Protein AF-0000000079731921 (afdb_homodimer)

Secondary structure (DSSP, 8-state):
---TTEEE-SS-TTT--S-EEEEEEEEEE--TT--BS-TTS----EEEEEEEETTT--EEESEEE-HHHHSTT----GGG-HHHHHHHHHHHHHHHHHH--TT-EEEEET-TTSHHHHTS-TTSEEEEEES-HHHHHHHHHTT--EEES---HHHHHHHHHHH--EEEEEEES-GGG-S-HHHHHHHHHHHEEEEEEEEEEEEBHHHHHHTT-GGG--TT--EEB-HHHHHHHHHTTTEEEEEEEEE-GGGSEEEEEEEETTSSSPPPHHHHHHHHHHHHTTTTSHHHHHHHHHHHHHHHHHHHHHHHHHHHTT--EEEE---HHHHHHHHHTT--TTT-S-EE-S-GGGTTSB-TTT-PBEE-THHHHHH--SEEEES-GGGHHHHHHHTHHHHHTT-EEEE-SSS-EE-/---TTEEE-SS-TTT--S-EEEEEEEEEE--TT--BS-TTS----EEEEEEEETTT--EEESEEE-HHHHSTT----GGG-HHHHHHHHHHHHHHHHHH--TT-EEEEET-TTSHHHHTS-TTSEEEEEES-HHHHHHHHHTT--EEES---HHHHHHHHHHH--EEEEEEES-GGG-S-HHHHHHHHHHHEEEEEEEEEEEEBHHHHHHTT-GGG--TT--EEB-HHHHHHHHHTTTEEEEEEEEE-GGGSEEEEEEEETTSSSPPPHHHHHHHHHHHHTTTTSHHHHHHHHHHHHHHHHHHHHHHHHHHHTT--EEEE---HHHHHHHHHTT--TTT-S-EE-S-GGGTTSB-TTT-PBEE-THHHHHH--SEEEES-GGGHHHHHHHTHHHHHTT-EEEE-SSS-EE-

pLDDT: mean 94.17, std 8.31, range [28.3, 98.88]

Structure (mmCIF, N/CA/C/O backbone):
data_AF-0000000079731921-model_v1
#
loop_
_entity.id
_entity.type
_entity.pdbx_description
1 polymer 'Class I SAM-dependent methyltransferase'
#
loop_
_atom_site.group_PDB
_atom_site.id
_atom_site.type_symbol
_atom_site.label_atom_id
_atom_site.label_alt_id
_atom_site.label_comp_id
_atom_site.label_asym_id
_atom_site.label_entity_id
_atom_site.label_seq_id
_atom_site.pdbx_PDB_ins_code
_atom_site.Cartn_x
_atom_site.Cartn_y
_atom_site.Cartn_z
_atom_site.occupancy
_atom_site.B_iso_or_equiv
_atom_site.auth_seq_id
_atom_site.auth_comp_id
_atom_site.auth_asym_id
_atom_site.auth_atom_id
_atom_site.pdbx_PDB_model_num
ATOM 1 N N . MET A 1 1 ? 17.25 -19.109 -38.25 1 28.67 1 MET A N 1
ATOM 2 C CA . MET A 1 1 ? 16.812 -20.25 -37.438 1 28.67 1 MET A CA 1
ATOM 3 C C . MET A 1 1 ? 16.016 -19.781 -36.219 1 28.67 1 MET A C 1
ATOM 5 O O . MET A 1 1 ? 16.422 -18.844 -35.531 1 28.67 1 MET A O 1
ATOM 9 N N . PRO A 1 2 ? 14.719 -19.75 -36.156 1 39.66 2 PRO A N 1
ATOM 10 C CA . PRO A 1 2 ? 14.023 -19.312 -34.938 1 39.66 2 PRO A CA 1
ATOM 11 C C . PRO A 1 2 ? 14.797 -19.656 -33.656 1 39.66 2 PRO A C 1
ATOM 13 O O . PRO A 1 2 ? 15.281 -20.781 -33.5 1 39.66 2 PRO A O 1
ATOM 16 N N . ASP A 1 3 ? 15.641 -18.844 -33.062 1 50 3 ASP A N 1
ATOM 17 C CA . ASP A 1 3 ? 16.594 -19.188 -32 1 50 3 ASP A CA 1
ATOM 18 C C . ASP A 1 3 ? 15.945 -20.109 -30.984 1 50 3 ASP A C 1
ATOM 20 O O . ASP A 1 3 ? 14.859 -19.828 -30.484 1 50 3 ASP A O 1
ATOM 24 N N . GLU A 1 4 ? 16.188 -21.453 -31.094 1 67.25 4 GLU A N 1
ATOM 25 C CA . GLU A 1 4 ? 15.719 -22.688 -30.469 1 67.25 4 GLU A CA 1
ATOM 26 C C . GLU A 1 4 ? 15.492 -22.5 -28.969 1 67.25 4 GLU A C 1
ATOM 28 O O . GLU A 1 4 ? 14.633 -23.141 -28.375 1 67.25 4 GLU A O 1
ATOM 33 N N . ALA A 1 5 ? 15.992 -21.375 -28.375 1 86.19 5 ALA A N 1
ATOM 34 C CA . ALA A 1 5 ? 15.984 -21.25 -26.922 1 86.19 5 ALA A CA 1
ATOM 35 C C . ALA A 1 5 ? 14.781 -20.453 -26.453 1 86.19 5 ALA A C 1
ATOM 37 O O . ALA A 1 5 ? 14.398 -20.531 -25.281 1 86.19 5 ALA A O 1
ATOM 38 N N . CYS A 1 6 ? 14.008 -19.766 -27.391 1 93.44 6 CYS A N 1
ATOM 39 C CA . CYS A 1 6 ? 12.898 -18.891 -27.031 1 93.44 6 CYS A CA 1
ATOM 40 C C . CYS A 1 6 ? 11.844 -18.875 -28.125 1 93.44 6 CYS A C 1
ATOM 42 O O . CYS A 1 6 ? 12.156 -18.641 -29.297 1 93.44 6 CYS A O 1
ATOM 44 N N . ARG A 1 7 ? 10.617 -19.156 -27.797 1 95.44 7 ARG A N 1
ATOM 45 C CA . ARG A 1 7 ? 9.531 -19.219 -28.781 1 95.44 7 ARG A CA 1
ATOM 46 C C . ARG A 1 7 ? 8.43 -18.234 -28.422 1 95.44 7 ARG A C 1
ATOM 48 O O . ARG A 1 7 ? 8.094 -18.047 -27.25 1 95.44 7 ARG A O 1
ATOM 55 N N . GLU A 1 8 ? 7.871 -17.609 -29.422 1 96.75 8 GLU A N 1
ATOM 56 C CA . GLU A 1 8 ? 6.711 -16.75 -29.25 1 96.75 8 GLU A CA 1
ATOM 57 C C . GLU A 1 8 ? 5.414 -17.547 -29.266 1 96.75 8 GLU A C 1
ATOM 59 O O . GLU A 1 8 ? 5.258 -18.469 -30.078 1 96.75 8 GLU A O 1
ATOM 64 N N . ILE A 1 9 ? 4.547 -17.25 -28.391 1 96.81 9 ILE A N 1
ATOM 65 C CA . ILE A 1 9 ? 3.295 -18 -28.375 1 96.81 9 ILE A CA 1
ATOM 66 C C . ILE A 1 9 ? 2.381 -17.5 -29.484 1 96.81 9 ILE A C 1
ATOM 68 O O . ILE A 1 9 ? 2.395 -16.312 -29.828 1 96.81 9 ILE A O 1
ATOM 72 N N . GLU A 1 10 ? 1.593 -18.375 -30.016 1 96.38 10 GLU A N 1
ATOM 73 C CA . GLU A 1 10 ? 0.614 -18.031 -31.031 1 96.38 10 GLU A CA 1
ATOM 74 C C . GLU A 1 10 ? -0.805 -18.062 -30.469 1 96.38 10 GLU A C 1
ATOM 76 O O . GLU A 1 10 ? -1.72 -17.469 -31.062 1 96.38 10 GLU A O 1
ATOM 81 N N . HIS A 1 11 ? -0.919 -18.75 -29.375 1 97.88 11 HIS A N 1
ATOM 82 C CA . HIS A 1 11 ? -2.227 -18.938 -28.75 1 97.88 11 HIS A CA 1
ATOM 83 C C . HIS A 1 11 ? -2.15 -18.75 -27.25 1 97.88 11 HIS A C 1
ATOM 85 O O . HIS A 1 11 ? -1.104 -19 -26.641 1 97.88 11 HIS A O 1
ATOM 91 N N . CYS A 1 12 ? -3.27 -18.328 -26.703 1 98.5 12 CYS A N 1
ATOM 92 C CA . CYS A 1 12 ? -3.389 -18.172 -25.25 1 98.5 12 CYS A CA 1
ATOM 93 C C . CYS A 1 12 ? -3.154 -19.5 -24.547 1 98.5 12 CYS A C 1
ATOM 95 O O . CYS A 1 12 ? -3.689 -20.531 -24.969 1 98.5 12 CYS A O 1
ATOM 97 N N . ARG A 1 13 ? -2.408 -19.5 -23.484 1 98.25 13 ARG A N 1
ATOM 98 C CA . ARG A 1 13 ? -2.08 -20.703 -22.734 1 98.25 13 ARG A CA 1
ATOM 99 C C . ARG A 1 13 ? -3.314 -21.266 -22.031 1 98.25 13 ARG A C 1
ATOM 101 O O . ARG A 1 13 ? -3.324 -22.438 -21.625 1 98.25 13 ARG A O 1
ATOM 108 N N . VAL A 1 14 ? -4.375 -20.438 -21.906 1 98.31 14 VAL A N 1
ATOM 109 C CA . VAL A 1 14 ? -5.539 -20.828 -21.125 1 98.31 14 VAL A CA 1
ATOM 110 C C . VAL A 1 14 ? -6.668 -21.25 -22.062 1 98.31 14 VAL A C 1
ATOM 112 O O . VAL A 1 14 ? -7.18 -22.375 -21.969 1 98.31 14 VAL A O 1
ATOM 115 N N . CYS A 1 15 ? -7.023 -20.422 -23.047 1 98.06 15 CYS A N 1
ATOM 116 C CA . CYS A 1 15 ? -8.219 -20.688 -23.828 1 98.06 15 CYS A CA 1
ATOM 117 C C . CYS A 1 15 ? -7.863 -21 -25.281 1 98.06 15 CYS A C 1
ATOM 119 O O . CYS A 1 15 ? -8.742 -21.281 -26.094 1 98.06 15 CYS A O 1
ATOM 121 N N . GLU A 1 16 ? -6.629 -20.828 -25.703 1 97.25 16 GLU A N 1
ATOM 122 C CA . GLU A 1 16 ? -6.082 -21.188 -27 1 97.25 16 GLU A CA 1
ATOM 123 C C . GLU A 1 16 ? -6.52 -20.203 -28.078 1 97.25 16 GLU A C 1
ATOM 125 O O . GLU A 1 16 ? -6.312 -20.438 -29.266 1 97.25 16 GLU A O 1
ATOM 130 N N . SER A 1 17 ? -7.094 -19.094 -27.656 1 98.06 17 SER A N 1
ATOM 131 C CA . SER A 1 17 ? -7.418 -18.031 -28.609 1 98.06 17 SER A CA 1
ATOM 132 C C . SER A 1 17 ? -6.156 -17.375 -29.156 1 98.06 17 SER A C 1
ATOM 134 O O . SER A 1 17 ? -5.117 -17.359 -28.5 1 98.06 17 SER A O 1
ATOM 136 N N . ASP A 1 18 ? -6.238 -16.812 -30.359 1 98.12 18 ASP A N 1
ATOM 137 C CA . ASP A 1 18 ? -5.113 -16.094 -30.953 1 98.12 18 ASP A CA 1
ATOM 138 C C . ASP A 1 18 ? -5.266 -14.594 -30.766 1 98.12 18 ASP A C 1
ATOM 140 O O . ASP A 1 18 ? -4.43 -13.82 -31.234 1 98.12 18 ASP A O 1
ATOM 144 N N . ALA A 1 19 ? -6.305 -14.172 -30.094 1 98.25 19 ALA A N 1
ATOM 145 C CA . ALA A 1 19 ? -6.535 -12.75 -29.828 1 98.25 19 ALA A CA 1
ATOM 146 C C . ALA A 1 19 ? -5.723 -12.266 -28.641 1 98.25 19 ALA A C 1
ATOM 148 O O . ALA A 1 19 ? -6.25 -12.125 -27.531 1 98.25 19 ALA A O 1
ATOM 149 N N . LEU A 1 20 ? -4.465 -11.977 -28.891 1 98.5 20 LEU A N 1
ATOM 150 C CA . LEU A 1 20 ? -3.539 -11.539 -27.844 1 98.5 20 LEU A CA 1
ATOM 151 C C . LEU A 1 20 ? -3.168 -10.07 -28.047 1 98.5 20 LEU A C 1
ATOM 153 O O . LEU A 1 20 ? -2.789 -9.656 -29.141 1 98.5 20 LEU A O 1
ATOM 157 N N . TYR A 1 21 ? -3.322 -9.25 -27 1 98.62 21 TYR A N 1
ATOM 158 C CA . TYR A 1 21 ? -2.988 -7.828 -27.031 1 98.62 21 TYR A CA 1
ATOM 159 C C . TYR A 1 21 ? -1.739 -7.543 -26.203 1 98.62 21 TYR A C 1
ATOM 161 O O . TYR A 1 21 ? -1.709 -7.809 -25 1 98.62 21 TYR A O 1
ATOM 169 N N . SER A 1 22 ? -0.7 -7.066 -26.812 1 98.75 22 SER A N 1
ATOM 170 C CA . SER A 1 22 ? 0.542 -6.703 -26.141 1 98.75 22 SER A CA 1
ATOM 171 C C . SER A 1 22 ? 0.418 -5.352 -25.453 1 98.75 22 SER A C 1
ATOM 173 O O . SER A 1 22 ? 0.208 -4.328 -26.094 1 98.75 22 SER A O 1
ATOM 175 N N . PHE A 1 23 ? 0.55 -5.312 -24.078 1 98.69 23 PHE A N 1
ATOM 176 C CA . PHE A 1 23 ? 0.35 -4.027 -23.422 1 98.69 23 PHE A CA 1
ATOM 177 C C . PHE A 1 23 ? 1.624 -3.576 -22.719 1 98.69 23 PHE A C 1
ATOM 179 O O . PHE A 1 23 ? 1.763 -2.402 -22.375 1 98.69 23 PHE A O 1
ATOM 186 N N . LEU A 1 24 ? 2.576 -4.422 -22.5 1 98.81 24 LEU A N 1
ATOM 187 C CA . LEU A 1 24 ? 3.777 -4.055 -21.75 1 98.81 24 LEU A CA 1
ATOM 188 C C . LEU A 1 24 ? 5.008 -4.746 -22.344 1 98.81 24 LEU A C 1
ATOM 190 O O . LEU A 1 24 ? 4.984 -5.953 -22.594 1 98.81 24 LEU A O 1
ATOM 194 N N . ASP A 1 25 ? 6.008 -4.055 -22.594 1 98.69 25 ASP A N 1
ATOM 195 C CA . ASP A 1 25 ? 7.305 -4.535 -23.062 1 98.69 25 ASP A CA 1
ATOM 196 C C . ASP A 1 25 ? 8.438 -4.039 -22.172 1 98.69 25 ASP A C 1
ATOM 198 O O . ASP A 1 25 ? 8.727 -2.842 -22.141 1 98.69 25 ASP A O 1
ATOM 202 N N . LEU A 1 26 ? 9.055 -4.918 -21.469 1 98.69 26 LEU A N 1
ATOM 203 C CA . LEU A 1 26 ? 10.117 -4.555 -20.547 1 98.69 26 LEU A CA 1
ATOM 204 C C . LEU A 1 26 ? 11.484 -4.715 -21.203 1 98.69 26 LEU A C 1
ATOM 206 O O . LEU A 1 26 ? 12.516 -4.578 -20.547 1 98.69 26 LEU A O 1
ATOM 210 N N . GLY A 1 27 ? 11.508 -5.043 -22.547 1 98.31 27 GLY A N 1
ATOM 211 C CA . GLY A 1 27 ? 12.742 -5.176 -23.297 1 98.31 27 GLY A CA 1
ATOM 212 C C . GLY A 1 27 ? 13.375 -6.551 -23.172 1 98.31 27 GLY A C 1
ATOM 213 O O . GLY A 1 27 ? 12.82 -7.438 -22.531 1 98.31 27 GLY A O 1
ATOM 214 N N . ASP A 1 28 ? 14.477 -6.77 -23.875 1 98.06 28 ASP A N 1
ATOM 215 C CA . ASP A 1 28 ? 15.25 -8.008 -23.781 1 98.06 28 ASP A CA 1
ATOM 216 C C . ASP A 1 28 ? 16.062 -8.047 -22.484 1 98.06 28 ASP A C 1
ATOM 218 O O . ASP A 1 28 ? 16.828 -7.125 -22.203 1 98.06 28 ASP A O 1
ATOM 222 N N . GLN A 1 29 ? 15.852 -9.07 -21.75 1 97.62 29 GLN A N 1
ATOM 223 C CA . GLN A 1 29 ? 16.562 -9.227 -20.484 1 97.62 29 GLN A CA 1
ATOM 224 C C . GLN A 1 29 ? 17.109 -10.641 -20.328 1 97.62 29 GLN A C 1
ATOM 226 O O . GLN A 1 29 ? 16.594 -11.586 -20.938 1 97.62 29 GLN A O 1
ATOM 231 N N . PRO A 1 30 ? 18.188 -10.789 -19.578 1 95.88 30 PRO A N 1
ATOM 232 C CA . PRO A 1 30 ? 18.578 -12.148 -19.203 1 95.88 30 PRO A CA 1
ATOM 233 C C . PRO A 1 30 ? 17.609 -12.805 -18.234 1 95.88 30 PRO A C 1
ATOM 235 O O . PRO A 1 30 ? 16.781 -12.125 -17.625 1 95.88 30 PRO A O 1
ATOM 238 N N . PRO A 1 31 ? 17.688 -14.172 -18.172 1 93.94 31 PRO A N 1
ATOM 239 C CA . PRO A 1 31 ? 16.906 -14.797 -17.094 1 93.94 31 PRO A CA 1
ATOM 240 C C . PRO A 1 31 ? 17.219 -14.195 -15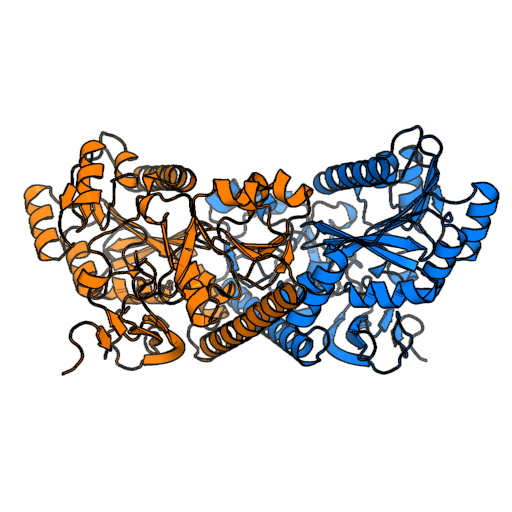.727 1 93.94 31 PRO A C 1
ATOM 242 O O . PRO A 1 31 ? 18.375 -13.961 -15.391 1 93.94 31 PRO A O 1
ATOM 245 N N . ALA A 1 32 ? 16.234 -13.984 -14.977 1 93.62 32 ALA A N 1
ATOM 246 C CA . ALA A 1 32 ? 16.297 -13.172 -13.758 1 93.62 32 ALA A CA 1
ATOM 247 C C . ALA A 1 32 ? 17.188 -13.828 -12.711 1 93.62 32 ALA A C 1
ATOM 249 O O . ALA A 1 32 ? 17.75 -13.141 -11.844 1 93.62 32 ALA A O 1
ATOM 250 N N . ASN A 1 33 ? 17.375 -15.125 -12.781 1 90.94 33 ASN A N 1
ATOM 251 C CA . ASN A 1 33 ? 18.156 -15.836 -11.773 1 90.94 33 ASN A CA 1
ATOM 252 C C . ASN A 1 33 ? 19.531 -16.25 -12.312 1 90.94 33 ASN A C 1
ATOM 254 O O . ASN A 1 33 ? 20.25 -17.016 -11.672 1 90.94 33 ASN A O 1
ATOM 258 N N . ALA A 1 34 ? 19.938 -15.758 -13.445 1 90.56 34 ALA A N 1
ATOM 259 C CA . ALA A 1 34 ? 21.156 -16.203 -14.109 1 90.56 34 ALA A CA 1
ATOM 260 C C . ALA A 1 34 ? 22.359 -15.367 -13.664 1 90.56 34 ALA A C 1
ATOM 262 O O . ALA A 1 34 ? 23 -14.711 -14.492 1 90.56 34 ALA A O 1
ATOM 263 N N . PHE A 1 35 ? 22.688 -15.453 -12.398 1 93 35 PHE A N 1
ATOM 264 C CA . PHE A 1 35 ? 23.875 -14.766 -11.883 1 93 35 PHE A CA 1
ATOM 265 C C . PHE A 1 35 ? 25.141 -15.305 -12.539 1 93 35 PHE A C 1
ATOM 267 O O . PHE A 1 35 ? 25.234 -16.5 -12.828 1 93 35 PHE A O 1
ATOM 274 N N . VAL A 1 36 ? 26.141 -14.438 -12.727 1 93.94 36 VAL A N 1
ATOM 275 C CA . VAL A 1 36 ? 27.328 -14.859 -13.461 1 93.94 36 VAL A CA 1
ATOM 276 C C . VAL A 1 36 ? 28.562 -14.664 -12.594 1 93.94 36 VAL A C 1
ATOM 278 O O . VAL A 1 36 ? 28.594 -13.781 -11.734 1 93.94 36 VAL A O 1
ATOM 281 N N . ASP A 1 37 ? 29.562 -15.406 -12.812 1 94.38 37 ASP A N 1
ATOM 282 C CA . ASP A 1 37 ? 30.812 -15.305 -12.086 1 94.38 37 ASP A CA 1
ATOM 283 C C . ASP A 1 37 ? 31.719 -14.219 -12.688 1 94.38 37 ASP A C 1
ATOM 285 O O . ASP A 1 37 ? 32.531 -13.609 -11.984 1 94.38 37 ASP A O 1
ATOM 289 N N . ASP A 1 38 ? 31.562 -14 -13.977 1 94.31 38 ASP A N 1
ATOM 290 C CA . ASP A 1 38 ? 32.344 -13.039 -14.742 1 94.31 38 ASP A CA 1
ATOM 291 C C . ASP A 1 38 ? 31.469 -12 -15.414 1 94.31 38 ASP A C 1
ATOM 293 O O . ASP A 1 38 ? 30.672 -12.336 -16.297 1 94.31 38 ASP A O 1
ATOM 297 N N . PRO A 1 39 ? 31.641 -10.797 -15.023 1 92.75 39 PRO A N 1
ATOM 298 C CA . PRO A 1 39 ? 30.781 -9.766 -15.586 1 92.75 39 PRO A CA 1
ATOM 299 C C . PRO A 1 39 ? 31.016 -9.547 -17.078 1 92.75 39 PRO A C 1
ATOM 301 O O . PRO A 1 39 ? 30.203 -8.906 -17.75 1 92.75 39 PRO A O 1
ATOM 304 N N . ASP A 1 40 ? 32.094 -10.031 -17.609 1 91.81 40 ASP A N 1
ATOM 305 C CA . ASP A 1 40 ? 32.406 -9.859 -19.031 1 91.81 40 ASP A CA 1
ATOM 306 C C . ASP A 1 40 ? 31.844 -11.008 -19.859 1 91.81 40 ASP A C 1
ATOM 308 O O . ASP A 1 40 ? 31.938 -11.008 -21.094 1 91.81 40 ASP A O 1
ATOM 312 N N . GLU A 1 41 ? 31.25 -11.922 -19.219 1 90 41 GLU A N 1
ATOM 313 C CA . GLU A 1 41 ? 30.641 -13.055 -19.906 1 90 41 GLU A CA 1
ATOM 314 C C . GLU A 1 41 ? 29.422 -12.617 -20.719 1 90 41 GLU A C 1
ATOM 316 O O . GLU A 1 41 ? 28.656 -11.75 -20.297 1 90 41 GLU A O 1
ATOM 321 N N . ASP A 1 42 ? 29.312 -13.195 -21.844 1 89.69 42 ASP A N 1
ATOM 322 C CA . ASP A 1 42 ? 28.125 -12.938 -22.641 1 89.69 42 ASP A CA 1
ATOM 323 C C . ASP A 1 42 ? 26.891 -13.57 -22.016 1 89.69 42 ASP A C 1
ATOM 325 O O . ASP A 1 42 ? 26.906 -14.742 -21.641 1 89.69 42 ASP A O 1
ATOM 329 N N . GLU A 1 43 ? 25.859 -12.812 -21.828 1 91.81 43 GLU A N 1
ATOM 330 C CA . GLU A 1 43 ? 24.594 -13.289 -21.25 1 91.81 43 GLU A CA 1
ATOM 331 C C . GLU A 1 43 ? 23.469 -13.25 -22.281 1 91.81 43 GLU A C 1
ATOM 333 O O . GLU A 1 43 ? 23.172 -12.195 -22.844 1 91.81 43 GLU A O 1
ATOM 338 N N . PRO A 1 44 ? 22.922 -14.398 -22.562 1 93.12 44 PRO A N 1
ATOM 339 C CA . PRO A 1 44 ? 21.766 -14.344 -23.453 1 93.12 44 PRO A CA 1
ATOM 340 C C . PRO A 1 44 ? 20.625 -13.508 -22.875 1 93.12 44 PRO A C 1
ATOM 342 O O . PRO A 1 44 ? 20.438 -13.461 -21.656 1 93.12 44 PRO A O 1
ATOM 345 N N . ALA A 1 45 ? 19.922 -12.805 -23.688 1 95.88 45 ALA A N 1
ATOM 346 C CA . ALA A 1 45 ? 18.75 -12.016 -23.328 1 95.88 45 ALA A CA 1
ATOM 347 C C . ALA A 1 45 ? 17.547 -12.414 -24.172 1 95.88 45 ALA A C 1
ATOM 349 O O . ALA A 1 45 ? 17.688 -12.812 -25.328 1 95.88 45 ALA A O 1
ATOM 350 N N . TYR A 1 46 ? 16.406 -12.367 -23.594 1 97 46 TYR A N 1
ATOM 351 C CA . TYR A 1 46 ? 15.164 -12.758 -24.234 1 97 46 TYR A CA 1
ATOM 352 C C . TYR A 1 46 ? 14.094 -11.695 -24.031 1 97 46 TYR A C 1
ATOM 354 O O . TYR A 1 46 ? 14.125 -10.945 -23.062 1 97 46 TYR A O 1
ATOM 362 N N . PRO A 1 47 ? 13.164 -11.625 -24.938 1 97.88 47 PRO A N 1
ATOM 363 C CA . PRO A 1 47 ? 12.109 -10.617 -24.797 1 97.88 47 PRO A CA 1
ATOM 364 C C . PRO A 1 47 ? 11.242 -10.836 -23.562 1 97.88 47 PRO A C 1
ATOM 366 O O . PRO A 1 47 ? 10.914 -11.984 -23.234 1 97.88 47 PRO A O 1
ATOM 369 N N . LEU A 1 48 ? 10.961 -9.828 -22.922 1 98.12 48 LEU A N 1
ATOM 370 C CA . LEU A 1 48 ? 10.008 -9.812 -21.812 1 98.12 48 LEU A CA 1
ATOM 371 C C . LEU A 1 48 ? 8.789 -8.961 -22.156 1 98.12 48 LEU A C 1
ATOM 373 O O . LEU A 1 48 ? 8.688 -7.816 -21.703 1 98.12 48 LEU A O 1
ATOM 377 N N . GLU A 1 49 ? 7.965 -9.531 -22.906 1 98.56 49 GLU A N 1
ATOM 378 C CA . GLU A 1 49 ? 6.738 -8.906 -23.391 1 98.56 49 GLU A CA 1
ATOM 379 C C . GLU A 1 49 ? 5.504 -9.57 -22.797 1 98.56 49 GLU A C 1
ATOM 381 O O . GLU A 1 49 ? 5.426 -10.797 -22.719 1 98.56 49 GLU A O 1
ATOM 386 N N . VAL A 1 50 ? 4.551 -8.773 -22.328 1 98.88 50 VAL A N 1
ATOM 387 C CA . VAL A 1 50 ? 3.354 -9.281 -21.656 1 98.88 50 VAL A CA 1
ATOM 388 C C . VAL A 1 50 ? 2.131 -9.039 -22.547 1 98.88 50 VAL A C 1
ATOM 390 O O . VAL A 1 50 ? 1.962 -7.945 -23.094 1 98.88 50 VAL A O 1
ATOM 393 N N . VAL A 1 51 ? 1.291 -10 -22.656 1 98.88 51 VAL A N 1
ATOM 394 C CA . VAL A 1 51 ? 0.078 -9.898 -23.453 1 98.88 51 VAL A CA 1
ATOM 395 C C . VAL A 1 51 ? -1.134 -10.305 -22.625 1 98.88 51 VAL A C 1
ATOM 397 O O . VAL A 1 51 ? -0.997 -11.016 -21.625 1 98.88 51 VAL A O 1
ATOM 400 N N . VAL A 1 52 ? -2.303 -9.812 -22.969 1 98.81 52 VAL A N 1
ATOM 401 C CA . VAL A 1 52 ? -3.574 -10.25 -22.406 1 98.81 52 VAL A CA 1
ATOM 402 C C . VAL A 1 52 ? -4.465 -10.828 -23.5 1 98.81 52 VAL A C 1
ATOM 404 O O . VAL A 1 52 ? -4.5 -10.305 -24.609 1 98.81 52 VAL A O 1
ATOM 407 N N . CYS A 1 53 ? -4.988 -12.008 -23.219 1 98.75 53 CYS A N 1
ATOM 408 C CA . CYS A 1 53 ? -5.938 -12.625 -24.141 1 98.75 53 CYS A CA 1
ATOM 409 C C . CYS A 1 53 ? -7.273 -11.891 -24.109 1 98.75 53 CYS A C 1
ATOM 411 O O . CYS A 1 53 ? -7.883 -11.742 -23.047 1 98.75 53 CYS A O 1
ATOM 413 N N . GLU A 1 54 ? -7.793 -11.461 -25.156 1 97.62 54 GLU A N 1
ATOM 414 C CA . GLU A 1 54 ? -9.031 -10.695 -25.234 1 97.62 54 GLU A CA 1
ATOM 415 C C . GLU A 1 54 ? -10.25 -11.602 -25.109 1 97.62 54 GLU A C 1
ATOM 417 O O . GLU A 1 54 ? -11.367 -11.117 -24.906 1 97.62 54 GLU A O 1
ATOM 422 N N . ALA A 1 55 ? -10.008 -12.875 -25.188 1 97.62 55 ALA A N 1
ATOM 423 C CA . ALA A 1 55 ? -11.117 -13.828 -25.094 1 97.62 55 ALA A CA 1
ATOM 424 C C . ALA A 1 55 ? -11.367 -14.227 -23.641 1 97.62 55 ALA A C 1
ATOM 426 O O . ALA A 1 55 ? -12.516 -14.375 -23.219 1 97.62 55 ALA A O 1
ATOM 427 N N . CYS A 1 56 ? -10.305 -14.414 -22.859 1 97.88 56 CYS A N 1
ATOM 428 C CA . CYS A 1 56 ? -10.516 -14.922 -21.5 1 97.88 56 CYS A CA 1
ATOM 429 C C . CYS A 1 56 ? -9.836 -14.031 -20.469 1 97.88 56 CYS A C 1
ATOM 431 O O . CYS A 1 56 ? -9.844 -14.344 -19.281 1 97.88 56 CYS A O 1
ATOM 433 N N . ASP A 1 57 ? -9.133 -12.953 -20.891 1 97.81 57 ASP A N 1
ATOM 434 C CA . ASP A 1 57 ? -8.539 -11.93 -20.031 1 97.81 57 ASP A CA 1
ATOM 435 C C . ASP A 1 57 ? -7.277 -12.453 -19.344 1 97.81 57 ASP A C 1
ATOM 437 O O . ASP A 1 57 ? -6.805 -11.859 -18.375 1 97.81 57 ASP A O 1
ATOM 441 N N . HIS A 1 58 ? -6.723 -13.609 -19.812 1 98.69 58 HIS A N 1
ATOM 442 C CA . HIS A 1 58 ? -5.52 -14.164 -19.188 1 98.69 58 HIS A CA 1
ATOM 443 C C . HIS A 1 58 ? -4.285 -13.352 -19.562 1 98.69 58 HIS A C 1
ATOM 445 O O . HIS A 1 58 ? -4.031 -13.102 -20.75 1 98.69 58 HIS A O 1
ATOM 451 N N . VAL A 1 59 ? -3.592 -12.867 -18.578 1 98.88 59 VAL A N 1
ATOM 452 C CA . VAL A 1 59 ? -2.334 -12.141 -18.734 1 98.88 59 VAL A CA 1
ATOM 453 C C . VAL A 1 59 ? -1.167 -13.125 -18.703 1 98.88 59 VAL A C 1
ATOM 455 O O . VAL A 1 59 ? -1.076 -13.953 -17.797 1 98.88 59 VAL A O 1
ATOM 458 N N . GLN A 1 60 ? -0.267 -13.039 -19.641 1 98.81 60 GLN A N 1
ATOM 459 C CA . GLN A 1 60 ? 0.801 -14.016 -19.812 1 98.81 60 GLN A CA 1
ATOM 460 C C . GLN A 1 60 ? 1.972 -13.43 -20.594 1 98.81 60 GLN A C 1
ATOM 462 O O . GLN A 1 60 ? 1.843 -12.367 -21.203 1 98.81 60 GLN A O 1
ATOM 467 N N . LEU A 1 61 ? 3.096 -14.086 -20.594 1 98.69 61 LEU A N 1
ATOM 468 C CA . LEU A 1 61 ? 4.227 -13.672 -21.422 1 98.69 61 LEU A CA 1
ATOM 469 C C . LEU A 1 61 ? 4.004 -14.055 -22.875 1 98.69 61 LEU A C 1
ATOM 471 O O . LEU A 1 61 ? 3.471 -15.125 -23.172 1 98.69 61 LEU A O 1
ATOM 475 N N . ALA A 1 62 ? 4.492 -13.258 -23.719 1 98.44 62 ALA A N 1
ATOM 476 C CA . ALA A 1 62 ? 4.383 -13.484 -25.156 1 98.44 62 ALA A CA 1
ATOM 477 C C . ALA A 1 62 ? 5.391 -14.531 -25.625 1 98.44 62 ALA A C 1
ATOM 479 O O . ALA A 1 62 ? 5.281 -15.062 -26.734 1 98.44 62 ALA A O 1
ATOM 480 N N . HIS A 1 63 ? 6.391 -14.805 -24.781 1 97.88 63 HIS A N 1
ATOM 481 C CA . HIS A 1 63 ? 7.473 -15.703 -25.172 1 97.88 63 HIS A CA 1
ATOM 482 C C . HIS A 1 63 ? 7.742 -16.734 -24.094 1 97.88 63 HIS A C 1
ATOM 484 O O . HIS A 1 63 ? 7.492 -16.484 -22.906 1 97.88 63 HIS A O 1
ATOM 490 N N . THR A 1 64 ? 8.164 -17.875 -24.484 1 96.56 64 THR A N 1
ATOM 491 C CA . THR A 1 64 ? 8.602 -18.938 -23.578 1 96.56 64 THR A CA 1
ATOM 492 C C . THR A 1 64 ? 10.062 -19.281 -23.828 1 96.56 64 THR A C 1
ATOM 494 O O . THR A 1 64 ? 10.445 -19.641 -24.953 1 96.56 64 THR A O 1
ATOM 497 N N . VAL A 1 65 ? 10.82 -19.156 -22.812 1 94.12 65 VAL A N 1
ATOM 498 C CA . VAL A 1 65 ? 12.219 -19.578 -22.844 1 94.12 65 VAL A CA 1
ATOM 499 C C . VAL A 1 65 ? 12.336 -21.031 -22.422 1 94.12 65 VAL A C 1
ATOM 501 O O . VAL A 1 65 ? 11.633 -21.469 -21.5 1 94.12 65 VAL A O 1
ATOM 504 N N . ASP A 1 66 ? 13.195 -21.688 -22.969 1 88.25 66 ASP A N 1
ATOM 505 C CA . ASP A 1 66 ? 13.391 -23.094 -22.688 1 88.25 66 ASP A CA 1
ATOM 506 C C . ASP A 1 66 ? 13.688 -23.312 -21.203 1 88.25 66 ASP A C 1
ATOM 508 O O . ASP A 1 66 ? 14.516 -22.625 -20.609 1 88.25 66 ASP A O 1
ATOM 512 N N . SER A 1 67 ? 13.039 -24.281 -20.641 1 81.62 67 SER A N 1
ATOM 513 C CA . SER A 1 67 ? 13.117 -24.547 -19.203 1 81.62 67 SER A CA 1
ATOM 514 C C . SER A 1 67 ? 14.531 -24.984 -18.797 1 81.62 67 SER A C 1
ATOM 516 O O . SER A 1 67 ? 14.953 -24.734 -17.672 1 81.62 67 SER A O 1
ATOM 518 N N . GLY A 1 68 ? 15.219 -25.656 -19.672 1 75.88 68 GLY A N 1
ATOM 519 C CA . GLY A 1 68 ? 16.594 -26.062 -19.391 1 75.88 68 GLY A CA 1
ATOM 520 C C . GLY A 1 68 ? 17.516 -24.891 -19.109 1 75.88 68 GLY A C 1
ATOM 521 O O . GLY A 1 68 ? 18.5 -25.016 -18.391 1 75.88 68 GLY A O 1
ATOM 522 N N . ILE A 1 69 ? 17.156 -23.781 -19.641 1 78.19 69 ILE A N 1
ATOM 523 C CA . ILE A 1 69 ? 17.922 -22.562 -19.438 1 78.19 69 ILE A CA 1
ATOM 524 C C . ILE A 1 69 ? 17.547 -21.922 -18.109 1 78.19 69 ILE A C 1
ATOM 526 O O . ILE A 1 69 ? 18.406 -21.406 -17.391 1 78.19 69 ILE A O 1
ATOM 530 N N . LEU A 1 70 ? 16.312 -22.125 -17.719 1 77.75 70 LEU A N 1
ATOM 531 C CA . LEU A 1 70 ? 15.773 -21.344 -16.594 1 77.75 70 LEU A CA 1
ATOM 532 C C . LEU A 1 70 ? 15.914 -22.125 -15.289 1 77.75 70 LEU A C 1
ATOM 534 O O . LEU A 1 70 ? 16.062 -21.531 -14.219 1 77.75 70 LEU A O 1
ATOM 538 N N . PHE A 1 71 ? 15.844 -23.469 -15.266 1 67.06 71 PHE A N 1
ATOM 539 C CA . PHE A 1 71 ? 15.57 -24.172 -14.023 1 67.06 71 PHE A CA 1
ATOM 540 C C . PHE A 1 71 ? 16.656 -25.203 -13.742 1 67.06 71 PHE A C 1
ATOM 542 O O . PHE A 1 71 ? 16.625 -25.875 -12.703 1 67.06 71 PHE A O 1
ATOM 549 N N . THR A 1 72 ? 17.547 -25.5 -14.508 1 59.5 72 THR A N 1
ATOM 550 C CA . THR A 1 72 ? 18.484 -26.594 -14.297 1 59.5 72 THR A CA 1
ATOM 551 C C . THR A 1 72 ? 19.219 -26.422 -12.969 1 59.5 72 THR A C 1
ATOM 553 O O . THR A 1 72 ? 19.312 -27.359 -12.18 1 59.5 72 THR A O 1
ATOM 556 N N . ASP A 1 73 ? 19.672 -25.406 -12.578 1 60.97 73 ASP A N 1
ATOM 557 C CA . ASP A 1 73 ? 20.281 -25.172 -11.273 1 60.97 73 ASP A CA 1
ATOM 558 C C . ASP A 1 73 ? 19.453 -24.156 -10.469 1 60.97 73 ASP A C 1
ATOM 560 O O . ASP A 1 73 ? 19.812 -22.984 -10.398 1 60.97 73 ASP A O 1
ATOM 564 N N . TYR A 1 74 ? 18.391 -25.047 -9.789 1 62.19 74 TYR A N 1
ATOM 565 C CA . TYR A 1 74 ? 17.453 -24.141 -9.141 1 62.19 74 TYR A CA 1
ATOM 566 C C . TYR A 1 74 ? 17.953 -23.734 -7.758 1 62.19 74 TYR A C 1
ATOM 568 O O . TYR A 1 74 ? 18.094 -24.578 -6.871 1 62.19 74 TYR A O 1
ATOM 576 N N . PRO A 1 75 ? 18.141 -22.562 -7.57 1 60.53 75 PRO A N 1
ATOM 577 C CA . PRO A 1 75 ? 18.828 -22.125 -6.355 1 60.53 75 PRO A CA 1
ATOM 578 C C . PRO A 1 75 ? 17.875 -21.844 -5.203 1 60.53 75 PRO A C 1
ATOM 580 O O . PRO A 1 75 ? 18.312 -21.609 -4.074 1 60.53 75 PRO A O 1
ATOM 583 N N . TYR A 1 76 ? 16.578 -22.062 -5.359 1 63.28 76 TYR A N 1
ATOM 584 C CA . TYR A 1 76 ? 15.625 -21.609 -4.348 1 63.28 76 TYR A CA 1
ATOM 585 C C . TYR A 1 76 ? 15.18 -22.766 -3.465 1 63.28 76 TYR A C 1
ATOM 587 O O . TYR A 1 76 ? 14.75 -23.812 -3.967 1 63.28 76 TYR A O 1
ATOM 595 N N . PHE A 1 77 ? 15.414 -22.562 -2.234 1 66.38 77 PHE A N 1
ATOM 596 C CA . PHE A 1 77 ? 14.922 -23.5 -1.225 1 66.38 77 PHE A CA 1
ATOM 597 C C . PHE A 1 77 ? 13.898 -22.828 -0.321 1 66.38 77 PHE A C 1
ATOM 599 O O . PHE A 1 77 ? 14.211 -21.859 0.374 1 66.38 77 PHE A O 1
ATOM 606 N N . SER A 1 78 ? 12.719 -23.25 -0.29 1 65.88 78 SER A N 1
ATOM 607 C CA . SER A 1 78 ? 11.633 -22.719 0.51 1 65.88 78 SER A CA 1
ATOM 608 C C . SER A 1 78 ? 11.984 -22.703 1.994 1 65.88 78 SER A C 1
ATOM 610 O O . SER A 1 78 ? 11.57 -21.797 2.73 1 65.88 78 SER A O 1
ATOM 612 N N . SER A 1 79 ? 12.672 -23.688 2.434 1 62.28 79 SER A N 1
ATOM 613 C CA . SER A 1 79 ? 13.008 -23.875 3.842 1 62.28 79 SER A CA 1
ATOM 614 C C . SER A 1 79 ? 13.867 -22.719 4.355 1 62.28 79 SER A C 1
ATOM 616 O O . SER A 1 79 ? 13.984 -22.516 5.566 1 62.28 79 SER A O 1
ATOM 618 N N . ALA A 1 80 ? 14.227 -22.016 3.539 1 57.19 80 ALA A N 1
ATOM 619 C CA . ALA A 1 80 ? 15.148 -20.953 3.926 1 57.19 80 ALA A CA 1
ATOM 620 C C . ALA A 1 80 ? 14.391 -19.734 4.445 1 57.19 80 ALA A C 1
ATOM 622 O O . ALA A 1 80 ? 14.977 -18.844 5.055 1 57.19 80 ALA A O 1
ATOM 623 N N . SER A 1 81 ? 13.156 -19.797 4.398 1 68.88 81 SER A N 1
ATOM 624 C CA . SER A 1 81 ? 12.32 -18.672 4.82 1 68.88 81 SER A CA 1
ATOM 625 C C . SER A 1 81 ? 11.391 -19.062 5.961 1 68.88 81 SER A C 1
ATOM 627 O O . SER A 1 81 ? 10.469 -19.859 5.766 1 68.88 81 SER A O 1
ATOM 629 N N . ARG A 1 82 ? 11.602 -18.562 7.211 1 71.81 82 ARG A N 1
ATOM 630 C CA . ARG A 1 82 ? 10.758 -18.859 8.359 1 71.81 82 ARG A CA 1
ATOM 631 C C . ARG A 1 82 ? 9.312 -18.453 8.102 1 71.81 82 ARG A C 1
ATOM 633 O O . ARG A 1 82 ? 8.383 -19.219 8.336 1 71.81 82 ARG A O 1
ATOM 640 N N . PRO A 1 83 ? 9.133 -17.234 7.5 1 74.75 83 PRO A N 1
ATOM 641 C CA . PRO A 1 83 ? 7.742 -16.859 7.215 1 74.75 83 PRO A CA 1
ATOM 642 C C . PRO A 1 83 ? 7.055 -17.844 6.266 1 74.75 83 PRO A C 1
ATOM 644 O O . PRO A 1 83 ? 5.855 -18.094 6.402 1 74.75 83 PRO A O 1
ATOM 647 N N . LEU A 1 84 ? 7.766 -18.453 5.492 1 79.81 84 LEU A N 1
ATOM 648 C CA . LEU A 1 84 ? 7.199 -19.406 4.535 1 79.81 84 LEU A CA 1
ATOM 649 C C . LEU A 1 84 ? 6.871 -20.734 5.211 1 79.81 84 LEU A C 1
ATOM 651 O O . LEU A 1 84 ? 5.883 -21.375 4.867 1 79.81 84 LEU A O 1
ATOM 655 N N . PHE A 1 85 ? 7.68 -21.094 6.176 1 84 85 PHE A N 1
ATOM 656 C CA . PHE A 1 85 ? 7.426 -22.312 6.934 1 84 85 PHE A CA 1
ATOM 657 C C . PHE A 1 85 ? 6.102 -22.219 7.676 1 84 85 PHE A C 1
ATOM 659 O O . PHE A 1 85 ? 5.281 -23.141 7.613 1 84 85 PHE A O 1
ATOM 666 N N . ASP A 1 86 ? 5.906 -21.047 8.336 1 86.5 86 ASP A N 1
ATOM 667 C CA . ASP A 1 86 ? 4.656 -20.828 9.055 1 86.5 86 ASP A CA 1
ATOM 668 C C . ASP A 1 86 ? 3.469 -20.797 8.094 1 86.5 86 ASP A C 1
ATOM 670 O O . ASP A 1 86 ? 2.402 -21.344 8.406 1 86.5 86 ASP A O 1
ATOM 674 N N . HIS A 1 87 ? 3.678 -20.266 6.992 1 89.56 87 HIS A N 1
ATOM 675 C CA . HIS A 1 87 ? 2.641 -20.172 5.969 1 89.56 87 HIS A CA 1
ATOM 676 C C . HIS A 1 87 ? 2.211 -21.562 5.504 1 89.56 87 HIS A C 1
ATOM 678 O O . HIS A 1 87 ? 1.014 -21.844 5.402 1 89.56 87 HIS A O 1
ATOM 684 N N . PHE A 1 88 ? 3.133 -22.422 5.309 1 92.12 88 PHE A N 1
ATOM 685 C CA . PHE A 1 88 ? 2.838 -23.75 4.789 1 92.12 88 PHE A CA 1
ATOM 686 C C . PHE A 1 88 ? 2.203 -24.625 5.867 1 92.12 88 PHE A C 1
ATOM 688 O O . PHE A 1 88 ? 1.402 -25.516 5.562 1 92.12 88 PHE A O 1
ATOM 695 N N . GLY A 1 89 ? 2.598 -24.328 7.133 1 93.12 89 GLY A N 1
ATOM 696 C CA . GLY A 1 89 ? 1.9 -25 8.219 1 93.12 89 GLY A CA 1
ATOM 697 C C . GLY A 1 89 ? 0.414 -24.703 8.25 1 93.12 89 GLY A C 1
ATOM 698 O O . GLY A 1 89 ? -0.408 -25.609 8.336 1 93.12 89 GLY A O 1
ATOM 699 N N . ALA A 1 90 ? 0.139 -23.422 8.141 1 92.38 90 ALA A N 1
ATOM 700 C CA . ALA A 1 90 ? -1.26 -23 8.117 1 92.38 90 ALA A CA 1
ATOM 701 C C . ALA A 1 90 ? -1.978 -23.547 6.891 1 92.38 90 ALA A C 1
ATOM 703 O O . ALA A 1 90 ? -3.158 -23.906 6.965 1 92.38 90 ALA A O 1
ATOM 704 N N . TYR A 1 91 ? -1.264 -23.641 5.809 1 94.31 91 TYR A N 1
ATOM 705 C CA . TYR A 1 91 ? -1.78 -24.203 4.562 1 94.31 91 TYR A CA 1
ATOM 706 C C . TYR A 1 91 ? -2.166 -25.672 4.742 1 94.31 91 TYR A C 1
ATOM 708 O O . TYR A 1 91 ? -3.293 -26.062 4.434 1 94.31 91 TYR A O 1
ATOM 716 N N . ALA A 1 92 ? -1.274 -26.453 5.258 1 96.5 92 ALA A N 1
ATOM 717 C CA . ALA A 1 92 ? -1.507 -27.875 5.457 1 96.5 92 ALA A CA 1
ATOM 718 C C . ALA A 1 92 ? -2.664 -28.109 6.422 1 96.5 92 ALA A C 1
ATOM 720 O O . ALA A 1 92 ? -3.533 -28.953 6.168 1 96.5 92 ALA A O 1
ATOM 721 N N . ASP A 1 93 ? -2.689 -27.312 7.488 1 95.75 93 ASP A N 1
ATOM 722 C CA . ASP A 1 93 ? -3.758 -27.438 8.477 1 95.75 93 ASP A CA 1
ATOM 723 C C . ASP A 1 93 ? -5.125 -27.172 7.848 1 95.75 93 ASP A C 1
ATOM 725 O O . ASP A 1 93 ? -6.078 -27.922 8.094 1 95.75 93 ASP A O 1
ATOM 729 N N . ALA A 1 94 ? -5.168 -26.172 7.062 1 94.5 94 ALA A N 1
ATOM 730 C CA . ALA A 1 94 ? -6.434 -25.797 6.445 1 94.5 94 ALA A CA 1
ATOM 731 C C . ALA A 1 94 ? -6.918 -26.859 5.477 1 94.5 94 ALA A C 1
ATOM 733 O O . ALA A 1 94 ? -8.109 -27.203 5.449 1 94.5 94 ALA A O 1
ATOM 734 N N . VAL A 1 95 ? -6.051 -27.422 4.684 1 97 95 VAL A N 1
ATOM 735 C CA . VAL A 1 95 ? -6.406 -28.438 3.701 1 97 95 VAL A CA 1
ATOM 736 C C . VAL A 1 95 ? -6.816 -29.719 4.414 1 97 95 VAL A C 1
ATOM 738 O O . VAL A 1 95 ? -7.801 -30.359 4.039 1 97 95 VAL A O 1
ATOM 741 N N . GLU A 1 96 ? -6.086 -30.109 5.461 1 96.81 96 GLU A N 1
ATOM 742 C CA . GLU A 1 96 ? -6.379 -31.312 6.227 1 96.81 96 GLU A CA 1
ATOM 743 C C . GLU A 1 96 ? -7.766 -31.234 6.863 1 96.81 96 GLU A C 1
ATOM 745 O O . GLU A 1 96 ? -8.57 -32.156 6.711 1 96.81 96 GLU A O 1
ATOM 750 N N . GLN A 1 97 ? -7.957 -30.188 7.527 1 95.12 97 GLN A N 1
ATOM 751 C CA . GLN A 1 97 ? -9.195 -30.031 8.281 1 95.12 97 GLN A CA 1
ATOM 752 C C . GLN A 1 97 ? -10.406 -30.031 7.359 1 95.12 97 GLN A C 1
ATOM 754 O O . GLN A 1 97 ? -11.477 -30.531 7.719 1 95.12 97 GLN A O 1
ATOM 759 N N . ARG A 1 98 ? -10.266 -29.609 6.172 1 95 98 ARG A N 1
ATOM 760 C CA . ARG A 1 98 ? -11.406 -29.359 5.297 1 95 98 ARG A CA 1
ATOM 761 C C . ARG A 1 98 ? -11.656 -30.547 4.379 1 95 98 ARG A C 1
ATOM 763 O O . ARG A 1 98 ? -12.797 -30.844 4.023 1 95 98 ARG A O 1
ATOM 770 N N . TYR A 1 99 ? -10.453 -31.188 4.016 1 97.62 99 TYR A N 1
ATOM 771 C CA . TYR A 1 99 ? -10.648 -32.031 2.848 1 97.62 99 TYR A CA 1
ATOM 772 C C . TYR A 1 99 ? -10.141 -33.438 3.109 1 97.62 99 TYR A C 1
ATOM 774 O O . TYR A 1 99 ? -10.422 -34.375 2.338 1 97.62 99 TYR A O 1
ATOM 782 N N . LEU A 1 100 ? -9.422 -33.688 4.234 1 97.81 100 LEU A N 1
ATOM 783 C CA . LEU A 1 100 ? -8.695 -34.938 4.324 1 97.81 100 LEU A CA 1
ATOM 784 C C . LEU A 1 100 ? -9.078 -35.688 5.59 1 97.81 100 LEU A C 1
ATOM 786 O O . LEU A 1 100 ? -9.461 -35.094 6.594 1 97.81 100 LEU A O 1
ATOM 790 N N . GLU A 1 101 ? -9.031 -36.969 5.496 1 96.56 101 GLU A N 1
ATOM 791 C CA . GLU A 1 101 ? -9.102 -37.906 6.609 1 96.56 101 GLU A CA 1
ATOM 792 C C . GLU A 1 101 ? -7.879 -38.812 6.648 1 96.56 101 GLU A C 1
ATOM 794 O O . GLU A 1 101 ? -7.039 -38.75 5.746 1 96.56 101 GLU A O 1
ATOM 799 N N . ALA A 1 102 ? -7.852 -39.562 7.664 1 96.44 102 ALA A N 1
ATOM 800 C CA . ALA A 1 102 ? -6.734 -40.5 7.805 1 96.44 102 ALA A CA 1
ATOM 801 C C . ALA A 1 102 ? -6.633 -41.438 6.598 1 96.44 102 ALA A C 1
ATOM 803 O O . ALA A 1 102 ? -7.652 -41.906 6.086 1 96.44 102 ALA A O 1
ATOM 804 N N . ASP A 1 103 ? -5.371 -41.594 6.102 1 96.44 103 ASP A N 1
ATOM 805 C CA . ASP A 1 103 ? -5.004 -42.5 5.035 1 96.44 103 ASP A CA 1
ATOM 806 C C . ASP A 1 103 ? -5.305 -41.938 3.662 1 96.44 103 ASP A C 1
ATOM 808 O O . ASP A 1 103 ? -5.062 -42.562 2.637 1 96.44 103 ASP A O 1
ATOM 812 N N . ASP A 1 104 ? -5.82 -40.688 3.631 1 98 104 ASP A N 1
ATOM 813 C CA . ASP A 1 104 ? -5.988 -40.031 2.346 1 98 104 ASP A CA 1
ATOM 814 C C . ASP A 1 104 ? -4.637 -39.719 1.695 1 98 104 ASP A C 1
ATOM 816 O O . ASP A 1 104 ? -3.598 -39.812 2.354 1 98 104 ASP A O 1
ATOM 820 N N . PHE A 1 105 ? -4.688 -39.438 0.415 1 98.5 105 PHE A N 1
ATOM 821 C CA . PHE A 1 105 ? -3.482 -39.281 -0.392 1 98.5 105 PHE A CA 1
ATOM 822 C C . PHE A 1 105 ? -3.365 -37.875 -0.947 1 98.5 105 PHE A C 1
ATOM 824 O O . PHE A 1 105 ? -4.277 -37.375 -1.619 1 98.5 105 PHE A O 1
ATOM 831 N N . VAL A 1 106 ? -2.225 -37.188 -0.646 1 98.69 106 VAL A N 1
ATOM 832 C CA . VAL A 1 106 ? -1.958 -35.812 -1.11 1 98.69 106 VAL A CA 1
ATOM 833 C C . VAL A 1 106 ? -0.736 -35.812 -2.025 1 98.69 106 VAL A C 1
ATOM 835 O O . VAL A 1 106 ? 0.275 -36.469 -1.724 1 98.69 106 VAL A O 1
ATOM 838 N N . VAL A 1 107 ? -0.82 -35.156 -3.123 1 98.75 107 VAL A N 1
ATOM 839 C CA . VAL A 1 107 ? 0.288 -34.969 -4.055 1 98.75 107 VAL A CA 1
ATOM 840 C C . VAL A 1 107 ? 0.604 -33.469 -4.207 1 98.75 107 VAL A C 1
ATOM 842 O O . VAL A 1 107 ? -0.306 -32.656 -4.293 1 98.75 107 VAL A O 1
ATOM 845 N N . GLU A 1 108 ? 1.871 -33.125 -4.188 1 98.56 108 GLU A N 1
ATOM 846 C CA . GLU A 1 108 ? 2.273 -31.75 -4.461 1 98.56 108 GLU A CA 1
ATOM 847 C C . GLU A 1 108 ? 3.078 -31.641 -5.754 1 98.56 108 GLU A C 1
ATOM 849 O O . GLU A 1 108 ? 4.117 -32.312 -5.895 1 98.56 108 GLU A O 1
ATOM 854 N N . ILE A 1 109 ? 2.578 -30.891 -6.68 1 97.56 109 ILE A N 1
ATOM 855 C CA . ILE A 1 109 ? 3.287 -30.578 -7.91 1 97.56 109 ILE A CA 1
ATOM 856 C C . ILE A 1 109 ? 4.238 -29.406 -7.672 1 97.56 109 ILE A C 1
ATOM 858 O O . ILE A 1 109 ? 3.805 -28.312 -7.305 1 97.56 109 ILE A O 1
ATOM 862 N N . GLY A 1 110 ? 5.5 -29.547 -7.957 1 94.31 110 GLY A N 1
ATOM 863 C CA . GLY A 1 110 ? 6.492 -28.562 -7.586 1 94.31 110 GLY A CA 1
ATOM 864 C C . GLY A 1 110 ? 6.746 -28.5 -6.09 1 94.31 110 GLY A C 1
ATOM 865 O O . GLY A 1 110 ? 6.664 -27.422 -5.484 1 94.31 110 GLY A O 1
ATOM 866 N N . CYS A 1 111 ? 7.188 -29.641 -5.484 1 94.62 111 CYS A N 1
ATOM 867 C CA . CYS A 1 111 ? 7.223 -29.75 -4.031 1 94.62 111 CYS A CA 1
ATOM 868 C C . CYS A 1 111 ? 8.508 -29.156 -3.465 1 94.62 111 CYS A C 1
ATOM 870 O O . CYS A 1 111 ? 8.625 -28.953 -2.256 1 94.62 111 CYS A O 1
ATOM 872 N N . ASN A 1 112 ? 9.422 -28.812 -4.359 1 91.5 112 ASN A N 1
ATOM 873 C CA . ASN A 1 112 ? 10.703 -28.281 -3.904 1 91.5 112 ASN A CA 1
ATOM 874 C C . ASN A 1 112 ? 11.32 -29.156 -2.824 1 91.5 112 ASN A C 1
ATOM 876 O O . ASN A 1 112 ? 11.461 -30.375 -3.01 1 91.5 112 ASN A O 1
ATOM 880 N N . ASP A 1 113 ? 11.688 -28.625 -1.644 1 90.5 113 ASP A N 1
ATOM 881 C CA . ASP A 1 113 ? 12.375 -29.406 -0.62 1 90.5 113 ASP A CA 1
ATOM 882 C C . ASP A 1 113 ? 11.375 -30.031 0.352 1 90.5 113 ASP A C 1
ATOM 884 O O . ASP A 1 113 ? 11.75 -30.438 1.457 1 90.5 113 ASP A O 1
ATOM 888 N N . GLY A 1 114 ? 10.141 -30.016 0.027 1 93.25 114 GLY A N 1
ATOM 889 C CA . GLY A 1 114 ? 9.141 -30.828 0.707 1 93.25 114 GLY A CA 1
ATOM 890 C C . GLY A 1 114 ? 8.578 -30.172 1.95 1 93.25 114 GLY A C 1
ATOM 891 O O . GLY A 1 114 ? 7.945 -30.828 2.775 1 93.25 114 GLY A O 1
ATOM 892 N N . VAL A 1 115 ? 8.703 -28.875 2.104 1 93.19 115 VAL A N 1
ATOM 893 C CA . VAL A 1 115 ? 8.312 -28.172 3.324 1 93.19 115 VAL A CA 1
ATOM 894 C C . VAL A 1 115 ? 6.809 -28.281 3.529 1 93.19 115 VAL A C 1
ATOM 896 O O . VAL A 1 115 ? 6.344 -28.625 4.617 1 93.19 115 VAL A O 1
ATOM 899 N N . LEU A 1 116 ? 6.023 -28.016 2.533 1 95.12 116 LEU A N 1
ATOM 900 C CA . LEU A 1 116 ? 4.57 -28.078 2.672 1 95.12 116 LEU A CA 1
ATOM 901 C C . LEU A 1 116 ? 4.125 -29.5 3.027 1 95.12 116 LEU A C 1
ATOM 903 O O . LEU A 1 116 ? 3.371 -29.688 3.982 1 95.12 116 LEU A O 1
ATOM 907 N N . LEU A 1 117 ? 4.605 -30.484 2.357 1 96.56 117 LEU A N 1
ATOM 908 C CA . LEU A 1 117 ? 4.188 -31.875 2.551 1 96.56 117 LEU A CA 1
ATOM 909 C C . LEU A 1 117 ? 4.57 -32.375 3.939 1 96.56 117 LEU A C 1
ATOM 911 O O . LEU A 1 117 ? 3.855 -33.188 4.535 1 96.56 117 LEU A O 1
ATOM 915 N N . SER A 1 118 ? 5.73 -31.891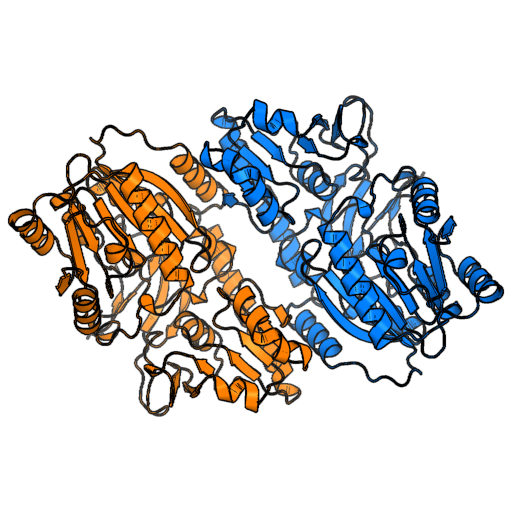 4.445 1 95.44 118 SER A N 1
ATOM 916 C CA . SER A 1 118 ? 6.207 -32.312 5.754 1 95.44 118 SER A CA 1
ATOM 917 C C . SER A 1 118 ? 5.289 -31.828 6.867 1 95.44 118 SER A C 1
ATOM 919 O O . SER A 1 118 ? 5.352 -32.312 7.996 1 95.44 118 SER A O 1
ATOM 921 N N . GLN A 1 119 ? 4.41 -30.891 6.547 1 95.5 119 GLN A N 1
ATOM 922 C CA . GLN A 1 119 ? 3.559 -30.281 7.562 1 95.5 119 GLN A CA 1
ATOM 923 C C . GLN A 1 119 ? 2.238 -31.031 7.699 1 95.5 119 GLN A C 1
ATOM 925 O O . GLN A 1 119 ? 1.481 -30.797 8.641 1 95.5 119 GLN A O 1
ATOM 930 N N . PHE A 1 120 ? 1.899 -31.938 6.793 1 96.88 120 PHE A N 1
ATOM 931 C CA . PHE A 1 120 ? 0.681 -32.719 6.891 1 96.88 120 PHE A CA 1
ATOM 932 C C . PHE A 1 120 ? 0.814 -33.781 7.977 1 96.88 120 PHE A C 1
ATOM 934 O O . PHE A 1 120 ? 1.919 -34.25 8.266 1 96.88 120 PHE A O 1
ATOM 941 N N . ASP A 1 121 ? -0.273 -34.156 8.539 1 95.75 121 ASP A N 1
ATOM 942 C CA . ASP A 1 121 ? -0.296 -35.188 9.562 1 95.75 121 ASP A CA 1
ATOM 943 C C . ASP A 1 121 ? 0.304 -36.5 9.031 1 95.75 121 ASP A C 1
ATOM 945 O O . ASP A 1 121 ? 0.121 -36.844 7.859 1 95.75 121 ASP A O 1
ATOM 949 N N . GLU A 1 122 ? 0.889 -37.312 9.859 1 94.12 122 GLU A N 1
ATOM 950 C CA . GLU A 1 122 ? 1.579 -38.531 9.492 1 94.12 122 GLU A CA 1
ATOM 951 C C . GLU A 1 122 ? 0.6 -39.562 8.953 1 94.12 122 GLU A C 1
ATOM 953 O O . GLU A 1 122 ? 0.993 -40.469 8.211 1 94.12 122 GLU A O 1
ATOM 958 N N . SER A 1 123 ? -0.582 -39.375 9.375 1 96.62 123 SER A N 1
ATOM 959 C CA . SER A 1 123 ? -1.588 -40.344 8.93 1 96.62 123 SER A CA 1
ATOM 960 C C . SER A 1 123 ? -1.945 -40.125 7.465 1 96.62 123 SER A C 1
ATOM 962 O O . SER A 1 123 ? -2.568 -41 6.84 1 96.62 123 SER A O 1
ATOM 964 N N . ILE A 1 124 ? -1.57 -39 6.863 1 97.69 124 ILE A N 1
ATOM 965 C CA . ILE A 1 124 ? -1.854 -38.688 5.469 1 97.69 124 ILE A CA 1
ATOM 966 C C . ILE A 1 124 ? -0.727 -39.188 4.582 1 97.69 124 ILE A C 1
ATOM 968 O O . ILE A 1 124 ? 0.452 -38.969 4.867 1 97.69 124 ILE A O 1
ATOM 972 N N . ARG A 1 125 ? -1.044 -39.906 3.557 1 97.75 125 ARG A N 1
ATOM 973 C CA . ARG A 1 125 ? -0.055 -40.312 2.562 1 97.75 125 ARG A CA 1
ATOM 974 C C . ARG A 1 125 ? 0.342 -39.156 1.675 1 97.75 125 ARG A C 1
ATOM 976 O O . ARG A 1 125 ? -0.514 -38.375 1.243 1 97.75 125 ARG A O 1
ATOM 983 N N . ARG A 1 126 ? 1.645 -38.969 1.446 1 97.69 126 ARG A N 1
ATOM 984 C CA . ARG A 1 126 ? 2.139 -37.812 0.756 1 97.69 126 ARG A CA 1
ATOM 985 C C . ARG A 1 126 ? 3.131 -38.188 -0.339 1 97.69 126 ARG A C 1
ATOM 987 O O . ARG A 1 126 ? 3.951 -39.062 -0.157 1 97.69 126 ARG A O 1
ATOM 994 N N . LEU A 1 127 ? 3.078 -37.469 -1.433 1 98.44 127 LEU A N 1
ATOM 995 C CA . LEU A 1 127 ? 4.023 -37.625 -2.533 1 98.44 127 LEU A CA 1
ATOM 996 C C . LEU A 1 127 ? 4.336 -36.281 -3.178 1 98.44 127 LEU A C 1
ATOM 998 O O . LEU A 1 127 ? 3.424 -35.5 -3.49 1 98.44 127 LEU A O 1
ATOM 1002 N N . GLY A 1 128 ? 5.602 -36 -3.33 1 98.06 128 GLY A N 1
ATOM 1003 C CA . GLY A 1 128 ? 6.031 -34.781 -4.027 1 98.06 128 GLY A CA 1
ATOM 1004 C C . GLY A 1 128 ? 6.559 -35.062 -5.422 1 98.06 128 GLY A C 1
ATOM 1005 O O . GLY A 1 128 ? 7.168 -36.094 -5.668 1 98.06 128 GLY A O 1
ATOM 1006 N N . VAL A 1 129 ? 6.332 -34.188 -6.332 1 96.44 129 VAL A N 1
ATOM 1007 C CA . VAL A 1 129 ? 6.871 -34.219 -7.688 1 96.44 129 VAL A CA 1
ATOM 1008 C C . VAL A 1 129 ? 7.648 -32.938 -7.98 1 96.44 129 VAL A C 1
ATOM 1010 O O . VAL A 1 129 ? 7.121 -31.844 -7.809 1 96.44 129 VAL A O 1
ATOM 1013 N N . ASP A 1 130 ? 8.797 -33.062 -8.391 1 92.75 130 ASP A N 1
ATOM 1014 C CA . ASP A 1 130 ? 9.633 -31.922 -8.781 1 92.75 130 ASP A CA 1
ATOM 1015 C C . ASP A 1 130 ? 10.719 -32.344 -9.758 1 92.75 130 ASP A C 1
ATOM 1017 O O . ASP A 1 130 ? 11.289 -33.438 -9.617 1 92.75 130 ASP A O 1
ATOM 1021 N N . PRO A 1 131 ? 11.031 -31.438 -10.742 1 86.88 131 PRO A N 1
ATOM 1022 C CA . PRO A 1 131 ? 12 -31.859 -11.758 1 86.88 131 PRO A CA 1
ATOM 1023 C C . PRO A 1 131 ? 13.445 -31.703 -11.289 1 86.88 131 PRO A C 1
ATOM 1025 O O . PRO A 1 131 ? 14.359 -32.25 -11.914 1 86.88 131 PRO A O 1
ATOM 1028 N N . ALA A 1 132 ? 13.68 -30.953 -10.32 1 81.62 132 ALA A N 1
ATOM 1029 C CA . ALA A 1 132 ? 15.047 -30.656 -9.891 1 81.62 132 ALA A CA 1
ATOM 1030 C C . ALA A 1 132 ? 15.547 -31.703 -8.906 1 81.62 132 ALA A C 1
ATOM 1032 O O . ALA A 1 132 ? 15.008 -31.844 -7.809 1 81.62 132 ALA A O 1
ATOM 1033 N N . ASP A 1 133 ? 16.641 -32.281 -9.219 1 82.5 133 ASP A N 1
ATOM 1034 C CA . ASP A 1 133 ? 17.188 -33.375 -8.406 1 82.5 133 ASP A CA 1
ATOM 1035 C C . ASP A 1 133 ? 17.641 -32.875 -7.039 1 82.5 133 ASP A C 1
ATOM 1037 O O . ASP A 1 133 ? 17.406 -33.531 -6.023 1 82.5 133 ASP A O 1
ATOM 1041 N N . ASN A 1 134 ? 18.266 -31.766 -7.062 1 81.06 134 ASN A N 1
ATOM 1042 C CA . ASN A 1 134 ? 18.828 -31.25 -5.82 1 81.06 134 ASN A CA 1
ATOM 1043 C C . ASN A 1 134 ? 17.734 -30.984 -4.781 1 81.06 134 ASN A C 1
ATOM 1045 O O . ASN A 1 134 ? 17.906 -31.281 -3.602 1 81.06 134 ASN A O 1
ATOM 1049 N N . VAL A 1 135 ? 16.609 -30.516 -5.191 1 84.75 135 VAL A N 1
ATOM 1050 C CA . VAL A 1 135 ? 15.57 -30.156 -4.227 1 84.75 135 VAL A CA 1
ATOM 1051 C C . VAL A 1 135 ? 14.836 -31.422 -3.787 1 84.75 135 VAL A C 1
ATOM 1053 O O . VAL A 1 135 ? 14.312 -31.484 -2.672 1 84.75 135 VAL A O 1
ATOM 1056 N N . THR A 1 136 ? 14.688 -32.375 -4.699 1 88.56 136 THR A N 1
ATOM 1057 C CA . THR A 1 136 ? 13.977 -33.594 -4.328 1 88.56 136 THR A CA 1
ATOM 1058 C C . THR A 1 136 ? 14.805 -34.438 -3.35 1 88.56 136 THR A C 1
ATOM 1060 O O . THR A 1 136 ? 14.242 -35.094 -2.479 1 88.56 136 THR A O 1
ATOM 1063 N N . GLU A 1 137 ? 16.094 -34.406 -3.488 1 90 137 GLU A N 1
ATOM 1064 C CA . GLU A 1 137 ? 16.953 -35.062 -2.512 1 90 137 GLU A CA 1
ATOM 1065 C C . GLU A 1 137 ? 16.766 -34.469 -1.117 1 90 137 GLU A C 1
ATOM 1067 O O . GLU A 1 137 ? 16.656 -35.219 -0.135 1 90 137 GLU A O 1
ATOM 1072 N N . ALA A 1 138 ? 16.688 -33.188 -1.085 1 89.06 138 ALA A N 1
ATOM 1073 C CA . ALA A 1 138 ? 16.453 -32.5 0.186 1 89.06 138 ALA A CA 1
ATOM 1074 C C . ALA A 1 138 ? 15.086 -32.875 0.767 1 89.06 138 ALA A C 1
ATOM 1076 O O . ALA A 1 138 ? 14.938 -33 1.985 1 89.06 138 ALA A O 1
ATOM 1077 N N . ALA A 1 139 ? 14.117 -33.031 -0.07 1 92.38 139 ALA A N 1
ATOM 1078 C CA . ALA A 1 139 ? 12.781 -33.438 0.362 1 92.38 139 ALA A CA 1
ATOM 1079 C C . ALA A 1 139 ? 12.789 -34.844 0.966 1 92.38 139 ALA A C 1
ATOM 1081 O O . ALA A 1 139 ? 12.148 -35.094 1.992 1 92.38 139 ALA A O 1
ATOM 1082 N N . ARG A 1 140 ? 13.516 -35.719 0.377 1 94 140 ARG A N 1
ATOM 1083 C CA . ARG A 1 140 ? 13.625 -37.094 0.886 1 94 140 ARG A CA 1
ATOM 1084 C C . ARG A 1 140 ? 14.32 -37.125 2.242 1 94 140 ARG A C 1
ATOM 1086 O O . ARG A 1 140 ? 13.938 -37.875 3.129 1 94 140 ARG A O 1
ATOM 1093 N N . GLU A 1 141 ? 15.273 -36.312 2.342 1 92.69 141 GLU A N 1
ATOM 1094 C CA . GLU A 1 141 ? 15.969 -36.188 3.621 1 92.69 141 GLU A CA 1
ATOM 1095 C C . GLU A 1 141 ? 15.023 -35.688 4.719 1 92.69 141 GLU A C 1
ATOM 1097 O O . GLU A 1 141 ? 15.203 -36.031 5.891 1 92.69 141 GLU A O 1
ATOM 1102 N N . ARG A 1 142 ? 14.008 -34.969 4.316 1 91.44 142 ARG A N 1
ATOM 1103 C CA . ARG A 1 142 ? 13.008 -34.438 5.246 1 91.44 142 ARG A CA 1
ATOM 1104 C C . ARG A 1 142 ? 11.922 -35.469 5.508 1 91.44 142 ARG A C 1
ATOM 1106 O O . ARG A 1 142 ? 11.016 -35.25 6.309 1 91.44 142 ARG A O 1
ATOM 1113 N N . GLY A 1 143 ? 12.031 -36.625 4.848 1 92.5 143 GLY A N 1
ATOM 1114 C CA . GLY A 1 143 ? 11.078 -37.719 5.074 1 92.5 143 GLY A CA 1
ATOM 1115 C C . GLY A 1 143 ? 9.891 -37.688 4.129 1 92.5 143 GLY A C 1
ATOM 1116 O O . GLY A 1 143 ? 8.867 -38.312 4.387 1 92.5 143 GLY A O 1
ATOM 1117 N N . VAL A 1 144 ? 10 -36.938 3.059 1 94.88 144 VAL A N 1
ATOM 1118 C CA . VAL A 1 144 ? 8.906 -36.812 2.098 1 94.88 144 VAL A CA 1
ATOM 1119 C C . VAL A 1 144 ? 9.234 -37.625 0.85 1 94.88 144 VAL A C 1
ATOM 1121 O O . VAL A 1 144 ? 10.242 -37.375 0.184 1 94.88 144 VAL A O 1
ATOM 1124 N N . GLU A 1 145 ? 8.461 -38.625 0.627 1 96.5 145 GLU A N 1
ATOM 1125 C CA . GLU A 1 145 ? 8.625 -39.375 -0.616 1 96.5 145 GLU A CA 1
ATOM 1126 C C . GLU A 1 145 ? 8.445 -38.469 -1.831 1 96.5 145 GLU A C 1
ATOM 1128 O O . GLU A 1 145 ? 7.547 -37.625 -1.858 1 96.5 145 GLU A O 1
ATOM 1133 N N . THR A 1 146 ? 9.359 -38.562 -2.84 1 96.62 146 THR A N 1
ATOM 1134 C CA . THR A 1 146 ? 9.305 -37.688 -3.992 1 96.62 146 THR A CA 1
ATOM 1135 C C . THR A 1 146 ? 9.625 -38.438 -5.277 1 96.62 146 THR A C 1
ATOM 1137 O O . THR A 1 146 ? 10.328 -39.438 -5.25 1 96.62 146 THR A O 1
ATOM 1140 N N . VAL A 1 147 ? 9.078 -38 -6.32 1 95.81 147 VAL A N 1
ATOM 1141 C CA . VAL A 1 147 ? 9.422 -38.406 -7.676 1 95.81 147 VAL A CA 1
ATOM 1142 C C . VAL A 1 147 ? 10.109 -37.25 -8.398 1 95.81 147 VAL A C 1
ATOM 1144 O O . VAL A 1 147 ? 9.562 -36.156 -8.484 1 95.81 147 VAL A O 1
ATOM 1147 N N . THR A 1 148 ? 11.297 -37.5 -8.906 1 92.69 148 THR A N 1
ATOM 1148 C CA . THR A 1 148 ? 12.023 -36.469 -9.641 1 92.69 148 THR A CA 1
ATOM 1149 C C . THR A 1 148 ? 11.617 -36.438 -11.109 1 92.69 148 THR A C 1
ATOM 1151 O O . THR A 1 148 ? 12.172 -37.219 -11.914 1 92.69 148 THR A O 1
ATOM 1154 N N . SER A 1 149 ? 10.695 -35.594 -11.43 1 91.12 149 SER A N 1
ATOM 1155 C CA . SER A 1 149 ? 10.172 -35.5 -12.789 1 91.12 149 SER A CA 1
ATOM 1156 C C . SER A 1 149 ? 9.305 -34.25 -12.961 1 91.12 149 SER A C 1
ATOM 1158 O O . SER A 1 149 ? 8.836 -33.688 -11.977 1 91.12 149 SER A O 1
ATOM 1160 N N . LEU A 1 150 ? 9.203 -33.844 -14.195 1 90.5 150 LEU A N 1
ATOM 1161 C CA . LEU A 1 150 ? 8.141 -32.906 -14.508 1 90.5 150 LEU A CA 1
ATOM 1162 C C . LEU A 1 150 ? 6.77 -33.562 -14.422 1 90.5 150 LEU A C 1
ATOM 1164 O O . LEU A 1 150 ? 6.605 -34.719 -14.852 1 90.5 150 LEU A O 1
ATOM 1168 N N . PHE A 1 151 ? 5.871 -32.938 -13.844 1 94.94 151 PHE A N 1
ATOM 1169 C CA . PHE A 1 151 ? 4.508 -33.469 -13.805 1 94.94 151 PHE A CA 1
ATOM 1170 C C . PHE A 1 151 ? 3.908 -33.531 -15.203 1 94.94 151 PHE A C 1
ATOM 1172 O O . PHE A 1 151 ? 4.074 -32.594 -16 1 94.94 151 PHE A O 1
ATOM 1179 N N . SER A 1 152 ? 3.305 -34.594 -15.562 1 96.12 152 SER A N 1
ATOM 1180 C CA . SER A 1 152 ? 2.682 -34.844 -16.859 1 96.12 152 SER A CA 1
ATOM 1181 C C . SER A 1 152 ? 1.489 -35.781 -16.734 1 96.12 152 SER A C 1
ATOM 1183 O O . SER A 1 152 ? 1.324 -36.438 -15.719 1 96.12 152 SER A O 1
ATOM 1185 N N . PRO A 1 153 ? 0.638 -35.781 -17.75 1 97.75 153 PRO A N 1
ATOM 1186 C CA . PRO A 1 153 ? -0.469 -36.75 -17.719 1 97.75 153 PRO A CA 1
ATOM 1187 C C . PRO A 1 153 ? 0.006 -38.188 -17.578 1 97.75 153 PRO A C 1
ATOM 1189 O O . PRO A 1 153 ? -0.602 -38.969 -16.844 1 97.75 153 PRO A O 1
ATOM 1192 N N . ASP A 1 154 ? 1.116 -38.531 -18.219 1 98.06 154 ASP A N 1
ATOM 1193 C CA . ASP A 1 154 ? 1.654 -39.875 -18.109 1 98.06 154 ASP A CA 1
ATOM 1194 C C . ASP A 1 154 ? 2.113 -40.188 -16.688 1 98.06 154 ASP A C 1
ATOM 1196 O O . ASP A 1 154 ? 1.848 -41.25 -16.156 1 98.06 154 ASP A O 1
ATOM 1200 N N . LEU A 1 155 ? 2.814 -39.219 -16.156 1 97.81 155 LEU A N 1
ATOM 1201 C CA . LEU A 1 155 ? 3.244 -39.406 -14.773 1 97.81 155 LEU A CA 1
ATOM 1202 C C . LEU A 1 155 ? 2.043 -39.531 -13.836 1 97.81 155 LEU A C 1
ATOM 1204 O O . LEU A 1 155 ? 2.051 -40.312 -12.898 1 97.81 155 LEU A O 1
ATOM 1208 N N . ALA A 1 156 ? 1.034 -38.719 -14.031 1 98.56 156 ALA A N 1
ATOM 1209 C CA . ALA A 1 156 ? -0.181 -38.781 -13.227 1 98.56 156 ALA A CA 1
ATOM 1210 C C . ALA A 1 156 ? -0.819 -40.156 -13.258 1 98.56 156 ALA A C 1
ATOM 1212 O O . ALA A 1 156 ? -1.24 -40.688 -12.227 1 98.56 156 ALA A O 1
ATOM 1213 N N . ALA A 1 157 ? -0.882 -40.75 -14.453 1 98.44 157 ALA A N 1
ATOM 1214 C CA . ALA A 1 157 ? -1.444 -42.094 -14.617 1 98.44 157 ALA A CA 1
ATOM 1215 C C . ALA A 1 157 ? -0.63 -43.125 -13.844 1 98.44 157 ALA A C 1
ATOM 1217 O O . ALA A 1 157 ? -1.193 -44 -13.195 1 98.44 157 ALA A O 1
ATOM 1218 N N . SER A 1 158 ? 0.657 -42.969 -13.953 1 98.5 158 SER A N 1
ATOM 1219 C CA . SER A 1 158 ? 1.54 -43.875 -13.234 1 98.5 158 SER A CA 1
ATOM 1220 C C . SER A 1 158 ? 1.356 -43.75 -11.727 1 98.5 158 SER A C 1
ATOM 1222 O O . SER A 1 158 ? 1.332 -44.75 -11.008 1 98.5 158 SER A O 1
ATOM 1224 N N . ILE A 1 159 ? 1.285 -42.5 -11.266 1 98.56 159 ILE A N 1
ATOM 1225 C CA . ILE A 1 159 ? 1.092 -42.281 -9.844 1 98.56 159 ILE A CA 1
ATOM 1226 C C . ILE A 1 159 ? -0.242 -42.875 -9.391 1 98.56 159 ILE A C 1
ATOM 1228 O O . ILE A 1 159 ? -0.322 -43.5 -8.344 1 98.56 159 ILE A O 1
ATOM 1232 N N . ARG A 1 160 ? -1.271 -42.625 -10.156 1 98.5 160 ARG A N 1
ATOM 1233 C CA . ARG A 1 160 ? -2.584 -43.188 -9.828 1 98.5 160 ARG A CA 1
ATOM 1234 C C . ARG A 1 160 ? -2.539 -44.688 -9.734 1 98.5 160 ARG A C 1
ATOM 1236 O O . ARG A 1 160 ? -3.166 -45.281 -8.852 1 98.5 160 ARG A O 1
ATOM 1243 N N . GLU A 1 161 ? -1.85 -45.344 -10.625 1 98.19 161 GLU A N 1
ATOM 1244 C CA . GLU A 1 161 ? -1.721 -46.812 -10.633 1 98.19 161 GLU A CA 1
ATOM 1245 C C . GLU A 1 161 ? -0.979 -47.312 -9.398 1 98.19 161 GLU A C 1
ATOM 1247 O O . GLU A 1 161 ? -1.377 -48.281 -8.781 1 98.19 161 GLU A O 1
ATOM 1252 N N . ASP A 1 162 ? 0.048 -46.625 -9.039 1 97.94 162 ASP A N 1
ATOM 1253 C CA . ASP A 1 162 ? 0.939 -47.062 -7.98 1 97.94 162 ASP A CA 1
ATOM 1254 C C . ASP A 1 162 ? 0.396 -46.688 -6.605 1 97.94 162 ASP A C 1
ATOM 1256 O O . ASP A 1 162 ? 0.589 -47.406 -5.629 1 97.94 162 ASP A O 1
ATOM 1260 N N . TYR A 1 163 ? -0.279 -45.469 -6.531 1 97.62 163 TYR A N 1
ATOM 1261 C CA . TYR A 1 163 ? -0.587 -44.938 -5.215 1 97.62 163 TYR A CA 1
ATOM 1262 C C . TYR A 1 163 ? -2.088 -44.75 -5.043 1 97.62 163 TYR A C 1
ATOM 1264 O O . TYR A 1 163 ? -2.57 -44.531 -3.924 1 97.62 163 TYR A O 1
ATOM 1272 N N . GLY A 1 164 ? -2.9 -44.844 -6.133 1 98 164 GLY A N 1
ATOM 1273 C CA . GLY A 1 164 ? -4.324 -44.562 -6.074 1 98 164 GLY A CA 1
ATOM 1274 C C . GLY A 1 164 ? -4.664 -43.125 -6.418 1 98 164 GLY A C 1
ATOM 1275 O O . GLY A 1 164 ? -3.805 -42.375 -6.891 1 98 164 GLY A O 1
ATOM 1276 N N . GLU A 1 165 ? -5.902 -42.781 -6.219 1 98.19 165 GLU A N 1
ATOM 1277 C CA . GLU A 1 165 ? -6.387 -41.438 -6.512 1 98.19 165 GLU A CA 1
ATOM 1278 C C . GLU A 1 165 ? -6.02 -40.438 -5.395 1 98.19 165 GLU A C 1
ATOM 1280 O O . GLU A 1 165 ? -6.004 -40.812 -4.219 1 98.19 165 GLU A O 1
ATOM 1285 N N . ALA A 1 166 ? -5.773 -39.281 -5.734 1 98.75 166 ALA A N 1
ATOM 1286 C CA . ALA A 1 166 ? -5.402 -38.25 -4.766 1 98.75 166 ALA A CA 1
ATOM 1287 C C . ALA A 1 166 ? -6.641 -37.531 -4.211 1 98.75 166 ALA A C 1
ATOM 1289 O O . ALA A 1 166 ? -7.512 -37.094 -4.969 1 98.75 166 ALA A O 1
ATOM 1290 N N . SER A 1 167 ? -6.676 -37.406 -2.904 1 98.69 167 SER A N 1
ATOM 1291 C CA . SER A 1 167 ? -7.738 -36.656 -2.248 1 98.69 167 SER A CA 1
ATOM 1292 C C . SER A 1 167 ? -7.488 -35.156 -2.352 1 98.69 167 SER A C 1
ATOM 1294 O O . SER A 1 167 ? -8.43 -34.344 -2.314 1 98.69 167 SER A O 1
ATOM 1296 N N . ALA A 1 168 ? -6.254 -34.812 -2.428 1 98.75 168 ALA A N 1
ATOM 1297 C CA . ALA A 1 168 ? -5.863 -33.406 -2.643 1 98.75 168 ALA A CA 1
ATOM 1298 C C . ALA A 1 168 ? -4.598 -33.312 -3.496 1 98.75 168 ALA A C 1
ATOM 1300 O O . ALA A 1 168 ? -3.68 -34.125 -3.34 1 98.75 168 ALA A O 1
ATOM 1301 N N . ILE A 1 169 ? -4.551 -32.438 -4.391 1 98.81 169 ILE A N 1
ATOM 1302 C CA . ILE A 1 169 ? -3.363 -32.062 -5.148 1 98.81 169 ILE A CA 1
ATOM 1303 C C . ILE A 1 169 ? -3.014 -30.609 -4.879 1 98.81 169 ILE A C 1
ATOM 1305 O O . ILE A 1 169 ? -3.871 -29.719 -4.98 1 98.81 169 ILE A O 1
ATOM 1309 N N . CYS A 1 170 ? -1.802 -30.344 -4.469 1 98.56 170 CYS A N 1
ATOM 1310 C CA . CYS A 1 170 ? -1.339 -28.984 -4.168 1 98.56 170 CYS A CA 1
ATOM 1311 C C . CYS A 1 170 ? -0.314 -28.516 -5.191 1 98.56 170 CYS A C 1
ATOM 1313 O O . CYS A 1 170 ? 0.47 -29.328 -5.703 1 98.56 170 CYS A O 1
ATOM 1315 N N . ALA A 1 171 ? -0.331 -27.328 -5.562 1 97.69 171 ALA A N 1
ATOM 1316 C CA . ALA A 1 171 ? 0.653 -26.656 -6.41 1 97.69 171 ALA A CA 1
ATOM 1317 C C . ALA A 1 171 ? 0.875 -25.219 -5.961 1 97.69 171 ALA A C 1
ATOM 1319 O O . ALA A 1 171 ? 0.049 -24.344 -6.234 1 97.69 171 ALA A O 1
ATOM 1320 N N . ASN A 1 172 ? 1.985 -24.953 -5.367 1 94.69 172 ASN A N 1
ATOM 1321 C CA . ASN A 1 172 ? 2.24 -23.625 -4.789 1 94.69 172 ASN A CA 1
ATOM 1322 C C . ASN A 1 172 ? 3.352 -22.891 -5.535 1 94.69 172 ASN A C 1
ATOM 1324 O O . ASN A 1 172 ? 4.508 -23.328 -5.512 1 94.69 172 ASN A O 1
ATOM 1328 N N . ASN A 1 173 ? 2.92 -21.844 -6.164 1 92.88 173 ASN A N 1
ATOM 1329 C CA . ASN A 1 173 ? 3.834 -20.953 -6.867 1 92.88 173 ASN A CA 1
ATOM 1330 C C . ASN A 1 173 ? 4.582 -21.672 -7.98 1 92.88 173 ASN A C 1
ATOM 1332 O O . ASN A 1 173 ? 5.777 -21.453 -8.188 1 92.88 173 ASN A O 1
ATOM 1336 N N . VAL A 1 174 ? 3.908 -22.578 -8.648 1 93.5 174 VAL A N 1
ATOM 1337 C CA . VAL A 1 174 ? 4.531 -23.359 -9.719 1 93.5 174 VAL A CA 1
ATOM 1338 C C . VAL A 1 174 ? 3.691 -23.25 -10.992 1 93.5 174 VAL A C 1
ATOM 1340 O O . VAL A 1 174 ? 4.23 -23.25 -12.102 1 93.5 174 VAL A O 1
ATOM 1343 N N . VAL A 1 175 ? 2.396 -23.109 -10.828 1 96.5 175 VAL A N 1
ATOM 1344 C CA . VAL A 1 175 ? 1.49 -23.141 -11.969 1 96.5 175 VAL A CA 1
ATOM 1345 C C . VAL A 1 175 ? 1.795 -21.984 -12.922 1 96.5 175 VAL A C 1
ATOM 1347 O O . VAL A 1 175 ? 1.705 -22.141 -14.141 1 96.5 175 VAL A O 1
ATOM 1350 N N . GLY A 1 176 ? 2.172 -20.906 -12.391 1 96.25 176 GLY A N 1
ATOM 1351 C CA . GLY A 1 176 ? 2.514 -19.75 -13.203 1 96.25 176 GLY A CA 1
ATOM 1352 C C . GLY A 1 176 ? 3.754 -19.969 -14.055 1 96.25 176 GLY A C 1
ATOM 1353 O O . GLY A 1 176 ? 4.008 -19.203 -14.992 1 96.25 176 GLY A O 1
ATOM 1354 N N . HIS A 1 177 ? 4.492 -21.016 -13.805 1 93.94 177 HIS A N 1
ATOM 1355 C CA . HIS A 1 177 ? 5.738 -21.312 -14.5 1 93.94 177 HIS A CA 1
ATOM 1356 C C . HIS A 1 177 ? 5.52 -22.344 -15.602 1 93.94 177 HIS A C 1
ATOM 1358 O O . HIS A 1 177 ? 6.441 -22.641 -16.359 1 93.94 177 HIS A O 1
ATOM 1364 N N . ILE A 1 178 ? 4.344 -22.844 -15.711 1 94.38 178 ILE A N 1
ATOM 1365 C CA . ILE A 1 178 ? 4.082 -23.969 -16.609 1 94.38 178 ILE A CA 1
ATOM 1366 C C . ILE A 1 178 ? 3.539 -23.438 -17.938 1 94.38 178 ILE A C 1
ATOM 1368 O O . ILE A 1 178 ? 2.566 -22.688 -17.969 1 94.38 178 ILE A O 1
ATOM 1372 N N . ASP A 1 179 ? 4.172 -23.844 -18.969 1 94.56 179 ASP A N 1
ATOM 1373 C CA . ASP A 1 179 ? 3.777 -23.406 -20.312 1 94.56 179 ASP A CA 1
ATOM 1374 C C . ASP A 1 179 ? 2.529 -24.141 -20.781 1 94.56 179 ASP A C 1
ATOM 1376 O O . ASP A 1 179 ? 1.536 -23.516 -21.156 1 94.56 179 ASP A O 1
ATOM 1380 N N . ASP A 1 180 ? 2.551 -25.469 -20.688 1 95.38 180 ASP A N 1
ATOM 1381 C CA . ASP A 1 180 ? 1.425 -26.266 -21.141 1 95.38 180 ASP A CA 1
ATOM 1382 C C . ASP A 1 180 ? 0.424 -26.516 -20.016 1 95.38 180 ASP A C 1
ATOM 1384 O O . ASP A 1 180 ? 0.376 -27.609 -19.438 1 95.38 180 ASP A O 1
ATOM 1388 N N . LEU A 1 181 ? -0.475 -25.609 -19.844 1 97.62 181 LEU A N 1
ATOM 1389 C CA . LEU A 1 181 ? -1.453 -25.656 -18.766 1 97.62 181 LEU A CA 1
ATOM 1390 C C . LEU A 1 181 ? -2.496 -26.734 -19.031 1 97.62 181 LEU A C 1
ATOM 1392 O O . LEU A 1 181 ? -3.07 -27.297 -18.078 1 97.62 181 LEU A O 1
ATOM 1396 N N . HIS A 1 182 ? -2.732 -27.062 -20.234 1 97.06 182 HIS A N 1
ATOM 1397 C CA . HIS A 1 182 ? -3.707 -28.094 -20.578 1 97.06 182 HIS A CA 1
ATOM 1398 C C . HIS A 1 182 ? -3.205 -29.469 -20.156 1 97.06 182 HIS A C 1
ATOM 1400 O O . HIS A 1 182 ? -3.969 -30.281 -19.641 1 97.06 182 HIS A O 1
ATOM 1406 N N . ALA A 1 183 ? -1.925 -29.688 -20.438 1 97.06 183 ALA A N 1
ATOM 1407 C CA . ALA A 1 183 ? -1.333 -30.938 -19.984 1 97.06 183 ALA A CA 1
ATOM 1408 C C . ALA A 1 183 ? -1.375 -31.031 -18.453 1 97.06 183 ALA A C 1
ATOM 1410 O O . ALA A 1 183 ? -1.631 -32.094 -17.906 1 97.06 183 ALA A O 1
ATOM 1411 N N . LEU A 1 184 ? -1.076 -29.938 -17.797 1 97.62 184 LEU A N 1
ATOM 1412 C CA . LEU A 1 184 ? -1.163 -29.906 -16.344 1 97.62 184 LEU A CA 1
ATOM 1413 C C . LEU A 1 184 ? -2.557 -30.312 -15.875 1 97.62 184 LEU A C 1
ATOM 1415 O O . LEU A 1 184 ? -2.695 -31.188 -15.008 1 97.62 184 LEU A O 1
ATOM 1419 N N . MET A 1 185 ? -3.621 -29.734 -16.469 1 97.94 185 MET A N 1
ATOM 1420 C CA . MET A 1 185 ? -4.992 -29.969 -16.031 1 97.94 185 MET A CA 1
ATOM 1421 C C . MET A 1 185 ? -5.418 -31.406 -16.359 1 97.94 185 MET A C 1
ATOM 1423 O O . MET A 1 185 ? -6.156 -32.031 -15.586 1 97.94 185 MET A O 1
ATOM 1427 N N . THR A 1 186 ? -4.934 -31.906 -17.484 1 97.75 186 THR A N 1
ATOM 1428 C CA . THR A 1 186 ? -5.219 -33.281 -17.828 1 97.75 186 THR A CA 1
ATOM 1429 C C . THR A 1 186 ? -4.629 -34.25 -16.797 1 97.75 186 THR A C 1
ATOM 1431 O O . THR A 1 186 ? -5.277 -35.219 -16.391 1 97.75 186 THR A O 1
ATOM 1434 N N . GLY A 1 187 ? -3.391 -33.938 -16.438 1 98.44 187 GLY A N 1
ATOM 1435 C CA . GLY A 1 187 ? -2.771 -34.719 -15.383 1 98.44 187 GLY A CA 1
ATOM 1436 C C . GLY A 1 187 ? -3.523 -34.656 -14.062 1 98.44 187 GLY A C 1
ATOM 1437 O O . GLY A 1 187 ? -3.713 -35.688 -13.406 1 98.44 187 GLY A O 1
ATOM 1438 N N . ILE A 1 188 ? -3.949 -33.531 -13.672 1 98.44 188 ILE A N 1
ATOM 1439 C CA . ILE A 1 188 ? -4.688 -33.344 -12.43 1 98.44 188 ILE A CA 1
ATOM 1440 C C . ILE A 1 188 ? -6.008 -34.094 -12.492 1 98.44 188 ILE A C 1
ATOM 1442 O O . ILE A 1 188 ? -6.387 -34.781 -11.531 1 98.44 188 ILE A O 1
ATOM 1446 N N . ASP A 1 189 ? -6.723 -33.938 -13.609 1 98 189 ASP A N 1
ATOM 1447 C CA . ASP A 1 189 ? -7.98 -34.656 -13.812 1 98 189 ASP A CA 1
ATOM 1448 C C . ASP A 1 189 ? -7.793 -36.156 -13.672 1 98 189 ASP A C 1
ATOM 1450 O O . ASP A 1 189 ? -8.641 -36.844 -13.109 1 98 189 ASP A O 1
ATOM 1454 N N . THR A 1 190 ? -6.688 -36.656 -14.156 1 98.25 190 THR A N 1
ATOM 1455 C CA . THR A 1 190 ? -6.375 -38.094 -14.117 1 98.25 190 THR A CA 1
ATOM 1456 C C . THR A 1 190 ? -6.156 -38.562 -12.688 1 98.25 190 THR A C 1
ATOM 1458 O O . THR A 1 190 ? -6.609 -39.656 -12.305 1 98.25 190 THR A O 1
ATOM 1461 N N . LEU A 1 191 ? -5.578 -37.75 -11.938 1 98.56 191 LEU A N 1
ATOM 1462 C CA . LEU A 1 191 ? -5.062 -38.188 -10.641 1 98.56 191 LEU A CA 1
ATOM 1463 C C . LEU A 1 191 ? -6.07 -37.906 -9.539 1 98.56 191 LEU A C 1
ATOM 1465 O O . LEU A 1 191 ? -6.121 -38.594 -8.531 1 98.56 191 LEU A O 1
ATOM 1469 N N . LEU A 1 192 ? -6.863 -36.875 -9.711 1 98.56 192 LEU A N 1
ATOM 1470 C CA . LEU A 1 192 ? -7.73 -36.375 -8.656 1 98.56 192 LEU A CA 1
ATOM 1471 C C . LEU A 1 192 ? -8.914 -37.281 -8.422 1 98.56 192 LEU A C 1
ATOM 1473 O O . LEU A 1 192 ? -9.555 -37.75 -9.375 1 98.56 192 LEU A O 1
ATOM 1477 N N . ALA A 1 193 ? -9.227 -37.594 -7.176 1 98 193 ALA A N 1
ATOM 1478 C CA . ALA A 1 193 ? -10.391 -38.406 -6.793 1 98 193 ALA A CA 1
ATOM 1479 C C . ALA A 1 193 ? -11.688 -37.656 -7.141 1 98 193 ALA A C 1
ATOM 1481 O O . ALA A 1 193 ? -11.695 -36.438 -7.312 1 98 193 ALA A O 1
ATOM 1482 N N . PRO A 1 194 ? -12.797 -38.375 -7.234 1 97.06 194 PRO A N 1
ATOM 1483 C CA . PRO A 1 194 ? -14.078 -37.75 -7.578 1 97.06 194 PRO A CA 1
ATOM 1484 C C . PRO A 1 194 ? -14.461 -36.625 -6.629 1 97.06 194 PRO A C 1
ATOM 1486 O O . PRO A 1 194 ? -14.992 -35.594 -7.066 1 97.06 194 PRO A O 1
ATOM 1489 N N . ASP A 1 195 ? -14.109 -36.75 -5.383 1 96.25 195 ASP A N 1
ATOM 1490 C CA . ASP A 1 195 ? -14.438 -35.719 -4.402 1 96.25 195 ASP A CA 1
ATOM 1491 C C . ASP A 1 195 ? -13.188 -35 -3.951 1 96.25 195 ASP A C 1
ATOM 1493 O O . ASP A 1 195 ? -13.18 -34.344 -2.893 1 96.25 195 ASP A O 1
ATOM 1497 N N . GLY A 1 196 ? -12.133 -35.156 -4.695 1 98.31 196 GLY A N 1
ATOM 1498 C CA . GLY A 1 196 ? -10.867 -34.531 -4.348 1 98.31 196 GLY A CA 1
ATOM 1499 C C . GLY A 1 196 ? -10.844 -33.031 -4.633 1 98.31 196 GLY A C 1
ATOM 1500 O O . GLY A 1 196 ? -11.781 -32.5 -5.223 1 98.31 196 GLY A O 1
ATOM 1501 N N . VAL A 1 197 ? -9.773 -32.375 -4.121 1 98.69 197 VAL A N 1
ATOM 1502 C CA . VAL A 1 197 ? -9.633 -30.938 -4.324 1 98.69 197 VAL A CA 1
ATOM 1503 C C . VAL A 1 197 ? -8.242 -30.625 -4.871 1 98.69 197 VAL A C 1
ATOM 1505 O O . VAL A 1 197 ? -7.258 -31.266 -4.484 1 98.69 197 VAL A O 1
ATOM 1508 N N . PHE A 1 198 ? -8.18 -29.781 -5.84 1 98.69 198 PHE A N 1
ATOM 1509 C CA . PHE A 1 198 ? -6.93 -29.188 -6.309 1 98.69 198 PHE A CA 1
ATOM 1510 C C . PHE A 1 198 ? -6.734 -27.797 -5.711 1 98.69 198 PHE A C 1
ATOM 1512 O O . PHE A 1 198 ? -7.547 -26.906 -5.934 1 98.69 198 PHE A O 1
ATOM 1519 N N . VAL A 1 199 ? -5.664 -27.594 -4.914 1 98.62 199 VAL A N 1
ATOM 1520 C CA . VAL A 1 199 ? -5.395 -26.328 -4.227 1 98.62 199 VAL A CA 1
ATOM 1521 C C . VAL A 1 199 ? -4.156 -25.672 -4.824 1 98.62 199 VAL A C 1
ATOM 1523 O O . VAL A 1 199 ? -3.053 -26.219 -4.746 1 98.62 199 VAL A O 1
ATOM 1526 N N . VAL A 1 200 ? -4.332 -24.484 -5.398 1 97.94 200 VAL A N 1
ATOM 1527 C CA . VAL A 1 200 ? -3.234 -23.812 -6.078 1 97.94 200 VAL A CA 1
ATOM 1528 C C . VAL A 1 200 ? -3.023 -22.422 -5.465 1 97.94 200 VAL A C 1
ATOM 1530 O O . VAL A 1 200 ? -3.988 -21.734 -5.141 1 97.94 200 VAL A O 1
ATOM 1533 N N . GLU A 1 201 ? -1.808 -22.094 -5.203 1 96.75 201 GLU A N 1
ATOM 1534 C CA . GLU A 1 201 ? -1.426 -20.75 -4.742 1 96.75 201 GLU A CA 1
ATOM 1535 C C . GLU A 1 201 ? -0.573 -20.031 -5.781 1 96.75 201 GLU A C 1
ATOM 1537 O O . GLU A 1 201 ? 0.403 -20.594 -6.289 1 96.75 201 GLU A O 1
ATOM 1542 N N . VAL A 1 202 ? -0.982 -18.828 -6.141 1 97.06 202 VAL A N 1
ATOM 1543 C CA . VAL A 1 202 ? -0.253 -18.031 -7.117 1 97.06 202 VAL A CA 1
ATOM 1544 C C . VAL A 1 202 ? -0.353 -16.547 -6.754 1 97.06 202 VAL A C 1
ATOM 1546 O O . VAL A 1 202 ? -1.294 -16.125 -6.074 1 97.06 202 VAL A O 1
ATOM 1549 N N . PRO A 1 203 ? 0.635 -15.758 -7.164 1 96.69 203 PRO A N 1
ATOM 1550 C CA . PRO A 1 203 ? 0.409 -14.312 -7.078 1 96.69 203 PRO A CA 1
ATOM 1551 C C . PRO A 1 203 ? -0.856 -13.867 -7.809 1 96.69 203 PRO A C 1
ATOM 1553 O O . PRO A 1 203 ? -1.165 -14.391 -8.883 1 96.69 203 PRO A O 1
ATOM 1556 N N . TYR A 1 204 ? -1.617 -12.984 -7.223 1 97.69 204 TYR A N 1
ATOM 1557 C CA . TYR A 1 204 ? -2.885 -12.523 -7.781 1 97.69 204 TYR A CA 1
ATOM 1558 C C . TYR A 1 204 ? -2.67 -11.359 -8.742 1 97.69 204 TYR A C 1
ATOM 1560 O O . TYR A 1 204 ? -1.998 -10.383 -8.398 1 97.69 204 TYR A O 1
ATOM 1568 N N . LEU A 1 205 ? -3.205 -11.453 -9.93 1 98.25 205 LEU A N 1
ATOM 1569 C CA . LEU A 1 205 ? -3.057 -10.438 -10.969 1 98.25 205 LEU A CA 1
ATOM 1570 C C . LEU A 1 205 ? -3.447 -9.062 -10.438 1 98.25 205 LEU A C 1
ATOM 1572 O O . LEU A 1 205 ? -2.791 -8.062 -10.742 1 98.25 205 LEU A O 1
ATOM 1576 N N . VAL A 1 206 ? -4.48 -9 -9.633 1 97.62 206 VAL A N 1
ATOM 1577 C CA . VAL A 1 206 ? -4.984 -7.738 -9.117 1 97.62 206 VAL A CA 1
ATOM 1578 C C . VAL A 1 206 ? -3.902 -7.043 -8.289 1 97.62 206 VAL A C 1
ATOM 1580 O O . VAL A 1 206 ? -3.719 -5.828 -8.391 1 97.62 206 VAL A O 1
ATOM 1583 N N . ASP A 1 207 ? -3.178 -7.805 -7.504 1 96.88 207 ASP A N 1
ATOM 1584 C CA . ASP A 1 207 ? -2.107 -7.223 -6.699 1 96.88 207 ASP A CA 1
ATOM 1585 C C . ASP A 1 207 ? -0.966 -6.723 -7.582 1 96.88 207 ASP A C 1
ATOM 1587 O O . ASP A 1 207 ? -0.377 -5.676 -7.309 1 96.88 207 ASP A O 1
ATOM 1591 N N . LEU A 1 208 ? -0.624 -7.504 -8.578 1 97.75 208 LEU A N 1
ATOM 1592 C CA . LEU A 1 208 ? 0.419 -7.105 -9.516 1 97.75 208 LEU A CA 1
ATOM 1593 C C . LEU A 1 208 ? 0.098 -5.75 -10.141 1 97.75 208 LEU A C 1
ATOM 1595 O O . LEU A 1 208 ? 0.937 -4.848 -10.133 1 97.75 208 LEU A O 1
ATOM 1599 N N . LEU A 1 209 ? -1.144 -5.594 -10.609 1 97.81 209 LEU A N 1
ATOM 1600 C CA . LEU A 1 209 ? -1.554 -4.379 -11.305 1 97.81 209 LEU A CA 1
ATOM 1601 C C . LEU A 1 209 ? -1.723 -3.223 -10.328 1 97.81 209 LEU A C 1
ATOM 1603 O O . LEU A 1 209 ? -1.204 -2.129 -10.555 1 97.81 209 LEU A O 1
ATOM 1607 N N . SER A 1 210 ? -2.365 -3.5 -9.211 1 95.88 210 SER A N 1
ATOM 1608 C CA . SER A 1 210 ? -2.75 -2.438 -8.281 1 95.88 210 SER A CA 1
ATOM 1609 C C . SER A 1 210 ? -1.547 -1.921 -7.504 1 95.88 210 SER A C 1
ATOM 1611 O O . SER A 1 210 ? -1.499 -0.746 -7.133 1 95.88 210 SER A O 1
ATOM 1613 N N . ASN A 1 211 ? -0.561 -2.76 -7.301 1 96.25 211 ASN A N 1
ATOM 1614 C CA . ASN A 1 211 ? 0.617 -2.379 -6.527 1 96.25 211 ASN A CA 1
ATOM 1615 C C . ASN A 1 211 ? 1.831 -2.162 -7.426 1 96.25 211 ASN A C 1
ATOM 1617 O O . ASN A 1 211 ? 2.961 -2.078 -6.941 1 96.25 211 ASN A O 1
ATOM 1621 N N . ASN A 1 212 ? 1.63 -2.156 -8.664 1 97.31 212 ASN A N 1
ATOM 1622 C CA . ASN A 1 212 ? 2.67 -1.821 -9.633 1 97.31 212 ASN A CA 1
ATOM 1623 C C . ASN A 1 212 ? 3.861 -2.77 -9.523 1 97.31 212 ASN A C 1
ATOM 1625 O O . ASN A 1 212 ? 5.012 -2.332 -9.547 1 97.31 212 ASN A O 1
ATOM 1629 N N . GLN A 1 213 ? 3.58 -4.043 -9.375 1 98.12 213 GLN A N 1
ATOM 1630 C CA . GLN A 1 213 ? 4.629 -5.031 -9.156 1 98.12 213 GLN A CA 1
ATOM 1631 C C . GLN A 1 213 ? 5.16 -5.57 -10.484 1 98.12 213 GLN A C 1
ATOM 1633 O O . GLN A 1 213 ? 5.234 -6.785 -10.68 1 98.12 213 GLN A O 1
ATOM 1638 N N . PHE A 1 214 ? 5.531 -4.652 -11.375 1 98.56 214 PHE A N 1
ATOM 1639 C CA . PHE A 1 214 ? 6.004 -5.043 -12.695 1 98.56 214 PHE A CA 1
ATOM 1640 C C . PHE A 1 214 ? 7.309 -5.824 -12.602 1 98.56 214 PHE A C 1
ATOM 1642 O O . PHE A 1 214 ? 7.664 -6.566 -13.516 1 98.56 214 PHE A O 1
ATOM 1649 N N . ASP A 1 215 ? 7.984 -5.668 -11.469 1 98.44 215 ASP A N 1
ATOM 1650 C CA . ASP A 1 215 ? 9.273 -6.328 -11.297 1 98.44 215 ASP A CA 1
ATOM 1651 C C . ASP A 1 215 ? 9.094 -7.832 -11.078 1 98.44 215 ASP A C 1
ATOM 1653 O O . ASP A 1 215 ? 10.062 -8.594 -11.164 1 98.44 215 ASP A O 1
ATOM 1657 N N . THR A 1 216 ? 7.871 -8.336 -10.836 1 97.69 216 THR A N 1
ATOM 1658 C CA . THR A 1 216 ? 7.629 -9.766 -10.664 1 97.69 216 THR A CA 1
ATOM 1659 C C . THR A 1 216 ? 7.402 -10.445 -12.008 1 97.69 216 THR A C 1
ATOM 1661 O O . THR A 1 216 ? 7.141 -11.648 -12.062 1 97.69 216 THR A O 1
ATOM 1664 N N . ILE A 1 217 ? 7.539 -9.703 -13.086 1 98.31 217 ILE A N 1
ATOM 1665 C CA . ILE A 1 217 ? 7.461 -10.227 -14.445 1 98.31 217 ILE A CA 1
ATOM 1666 C C . ILE A 1 217 ? 8.852 -10.633 -14.922 1 98.31 217 ILE A C 1
ATOM 1668 O O . ILE A 1 217 ? 9.711 -9.781 -15.133 1 98.31 217 ILE A O 1
ATOM 1672 N N . TYR A 1 218 ? 9.117 -11.859 -15.023 1 96.94 218 TYR A N 1
ATOM 1673 C CA . TYR A 1 218 ? 10.359 -12.383 -15.586 1 96.94 218 TYR A CA 1
ATOM 1674 C C . TYR A 1 218 ? 10.125 -13.734 -16.25 1 96.94 218 TYR A C 1
ATOM 1676 O O . TYR A 1 218 ? 9.008 -14.258 -16.234 1 96.94 218 TYR A O 1
ATOM 1684 N N . HIS A 1 219 ? 11.062 -14.273 -16.875 1 96.19 219 HIS A N 1
ATOM 1685 C CA . HIS A 1 219 ? 10.883 -15.336 -17.859 1 96.19 219 HIS A CA 1
ATOM 1686 C C . HIS A 1 219 ? 10.328 -16.609 -17.219 1 96.19 219 HIS A C 1
ATOM 1688 O O . HIS A 1 219 ? 9.602 -17.359 -17.859 1 96.19 219 HIS A O 1
ATOM 1694 N N . GLU A 1 220 ? 10.594 -16.797 -15.945 1 92.62 220 GLU A N 1
ATOM 1695 C CA . GLU A 1 220 ? 10.078 -17.969 -15.25 1 92.62 220 GLU A CA 1
ATOM 1696 C C . GLU A 1 220 ? 8.57 -17.875 -15.031 1 92.62 220 GLU A C 1
ATOM 1698 O O . GLU A 1 220 ? 7.883 -18.891 -14.969 1 92.62 220 GLU A O 1
ATOM 1703 N N . HIS A 1 221 ? 8.086 -16.672 -14.898 1 96.19 221 HIS A N 1
ATOM 1704 C CA . HIS A 1 221 ? 6.672 -16.422 -14.664 1 96.19 221 HIS A CA 1
ATOM 1705 C C . HIS A 1 221 ? 5.906 -16.281 -15.969 1 96.19 221 HIS A C 1
ATOM 1707 O O . HIS A 1 221 ? 5.742 -15.164 -16.484 1 96.19 221 HIS A O 1
ATOM 1713 N N . LEU A 1 222 ? 5.289 -17.312 -16.422 1 97.81 222 LEU A N 1
ATOM 1714 C CA . LEU A 1 222 ? 4.66 -17.312 -17.734 1 97.81 222 LEU A CA 1
ATOM 1715 C C . LEU A 1 222 ? 3.229 -16.797 -17.656 1 97.81 222 LEU A C 1
ATOM 1717 O O . LEU A 1 222 ? 2.717 -16.219 -18.625 1 97.81 222 LEU A O 1
ATOM 1721 N N . SER A 1 223 ? 2.6 -17.047 -16.5 1 98.56 223 SER A N 1
ATOM 1722 C CA . SER A 1 223 ? 1.183 -16.719 -16.375 1 98.56 223 SER A CA 1
ATOM 1723 C C . SER A 1 223 ? 0.921 -15.875 -15.133 1 98.56 223 SER A C 1
ATOM 1725 O O . SER A 1 223 ? 1.51 -16.109 -14.078 1 98.56 223 SER A O 1
ATOM 1727 N N . TYR A 1 224 ? 0.069 -14.93 -15.273 1 98.5 224 TYR A N 1
ATOM 1728 C CA . TYR A 1 224 ? -0.431 -14.086 -14.195 1 98.5 224 TYR A CA 1
ATOM 1729 C C . TYR A 1 224 ? -1.942 -14.219 -14.055 1 98.5 224 TYR A C 1
ATOM 1731 O O . TYR A 1 224 ? -2.697 -13.688 -14.875 1 98.5 224 TYR A O 1
ATOM 1739 N N . PHE A 1 225 ? -2.385 -14.797 -12.945 1 98.31 225 PHE A N 1
ATOM 1740 C CA . PHE A 1 225 ? -3.725 -15.375 -12.945 1 98.31 225 PHE A CA 1
ATOM 1741 C C . PHE A 1 225 ? -4.719 -14.438 -12.266 1 98.31 225 PHE A C 1
ATOM 1743 O O . PHE A 1 225 ? -4.41 -13.836 -11.234 1 98.31 225 PHE A O 1
ATOM 1750 N N . SER A 1 226 ? -5.844 -14.242 -12.914 1 98.19 226 SER A N 1
ATOM 1751 C CA . SER A 1 226 ? -7.094 -13.789 -12.312 1 98.19 226 SER A CA 1
ATOM 1752 C C . SER A 1 226 ? -8.023 -14.961 -12.016 1 98.19 226 SER A C 1
ATOM 1754 O O . SER A 1 226 ? -7.738 -16.094 -12.391 1 98.19 226 SER A O 1
ATOM 1756 N N . ILE A 1 227 ? -9.102 -14.719 -11.305 1 98.12 227 ILE A N 1
ATOM 1757 C CA . ILE A 1 227 ? -10.094 -15.758 -11.047 1 98.12 227 ILE A CA 1
ATOM 1758 C C . ILE A 1 227 ? -10.789 -16.141 -12.352 1 98.12 227 ILE A C 1
ATOM 1760 O O . ILE A 1 227 ? -11.055 -17.312 -12.602 1 98.12 227 ILE A O 1
ATOM 1764 N N . ARG A 1 228 ? -11.008 -15.156 -13.203 1 98 228 ARG A N 1
ATOM 1765 C CA . ARG A 1 228 ? -11.609 -15.414 -14.508 1 98 228 ARG A CA 1
ATOM 1766 C C . ARG A 1 228 ? -10.758 -16.375 -15.328 1 98 228 ARG A C 1
ATOM 1768 O O . ARG A 1 228 ? -11.281 -17.312 -15.945 1 98 228 ARG A O 1
ATOM 1775 N N . ALA A 1 229 ? -9.484 -16.188 -15.328 1 97.25 229 ALA A N 1
ATOM 1776 C CA . ALA A 1 229 ? -8.578 -17.062 -16.062 1 97.25 229 ALA A CA 1
ATOM 1777 C C . ALA A 1 229 ? -8.609 -18.484 -15.492 1 97.25 229 ALA A C 1
ATOM 1779 O O . ALA A 1 229 ? -8.641 -19.469 -16.25 1 97.25 229 ALA A O 1
ATOM 1780 N N . PHE A 1 230 ? -8.625 -18.641 -14.164 1 97.12 230 PHE A N 1
ATOM 1781 C CA . PHE A 1 230 ? -8.711 -19.953 -13.531 1 97.12 230 PHE A CA 1
ATOM 1782 C C . PHE A 1 230 ? -10.008 -20.656 -13.922 1 97.12 230 PHE A C 1
ATOM 1784 O O . PHE A 1 230 ? -10.008 -21.844 -14.242 1 97.12 230 PHE A O 1
ATOM 1791 N N . GLN A 1 231 ? -11.078 -19.891 -13.805 1 98.19 231 GLN A N 1
ATOM 1792 C CA . GLN A 1 231 ? -12.367 -20.484 -14.156 1 98.19 231 GLN A CA 1
ATOM 1793 C C . GLN A 1 231 ? -12.359 -21 -15.594 1 98.19 231 GLN A C 1
ATOM 1795 O O . GLN A 1 231 ? -12.797 -22.125 -15.852 1 98.19 231 GLN A O 1
ATOM 1800 N N . THR A 1 232 ? -11.828 -20.203 -16.5 1 98.25 232 THR A N 1
ATOM 1801 C CA . THR A 1 232 ? -11.75 -20.594 -17.906 1 98.25 232 THR A CA 1
ATOM 1802 C C . THR A 1 232 ? -10.906 -21.859 -18.078 1 98.25 232 THR A C 1
ATOM 1804 O O . THR A 1 232 ? -11.273 -22.766 -18.828 1 98.25 232 THR A O 1
ATOM 1807 N N . LEU A 1 233 ? -9.797 -21.922 -17.391 1 98 233 LEU A N 1
ATOM 1808 C CA . LEU A 1 233 ? -8.859 -23.031 -17.484 1 98 233 LEU A CA 1
ATOM 1809 C C . LEU A 1 233 ? -9.484 -24.328 -16.969 1 98 233 LEU A C 1
ATOM 1811 O O . LEU A 1 233 ? -9.453 -25.359 -17.656 1 98 233 LEU A O 1
ATOM 1815 N N . VAL A 1 234 ? -10.133 -24.266 -15.805 1 97.75 234 VAL A N 1
ATOM 1816 C CA . VAL A 1 234 ? -10.539 -25.5 -15.148 1 97.75 234 VAL A CA 1
ATOM 1817 C C . VAL A 1 234 ? -11.836 -26.016 -15.766 1 97.75 234 VAL A C 1
ATOM 1819 O O . VAL A 1 234 ? -12.133 -27.219 -15.711 1 97.75 234 VAL A O 1
ATOM 1822 N N . GLU A 1 235 ? -12.625 -25.125 -16.312 1 96.62 235 GLU A N 1
ATOM 1823 C CA . GLU A 1 235 ? -13.867 -25.516 -16.969 1 96.62 235 GLU A CA 1
ATOM 1824 C C . GLU A 1 235 ? -13.602 -26.438 -18.156 1 96.62 235 GLU A C 1
ATOM 1826 O O . GLU A 1 235 ? -14.469 -27.234 -18.531 1 96.62 235 GLU A O 1
ATOM 1831 N N . GLN A 1 236 ? -12.438 -26.375 -18.672 1 94.88 236 GLN A N 1
ATOM 1832 C CA . GLN A 1 236 ? -12.078 -27.188 -19.828 1 94.88 236 GLN A CA 1
ATOM 1833 C C . GLN A 1 236 ? -11.969 -28.672 -19.453 1 94.88 236 GLN A C 1
ATOM 1835 O O . GLN A 1 236 ? -11.953 -29.531 -20.328 1 94.88 236 GLN A O 1
ATOM 1840 N N . VAL A 1 237 ? -11.812 -29.016 -18.219 1 96.12 237 VAL A N 1
ATOM 1841 C CA . VAL A 1 237 ? -11.711 -30.391 -17.75 1 96.12 237 VAL A CA 1
ATOM 1842 C C . VAL A 1 237 ? -12.828 -30.688 -16.766 1 96.12 237 VAL A C 1
ATOM 1844 O O . VAL A 1 237 ? -12.641 -31.438 -15.805 1 96.12 237 VAL A O 1
ATOM 1847 N N . ASP A 1 238 ? -13.953 -29.969 -16.828 1 97.12 238 ASP A N 1
ATOM 1848 C CA . ASP A 1 238 ? -15.172 -30.156 -16.047 1 97.12 238 ASP A CA 1
ATOM 1849 C C . ASP A 1 238 ? -14.906 -29.969 -14.562 1 97.12 238 ASP A C 1
ATOM 1851 O O . ASP A 1 238 ? -15.352 -30.766 -13.734 1 97.12 238 ASP A O 1
ATOM 1855 N N . MET A 1 239 ? -14.117 -29 -14.242 1 98.25 239 MET A N 1
ATOM 1856 C CA . MET A 1 239 ? -13.883 -28.594 -12.859 1 98.25 239 MET A CA 1
ATOM 1857 C C . MET A 1 239 ? -14.398 -27.172 -12.625 1 98.25 239 MET A C 1
ATOM 1859 O O . MET A 1 239 ? -14.852 -26.516 -13.555 1 98.25 239 MET A O 1
ATOM 1863 N N . GLN A 1 240 ? -14.406 -26.75 -11.32 1 98.25 240 GLN A N 1
ATOM 1864 C CA . GLN A 1 240 ? -14.883 -25.422 -10.961 1 98.25 240 GLN A CA 1
ATOM 1865 C C . GLN A 1 240 ? -14.164 -24.891 -9.719 1 98.25 240 GLN A C 1
ATOM 1867 O O . GLN A 1 240 ? -13.68 -25.672 -8.898 1 98.25 240 GLN A O 1
ATOM 1872 N N . VAL A 1 241 ? -14.07 -23.625 -9.641 1 98.56 241 VAL A N 1
ATOM 1873 C CA . VAL A 1 241 ? -13.5 -22.984 -8.461 1 98.56 241 VAL A CA 1
ATOM 1874 C C . VAL A 1 241 ? -14.484 -23.078 -7.293 1 98.56 241 VAL A C 1
ATOM 1876 O O . VAL A 1 241 ? -15.656 -22.75 -7.43 1 98.56 241 VAL A O 1
ATOM 1879 N N . LEU A 1 242 ? -13.992 -23.578 -6.176 1 98.19 242 LEU A N 1
ATOM 1880 C CA . LEU A 1 242 ? -14.797 -23.828 -4.984 1 98.19 242 LEU A CA 1
ATOM 1881 C C . LEU A 1 242 ? -14.656 -22.688 -3.98 1 98.19 242 LEU A C 1
ATOM 1883 O O . LEU A 1 242 ? -15.641 -22.297 -3.34 1 98.19 242 LEU A O 1
ATOM 1887 N N . ASP A 1 243 ? -13.477 -22.219 -3.834 1 97.19 243 ASP A N 1
ATOM 1888 C CA . ASP A 1 243 ? -13.172 -21.266 -2.777 1 97.19 243 ASP A CA 1
ATOM 1889 C C . ASP A 1 243 ? -11.891 -20.5 -3.094 1 97.19 243 ASP A C 1
ATOM 1891 O O . ASP A 1 243 ? -11.094 -20.922 -3.93 1 97.19 243 ASP A O 1
ATOM 1895 N N . ILE A 1 244 ? -11.781 -19.328 -2.504 1 96.75 244 ILE A N 1
ATOM 1896 C CA . ILE A 1 244 ? -10.617 -18.469 -2.676 1 96.75 244 ILE A CA 1
ATOM 1897 C C . ILE A 1 244 ? -10.195 -17.891 -1.324 1 96.75 244 ILE A C 1
ATOM 1899 O O . ILE A 1 244 ? -11.023 -17.391 -0.568 1 96.75 244 ILE A O 1
ATOM 1903 N N . ASN A 1 245 ? -8.906 -18.016 -0.988 1 93.56 245 ASN A N 1
ATOM 1904 C CA . ASN A 1 245 ? -8.297 -17.344 0.152 1 93.56 245 ASN A CA 1
ATOM 1905 C C . ASN A 1 245 ? -7.254 -16.328 -0.294 1 93.56 245 ASN A C 1
ATOM 1907 O O . ASN A 1 245 ? -6.426 -16.609 -1.162 1 93.56 245 ASN A O 1
ATOM 1911 N N . ARG A 1 246 ? -7.336 -15.211 0.261 1 91.5 246 ARG A N 1
ATOM 1912 C CA . ARG A 1 246 ? -6.359 -14.172 -0.035 1 91.5 246 ARG A CA 1
ATOM 1913 C C . ARG A 1 246 ? -5.301 -14.086 1.059 1 91.5 246 ARG A C 1
ATOM 1915 O O . ARG A 1 246 ? -5.617 -14.172 2.246 1 91.5 246 ARG A O 1
ATOM 1922 N N . MET A 1 247 ? -4.051 -13.961 0.632 1 88.19 247 MET A N 1
ATOM 1923 C CA . MET A 1 247 ? -2.939 -13.836 1.571 1 88.19 247 MET A CA 1
ATOM 1924 C C . MET A 1 247 ? -1.996 -12.711 1.151 1 88.19 247 MET A C 1
ATOM 1926 O O . MET A 1 247 ? -1.94 -12.352 -0.025 1 88.19 247 MET A O 1
ATOM 1930 N N . SER A 1 248 ? -1.249 -12.195 2.092 1 84.5 248 SER A N 1
ATOM 1931 C CA . SER A 1 248 ? -0.347 -11.078 1.827 1 84.5 248 SER A CA 1
ATOM 1932 C C . SER A 1 248 ? 1.026 -11.57 1.385 1 84.5 248 SER A C 1
ATOM 1934 O O . SER A 1 248 ? 1.848 -10.789 0.903 1 84.5 248 SER A O 1
ATOM 1936 N N . VAL A 1 249 ? 1.212 -12.828 1.432 1 80.69 249 VAL A N 1
ATOM 1937 C CA . VAL A 1 249 ? 2.527 -13.375 1.119 1 80.69 249 VAL A CA 1
ATOM 1938 C C . VAL A 1 249 ? 2.904 -13.031 -0.32 1 80.69 249 VAL A C 1
ATOM 1940 O O . VAL A 1 249 ? 2.033 -12.922 -1.188 1 80.69 249 VAL A O 1
ATOM 1943 N N . HIS A 1 250 ? 4.203 -12.68 -0.556 1 81.62 250 HIS A N 1
ATOM 1944 C CA . HIS A 1 250 ? 4.785 -12.422 -1.869 1 81.62 250 HIS A CA 1
ATOM 1945 C C . HIS A 1 250 ? 4.141 -11.211 -2.531 1 81.62 250 HIS A C 1
ATOM 1947 O O . HIS A 1 250 ? 3.949 -11.195 -3.75 1 81.62 250 HIS A O 1
ATOM 1953 N N . GLY A 1 251 ? 3.635 -10.305 -1.781 1 84.56 251 GLY A N 1
ATOM 1954 C CA . GLY A 1 251 ? 3.047 -9.102 -2.344 1 84.56 251 GLY A CA 1
ATOM 1955 C C . GLY A 1 251 ? 1.582 -9.258 -2.701 1 84.56 251 GLY A C 1
ATOM 1956 O O . GLY A 1 251 ? 1.015 -8.43 -3.41 1 84.56 251 GLY A O 1
ATOM 1957 N N . GLY A 1 252 ? 0.943 -10.359 -2.336 1 91 252 GLY A N 1
ATOM 1958 C CA . GLY A 1 252 ? -0.452 -10.672 -2.605 1 91 252 GLY A CA 1
ATOM 1959 C C . GLY A 1 252 ? -0.639 -11.977 -3.354 1 91 252 GLY A C 1
ATOM 1960 O O . GLY A 1 252 ? -0.156 -12.133 -4.477 1 91 252 GLY A O 1
ATOM 1961 N N . THR A 1 253 ? -1.221 -12.914 -2.734 1 94 253 THR A N 1
ATOM 1962 C CA . THR A 1 253 ? -1.389 -14.266 -3.248 1 94 253 THR A CA 1
ATOM 1963 C C . THR A 1 253 ? -2.826 -14.742 -3.057 1 94 253 THR A C 1
ATOM 1965 O O . THR A 1 253 ? -3.496 -14.344 -2.102 1 94 253 THR A O 1
ATOM 1968 N N . ILE A 1 254 ? -3.303 -15.492 -3.986 1 96.12 254 ILE A N 1
ATOM 1969 C CA . ILE A 1 254 ? -4.582 -16.172 -3.82 1 96.12 254 ILE A CA 1
ATOM 1970 C C . ILE A 1 254 ? -4.363 -17.688 -3.768 1 96.12 254 ILE A C 1
ATOM 1972 O O . ILE A 1 254 ? -3.516 -18.219 -4.488 1 96.12 254 ILE A O 1
ATOM 1976 N N . ARG A 1 255 ? -4.988 -18.297 -2.865 1 97.06 255 ARG A N 1
ATOM 1977 C CA . ARG A 1 255 ? -5.137 -19.75 -2.848 1 97.06 255 ARG A CA 1
ATOM 1978 C C . ARG A 1 255 ? -6.496 -20.156 -3.4 1 97.06 255 ARG A C 1
ATOM 1980 O O . ARG A 1 255 ? -7.535 -19.844 -2.814 1 97.06 255 ARG A O 1
ATOM 1987 N N . VAL A 1 256 ? -6.512 -20.844 -4.453 1 98.31 256 VAL A N 1
ATOM 1988 C CA . VAL A 1 256 ? -7.734 -21.219 -5.152 1 98.31 256 VAL A CA 1
ATOM 1989 C C . VAL A 1 256 ? -7.996 -22.703 -4.953 1 98.31 256 VAL A C 1
ATOM 1991 O O . VAL A 1 256 ? -7.121 -23.547 -5.207 1 98.31 256 VAL A O 1
ATOM 1994 N N . HIS A 1 257 ? -9.148 -23.016 -4.422 1 98.56 257 HIS A N 1
ATOM 1995 C CA . HIS A 1 257 ? -9.602 -24.391 -4.289 1 98.56 257 HIS A CA 1
ATOM 1996 C C . HIS A 1 257 ? -10.484 -24.812 -5.465 1 98.56 257 HIS A C 1
ATOM 1998 O O . HIS A 1 257 ? -11.461 -24.125 -5.777 1 98.56 257 HIS A O 1
ATOM 2004 N N . ILE A 1 258 ? -10.133 -25.844 -6.098 1 98.75 258 ILE A N 1
ATOM 2005 C CA . ILE A 1 258 ? -10.812 -26.312 -7.301 1 98.75 258 ILE A CA 1
ATOM 2006 C C . ILE A 1 258 ? -11.32 -27.734 -7.102 1 98.75 258 ILE A C 1
ATOM 2008 O O . ILE A 1 258 ? -10.633 -28.562 -6.492 1 98.75 258 ILE A O 1
ATOM 2012 N N . GLN A 1 259 ? -12.469 -28.031 -7.562 1 98.5 259 GLN A N 1
ATOM 2013 C CA . GLN A 1 259 ? -13.078 -29.359 -7.473 1 98.5 259 GLN A CA 1
ATOM 2014 C C . GLN A 1 259 ? -13.727 -29.75 -8.797 1 98.5 259 GLN A C 1
ATOM 2016 O O . GLN A 1 259 ? -13.859 -28.922 -9.703 1 98.5 259 GLN A O 1
ATOM 2021 N N . ARG A 1 260 ? -14.016 -31.031 -8.906 1 98.25 260 ARG A N 1
ATOM 2022 C CA . ARG A 1 260 ? -14.805 -31.469 -10.055 1 98.25 260 ARG A CA 1
ATOM 2023 C C . ARG A 1 260 ? -16.203 -30.859 -10.023 1 98.25 260 ARG A C 1
ATOM 2025 O O . ARG A 1 260 ? -16.781 -30.672 -8.945 1 98.25 260 ARG A O 1
ATOM 2032 N N . GLU A 1 261 ? -16.75 -30.547 -11.164 1 96.62 261 GLU A N 1
ATOM 2033 C CA . GLU A 1 261 ? -18.109 -30.047 -11.242 1 96.62 261 GLU A CA 1
ATOM 2034 C C . GLU A 1 261 ? -19.109 -31.031 -10.633 1 96.62 261 GLU A C 1
ATOM 2036 O O . GLU A 1 261 ? -20.141 -30.625 -10.102 1 96.62 261 GLU A O 1
ATOM 2041 N N . SER A 1 262 ? -18.781 -32.25 -10.664 1 95.88 262 SER A N 1
ATOM 2042 C CA . SER A 1 262 ? -19.672 -33.312 -10.188 1 95.88 262 SER A CA 1
ATOM 2043 C C . SER A 1 262 ? -19.609 -33.438 -8.672 1 95.88 262 SER A C 1
ATOM 2045 O O . SER A 1 262 ? -20.422 -34.156 -8.07 1 95.88 262 SER A O 1
ATOM 2047 N N . ALA A 1 263 ? -18.578 -32.812 -8.094 1 95 263 ALA A N 1
ATOM 2048 C CA . ALA A 1 263 ? -18.453 -32.906 -6.645 1 95 263 ALA A CA 1
ATOM 2049 C C . ALA A 1 263 ? -19.656 -32.25 -5.953 1 95 263 ALA A C 1
ATOM 2051 O O . ALA A 1 263 ? -20.312 -31.375 -6.527 1 95 263 ALA A O 1
ATOM 2052 N N . ASP A 1 264 ? -19.891 -32.469 -4.625 1 91.88 264 ASP A N 1
ATOM 2053 C CA . ASP A 1 264 ? -21.125 -32.094 -3.918 1 91.88 264 ASP A CA 1
ATOM 2054 C C . ASP A 1 264 ? -20.984 -30.734 -3.25 1 91.88 264 ASP A C 1
ATOM 2056 O O . ASP A 1 264 ? -21.984 -30.078 -2.951 1 91.88 264 ASP A O 1
ATOM 2060 N N . ARG A 1 265 ? -19.828 -30.281 -3.014 1 94.75 265 ARG A N 1
ATOM 2061 C CA . ARG A 1 265 ? -19.641 -29.016 -2.309 1 94.75 265 ARG A CA 1
ATOM 2062 C C . ARG A 1 265 ? -20.078 -27.828 -3.168 1 94.75 265 ARG A C 1
ATOM 2064 O O . ARG A 1 265 ? -19.703 -27.734 -4.34 1 94.75 265 ARG A O 1
ATOM 2071 N N . ALA A 1 266 ? -20.828 -26.953 -2.619 1 95.06 266 ALA A N 1
ATOM 2072 C CA . ALA A 1 266 ? -21.25 -25.75 -3.332 1 95.06 266 ALA A CA 1
ATOM 2073 C C . ALA A 1 266 ? -20.141 -24.703 -3.336 1 95.06 266 ALA A C 1
ATOM 2075 O O . ALA A 1 266 ? -19.5 -24.469 -2.311 1 95.06 266 ALA A O 1
ATOM 2076 N N . PRO A 1 267 ? -19.875 -24.062 -4.516 1 95.81 267 PRO A N 1
ATOM 2077 C CA . PRO A 1 267 ? -18.922 -22.938 -4.52 1 95.81 267 PRO A CA 1
ATOM 2078 C C . PRO A 1 267 ? -19.297 -21.844 -3.531 1 95.81 267 PRO A C 1
ATOM 2080 O O . PRO A 1 267 ? -20.484 -21.531 -3.367 1 95.81 267 PRO A O 1
ATOM 2083 N N . LYS A 1 268 ? -18.359 -21.344 -2.943 1 94.62 268 LYS A N 1
ATOM 2084 C CA . LYS A 1 268 ? -18.578 -20.266 -1.972 1 94.62 268 LYS A CA 1
ATOM 2085 C C . LYS A 1 268 ? -18.828 -18.938 -2.668 1 94.62 268 LYS A C 1
ATOM 2087 O O . LYS A 1 268 ? -18.406 -18.734 -3.812 1 94.62 268 LYS A O 1
ATOM 2092 N N . ARG A 1 269 ? -19.406 -17.984 -1.994 1 92.31 269 ARG A N 1
ATOM 2093 C CA . ARG A 1 269 ? -19.781 -16.672 -2.514 1 92.31 269 ARG A CA 1
ATOM 2094 C C . ARG A 1 269 ? -18.547 -15.875 -2.916 1 92.31 269 ARG A C 1
ATOM 2096 O O . ARG A 1 269 ? -18.578 -15.102 -3.875 1 92.31 269 ARG A O 1
ATOM 2103 N N . VAL A 1 270 ? -17.453 -16.141 -2.268 1 94 270 VAL A N 1
ATOM 2104 C CA . VAL A 1 270 ? -16.219 -15.391 -2.475 1 94 270 VAL A CA 1
ATOM 2105 C C . VAL A 1 270 ? -15.781 -15.523 -3.93 1 94 270 VAL A C 1
ATOM 2107 O O . VAL A 1 270 ? -15.148 -14.609 -4.477 1 94 270 VAL A O 1
ATOM 2110 N N . VAL A 1 271 ? -16.109 -16.594 -4.578 1 96.19 271 VAL A N 1
ATOM 2111 C CA . VAL A 1 271 ? -15.734 -16.797 -5.977 1 96.19 271 VAL A CA 1
ATOM 2112 C C . VAL A 1 271 ? -16.375 -15.719 -6.844 1 96.19 271 VAL A C 1
ATOM 2114 O O . VAL A 1 271 ? -15.688 -15.062 -7.633 1 96.19 271 VAL A O 1
ATOM 2117 N N . ASP A 1 272 ? -17.656 -15.469 -6.605 1 95 272 ASP A N 1
ATOM 2118 C CA . ASP A 1 272 ? -18.359 -14.422 -7.344 1 95 272 ASP A CA 1
ATOM 2119 C C . ASP A 1 272 ? -17.875 -13.039 -6.945 1 95 272 ASP A C 1
ATOM 2121 O O . ASP A 1 272 ? -17.828 -12.125 -7.777 1 95 272 ASP A O 1
ATOM 2125 N N . ASP A 1 273 ? -17.562 -12.914 -5.691 1 94.75 273 ASP A N 1
ATOM 2126 C CA . ASP A 1 273 ? -17.078 -11.625 -5.195 1 94.75 273 ASP A CA 1
ATOM 2127 C C . ASP A 1 273 ? -15.812 -11.188 -5.93 1 94.75 273 ASP A C 1
ATOM 2129 O O . ASP A 1 273 ? -15.695 -10.031 -6.34 1 94.75 273 ASP A O 1
ATOM 2133 N N . TYR A 1 274 ? -14.922 -12.102 -6.117 1 96.56 274 TYR A N 1
ATOM 2134 C CA . TYR A 1 274 ? -13.656 -11.766 -6.762 1 96.56 274 TYR A CA 1
ATOM 2135 C C . TYR A 1 274 ? -13.852 -11.555 -8.258 1 96.56 274 TYR A C 1
ATOM 2137 O O . TYR A 1 274 ? -13.156 -10.742 -8.875 1 96.56 274 TYR A O 1
ATOM 2145 N N . ARG A 1 275 ? -14.805 -12.234 -8.828 1 97.25 275 ARG A N 1
ATOM 2146 C CA . ARG A 1 275 ? -15.156 -11.953 -10.219 1 97.25 275 ARG A CA 1
ATOM 2147 C C . ARG A 1 275 ? -15.688 -10.539 -10.375 1 97.25 275 ARG A C 1
ATOM 2149 O O . ARG A 1 275 ? -15.344 -9.836 -11.328 1 97.25 275 ARG A O 1
ATOM 2156 N N . ARG A 1 276 ? -16.516 -10.109 -9.461 1 96.81 276 ARG A N 1
ATOM 2157 C CA . ARG A 1 276 ? -17.062 -8.758 -9.477 1 96.81 276 ARG A CA 1
ATOM 2158 C C . ARG A 1 276 ? -15.969 -7.723 -9.273 1 96.81 276 ARG A C 1
ATOM 2160 O O . ARG A 1 276 ? -15.977 -6.668 -9.914 1 96.81 276 ARG A O 1
ATOM 2167 N N . LEU A 1 277 ? -15.055 -8.039 -8.367 1 97.5 277 LEU A N 1
ATOM 2168 C CA . LEU A 1 277 ? -13.914 -7.156 -8.156 1 97.5 277 LEU A CA 1
ATOM 2169 C C . LEU A 1 277 ? -13.125 -6.969 -9.445 1 97.5 277 LEU A C 1
ATOM 2171 O O . LEU A 1 277 ? -12.797 -5.84 -9.812 1 97.5 277 LEU A O 1
ATOM 2175 N N . GLU A 1 278 ? -12.844 -8.102 -10.094 1 98.25 278 GLU A N 1
ATOM 2176 C CA . GLU A 1 278 ? -12.07 -8.055 -11.336 1 98.25 278 GLU A CA 1
ATOM 2177 C C . GLU A 1 278 ? -12.789 -7.23 -12.398 1 98.25 278 GLU A C 1
ATOM 2179 O O . GLU A 1 278 ? -12.156 -6.473 -13.141 1 98.25 278 GLU A O 1
ATOM 2184 N N . LEU A 1 279 ? -14.086 -7.324 -12.43 1 97.62 279 LEU A N 1
ATOM 2185 C CA . LEU A 1 279 ? -14.875 -6.543 -13.375 1 97.62 279 LEU A CA 1
ATOM 2186 C C . LEU A 1 279 ? -14.859 -5.062 -13 1 97.62 279 LEU A C 1
ATOM 2188 O O . LEU A 1 279 ? -14.75 -4.199 -13.875 1 97.62 279 LEU A O 1
ATOM 2192 N N . ALA A 1 280 ? -14.992 -4.781 -11.742 1 97.19 280 ALA A N 1
ATOM 2193 C CA . ALA A 1 280 ? -14.969 -3.402 -11.266 1 97.19 280 ALA A CA 1
ATOM 2194 C C . ALA A 1 280 ? -13.633 -2.732 -11.602 1 97.19 280 ALA A C 1
ATOM 2196 O O . ALA A 1 280 ? -13.586 -1.526 -11.852 1 97.19 280 ALA A O 1
ATOM 2197 N N . LEU A 1 281 ? -12.578 -3.541 -11.633 1 97.5 281 LEU A N 1
ATOM 2198 C CA . LEU A 1 281 ? -11.25 -3.043 -11.953 1 97.5 281 LEU A CA 1
ATOM 2199 C C . LEU A 1 281 ? -11.023 -3.027 -13.469 1 97.5 281 LEU A C 1
ATOM 2201 O O . LEU A 1 281 ? -9.922 -2.729 -13.93 1 97.5 281 LEU A O 1
ATOM 2205 N N . SER A 1 282 ? -11.984 -3.426 -14.25 1 97.06 282 SER A N 1
ATOM 2206 C CA . SER A 1 282 ? -12 -3.391 -15.711 1 97.06 282 SER A CA 1
ATOM 2207 C C . SER A 1 282 ? -10.945 -4.32 -16.297 1 97.06 282 SER A C 1
ATOM 2209 O O . SER A 1 282 ? -10.266 -3.971 -17.266 1 97.06 282 SER A O 1
ATOM 2211 N N . LEU A 1 283 ? -10.82 -5.547 -15.703 1 97.56 283 LEU A N 1
ATOM 2212 C CA . LEU A 1 283 ? -9.812 -6.48 -16.203 1 97.56 283 LEU A CA 1
ATOM 2213 C C . LEU A 1 283 ? -10.266 -7.117 -17.516 1 97.56 283 LEU A C 1
ATOM 2215 O O . LEU A 1 283 ? -9.492 -7.828 -18.156 1 97.56 283 LEU A O 1
ATOM 2219 N N . ASP A 1 284 ? -11.477 -6.766 -17.922 1 96.94 284 ASP A N 1
ATOM 2220 C CA . ASP A 1 284 ? -11.984 -7.234 -19.219 1 96.94 284 ASP A CA 1
ATOM 2221 C C . ASP A 1 284 ? -11.812 -6.172 -20.297 1 96.94 284 ASP A C 1
ATOM 2223 O O . ASP A 1 284 ? -12.344 -6.316 -21.406 1 96.94 284 ASP A O 1
ATOM 2227 N N . ASP A 1 285 ? -11.102 -5.113 -19.938 1 96.25 285 ASP A N 1
ATOM 2228 C CA . ASP A 1 285 ? -10.883 -3.984 -20.828 1 96.25 285 ASP A CA 1
ATOM 2229 C C . ASP A 1 285 ? -9.398 -3.682 -21 1 96.25 285 ASP A C 1
ATOM 2231 O O . ASP A 1 285 ? -8.656 -3.656 -20.016 1 96.25 285 ASP A O 1
ATOM 2235 N N . ARG A 1 286 ? -8.977 -3.352 -22.25 1 96.69 286 ARG A N 1
ATOM 2236 C CA . ARG A 1 286 ? -7.582 -3.039 -22.562 1 96.69 286 ARG A CA 1
ATOM 2237 C C . ARG A 1 286 ? -7.102 -1.831 -21.766 1 96.69 286 ARG A C 1
ATOM 2239 O O . ARG A 1 286 ? -5.914 -1.721 -21.438 1 96.69 286 ARG A O 1
ATOM 2246 N N . ARG A 1 287 ? -8.055 -1.018 -21.516 1 94.38 287 ARG A N 1
ATOM 2247 C CA . ARG A 1 287 ? -7.719 0.257 -20.891 1 94.38 287 ARG A CA 1
ATOM 2248 C C . ARG A 1 287 ? -7.016 0.042 -19.562 1 94.38 287 ARG A C 1
ATOM 2250 O O . ARG A 1 287 ? -6.109 0.797 -19.203 1 94.38 287 ARG A O 1
ATOM 2257 N N . ALA A 1 288 ? -7.453 -0.917 -18.734 1 96.06 288 ALA A N 1
ATOM 2258 C CA . ALA A 1 288 ? -6.832 -1.192 -17.453 1 96.06 288 ALA A CA 1
ATOM 2259 C C . ALA A 1 288 ? -5.363 -1.568 -17.609 1 96.06 288 ALA A C 1
ATOM 2261 O O . ALA A 1 288 ? -4.52 -1.164 -16.812 1 96.06 288 ALA A O 1
ATOM 2262 N N . TYR A 1 289 ? -5.043 -2.309 -18.641 1 98.44 289 TYR A N 1
ATOM 2263 C CA . TYR A 1 289 ? -3.682 -2.777 -18.875 1 98.44 289 TYR A CA 1
ATOM 2264 C C . TYR A 1 289 ? -2.811 -1.658 -19.438 1 98.44 289 TYR A C 1
ATOM 2266 O O . TYR A 1 289 ? -1.638 -1.537 -19.078 1 98.44 289 TYR A O 1
ATOM 2274 N N . ASP A 1 290 ? -3.379 -0.798 -20.281 1 98 290 ASP A N 1
ATOM 2275 C CA . ASP A 1 290 ? -2.66 0.37 -20.781 1 98 290 ASP A CA 1
ATOM 2276 C C . ASP A 1 290 ? -2.295 1.317 -19.641 1 98 290 ASP A C 1
ATOM 2278 O O . ASP A 1 290 ? -1.206 1.895 -19.641 1 98 290 ASP A O 1
ATOM 2282 N N . GLU A 1 291 ? -3.219 1.492 -18.75 1 95.94 291 GLU A N 1
ATOM 2283 C CA . GLU A 1 291 ? -2.961 2.33 -17.578 1 95.94 291 GLU A CA 1
ATOM 2284 C C . GLU A 1 291 ? -1.811 1.773 -16.734 1 95.94 291 GLU A C 1
ATOM 2286 O O . GLU A 1 291 ? -0.969 2.529 -16.25 1 95.94 291 GLU A O 1
ATOM 2291 N N . PHE A 1 292 ? -1.849 0.445 -16.594 1 97.81 292 PHE A N 1
ATOM 2292 C CA . PHE A 1 292 ? -0.759 -0.204 -15.867 1 97.81 292 PHE A CA 1
ATOM 2293 C C . PHE A 1 292 ? 0.573 0.042 -16.562 1 97.81 292 PHE A C 1
ATOM 2295 O O . PHE A 1 292 ? 1.561 0.4 -15.922 1 97.81 292 PHE A O 1
ATOM 2302 N N . ALA A 1 293 ? 0.623 -0.142 -17.859 1 98.62 293 ALA A N 1
ATOM 2303 C CA . ALA A 1 293 ? 1.843 0.074 -18.641 1 98.62 293 ALA A CA 1
ATOM 2304 C C . ALA A 1 293 ? 2.355 1.5 -18.469 1 98.62 293 ALA A C 1
ATOM 2306 O O . ALA A 1 293 ? 3.561 1.719 -18.312 1 98.62 293 ALA A O 1
ATOM 2307 N N . HIS A 1 294 ? 1.501 2.428 -18.484 1 97 294 HIS A N 1
ATOM 2308 C CA . HIS A 1 294 ? 1.866 3.824 -18.266 1 97 294 HIS A CA 1
ATOM 2309 C C . HIS A 1 294 ? 2.457 4.043 -16.891 1 97 294 HIS A C 1
ATOM 2311 O O . HIS A 1 294 ? 3.424 4.793 -16.719 1 97 294 HIS A O 1
ATOM 2317 N N . GLN A 1 295 ? 1.822 3.455 -15.914 1 96.56 295 GLN A N 1
ATOM 2318 C CA . GLN A 1 295 ? 2.322 3.568 -14.547 1 96.56 295 GLN A CA 1
ATOM 2319 C C . GLN A 1 295 ? 3.729 2.986 -14.422 1 96.56 295 GLN A C 1
ATOM 2321 O O . GLN A 1 295 ? 4.57 3.531 -13.703 1 96.56 295 GLN A O 1
ATOM 2326 N N . VAL A 1 296 ? 3.943 1.873 -15.086 1 98.5 296 VAL A N 1
ATOM 2327 C CA . VAL A 1 296 ? 5.25 1.228 -15.078 1 98.5 296 VAL A CA 1
ATOM 2328 C C . VAL A 1 296 ? 6.301 2.18 -15.641 1 98.5 296 VAL A C 1
ATOM 2330 O O . VAL A 1 296 ? 7.375 2.354 -15.055 1 98.5 296 VAL A O 1
ATOM 2333 N N . GLU A 1 297 ? 6.02 2.822 -16.734 1 97.94 297 GLU A N 1
ATOM 2334 C CA . GLU A 1 297 ? 6.934 3.775 -17.359 1 97.94 297 GLU A CA 1
ATOM 2335 C C . GLU A 1 297 ? 7.219 4.953 -16.438 1 97.94 297 GLU A C 1
ATOM 2337 O O . GLU A 1 297 ? 8.367 5.387 -16.312 1 97.94 297 GLU A O 1
ATOM 2342 N N . ARG A 1 298 ? 6.207 5.449 -15.812 1 96.31 298 ARG A N 1
ATOM 2343 C CA . ARG A 1 298 ? 6.363 6.57 -14.891 1 96.31 298 ARG A CA 1
ATOM 2344 C C . ARG A 1 298 ? 7.234 6.188 -13.703 1 96.31 298 ARG A C 1
ATOM 2346 O O . ARG A 1 298 ? 8.055 6.988 -13.242 1 96.31 298 ARG A O 1
ATOM 2353 N N . THR A 1 299 ? 6.996 5.027 -13.242 1 97.75 299 THR A N 1
ATOM 2354 C CA . THR A 1 299 ? 7.777 4.543 -12.109 1 97.75 299 THR A CA 1
ATOM 2355 C C . THR A 1 299 ? 9.258 4.434 -12.477 1 97.75 299 THR A C 1
ATOM 2357 O O . THR A 1 299 ? 10.125 4.793 -11.68 1 97.75 299 THR A O 1
ATOM 2360 N N . ARG A 1 300 ? 9.547 3.934 -13.656 1 98.44 300 ARG A N 1
ATOM 2361 C CA . ARG A 1 300 ? 10.922 3.889 -14.117 1 98.44 300 ARG A CA 1
ATOM 2362 C C . ARG A 1 300 ? 11.555 5.277 -14.109 1 98.44 300 ARG A C 1
ATOM 2364 O O . ARG A 1 300 ? 12.672 5.457 -13.625 1 98.44 300 ARG A O 1
ATOM 2371 N N . GLU A 1 301 ? 10.828 6.254 -14.609 1 97.88 301 GLU A N 1
ATOM 2372 C CA . GLU A 1 301 ? 11.32 7.629 -14.656 1 97.88 301 GLU A CA 1
ATOM 2373 C C . GLU A 1 301 ? 11.609 8.164 -13.258 1 97.88 301 GLU A C 1
ATOM 2375 O O . GLU A 1 301 ? 12.633 8.805 -13.023 1 97.88 301 GLU A O 1
ATOM 2380 N N . ARG A 1 302 ? 10.75 7.918 -12.367 1 98.12 302 ARG A N 1
ATOM 2381 C CA . ARG A 1 302 ? 10.875 8.414 -11 1 98.12 302 ARG A CA 1
ATOM 2382 C C . ARG A 1 302 ? 12.047 7.758 -10.281 1 98.12 302 ARG A C 1
ATOM 2384 O O . ARG A 1 302 ? 12.805 8.422 -9.57 1 98.12 302 ARG A O 1
ATOM 2391 N N . ILE A 1 303 ? 12.188 6.422 -10.5 1 98.56 303 ILE A N 1
ATOM 2392 C CA . ILE A 1 303 ? 13.289 5.684 -9.883 1 98.56 303 ILE A CA 1
ATOM 2393 C C . ILE A 1 303 ? 14.617 6.246 -10.375 1 98.56 303 ILE A C 1
ATOM 2395 O O . ILE A 1 303 ? 15.484 6.594 -9.57 1 98.56 303 ILE A O 1
ATOM 2399 N N . THR A 1 304 ? 14.75 6.352 -11.664 1 98.31 304 THR A N 1
ATOM 2400 C CA . THR A 1 304 ? 16.016 6.766 -12.258 1 98.31 304 THR A CA 1
ATOM 2401 C C . THR A 1 304 ? 16.344 8.211 -11.891 1 98.31 304 THR A C 1
ATOM 2403 O O . THR A 1 304 ? 17.484 8.531 -11.578 1 98.31 304 THR A O 1
ATOM 2406 N N . SER A 1 305 ? 15.32 9.062 -11.906 1 97.81 305 SER A N 1
ATOM 2407 C CA . SER A 1 305 ? 15.516 10.461 -11.531 1 97.81 305 SER A CA 1
ATOM 2408 C C . SER A 1 305 ? 16.016 10.578 -10.094 1 97.81 305 SER A C 1
ATOM 2410 O O . SER A 1 305 ? 16.969 11.328 -9.82 1 97.81 305 SER A O 1
ATOM 2412 N N . LEU A 1 306 ? 15.414 9.883 -9.195 1 98.31 306 LEU A N 1
ATOM 2413 C CA . LEU A 1 306 ? 15.797 9.953 -7.789 1 98.31 306 LEU A CA 1
ATOM 2414 C C . LEU A 1 306 ? 17.219 9.422 -7.586 1 98.31 306 LEU A C 1
ATOM 2416 O O . LEU A 1 306 ? 18.047 10.094 -6.969 1 98.31 306 LEU A O 1
ATOM 2420 N N . LEU A 1 307 ? 17.5 8.25 -8.109 1 98.44 307 LEU A N 1
ATOM 2421 C CA . LEU A 1 307 ? 18.812 7.637 -7.906 1 98.44 307 LEU A CA 1
ATOM 2422 C C . LEU A 1 307 ? 19.922 8.484 -8.531 1 98.44 307 LEU A C 1
ATOM 2424 O O . LEU A 1 307 ? 20.984 8.633 -7.945 1 98.44 307 LEU A O 1
ATOM 2428 N N . ASP A 1 308 ? 19.641 9.031 -9.711 1 97.44 308 ASP A N 1
ATOM 2429 C CA . ASP A 1 308 ? 20.609 9.906 -10.359 1 97.44 308 ASP A CA 1
ATOM 2430 C C . ASP A 1 308 ? 20.906 11.133 -9.5 1 97.44 308 ASP A C 1
ATOM 2432 O O . ASP A 1 308 ? 22.062 11.516 -9.344 1 97.44 308 ASP A O 1
ATOM 2436 N N . SER A 1 309 ? 19.875 11.656 -8.977 1 96.62 309 SER A N 1
ATOM 2437 C CA . SER A 1 309 ? 20.047 12.852 -8.148 1 96.62 309 SER A CA 1
ATOM 2438 C C . SER A 1 309 ? 20.859 12.539 -6.891 1 96.62 309 SER A C 1
ATOM 2440 O O . SER A 1 309 ? 21.688 13.344 -6.469 1 96.62 309 SER A O 1
ATOM 2442 N N . LEU A 1 310 ? 20.625 11.406 -6.285 1 96.25 310 LEU A N 1
ATOM 2443 C CA . LEU A 1 310 ? 21.344 11 -5.09 1 96.25 310 LEU A CA 1
ATOM 2444 C C . LEU A 1 310 ? 22.812 10.742 -5.414 1 96.25 310 LEU A C 1
ATOM 2446 O O . LEU A 1 310 ? 23.703 11.125 -4.645 1 96.25 310 LEU A O 1
ATOM 2450 N N . ARG A 1 311 ? 23.047 10.164 -6.52 1 95.31 311 ARG A N 1
ATOM 2451 C CA . ARG A 1 311 ? 24.422 9.859 -6.926 1 95.31 311 ARG A CA 1
ATOM 2452 C C . ARG A 1 311 ? 25.188 11.141 -7.258 1 95.31 311 ARG A C 1
ATOM 2454 O O . ARG A 1 311 ? 26.375 11.242 -6.977 1 95.31 311 ARG A O 1
ATOM 2461 N N . GLU A 1 312 ? 24.547 12 -7.863 1 93.38 312 GLU A N 1
ATOM 2462 C CA . GLU A 1 312 ? 25.172 13.266 -8.242 1 93.38 312 GLU A CA 1
ATOM 2463 C C . GLU A 1 312 ? 25.656 14.031 -7.02 1 93.38 312 GLU A C 1
ATOM 2465 O O . GLU A 1 312 ? 26.625 14.797 -7.105 1 93.38 312 GLU A O 1
ATOM 2470 N N . ASP A 1 313 ? 25.094 13.805 -5.953 1 90.81 313 ASP A N 1
ATOM 2471 C CA . ASP A 1 313 ? 25.484 14.477 -4.719 1 90.81 313 ASP A CA 1
ATOM 2472 C C . ASP A 1 313 ? 26.641 13.742 -4.039 1 90.81 313 ASP A C 1
ATOM 2474 O O . ASP A 1 313 ? 27.078 14.141 -2.959 1 90.81 313 ASP A O 1
ATOM 2478 N N . GLY A 1 314 ? 27.031 12.586 -4.645 1 91.62 314 GLY A N 1
ATOM 2479 C CA . GLY A 1 314 ? 28.203 11.859 -4.152 1 91.62 314 GLY A CA 1
ATOM 2480 C C . GLY A 1 314 ? 27.844 10.797 -3.135 1 91.62 314 GLY A C 1
ATOM 2481 O O . GLY A 1 314 ? 28.734 10.258 -2.461 1 91.62 314 GLY A O 1
ATOM 2482 N N . SER A 1 315 ? 26.594 10.492 -3.012 1 94.38 315 SER A N 1
ATOM 2483 C CA . SER A 1 315 ? 26.156 9.523 -2.008 1 94.38 315 SER A CA 1
ATOM 2484 C C . SER A 1 315 ? 26.469 8.102 -2.441 1 94.38 315 SER A C 1
ATOM 2486 O O . SER A 1 315 ? 26.406 7.781 -3.631 1 94.38 315 SER A O 1
ATOM 2488 N N . ALA A 1 316 ? 26.766 7.297 -1.479 1 97.19 316 ALA A N 1
ATOM 2489 C CA . ALA A 1 316 ? 26.891 5.859 -1.705 1 97.19 316 ALA A CA 1
ATOM 2490 C C . ALA A 1 316 ? 25.516 5.191 -1.672 1 97.19 316 ALA A C 1
ATOM 2492 O O . ALA A 1 316 ? 24.734 5.414 -0.746 1 97.19 316 ALA A O 1
ATOM 2493 N N . ILE A 1 317 ? 25.234 4.465 -2.734 1 98.44 317 ILE A N 1
ATOM 2494 C CA . ILE A 1 317 ? 23.969 3.727 -2.822 1 98.44 317 ILE A CA 1
ATOM 2495 C C . ILE A 1 317 ? 24.266 2.246 -3.064 1 98.44 317 ILE A C 1
ATOM 2497 O O . ILE A 1 317 ? 25.062 1.898 -3.93 1 98.44 317 ILE A O 1
ATOM 2501 N N . VAL A 1 318 ? 23.625 1.36 -2.322 1 98.75 318 VAL A N 1
ATOM 2502 C CA . VAL A 1 318 ? 23.781 -0.077 -2.52 1 98.75 318 VAL A CA 1
ATOM 2503 C C . VAL A 1 318 ? 22.406 -0.733 -2.672 1 98.75 318 VAL A C 1
ATOM 2505 O O . VAL A 1 318 ? 21.391 -0.153 -2.291 1 98.75 318 VAL A O 1
ATOM 2508 N N . GLY A 1 319 ? 22.375 -1.88 -3.334 1 98.75 319 GLY A N 1
ATOM 2509 C CA . GLY A 1 319 ? 21.141 -2.652 -3.41 1 98.75 319 GLY A CA 1
ATOM 2510 C C . GLY A 1 319 ? 20.953 -3.596 -2.236 1 98.75 319 GLY A C 1
ATOM 2511 O O . GLY A 1 319 ? 21.891 -4.297 -1.843 1 98.75 319 GLY A O 1
ATOM 2512 N N . TYR A 1 320 ? 19.797 -3.49 -1.646 1 98.25 320 TYR A N 1
ATOM 2513 C CA . TYR A 1 320 ? 19.516 -4.375 -0.527 1 98.25 320 TYR A CA 1
ATOM 2514 C C . TYR A 1 320 ? 18.734 -5.605 -0.995 1 98.25 320 TYR A C 1
ATOM 2516 O O . TYR A 1 320 ? 17.562 -5.512 -1.355 1 98.25 320 TYR A O 1
ATOM 2524 N N . ALA A 1 321 ? 19.391 -6.797 -1.04 1 95.88 321 ALA A N 1
ATOM 2525 C CA . ALA A 1 321 ? 18.953 -8.086 -1.567 1 95.88 321 ALA A CA 1
ATOM 2526 C C . ALA A 1 321 ? 19.156 -8.156 -3.08 1 95.88 321 ALA A C 1
ATOM 2528 O O . ALA A 1 321 ? 19.406 -7.137 -3.725 1 95.88 321 ALA A O 1
ATOM 2529 N N . ALA A 1 322 ? 19.156 -9.367 -3.58 1 95.94 322 ALA A N 1
ATOM 2530 C CA . ALA A 1 322 ? 19.312 -9.602 -5.012 1 95.94 322 ALA A CA 1
ATOM 2531 C C . ALA A 1 322 ? 18.312 -10.633 -5.516 1 95.94 322 ALA A C 1
ATOM 2533 O O . ALA A 1 322 ? 18.688 -11.609 -6.168 1 95.94 322 ALA A O 1
ATOM 2534 N N . PRO A 1 323 ? 17.031 -10.352 -5.262 1 94.12 323 PRO A N 1
ATOM 2535 C CA . PRO A 1 323 ? 16.031 -11.312 -5.734 1 94.12 323 PRO A CA 1
ATOM 2536 C C . PRO A 1 323 ? 15.836 -11.266 -7.246 1 94.12 323 PRO A C 1
ATOM 2538 O O . PRO A 1 323 ? 16.25 -10.305 -7.898 1 94.12 323 PRO A O 1
ATOM 2541 N N . ALA A 1 324 ? 15.141 -12.273 -7.816 1 94.19 324 ALA A N 1
ATOM 2542 C CA . ALA A 1 324 ? 14.836 -12.328 -9.242 1 94.19 324 ALA A CA 1
ATOM 2543 C C . ALA A 1 324 ? 14.086 -11.078 -9.688 1 94.19 324 ALA A C 1
ATOM 2545 O O . ALA A 1 324 ? 14.43 -10.469 -10.703 1 94.19 324 ALA A O 1
ATOM 2546 N N . LYS A 1 325 ? 13.078 -10.641 -8.914 1 96.25 325 LYS A N 1
ATOM 2547 C CA . LYS A 1 325 ? 12.305 -9.453 -9.266 1 96.25 325 LYS A CA 1
ATOM 2548 C C . LYS A 1 325 ? 13.188 -8.203 -9.289 1 96.25 325 LYS A C 1
ATOM 2550 O O . LYS A 1 325 ? 12.969 -7.305 -10.109 1 96.25 325 LYS A O 1
ATOM 2555 N N . GLY A 1 326 ? 14.141 -8.164 -8.383 1 97.75 326 GLY A N 1
ATOM 2556 C CA . GLY A 1 326 ? 15.078 -7.051 -8.391 1 97.75 326 GLY A CA 1
ATOM 2557 C C . GLY A 1 326 ? 15.844 -6.934 -9.695 1 97.75 326 GLY A C 1
ATOM 2558 O O . GLY A 1 326 ? 16.062 -5.828 -10.195 1 97.75 326 GLY A O 1
ATOM 2559 N N . ASN A 1 327 ? 16.219 -8.07 -10.227 1 97.56 327 ASN A N 1
ATOM 2560 C CA . ASN A 1 327 ? 17 -8.07 -11.461 1 97.56 327 ASN A CA 1
ATOM 2561 C C . ASN A 1 327 ? 16.172 -7.602 -12.648 1 97.56 327 ASN A C 1
ATOM 2563 O O . ASN A 1 327 ? 16.688 -6.949 -13.555 1 97.56 327 ASN A O 1
ATOM 2567 N N . THR A 1 328 ? 14.883 -7.977 -12.641 1 98.44 328 THR A N 1
ATOM 2568 C CA . THR A 1 328 ? 14 -7.441 -13.664 1 98.44 328 THR A CA 1
ATOM 2569 C C . THR A 1 328 ? 13.953 -5.918 -13.602 1 98.44 328 THR A C 1
ATOM 2571 O O . THR A 1 328 ? 14.086 -5.242 -14.625 1 98.44 328 THR A O 1
ATOM 2574 N N . LEU A 1 329 ? 13.773 -5.383 -12.406 1 98.75 329 LEU A N 1
ATOM 2575 C CA . LEU A 1 329 ? 13.688 -3.943 -12.195 1 98.75 329 LEU A CA 1
ATOM 2576 C C . LEU A 1 329 ? 14.984 -3.254 -12.617 1 98.75 329 LEU A C 1
ATOM 2578 O O . LEU A 1 329 ? 14.953 -2.242 -13.32 1 98.75 329 LEU A O 1
ATOM 2582 N N . LEU A 1 330 ? 16.156 -3.781 -12.172 1 98.81 330 LEU A N 1
ATOM 2583 C CA . LEU A 1 330 ? 17.453 -3.191 -12.469 1 98.81 330 LEU A CA 1
ATOM 2584 C C . LEU A 1 330 ? 17.688 -3.125 -13.977 1 98.81 330 LEU A C 1
ATOM 2586 O O . LEU A 1 330 ? 18.156 -2.107 -14.492 1 98.81 330 LEU A O 1
ATOM 2590 N N . ASN A 1 331 ? 17.344 -4.207 -14.688 1 98.75 331 ASN A N 1
ATOM 2591 C CA . ASN A 1 331 ? 17.531 -4.23 -16.141 1 98.75 331 ASN A CA 1
ATOM 2592 C C . ASN A 1 331 ? 16.594 -3.258 -16.844 1 98.75 331 ASN A C 1
ATOM 2594 O O . ASN A 1 331 ? 17.016 -2.506 -17.719 1 98.75 331 ASN A O 1
ATOM 2598 N N . TYR A 1 332 ? 15.344 -3.289 -16.453 1 98.81 332 TYR A N 1
ATOM 2599 C CA . TYR A 1 332 ? 14.359 -2.424 -17.109 1 98.81 332 TYR A CA 1
ATOM 2600 C C . TYR A 1 332 ? 14.719 -0.955 -16.906 1 98.81 332 TYR A C 1
ATOM 2602 O O . TYR A 1 332 ? 14.539 -0.142 -17.828 1 98.81 332 TYR A O 1
ATOM 2610 N N . CYS A 1 333 ? 15.234 -0.597 -15.727 1 98.69 333 CYS A N 1
ATOM 2611 C CA . CYS A 1 333 ? 15.547 0.788 -15.391 1 98.69 333 CYS A CA 1
ATOM 2612 C C . CYS A 1 333 ? 16.984 1.126 -15.758 1 98.69 333 CYS A C 1
ATOM 2614 O O . CYS A 1 333 ? 17.438 2.252 -15.547 1 98.69 333 CYS A O 1
ATOM 2616 N N . ASP A 1 334 ? 17.766 0.178 -16.266 1 98.19 334 ASP A N 1
ATOM 2617 C CA . ASP A 1 334 ? 19.172 0.37 -16.656 1 98.19 334 ASP A CA 1
ATOM 2618 C C . ASP A 1 334 ? 20 0.867 -15.469 1 98.19 334 ASP A C 1
ATOM 2620 O O . ASP A 1 334 ? 20.688 1.885 -15.57 1 98.19 334 ASP A O 1
ATOM 2624 N N . ILE A 1 335 ? 19.875 0.21 -14.359 1 98.62 335 ILE A N 1
ATOM 2625 C CA . ILE A 1 335 ? 20.609 0.534 -13.148 1 98.62 335 ILE A CA 1
ATOM 2626 C C . ILE A 1 335 ? 21.781 -0.441 -12.977 1 98.62 335 ILE A C 1
ATOM 2628 O O . ILE A 1 335 ? 21.562 -1.634 -12.742 1 98.62 335 ILE A O 1
ATOM 2632 N N . GLY A 1 336 ? 23 0.04 -13.086 1 98.12 336 GLY A N 1
ATOM 2633 C CA . GLY A 1 336 ? 24.188 -0.784 -13.008 1 98.12 336 GLY A CA 1
ATOM 2634 C C . GLY A 1 336 ? 25.141 -0.366 -11.891 1 98.12 336 GLY A C 1
ATOM 2635 O O . GLY A 1 336 ? 24.719 0.283 -10.93 1 98.12 336 GLY A O 1
ATOM 2636 N N . PRO A 1 337 ? 26.375 -0.782 -12 1 97.69 337 PRO A N 1
ATOM 2637 C CA . PRO A 1 337 ? 27.359 -0.521 -10.945 1 97.69 337 PRO A CA 1
ATOM 2638 C C . PRO A 1 337 ? 27.703 0.96 -10.812 1 97.69 337 PRO A C 1
ATOM 2640 O O . PRO A 1 337 ? 28.266 1.378 -9.805 1 97.69 337 PRO A O 1
ATOM 2643 N N . GLU A 1 338 ? 27.406 1.759 -11.828 1 97.12 338 GLU A N 1
ATOM 2644 C CA . GLU A 1 338 ? 27.625 3.199 -11.742 1 97.12 338 GLU A CA 1
ATOM 2645 C C . GLU A 1 338 ? 26.641 3.857 -10.781 1 97.12 338 GLU A C 1
ATOM 2647 O O . GLU A 1 338 ? 26.906 4.945 -10.266 1 97.12 338 GLU A O 1
ATOM 2652 N N . THR A 1 339 ? 25.516 3.182 -10.562 1 98.06 339 THR A N 1
ATOM 2653 C CA . THR A 1 339 ? 24.484 3.703 -9.672 1 98.06 339 THR A CA 1
ATOM 2654 C C . THR A 1 339 ? 24.516 2.98 -8.328 1 98.06 339 THR A C 1
ATOM 2656 O O . THR A 1 339 ? 24.5 3.621 -7.273 1 98.06 339 THR A O 1
ATOM 2659 N N . LEU A 1 340 ? 24.5 1.65 -8.352 1 98.62 340 LEU A N 1
ATOM 2660 C CA . LEU A 1 340 ? 24.594 0.839 -7.145 1 98.62 340 LEU A CA 1
ATOM 2661 C C . LEU A 1 340 ? 25.984 0.232 -7.008 1 98.62 340 LEU A C 1
ATOM 2663 O O . LEU A 1 340 ? 26.422 -0.547 -7.859 1 98.62 340 LEU A O 1
ATOM 2667 N N . ASP A 1 341 ? 26.609 0.495 -5.914 1 98.56 341 ASP A N 1
ATOM 2668 C CA . ASP A 1 341 ? 27.984 0.036 -5.711 1 98.56 341 ASP A CA 1
ATOM 2669 C C . ASP A 1 341 ? 28.047 -1.489 -5.656 1 98.56 341 ASP A C 1
ATOM 2671 O O . ASP A 1 341 ? 28.984 -2.094 -6.168 1 98.56 341 ASP A O 1
ATOM 2675 N N . TYR A 1 342 ? 27.109 -2.115 -5.031 1 98.75 342 TYR A N 1
ATOM 2676 C CA . TYR A 1 342 ? 26.969 -3.562 -4.93 1 98.75 342 TYR A CA 1
ATOM 2677 C C . TYR A 1 342 ? 25.578 -3.934 -4.438 1 98.75 342 TYR A C 1
ATOM 2679 O O . TYR A 1 342 ? 24.781 -3.061 -4.062 1 98.75 342 TYR A O 1
ATOM 2687 N N . LEU A 1 343 ? 25.266 -5.16 -4.555 1 98.75 343 LEU A N 1
ATOM 2688 C CA . LEU A 1 343 ? 24.109 -5.766 -3.891 1 98.75 343 LEU A CA 1
ATOM 2689 C C . LEU A 1 343 ? 24.547 -6.621 -2.709 1 98.75 343 LEU A C 1
ATOM 2691 O O . LEU A 1 343 ? 25.703 -7.055 -2.648 1 98.75 343 LEU A O 1
ATOM 2695 N N . ILE A 1 344 ? 23.656 -6.812 -1.783 1 98 344 ILE A N 1
ATOM 2696 C CA . ILE A 1 344 ? 23.922 -7.801 -0.744 1 98 344 ILE A CA 1
ATOM 2697 C C . ILE A 1 344 ? 22.844 -8.875 -0.758 1 98 344 ILE A C 1
ATOM 2699 O O . ILE A 1 344 ? 21.688 -8.602 -1.092 1 98 344 ILE A O 1
ATOM 2703 N N . ASP A 1 345 ? 23.188 -10.07 -0.44 1 95 345 ASP A N 1
ATOM 2704 C CA . ASP A 1 345 ? 22.219 -11.156 -0.343 1 95 345 ASP A CA 1
ATOM 2705 C C . ASP A 1 345 ? 22.688 -12.227 0.643 1 95 345 ASP A C 1
ATOM 2707 O O . ASP A 1 345 ? 23.891 -12.5 0.741 1 95 345 ASP A O 1
ATOM 2711 N N . THR A 1 346 ? 21.703 -12.781 1.329 1 90.81 346 THR A N 1
ATOM 2712 C CA . THR A 1 346 ? 22.031 -13.781 2.34 1 90.81 346 THR A CA 1
ATOM 2713 C C . THR A 1 346 ? 22.297 -15.141 1.694 1 90.81 346 THR A C 1
ATOM 2715 O O . THR A 1 346 ? 22.859 -16.031 2.326 1 90.81 346 THR A O 1
ATOM 2718 N N . THR A 1 347 ? 21.859 -15.352 0.467 1 87.31 347 THR A N 1
ATOM 2719 C CA . THR A 1 347 ? 22.031 -16.625 -0.217 1 87.31 347 THR A CA 1
ATOM 2720 C C . THR A 1 347 ? 23.484 -16.828 -0.621 1 87.31 347 THR A C 1
ATOM 2722 O O . THR A 1 347 ? 24 -16.109 -1.479 1 87.31 347 THR A O 1
ATOM 2725 N N . PRO A 1 348 ? 24.109 -17.859 -0.093 1 89 348 PRO A N 1
ATOM 2726 C CA . PRO A 1 348 ? 25.531 -18.062 -0.355 1 89 348 PRO A CA 1
ATOM 2727 C C . PRO A 1 348 ? 25.844 -18.234 -1.841 1 89 348 PRO A C 1
ATOM 2729 O O . PRO A 1 348 ? 26.844 -17.719 -2.332 1 89 348 PRO A O 1
ATOM 2732 N N . ALA A 1 349 ? 24.984 -18.859 -2.596 1 85.38 349 ALA A N 1
ATOM 2733 C CA . ALA A 1 349 ? 25.203 -19.172 -4.004 1 85.38 349 ALA A CA 1
ATOM 2734 C C . ALA A 1 349 ? 25.266 -17.906 -4.844 1 85.38 349 ALA A C 1
ATOM 2736 O O . ALA A 1 349 ? 25.781 -17.906 -5.961 1 85.38 349 ALA A O 1
ATOM 2737 N N . LYS A 1 350 ? 24.719 -16.797 -4.383 1 92.75 350 LYS A N 1
ATOM 2738 C CA . LYS A 1 350 ? 24.703 -15.539 -5.113 1 92.75 350 LYS A CA 1
ATOM 2739 C C . LYS A 1 350 ? 25.922 -14.688 -4.77 1 92.75 350 LYS A C 1
ATOM 2741 O O . LYS A 1 350 ? 26.281 -13.781 -5.523 1 92.75 350 LYS A O 1
ATOM 2746 N N . GLN A 1 351 ? 26.484 -14.938 -3.572 1 94.94 351 GLN A N 1
ATOM 2747 C CA . GLN A 1 351 ? 27.609 -14.141 -3.098 1 94.94 351 GLN A CA 1
ATOM 2748 C C . GLN A 1 351 ? 28.844 -14.359 -3.963 1 94.94 351 GLN A C 1
ATOM 2750 O O . GLN A 1 351 ? 29.141 -15.492 -4.344 1 94.94 351 GLN A O 1
ATOM 2755 N N . GLY A 1 352 ? 29.484 -13.25 -4.258 1 96.62 352 GLY A N 1
ATOM 2756 C CA . GLY A 1 352 ? 30.688 -13.336 -5.078 1 96.62 352 GLY A CA 1
ATOM 2757 C C . GLY A 1 352 ? 30.391 -13.367 -6.566 1 96.62 352 GLY A C 1
ATOM 2758 O O . GLY A 1 352 ? 31.297 -13.391 -7.387 1 96.62 352 GLY A O 1
ATOM 2759 N N . THR A 1 353 ? 29.125 -13.336 -6.93 1 96.56 353 THR A N 1
ATOM 2760 C CA . THR A 1 353 ? 28.719 -13.305 -8.328 1 96.56 353 THR A CA 1
ATOM 2761 C C . THR A 1 353 ? 28.281 -11.898 -8.734 1 96.56 353 THR A C 1
ATOM 2763 O O . THR A 1 353 ? 28.516 -10.938 -8 1 96.56 353 THR A O 1
ATOM 2766 N N . TYR A 1 354 ? 27.75 -11.758 -9.969 1 97.75 354 TYR A N 1
ATOM 2767 C CA . TYR A 1 354 ? 27.234 -10.508 -10.5 1 97.75 354 TYR A CA 1
ATOM 2768 C C . TYR A 1 354 ? 25.781 -10.664 -10.945 1 97.75 354 TYR A C 1
ATOM 2770 O O . TYR A 1 354 ? 25.406 -11.711 -11.484 1 97.75 354 TYR A O 1
ATOM 2778 N N . SER A 1 355 ? 24.984 -9.617 -10.688 1 97.5 355 SER A N 1
ATOM 2779 C CA . SER A 1 355 ? 23.578 -9.672 -11.07 1 97.5 355 SER A CA 1
ATOM 2780 C C . SER A 1 355 ? 23.422 -9.867 -12.57 1 97.5 355 SER A C 1
ATOM 2782 O O . SER A 1 355 ? 24.234 -9.375 -13.359 1 97.5 355 SER A O 1
ATOM 2784 N N . PRO A 1 356 ? 22.391 -10.547 -13 1 96.5 356 PRO A N 1
ATOM 2785 C CA . PRO A 1 356 ? 22.156 -10.773 -14.43 1 96.5 356 PRO A CA 1
ATOM 2786 C C . PRO A 1 356 ? 21.953 -9.469 -15.203 1 96.5 356 PRO A C 1
ATOM 2788 O O . PRO A 1 356 ? 21.141 -8.633 -14.805 1 96.5 356 PRO A O 1
ATOM 2791 N N . GLY A 1 357 ? 22.656 -9.312 -16.328 1 97.12 357 GLY A N 1
ATOM 2792 C CA . GLY A 1 357 ? 22.438 -8.188 -17.234 1 97.12 357 GLY A CA 1
ATOM 2793 C C . GLY A 1 357 ? 23.188 -6.941 -16.812 1 97.12 357 GLY A C 1
ATOM 2794 O O . GLY A 1 357 ? 24.078 -6.465 -17.531 1 97.12 357 GLY A O 1
ATOM 2795 N N . MET A 1 358 ? 23.016 -6.52 -15.562 1 97.81 358 MET A N 1
ATOM 2796 C CA . MET A 1 358 ? 23.562 -5.238 -15.117 1 97.81 358 MET A CA 1
ATOM 2797 C C . MET A 1 358 ? 24.922 -5.43 -14.438 1 97.81 358 MET A C 1
ATOM 2799 O O . MET A 1 358 ? 25.656 -4.465 -14.227 1 97.81 358 MET A O 1
ATOM 2803 N N . ASN A 1 359 ? 25.203 -6.633 -14.023 1 98 359 ASN A N 1
ATOM 2804 C CA . ASN A 1 359 ? 26.531 -7.031 -13.555 1 98 359 ASN A CA 1
ATOM 2805 C C . ASN A 1 359 ? 26.938 -6.25 -12.312 1 98 359 ASN A C 1
ATOM 2807 O O . ASN A 1 359 ? 28.078 -5.773 -12.219 1 98 359 ASN A O 1
ATOM 2811 N N . ILE A 1 360 ? 26.031 -6 -11.414 1 98.69 360 ILE A N 1
ATOM 2812 C CA . ILE A 1 360 ? 26.359 -5.438 -10.102 1 98.69 360 ILE A CA 1
ATOM 2813 C C . ILE A 1 360 ? 26.906 -6.531 -9.195 1 98.69 360 ILE A C 1
ATOM 2815 O O . ILE A 1 360 ? 26.312 -7.605 -9.07 1 98.69 360 ILE A O 1
ATOM 2819 N N . PRO A 1 361 ? 28.078 -6.32 -8.594 1 98.69 361 PRO A N 1
ATOM 2820 C CA . PRO A 1 361 ? 28.609 -7.363 -7.719 1 98.69 361 PRO A CA 1
ATOM 2821 C C . PRO A 1 361 ? 27.703 -7.664 -6.531 1 98.69 361 PRO A C 1
ATOM 2823 O O . PRO A 1 361 ? 27.125 -6.742 -5.945 1 98.69 361 PRO A O 1
ATOM 2826 N N . VAL A 1 362 ? 27.531 -8.953 -6.172 1 98.38 362 VAL A N 1
ATOM 2827 C CA . VAL A 1 362 ? 26.734 -9.375 -5.023 1 98.38 362 VAL A CA 1
ATOM 2828 C C . VAL A 1 362 ? 27.656 -9.773 -3.877 1 98.38 362 VAL A C 1
ATOM 2830 O O . VAL A 1 362 ? 28.5 -10.664 -4.027 1 98.38 362 VAL A O 1
ATOM 2833 N N . LYS A 1 363 ? 27.5 -9.125 -2.742 1 98.38 363 LYS A N 1
ATOM 2834 C CA . LYS A 1 363 ? 28.359 -9.359 -1.593 1 98.38 363 LYS A CA 1
ATOM 2835 C C . LYS A 1 363 ? 27.578 -9.977 -0.433 1 98.38 363 LYS A C 1
ATOM 2837 O O . LYS A 1 363 ? 26.359 -10.086 -0.49 1 98.38 363 LYS A O 1
ATOM 2842 N N . GLU A 1 364 ? 28.297 -10.414 0.545 1 96.69 364 GLU A N 1
ATOM 2843 C CA . GLU A 1 364 ? 27.688 -10.914 1.771 1 96.69 364 GLU A CA 1
ATOM 2844 C C . GLU A 1 364 ? 27.078 -9.781 2.594 1 96.69 364 GLU A C 1
ATOM 2846 O O . GLU A 1 364 ? 27.562 -8.641 2.533 1 96.69 364 GLU A O 1
ATOM 2851 N N . PRO A 1 365 ? 26.141 -10.008 3.387 1 95.19 365 PRO A N 1
ATOM 2852 C CA . PRO A 1 365 ? 25.375 -8.969 4.086 1 95.19 365 PRO A CA 1
ATOM 2853 C C . PRO A 1 365 ? 26.234 -8.156 5.055 1 95.19 365 PRO A C 1
ATOM 2855 O O . PRO A 1 365 ? 25.969 -6.98 5.293 1 95.19 365 PRO A O 1
ATOM 2858 N N . ASP A 1 366 ? 27.266 -8.641 5.609 1 95.94 366 ASP A N 1
ATOM 2859 C CA . ASP A 1 366 ? 28.078 -7.961 6.613 1 95.94 366 ASP A CA 1
ATOM 2860 C C . ASP A 1 366 ? 28.719 -6.695 6.043 1 95.94 366 ASP A C 1
ATOM 2862 O O . ASP A 1 366 ? 28.938 -5.727 6.77 1 95.94 366 ASP A O 1
ATOM 2866 N N . VAL A 1 367 ? 29 -6.68 4.793 1 97.5 367 VAL A N 1
ATOM 2867 C CA . VAL A 1 367 ? 29.625 -5.539 4.129 1 97.5 367 VAL A CA 1
ATOM 2868 C C . VAL A 1 367 ? 28.719 -4.316 4.242 1 97.5 367 VAL A C 1
ATOM 2870 O O . VAL A 1 367 ? 29.203 -3.188 4.363 1 97.5 367 VAL A O 1
ATOM 2873 N N . PHE A 1 368 ? 27.422 -4.508 4.293 1 97.44 368 PHE A N 1
ATOM 2874 C CA . PHE A 1 368 ? 26.438 -3.438 4.395 1 97.44 368 PHE A CA 1
ATOM 2875 C C . PHE A 1 368 ? 26.625 -2.635 5.676 1 97.44 368 PHE A C 1
ATOM 2877 O O . PHE A 1 368 ? 26.641 -1.403 5.648 1 97.44 368 PHE A O 1
ATOM 2884 N N . HIS A 1 369 ? 26.828 -3.338 6.73 1 95.94 369 HIS A N 1
ATOM 2885 C CA . HIS A 1 369 ? 26.984 -2.684 8.023 1 95.94 369 HIS A CA 1
ATOM 2886 C C . HIS A 1 369 ? 28.359 -2.033 8.164 1 95.94 369 HIS A C 1
ATOM 2888 O O . HIS A 1 369 ? 28.484 -0.991 8.805 1 95.94 369 HIS A O 1
ATOM 2894 N N . GLU A 1 370 ? 29.312 -2.656 7.566 1 96.31 370 GLU A N 1
ATOM 2895 C CA . GLU A 1 370 ? 30.656 -2.096 7.59 1 96.31 370 GLU A CA 1
ATOM 2896 C C . GLU A 1 370 ? 30.734 -0.792 6.797 1 96.31 370 GLU A C 1
ATOM 2898 O O . GLU A 1 370 ? 31.312 0.19 7.258 1 96.31 370 GLU A O 1
ATOM 2903 N N . ASP A 1 371 ? 30.094 -0.782 5.676 1 96.88 371 ASP A N 1
ATOM 2904 C CA . ASP A 1 371 ? 30.141 0.365 4.773 1 96.88 371 ASP A CA 1
ATOM 2905 C C . ASP A 1 371 ? 29.172 1.456 5.211 1 96.88 371 ASP A C 1
ATOM 2907 O O . ASP A 1 371 ? 29.438 2.645 5.008 1 96.88 371 ASP A O 1
ATOM 2911 N N . ALA A 1 372 ? 27.984 1.046 5.742 1 96.19 372 ALA A N 1
ATOM 2912 C CA . ALA A 1 372 ? 26.938 1.956 6.188 1 96.19 372 ALA A CA 1
ATOM 2913 C C . ALA A 1 372 ? 26.641 3.016 5.125 1 96.19 372 ALA A C 1
ATOM 2915 O O . ALA A 1 372 ? 26.766 4.215 5.391 1 96.19 372 ALA A O 1
ATOM 2916 N N . PRO A 1 373 ? 26.281 2.568 3.906 1 97.81 373 PRO A N 1
ATOM 2917 C CA . PRO A 1 373 ? 25.984 3.537 2.846 1 97.81 373 PRO A CA 1
ATOM 2918 C C . PRO A 1 373 ? 24.891 4.523 3.234 1 97.81 373 PRO A C 1
ATOM 2920 O O . PRO A 1 373 ? 24.094 4.246 4.137 1 97.81 373 PRO A O 1
ATOM 2923 N N . GLU A 1 374 ? 24.875 5.629 2.564 1 97.12 374 GLU A N 1
ATOM 2924 C CA . GLU A 1 374 ? 23.844 6.617 2.836 1 97.12 374 GLU A CA 1
ATOM 2925 C C . GLU A 1 374 ? 22.469 6.098 2.424 1 97.12 374 GLU A C 1
ATOM 2927 O O . GLU A 1 374 ? 21.469 6.41 3.068 1 97.12 374 GLU A O 1
ATOM 2932 N N . TYR A 1 375 ? 22.453 5.273 1.317 1 98 375 TYR A N 1
ATOM 2933 C CA . TYR A 1 375 ? 21.172 4.781 0.826 1 98 375 TYR A CA 1
ATOM 2934 C C . TYR A 1 375 ? 21.25 3.291 0.505 1 98 375 TYR A C 1
ATOM 2936 O O . TYR A 1 375 ? 22.266 2.811 -0.004 1 98 375 TYR A O 1
ATOM 2944 N N . ALA A 1 376 ? 20.203 2.625 0.776 1 98.62 376 ALA A N 1
ATOM 2945 C CA . ALA A 1 376 ? 19.984 1.24 0.368 1 98.62 376 ALA A CA 1
ATOM 2946 C C . ALA A 1 376 ? 18.734 1.118 -0.518 1 98.62 376 ALA A C 1
ATOM 2948 O O . ALA A 1 376 ? 17.625 1.441 -0.091 1 98.62 376 ALA A O 1
ATOM 2949 N N . PHE A 1 377 ? 18.922 0.729 -1.761 1 98.75 377 PHE A N 1
ATOM 2950 C CA . PHE A 1 377 ? 17.828 0.502 -2.697 1 98.75 377 PHE A CA 1
ATOM 2951 C C . PHE A 1 377 ? 17.172 -0.846 -2.439 1 98.75 377 PHE A C 1
ATOM 2953 O O . PHE A 1 377 ? 17.781 -1.896 -2.641 1 98.75 377 PHE A O 1
ATOM 2960 N N . LEU A 1 378 ? 15.93 -0.838 -2.01 1 98.44 378 LEU A N 1
ATOM 2961 C CA . LEU A 1 378 ? 15.281 -2.014 -1.448 1 98.44 378 LEU A CA 1
ATOM 2962 C C . LEU A 1 378 ? 14.633 -2.855 -2.547 1 98.44 378 LEU A C 1
ATOM 2964 O O . LEU A 1 378 ? 13.453 -2.695 -2.844 1 98.44 378 LEU A O 1
ATOM 2968 N N . LEU A 1 379 ? 15.375 -3.82 -2.971 1 98.19 379 LEU A N 1
ATOM 2969 C CA . LEU A 1 379 ? 14.891 -4.66 -4.059 1 98.19 379 LEU A CA 1
ATOM 2970 C C . LEU A 1 379 ? 13.938 -5.73 -3.533 1 98.19 379 LEU A C 1
ATOM 2972 O O . LEU A 1 379 ? 13.062 -6.199 -4.262 1 98.19 379 LEU A O 1
ATOM 2976 N N . ALA A 1 380 ? 14.07 -6.133 -2.273 1 95 380 ALA A N 1
ATOM 2977 C CA . ALA A 1 380 ? 13.141 -7.059 -1.623 1 95 380 ALA A CA 1
ATOM 2978 C C . ALA A 1 380 ? 12.023 -6.301 -0.913 1 95 380 ALA A C 1
ATOM 2980 O O . ALA A 1 380 ? 11.766 -6.527 0.271 1 95 380 ALA A O 1
ATOM 2981 N N . TRP A 1 381 ? 11.289 -5.48 -1.593 1 95.12 381 TRP A N 1
ATOM 2982 C CA . TRP A 1 381 ? 10.297 -4.559 -1.046 1 95.12 381 TRP A CA 1
ATOM 2983 C C . TRP A 1 381 ? 9.195 -5.316 -0.319 1 95.12 381 TRP A C 1
ATOM 2985 O O . TRP A 1 381 ? 8.547 -4.777 0.584 1 95.12 381 TRP A O 1
ATOM 2995 N N . ASN A 1 382 ? 8.883 -6.574 -0.723 1 90.5 382 ASN A N 1
ATOM 2996 C CA . ASN A 1 382 ? 7.82 -7.355 -0.092 1 90.5 382 ASN A CA 1
ATOM 2997 C C . ASN A 1 382 ? 8.172 -7.707 1.352 1 90.5 382 ASN A C 1
ATOM 2999 O O . ASN A 1 382 ? 7.301 -8.133 2.117 1 90.5 382 ASN A O 1
ATOM 3003 N N . TYR A 1 383 ? 9.414 -7.496 1.737 1 90.06 383 TYR A N 1
ATOM 3004 C CA . TYR A 1 383 ? 9.852 -7.715 3.111 1 90.06 383 TYR A CA 1
ATOM 3005 C C . TYR A 1 383 ? 10.234 -6.402 3.779 1 90.06 383 TYR A C 1
ATOM 3007 O O . TYR A 1 383 ? 11.016 -6.387 4.734 1 90.06 383 TYR A O 1
ATOM 3015 N N . LYS A 1 384 ? 9.766 -5.355 3.297 1 93.19 384 LYS A N 1
ATOM 3016 C CA . LYS A 1 384 ? 10.164 -4.012 3.713 1 93.19 384 LYS A CA 1
ATOM 3017 C C . LYS A 1 384 ? 10.07 -3.855 5.227 1 93.19 384 LYS A C 1
ATOM 3019 O O . LYS A 1 384 ? 11.031 -3.443 5.875 1 93.19 384 LYS A O 1
ATOM 3024 N N . ASP A 1 385 ? 8.898 -4.219 5.836 1 89.25 385 ASP A N 1
ATOM 3025 C CA . ASP A 1 385 ? 8.688 -3.967 7.258 1 89.25 385 ASP A CA 1
ATOM 3026 C C . ASP A 1 385 ? 9.688 -4.75 8.109 1 89.25 385 ASP A C 1
ATOM 3028 O O . ASP A 1 385 ? 10.273 -4.207 9.047 1 89.25 385 ASP A O 1
ATOM 3032 N N . ALA A 1 386 ? 9.883 -5.996 7.75 1 89.44 386 ALA A N 1
ATOM 3033 C CA . ALA A 1 386 ? 10.844 -6.824 8.469 1 89.44 386 ALA A CA 1
ATOM 3034 C C . ALA A 1 386 ? 12.258 -6.277 8.32 1 89.44 386 ALA A C 1
ATOM 3036 O O . ALA A 1 386 ? 13.023 -6.23 9.289 1 89.44 386 ALA A O 1
ATOM 3037 N N . ILE A 1 387 ? 12.602 -5.832 7.121 1 94.06 387 ILE A N 1
ATOM 3038 C CA . ILE A 1 387 ? 13.945 -5.332 6.82 1 94.06 387 ILE A CA 1
ATOM 3039 C C . ILE A 1 387 ? 14.188 -4.031 7.578 1 94.06 387 ILE A C 1
ATOM 3041 O O . ILE A 1 387 ? 15.25 -3.848 8.18 1 94.06 387 ILE A O 1
ATOM 3045 N N . LEU A 1 388 ? 13.203 -3.152 7.574 1 94 388 LEU A N 1
ATOM 3046 C CA . LEU A 1 388 ? 13.352 -1.891 8.289 1 94 388 LEU A CA 1
ATOM 3047 C C . LEU A 1 388 ? 13.523 -2.131 9.789 1 94 388 LEU A C 1
ATOM 3049 O O . LEU A 1 388 ? 14.281 -1.425 10.453 1 94 388 LEU A O 1
ATOM 3053 N N . GLY A 1 389 ? 12.766 -3.117 10.312 1 92.38 389 GLY A N 1
ATOM 3054 C CA . GLY A 1 389 ? 12.922 -3.484 11.711 1 92.38 389 GLY A CA 1
ATOM 3055 C C . GLY A 1 389 ? 14.305 -4.02 12.039 1 92.38 389 GLY A C 1
ATOM 3056 O O . GLY A 1 389 ? 14.914 -3.613 13.023 1 92.38 389 GLY A O 1
ATOM 3057 N N . ASN A 1 390 ? 14.805 -4.871 11.164 1 93.31 390 ASN A N 1
ATOM 3058 C CA . ASN A 1 390 ? 16.109 -5.488 11.359 1 93.31 390 ASN A CA 1
ATOM 3059 C C . ASN A 1 390 ? 17.234 -4.473 11.219 1 93.31 390 ASN A C 1
ATOM 3061 O O . ASN A 1 390 ? 18.297 -4.629 11.82 1 93.31 390 ASN A O 1
ATOM 3065 N N . GLU A 1 391 ? 16.969 -3.416 10.461 1 96.69 391 GLU A N 1
ATOM 3066 C CA . GLU A 1 391 ? 18.016 -2.432 10.172 1 96.69 391 GLU A CA 1
ATOM 3067 C C . GLU A 1 391 ? 17.75 -1.118 10.906 1 96.69 391 GLU A C 1
ATOM 3069 O O . GLU A 1 391 ? 18.031 -0.04 10.375 1 96.69 391 GLU A O 1
ATOM 3074 N N . ALA A 1 392 ? 17.141 -1.216 12.047 1 93.25 392 ALA A N 1
ATOM 3075 C CA . ALA A 1 392 ? 16.812 -0.036 12.844 1 93.25 392 ALA A CA 1
ATOM 3076 C C . ALA A 1 392 ? 18.078 0.757 13.18 1 93.25 392 ALA A C 1
ATOM 3078 O O . ALA A 1 392 ? 18.078 1.99 13.148 1 93.25 392 ALA A O 1
ATOM 3079 N N . ASP A 1 393 ? 19.219 0.048 13.516 1 94.44 393 ASP A N 1
ATOM 3080 C CA . ASP A 1 393 ? 20.469 0.714 13.836 1 94.44 393 ASP A CA 1
ATOM 3081 C C . ASP A 1 393 ? 21.016 1.49 12.633 1 94.44 393 ASP A C 1
ATOM 3083 O O . ASP A 1 393 ? 21.516 2.604 12.789 1 94.44 393 ASP A O 1
ATOM 3087 N N . TYR A 1 394 ? 20.922 0.886 11.461 1 96.44 394 TYR A N 1
ATOM 3088 C CA . TYR A 1 394 ? 21.344 1.551 10.227 1 96.44 394 TYR A CA 1
ATOM 3089 C C . TYR A 1 394 ? 20.547 2.836 10.008 1 96.44 394 TYR A C 1
ATOM 3091 O O . TYR A 1 394 ? 21.125 3.881 9.695 1 96.44 394 TYR A O 1
ATOM 3099 N N . ARG A 1 395 ? 19.297 2.809 10.273 1 93.31 395 ARG A N 1
ATOM 3100 C CA . ARG A 1 395 ? 18.406 3.953 10.07 1 93.31 395 ARG A CA 1
ATOM 3101 C C . ARG A 1 395 ? 18.656 5.027 11.117 1 93.31 395 ARG A C 1
ATOM 3103 O O . ARG A 1 395 ? 18.656 6.223 10.812 1 93.31 395 ARG A O 1
ATOM 3110 N N . GLU A 1 396 ? 18.859 4.609 12.281 1 88.62 396 GLU A N 1
ATOM 3111 C CA . GLU A 1 396 ? 19.172 5.547 13.359 1 88.62 396 GLU A CA 1
ATOM 3112 C C . GLU A 1 396 ? 20.484 6.285 13.086 1 88.62 396 GLU A C 1
ATOM 3114 O O . GLU A 1 396 ? 20.641 7.434 13.508 1 88.62 396 GLU A O 1
ATOM 3119 N N . GLY A 1 397 ? 21.344 5.555 12.406 1 90.06 397 GLY A N 1
ATOM 3120 C CA . GLY A 1 397 ? 22.625 6.148 12.055 1 90.06 397 GLY A CA 1
ATOM 3121 C C . GLY A 1 397 ? 22.547 7.098 10.875 1 90.06 397 GLY A C 1
ATOM 3122 O O . GLY A 1 397 ? 23.531 7.715 10.492 1 90.06 397 GLY A O 1
ATOM 3123 N N . GLY A 1 398 ? 21.344 7.211 10.312 1 90.69 398 GLY A N 1
ATOM 3124 C CA . GLY A 1 398 ? 21.141 8.164 9.227 1 90.69 398 GLY A CA 1
ATOM 3125 C C . GLY A 1 398 ? 20.938 7.496 7.883 1 90.69 398 GLY A C 1
ATOM 3126 O O . GLY A 1 398 ? 20.672 8.172 6.887 1 90.69 398 GLY A O 1
ATOM 3127 N N . GLY A 1 399 ? 21.078 6.156 7.84 1 94.75 399 GLY A N 1
ATOM 3128 C CA . GLY A 1 399 ? 20.828 5.426 6.605 1 94.75 399 GLY A CA 1
ATOM 3129 C C . GLY A 1 399 ? 19.375 5.488 6.16 1 94.75 399 GLY A C 1
ATOM 3130 O O . GLY A 1 399 ? 18.469 5.535 6.988 1 94.75 399 GLY A O 1
ATOM 3131 N N . GLN A 1 400 ? 19.219 5.531 4.848 1 96 400 GLN A N 1
ATOM 3132 C CA . GLN A 1 400 ? 17.875 5.617 4.293 1 96 400 GLN A CA 1
ATOM 3133 C C . GLN A 1 400 ? 17.625 4.512 3.271 1 96 400 GLN A C 1
ATOM 3135 O O . GLN A 1 400 ? 18.547 4.094 2.566 1 96 400 GLN A O 1
ATOM 3140 N N . PHE A 1 401 ? 16.422 4.059 3.232 1 97.25 401 PHE A N 1
ATOM 3141 C CA . PHE A 1 401 ? 16 3.105 2.209 1 97.25 401 PHE A CA 1
ATOM 3142 C C . PHE A 1 401 ? 15.242 3.807 1.09 1 97.25 401 PHE A C 1
ATOM 3144 O O . PHE A 1 401 ? 14.43 4.691 1.35 1 97.25 401 PHE A O 1
ATOM 3151 N N . VAL A 1 402 ? 15.602 3.52 -0.116 1 98.06 402 VAL A N 1
ATOM 3152 C CA . VAL A 1 402 ? 14.805 3.893 -1.285 1 98.06 402 VAL A CA 1
ATOM 3153 C C . VAL A 1 402 ? 13.922 2.725 -1.703 1 98.06 402 VAL A C 1
ATOM 3155 O O . VAL A 1 402 ? 14.422 1.649 -2.047 1 98.06 402 VAL A O 1
ATOM 3158 N N . VAL A 1 403 ? 12.641 2.877 -1.648 1 97.62 403 VAL A N 1
ATOM 3159 C CA . VAL A 1 403 ? 11.672 1.829 -1.958 1 97.62 403 VAL A CA 1
ATOM 3160 C C . VAL A 1 403 ? 11.055 2.086 -3.33 1 97.62 403 VAL A C 1
ATOM 3162 O O . VAL A 1 403 ? 10.422 3.125 -3.553 1 97.62 403 VAL A O 1
ATOM 3165 N N . PRO A 1 404 ? 11.164 1.179 -4.215 1 97.88 404 PRO A N 1
ATOM 3166 C CA . PRO A 1 404 ? 10.719 1.444 -5.582 1 97.88 404 PRO A CA 1
ATOM 3167 C C . PRO A 1 404 ? 9.266 1.049 -5.812 1 97.88 404 PRO A C 1
ATOM 3169 O O . PRO A 1 404 ? 8.602 1.592 -6.707 1 97.88 404 PRO A O 1
ATOM 3172 N N . ILE A 1 405 ? 8.734 0.043 -5.102 1 97.12 405 ILE A N 1
ATOM 3173 C CA . ILE A 1 405 ? 7.414 -0.551 -5.301 1 97.12 405 ILE A CA 1
ATOM 3174 C C . ILE A 1 405 ? 6.633 -0.524 -3.99 1 97.12 405 ILE A C 1
ATOM 3176 O O . ILE A 1 405 ? 7.184 -0.801 -2.924 1 97.12 405 ILE A O 1
ATOM 3180 N N . PRO A 1 406 ? 5.402 -0.114 -4.031 1 95.25 406 PRO A N 1
ATOM 3181 C CA . PRO A 1 406 ? 4.512 0.129 -5.168 1 95.25 406 PRO A CA 1
ATOM 3182 C C . PRO A 1 406 ? 4.711 1.511 -5.785 1 95.25 406 PRO A C 1
ATOM 3184 O O . PRO A 1 406 ? 4.242 1.767 -6.898 1 95.25 406 PRO A O 1
ATOM 3187 N N . TYR A 1 407 ? 5.359 2.43 -5.027 1 94.5 407 TYR A N 1
ATOM 3188 C CA . TYR A 1 407 ? 5.75 3.742 -5.535 1 94.5 407 TYR A CA 1
ATOM 3189 C C . TYR A 1 407 ? 7.094 4.172 -4.953 1 94.5 407 TYR A C 1
ATOM 3191 O O . TYR A 1 407 ? 7.488 3.713 -3.881 1 94.5 407 TYR A O 1
ATOM 3199 N N . VAL A 1 408 ? 7.719 5.051 -5.621 1 96.88 408 VAL A N 1
ATOM 3200 C CA . VAL A 1 408 ? 9.055 5.484 -5.234 1 96.88 408 VAL A CA 1
ATOM 3201 C C . VAL A 1 408 ? 8.977 6.312 -3.953 1 96.88 408 VAL A C 1
ATOM 3203 O O . VAL A 1 408 ? 8.156 7.227 -3.846 1 96.88 408 VAL A O 1
ATOM 3206 N N . ASN A 1 409 ? 9.766 5.91 -2.963 1 95.56 409 ASN A N 1
ATOM 3207 C CA . ASN A 1 409 ? 9.758 6.586 -1.669 1 95.56 409 ASN A CA 1
ATOM 3208 C C . ASN A 1 409 ? 11.102 6.445 -0.956 1 95.56 409 ASN A C 1
ATOM 3210 O O . ASN A 1 409 ? 11.93 5.617 -1.338 1 95.56 409 ASN A O 1
ATOM 3214 N N . ILE A 1 410 ? 11.312 7.32 -0.004 1 95.69 410 ILE A N 1
ATOM 3215 C CA . ILE A 1 410 ? 12.445 7.234 0.916 1 95.69 410 ILE A CA 1
ATOM 3216 C C . ILE A 1 410 ? 11.938 7.039 2.342 1 95.69 410 ILE A C 1
ATOM 3218 O O . ILE A 1 410 ? 10.984 7.703 2.764 1 95.69 410 ILE A O 1
ATOM 3222 N N . VAL A 1 411 ? 12.5 6.117 3.053 1 91.81 411 VAL A N 1
ATOM 3223 C CA . VAL A 1 411 ? 12.055 5.875 4.422 1 91.81 411 VAL A CA 1
ATOM 3224 C C . VAL A 1 411 ? 13.266 5.59 5.312 1 91.81 411 VAL A C 1
ATOM 3226 O O . VAL A 1 411 ? 14.297 5.113 4.836 1 91.81 411 VAL A O 1
ATOM 3229 N N . MET B 1 1 ? -24.594 38.625 -2.219 1 28.3 1 MET B N 1
ATOM 3230 C CA . MET B 1 1 ? -23.781 38.75 -1.015 1 28.3 1 MET B CA 1
ATOM 3231 C C . MET B 1 1 ? -22.75 37.625 -0.935 1 28.3 1 MET B C 1
ATOM 3233 O O . MET B 1 1 ? -23.078 36.469 -1.198 1 28.3 1 MET B O 1
ATOM 3237 N N . PRO B 1 2 ? -21.5 37.75 -1.281 1 39.59 2 PRO B N 1
ATOM 3238 C CA . PRO B 1 2 ? -20.578 36.625 -1.151 1 39.59 2 PRO B CA 1
ATOM 3239 C C . PRO B 1 2 ? -20.891 35.719 0.039 1 39.59 2 PRO B C 1
ATOM 3241 O O . PRO B 1 2 ? -21.125 36.219 1.146 1 39.59 2 PRO B O 1
ATOM 3244 N N . ASP B 1 3 ? -21.641 34.688 -0.024 1 49.53 3 ASP B N 1
ATOM 3245 C CA . ASP B 1 3 ? -22.188 33.938 1.108 1 49.53 3 ASP B CA 1
ATOM 3246 C C . ASP B 1 3 ? -21.141 33.781 2.213 1 49.53 3 ASP B C 1
ATOM 3248 O O . ASP B 1 3 ? -20.016 33.375 1.947 1 49.53 3 ASP B O 1
ATOM 3252 N N . GLU B 1 4 ? -21.219 34.656 3.266 1 66.31 4 GLU B N 1
ATOM 3253 C CA . GLU B 1 4 ? -20.391 35.031 4.414 1 66.31 4 GLU B CA 1
ATOM 3254 C C . GLU B 1 4 ? -19.75 33.812 5.047 1 66.31 4 GLU B C 1
ATOM 3256 O O . GLU B 1 4 ? -18.641 33.875 5.59 1 66.31 4 GLU B O 1
ATOM 3261 N N . ALA B 1 5 ? -20.203 32.594 4.695 1 85.94 5 ALA B N 1
ATOM 3262 C CA . ALA B 1 5 ? -19.766 31.406 5.438 1 85.94 5 ALA B CA 1
ATOM 3263 C C . ALA B 1 5 ? -18.594 30.719 4.727 1 85.94 5 ALA B C 1
ATOM 3265 O O . ALA B 1 5 ? -17.859 29.953 5.344 1 85.94 5 ALA B O 1
ATOM 3266 N N . CYS B 1 6 ? -18.281 31.109 3.42 1 93.31 6 CYS B N 1
ATOM 3267 C CA . CYS B 1 6 ? -17.266 30.453 2.613 1 93.31 6 CYS B CA 1
ATOM 3268 C C . CYS B 1 6 ? -16.609 31.438 1.646 1 93.31 6 CYS B C 1
ATOM 3270 O O . CYS B 1 6 ? -17.297 32.125 0.89 1 93.31 6 CYS B O 1
ATOM 3272 N N . ARG B 1 7 ? -15.32 31.562 1.662 1 95.38 7 ARG B N 1
ATOM 3273 C CA . ARG B 1 7 ? -14.586 32.5 0.817 1 95.38 7 ARG B CA 1
ATOM 3274 C C . ARG B 1 7 ? -13.586 31.766 -0.077 1 95.38 7 ARG B C 1
ATOM 3276 O O . ARG B 1 7 ? -12.938 30.812 0.357 1 95.38 7 ARG B O 1
ATOM 3283 N N . GLU B 1 8 ? -13.469 32.188 -1.303 1 96.75 8 GLU B N 1
ATOM 3284 C CA . GLU B 1 8 ? -12.453 31.688 -2.217 1 96.75 8 GLU B CA 1
ATOM 3285 C C . GLU B 1 8 ? -11.117 32.406 -2.02 1 96.75 8 GLU B C 1
ATOM 3287 O O . GLU B 1 8 ? -11.094 33.625 -1.845 1 96.75 8 GLU B O 1
ATOM 3292 N N . ILE B 1 9 ? -10.078 31.688 -1.995 1 96.81 9 ILE B N 1
ATOM 3293 C CA . ILE B 1 9 ? -8.789 32.344 -1.807 1 96.81 9 ILE B CA 1
ATOM 3294 C C . ILE B 1 9 ? -8.344 33 -3.113 1 96.81 9 ILE B C 1
ATOM 3296 O O . ILE B 1 9 ? -8.633 32.5 -4.199 1 96.81 9 ILE B O 1
ATOM 3300 N N . GLU B 1 10 ? -7.648 34.062 -3.002 1 96.44 10 GLU B N 1
ATOM 3301 C CA . GLU B 1 10 ? -7.098 34.781 -4.16 1 96.44 10 GLU B CA 1
ATOM 3302 C C . GLU B 1 10 ? -5.586 34.594 -4.254 1 96.44 10 GLU B C 1
ATOM 3304 O O . GLU B 1 10 ? -4.996 34.781 -5.32 1 96.44 10 GLU B O 1
ATOM 3309 N N . HIS B 1 11 ? -5.031 34.219 -3.127 1 97.88 11 HIS B N 1
ATOM 3310 C CA . HIS B 1 11 ? -3.586 34.062 -3.039 1 97.88 11 HIS B CA 1
ATOM 3311 C C . HIS B 1 11 ? -3.215 32.781 -2.281 1 97.88 11 HIS B C 1
ATOM 3313 O O . HIS B 1 11 ? -3.973 32.312 -1.421 1 97.88 11 HIS B O 1
ATOM 3319 N N . CYS B 1 12 ? -2.061 32.281 -2.639 1 98.5 12 CYS B N 1
ATOM 3320 C CA . CYS B 1 12 ? -1.517 31.109 -1.953 1 98.5 12 CYS B CA 1
ATOM 3321 C C . CYS B 1 12 ? -1.323 31.391 -0.468 1 98.5 12 CYS B C 1
ATOM 3323 O O . CYS B 1 12 ? -0.803 32.438 -0.093 1 98.5 12 CYS B O 1
ATOM 3325 N N . ARG B 1 13 ? -1.688 30.453 0.374 1 98.25 13 ARG B N 1
ATOM 3326 C CA . ARG B 1 13 ? -1.584 30.594 1.821 1 98.25 13 ARG B CA 1
ATOM 3327 C C . ARG B 1 13 ? -0.125 30.625 2.266 1 98.25 13 ARG B C 1
ATOM 3329 O O . ARG B 1 13 ? 0.184 31.047 3.379 1 98.25 13 ARG B O 1
ATOM 3336 N N . VAL B 1 14 ? 0.787 30.156 1.371 1 98.31 14 VAL B N 1
ATOM 3337 C CA . VAL B 1 14 ? 2.184 30 1.763 1 98.31 14 VAL B CA 1
ATOM 3338 C C . VAL B 1 14 ? 3.016 31.141 1.186 1 98.31 14 VAL B C 1
ATOM 3340 O O . VAL B 1 14 ? 3.682 31.875 1.927 1 98.31 14 VAL B O 1
ATOM 3343 N N . CYS B 1 15 ? 2.924 31.391 -0.123 1 98 15 CYS B N 1
ATOM 3344 C CA . CYS B 1 15 ? 3.844 32.344 -0.737 1 98 15 CYS B CA 1
ATOM 3345 C C . CYS B 1 15 ? 3.102 33.594 -1.228 1 98 15 CYS B C 1
ATOM 3347 O O . CYS B 1 15 ? 3.713 34.5 -1.764 1 98 15 CYS B O 1
ATOM 3349 N N . GLU B 1 16 ? 1.784 33.625 -1.206 1 97.25 16 GLU B N 1
ATOM 3350 C CA . GLU B 1 16 ? 0.915 34.75 -1.514 1 97.25 16 GLU B CA 1
ATOM 3351 C C . GLU B 1 16 ? 0.845 35 -3.018 1 97.25 16 GLU B C 1
ATOM 3353 O O . GLU B 1 16 ? 0.312 36 -3.459 1 97.25 16 GLU B O 1
ATOM 3358 N N . SER B 1 17 ? 1.35 34.062 -3.805 1 98.06 17 SER B N 1
ATOM 3359 C CA . SER B 1 17 ? 1.201 34.125 -5.254 1 98.06 17 SER B CA 1
ATOM 3360 C C . SER B 1 17 ? -0.252 33.938 -5.676 1 98.06 17 SER B C 1
ATOM 3362 O O . SER B 1 17 ? -1.021 33.281 -4.988 1 98.06 17 SER B O 1
ATOM 3364 N N . ASP B 1 18 ? -0.636 34.531 -6.809 1 98.12 18 ASP B N 1
ATOM 3365 C CA . ASP B 1 18 ? -1.983 34.344 -7.34 1 98.12 18 ASP B CA 1
ATOM 3366 C C . ASP B 1 18 ? -2.004 33.25 -8.422 1 98.12 18 ASP B C 1
ATOM 3368 O O . ASP B 1 18 ? -3.047 33 -9.016 1 98.12 18 ASP B O 1
ATOM 3372 N N . ALA B 1 19 ? -0.878 32.625 -8.672 1 98.25 19 ALA B N 1
ATOM 3373 C CA . ALA B 1 19 ? -0.791 31.578 -9.672 1 98.25 19 ALA B CA 1
ATOM 3374 C C . ALA B 1 19 ? -1.258 30.25 -9.094 1 98.25 19 ALA B C 1
ATOM 3376 O O . ALA B 1 19 ? -0.439 29.391 -8.727 1 98.25 19 ALA B O 1
ATOM 3377 N N . LEU B 1 20 ? -2.551 30.062 -9.07 1 98.5 20 LEU B N 1
ATOM 3378 C CA . LEU B 1 20 ? -3.168 28.859 -8.516 1 98.5 20 LEU B CA 1
ATOM 3379 C C . LEU B 1 20 ? -3.795 28.016 -9.625 1 98.5 20 LEU B C 1
ATOM 3381 O O . LEU B 1 20 ? -4.551 28.531 -10.445 1 98.5 20 LEU B O 1
ATOM 3385 N N . TYR B 1 21 ? -3.449 26.719 -9.68 1 98.62 21 TYR B N 1
ATOM 3386 C CA . TYR B 1 21 ? -3.982 25.781 -10.672 1 98.62 21 TYR B CA 1
ATOM 3387 C C . TYR B 1 21 ? -4.941 24.797 -10.023 1 98.62 21 TYR B C 1
ATOM 3389 O O . TYR B 1 21 ? -4.555 24.047 -9.117 1 98.62 21 TYR B O 1
ATOM 3397 N N . SER B 1 22 ? -6.188 24.797 -10.414 1 98.75 22 SER B N 1
ATOM 3398 C CA . SER B 1 22 ? -7.195 23.875 -9.914 1 98.75 22 SER B CA 1
ATOM 3399 C C . SER B 1 22 ? -7.066 22.5 -10.578 1 98.75 22 SER B C 1
ATOM 3401 O O . SER B 1 22 ? -7.223 22.375 -11.797 1 98.75 22 SER B O 1
ATOM 3403 N N . PHE B 1 23 ? -6.77 21.438 -9.789 1 98.69 23 PHE B N 1
ATOM 3404 C CA . PHE B 1 23 ? -6.566 20.141 -10.438 1 98.69 23 PHE B CA 1
ATOM 3405 C C . PHE B 1 23 ? -7.613 19.141 -9.984 1 98.69 23 PHE B C 1
ATOM 3407 O O . PHE B 1 23 ? -7.805 18.094 -10.617 1 98.69 23 PHE B O 1
ATOM 3414 N N . LEU B 1 24 ? -8.312 19.359 -8.922 1 98.81 24 LEU B N 1
ATOM 3415 C CA . LEU B 1 24 ? -9.266 18.391 -8.398 1 98.81 24 LEU B CA 1
ATOM 3416 C C . LEU B 1 24 ? -10.5 19.094 -7.824 1 98.81 24 LEU B C 1
ATOM 3418 O O . LEU B 1 24 ? -10.375 20.047 -7.062 1 98.81 24 LEU B O 1
ATOM 3422 N N . ASP B 1 25 ? -11.617 18.703 -8.195 1 98.69 25 ASP B N 1
ATOM 3423 C CA . ASP B 1 25 ? -12.906 19.172 -7.703 1 98.69 25 ASP B CA 1
ATOM 3424 C C . ASP B 1 25 ? -13.766 18.016 -7.215 1 98.69 25 ASP B C 1
ATOM 3426 O O . ASP B 1 25 ? -14.203 17.172 -8.008 1 98.69 25 ASP B O 1
ATOM 3430 N N . LEU B 1 26 ? -14 17.938 -5.953 1 98.69 26 LEU B N 1
ATOM 3431 C CA . LEU B 1 26 ? -14.766 16.844 -5.363 1 98.69 26 LEU B CA 1
ATOM 3432 C C . LEU B 1 26 ? -16.234 17.234 -5.199 1 98.69 26 LEU B C 1
ATOM 3434 O O . LEU B 1 26 ? -17.016 16.5 -4.598 1 98.69 26 LEU B O 1
ATOM 3438 N N . GLY B 1 27 ? -16.609 18.453 -5.711 1 98.31 27 GLY B N 1
ATOM 3439 C CA . GLY B 1 27 ? -17.984 18.922 -5.66 1 98.31 27 GLY B CA 1
ATOM 3440 C C . GLY B 1 27 ? -18.344 19.609 -4.355 1 98.31 27 GLY B C 1
ATOM 3441 O O . GLY B 1 27 ? -17.484 19.766 -3.482 1 98.31 27 GLY B O 1
ATOM 3442 N N . ASP B 1 28 ? -19.562 20.125 -4.254 1 98 28 ASP B N 1
ATOM 3443 C CA . ASP B 1 28 ? -20.062 20.719 -3.02 1 98 28 ASP B CA 1
ATOM 3444 C C . ASP B 1 28 ? -20.422 19.656 -1.996 1 98 28 ASP B C 1
ATOM 3446 O O . ASP B 1 28 ? -21.203 18.734 -2.293 1 98 28 ASP B O 1
ATOM 3450 N N . GLN B 1 29 ? -19.844 19.781 -0.865 1 97.62 29 GLN B N 1
ATOM 3451 C CA . GLN B 1 29 ? -20.094 18.812 0.203 1 97.62 29 GLN B CA 1
ATOM 3452 C C . GLN B 1 29 ? -20.359 19.516 1.531 1 97.62 29 GLN B C 1
ATOM 3454 O O . GLN B 1 29 ? -19.906 20.656 1.737 1 97.62 29 GLN B O 1
ATOM 3459 N N . PRO B 1 30 ? -21.109 18.891 2.41 1 95.88 30 PRO B N 1
ATOM 3460 C CA . PRO B 1 30 ? -21.156 19.406 3.777 1 95.88 30 PRO B CA 1
ATOM 3461 C C . PRO B 1 30 ? -19.844 19.234 4.531 1 95.88 30 PRO B C 1
ATOM 3463 O O . PRO B 1 30 ? -18.984 18.469 4.105 1 95.88 30 PRO B O 1
ATOM 3466 N N . PRO B 1 31 ? -19.688 20.047 5.629 1 93.88 31 PRO B N 1
ATOM 3467 C CA . PRO B 1 31 ? -18.547 19.75 6.477 1 93.88 31 PRO B CA 1
ATOM 3468 C C . PRO B 1 31 ? -18.484 18.281 6.906 1 93.88 31 PRO B C 1
ATOM 3470 O O . PRO B 1 31 ? -19.516 17.719 7.281 1 93.88 31 PRO B O 1
ATOM 3473 N N . ALA B 1 32 ? -17.375 17.719 6.871 1 93.56 32 ALA B N 1
ATOM 3474 C CA . ALA B 1 32 ? -17.188 16.266 6.973 1 93.56 32 ALA B CA 1
ATOM 3475 C C . ALA B 1 32 ? -17.609 15.758 8.344 1 93.56 32 ALA B C 1
ATOM 3477 O O . ALA B 1 32 ? -17.969 14.594 8.5 1 93.56 32 ALA B O 1
ATOM 3478 N N . ASN B 1 33 ? -17.609 16.609 9.352 1 90.81 33 ASN B N 1
ATOM 3479 C CA . ASN B 1 33 ? -17.922 16.188 10.703 1 90.81 33 ASN B CA 1
ATOM 3480 C C . ASN B 1 33 ? -19.312 16.656 11.133 1 90.81 33 ASN B C 1
ATOM 3482 O O . ASN B 1 33 ? -19.672 16.562 12.305 1 90.81 33 ASN B O 1
ATOM 3486 N N . ALA B 1 34 ? -20.125 17.156 10.234 1 90.44 34 ALA B N 1
ATOM 3487 C CA . ALA B 1 34 ? -21.406 17.75 10.57 1 90.44 34 ALA B CA 1
ATOM 3488 C C . ALA B 1 34 ? -22.516 16.703 10.562 1 90.44 34 ALA B C 1
ATOM 3490 O O . ALA B 1 34 ? -23.469 16.812 9.797 1 90.44 34 ALA B O 1
ATOM 3491 N N . PHE B 1 35 ? -22.422 15.75 11.461 1 92.94 35 PHE B N 1
ATOM 3492 C CA . PHE B 1 35 ? -23.484 14.758 11.602 1 92.94 35 PHE B CA 1
ATOM 3493 C C . PHE B 1 35 ? -24.797 15.414 12.023 1 92.94 35 PHE B C 1
ATOM 3495 O O . PHE B 1 35 ? -24.781 16.391 12.781 1 92.94 35 PHE B O 1
ATOM 3502 N N . VAL B 1 36 ? -25.906 14.836 11.578 1 93.94 36 VAL B N 1
ATOM 3503 C CA . VAL B 1 36 ? -27.188 15.484 11.836 1 93.94 36 VAL B CA 1
ATOM 3504 C C . VAL B 1 36 ? -28.125 14.523 12.578 1 93.94 36 VAL B C 1
ATOM 3506 O O . VAL B 1 36 ? -28.016 13.305 12.414 1 93.94 36 VAL B O 1
ATOM 3509 N N . ASP B 1 37 ? -29.016 15.008 13.32 1 94.38 37 ASP B N 1
ATOM 3510 C CA . ASP B 1 37 ? -29.984 14.203 14.055 1 94.38 37 ASP B CA 1
ATOM 3511 C C . ASP B 1 37 ? -31.172 13.836 13.164 1 94.38 37 ASP B C 1
ATOM 3513 O O . ASP B 1 37 ? -31.797 12.797 13.359 1 94.38 37 ASP B O 1
ATOM 3517 N N . ASP B 1 38 ? -31.453 14.688 12.195 1 94.25 38 ASP B N 1
ATOM 3518 C CA . ASP B 1 38 ? -32.594 14.539 11.273 1 94.25 38 ASP B CA 1
ATOM 3519 C C . ASP B 1 38 ? -32.094 14.523 9.828 1 94.25 38 ASP B C 1
ATOM 3521 O O . ASP B 1 38 ? -31.562 15.516 9.328 1 94.25 38 ASP B O 1
ATOM 3525 N N . PRO B 1 39 ? -32.344 13.43 9.195 1 92.62 39 PRO B N 1
ATOM 3526 C CA . PRO B 1 39 ? -31.844 13.328 7.812 1 92.62 39 PRO B CA 1
ATOM 3527 C C . PRO B 1 39 ? -32.562 14.289 6.867 1 92.62 39 PRO B C 1
ATOM 3529 O O . PRO B 1 39 ? -32.094 14.523 5.746 1 92.62 39 PRO B O 1
ATOM 3532 N N . ASP B 1 40 ? -33.688 14.844 7.258 1 91.69 40 ASP B N 1
ATOM 3533 C CA . ASP B 1 40 ? -34.438 15.758 6.41 1 91.69 40 ASP B CA 1
ATOM 3534 C C . ASP B 1 40 ? -34 17.203 6.637 1 91.69 40 ASP B C 1
ATOM 3536 O O . ASP B 1 40 ? -34.469 18.125 5.965 1 91.69 40 ASP B O 1
ATOM 3540 N N . GLU B 1 41 ? -33.094 17.375 7.516 1 89.81 41 GLU B N 1
ATOM 3541 C CA . GLU B 1 41 ? -32.562 18.719 7.797 1 89.81 41 GLU B CA 1
ATOM 3542 C C . GLU B 1 41 ? -31.734 19.234 6.621 1 89.81 41 GLU B C 1
ATOM 3544 O O . GLU B 1 41 ? -31.016 18.484 5.969 1 89.81 41 GLU B O 1
ATOM 3549 N N . ASP B 1 42 ? -31.891 20.469 6.387 1 89.56 42 ASP B N 1
ATOM 3550 C CA . ASP B 1 42 ? -31.062 21.094 5.367 1 89.56 42 ASP B CA 1
ATOM 3551 C C . ASP B 1 42 ? -29.609 21.203 5.824 1 89.56 42 ASP B C 1
ATOM 3553 O O . ASP B 1 42 ? -29.328 21.641 6.938 1 89.56 42 ASP B O 1
ATOM 3557 N N . GLU B 1 43 ? -28.703 20.734 5.035 1 91.69 43 GLU B N 1
ATOM 3558 C CA . GLU B 1 43 ? -27.281 20.797 5.336 1 91.69 43 GLU B CA 1
ATOM 3559 C C . GLU B 1 43 ? -26.547 21.719 4.367 1 91.69 43 GLU B C 1
ATOM 3561 O O . GLU B 1 43 ? -26.578 21.5 3.152 1 91.69 43 GLU B O 1
ATOM 3566 N N . PRO B 1 44 ? -25.953 22.734 4.898 1 93.06 44 PRO B N 1
ATOM 3567 C CA . PRO B 1 44 ? -25.141 23.547 3.982 1 93.06 44 PRO B CA 1
ATOM 3568 C C . PRO B 1 44 ? -24.016 22.75 3.332 1 93.06 44 PRO B C 1
ATOM 3570 O O . PRO B 1 44 ? -23.469 21.828 3.949 1 93.06 44 PRO B O 1
ATOM 3573 N N . ALA B 1 45 ? -23.719 23.016 2.105 1 95.88 45 ALA B N 1
ATOM 3574 C CA . ALA B 1 45 ? -22.625 22.422 1.356 1 95.88 45 ALA B CA 1
ATOM 3575 C C . ALA B 1 45 ? -21.688 23.484 0.797 1 95.88 45 ALA B C 1
ATOM 3577 O O . ALA B 1 45 ? -22.125 24.594 0.472 1 95.88 45 ALA B O 1
ATOM 3578 N N . TYR B 1 46 ? -20.453 23.203 0.744 1 97 46 TYR B N 1
ATOM 3579 C CA . TYR B 1 46 ? -19.422 24.109 0.28 1 97 46 TYR B CA 1
ATOM 3580 C C . TYR B 1 46 ? -18.516 23.438 -0.743 1 97 46 TYR B C 1
ATOM 3582 O O . TYR B 1 46 ? -18.359 22.219 -0.735 1 97 46 TYR B O 1
ATOM 3590 N N . PRO B 1 47 ? -17.938 24.219 -1.598 1 97.81 47 PRO B N 1
ATOM 3591 C CA . PRO B 1 47 ? -17.047 23.625 -2.605 1 97.81 47 PRO B CA 1
ATOM 3592 C C . PRO B 1 47 ? -15.812 22.969 -1.995 1 97.81 47 PRO B C 1
ATOM 3594 O O . PRO B 1 47 ? -15.234 23.484 -1.041 1 97.81 47 PRO B O 1
ATOM 3597 N N . LEU B 1 48 ? -15.5 21.859 -2.477 1 98.12 48 LEU B N 1
ATOM 3598 C CA . LEU B 1 48 ? -14.258 21.172 -2.146 1 98.12 48 LEU B CA 1
ATOM 3599 C C . LEU B 1 48 ? -13.352 21.062 -3.367 1 98.12 48 LEU B C 1
ATOM 3601 O O . LEU B 1 48 ? -13.273 20.016 -4.004 1 98.12 48 LEU B O 1
ATOM 3605 N N . GLU B 1 49 ? -12.719 22.125 -3.619 1 98.56 49 GLU B N 1
ATOM 3606 C CA . GLU B 1 49 ? -11.82 22.281 -4.754 1 98.56 49 GLU B CA 1
ATOM 3607 C C . GLU B 1 49 ? -10.375 22.438 -4.293 1 98.56 49 GLU B C 1
ATOM 3609 O O . GLU B 1 49 ? -10.086 23.172 -3.352 1 98.56 49 GLU B O 1
ATOM 3614 N N . VAL B 1 50 ? -9.453 21.703 -4.914 1 98.88 50 VAL B N 1
ATOM 3615 C CA . VAL B 1 50 ? -8.047 21.703 -4.52 1 98.88 50 VAL B CA 1
ATOM 3616 C C . VAL B 1 50 ? -7.211 22.391 -5.59 1 98.88 50 VAL B C 1
ATOM 3618 O O . VAL B 1 50 ? -7.387 22.141 -6.785 1 98.88 50 VAL B O 1
ATOM 3621 N N . VAL B 1 51 ? -6.312 23.219 -5.188 1 98.88 51 VAL B N 1
ATOM 3622 C CA . VAL B 1 51 ? -5.441 23.953 -6.105 1 98.88 51 VAL B CA 1
ATOM 3623 C C . VAL B 1 51 ? -3.982 23.75 -5.695 1 98.88 51 VAL B C 1
ATOM 3625 O O . VAL B 1 51 ? -3.695 23.438 -4.539 1 98.88 51 VAL B O 1
ATOM 3628 N N . VAL B 1 52 ? -3.064 23.891 -6.625 1 98.81 52 VAL B N 1
ATOM 3629 C CA . VAL B 1 52 ? -1.63 23.922 -6.367 1 98.81 52 VAL B CA 1
ATOM 3630 C C . VAL B 1 52 ? -1.048 25.25 -6.836 1 98.81 52 VAL B C 1
ATOM 3632 O O . VAL B 1 52 ? -1.44 25.766 -7.883 1 98.81 52 VAL B O 1
ATOM 3635 N N . CYS B 1 53 ? -0.295 25.875 -5.941 1 98.75 53 CYS B N 1
ATOM 3636 C CA . CYS B 1 53 ? 0.402 27.094 -6.305 1 98.75 53 CYS B CA 1
ATOM 3637 C C . CYS B 1 53 ? 1.556 26.812 -7.258 1 98.75 53 CYS B C 1
ATOM 3639 O O . CYS B 1 53 ? 2.434 26 -6.949 1 98.75 53 CYS B O 1
ATOM 3641 N N . GLU B 1 54 ? 1.649 27.422 -8.336 1 97.62 54 GLU B N 1
ATOM 3642 C CA . GLU B 1 54 ? 2.672 27.156 -9.344 1 97.62 54 GLU B CA 1
ATOM 3643 C C . GLU B 1 54 ? 3.992 27.828 -8.977 1 97.62 54 GLU B C 1
ATOM 3645 O O . GLU B 1 54 ? 5.031 27.531 -9.562 1 97.62 54 GLU B O 1
ATOM 3650 N N . ALA B 1 55 ? 3.939 28.672 -7.977 1 97.56 55 ALA B N 1
ATOM 3651 C CA . ALA B 1 55 ? 5.148 29.375 -7.543 1 97.56 55 ALA B CA 1
ATOM 3652 C C . ALA B 1 55 ? 5.898 28.562 -6.488 1 97.56 55 ALA B C 1
ATOM 3654 O O . ALA B 1 55 ? 7.129 28.516 -6.488 1 97.56 55 ALA B O 1
ATOM 3655 N N . CYS B 1 56 ? 5.168 27.922 -5.566 1 97.88 56 CYS B N 1
ATOM 3656 C CA . CYS B 1 56 ? 5.859 27.266 -4.465 1 97.88 56 CYS B CA 1
ATOM 3657 C C . CYS B 1 56 ? 5.41 25.812 -4.336 1 97.88 56 CYS B C 1
ATOM 3659 O O . CYS B 1 56 ? 5.824 25.109 -3.408 1 97.88 56 CYS B O 1
ATOM 3661 N N . ASP B 1 57 ? 4.465 25.328 -5.164 1 97.81 57 ASP B N 1
ATOM 3662 C CA . ASP B 1 57 ? 4.012 23.938 -5.266 1 97.81 57 ASP B CA 1
ATOM 3663 C C . ASP B 1 57 ? 3.119 23.562 -4.086 1 97.81 57 ASP B C 1
ATOM 3665 O O . ASP B 1 57 ? 2.883 22.391 -3.83 1 97.81 57 ASP B O 1
ATOM 3669 N N . HIS B 1 58 ? 2.633 24.562 -3.305 1 98.69 58 HIS B N 1
ATOM 3670 C CA . HIS B 1 58 ? 1.779 24.281 -2.158 1 98.69 58 HIS B CA 1
ATOM 3671 C C . HIS B 1 58 ? 0.382 23.859 -2.604 1 98.69 58 HIS B C 1
ATOM 3673 O O . HIS B 1 58 ? -0.259 24.562 -3.391 1 98.69 58 HIS B O 1
ATOM 3679 N N . VAL B 1 59 ? -0.029 22.688 -2.182 1 98.88 59 VAL B N 1
ATOM 3680 C CA . VAL B 1 59 ? -1.37 22.172 -2.434 1 98.88 59 VAL B CA 1
ATOM 3681 C C . VAL B 1 59 ? -2.307 22.594 -1.304 1 98.88 59 VAL B C 1
ATOM 3683 O O . VAL B 1 59 ? -1.985 22.438 -0.126 1 98.88 59 VAL B O 1
ATOM 3686 N N . GLN B 1 60 ? -3.465 23.125 -1.637 1 98.81 60 GLN B N 1
ATOM 3687 C CA . GLN B 1 60 ? -4.375 23.719 -0.663 1 98.81 60 GLN B CA 1
ATOM 3688 C C . GLN B 1 60 ? -5.805 23.766 -1.197 1 98.81 60 GLN B C 1
ATOM 3690 O O . GLN B 1 60 ? -6.031 23.562 -2.393 1 98.81 60 GLN B O 1
ATOM 3695 N N . LEU B 1 61 ? -6.766 24 -0.356 1 98.69 61 LEU B N 1
ATOM 3696 C CA . LEU B 1 61 ? -8.141 24.203 -0.791 1 98.69 61 LEU B CA 1
ATOM 3697 C C . LEU B 1 61 ? -8.328 25.578 -1.412 1 98.69 61 LEU B C 1
ATOM 3699 O O . LEU B 1 61 ? -7.766 26.562 -0.931 1 98.69 61 LEU B O 1
ATOM 3703 N N . ALA B 1 62 ? -9.164 25.625 -2.346 1 98.44 62 ALA B N 1
ATOM 3704 C CA . ALA B 1 62 ? -9.477 26.875 -3.031 1 98.44 62 ALA B CA 1
ATOM 3705 C C . ALA B 1 62 ? -10.414 27.75 -2.195 1 98.44 62 ALA B C 1
ATOM 3707 O O . ALA B 1 62 ? -10.578 28.938 -2.465 1 98.44 62 ALA B O 1
ATOM 3708 N N . HIS B 1 63 ? -11.047 27.141 -1.198 1 97.88 63 HIS B N 1
ATOM 3709 C CA . HIS B 1 63 ? -12.047 27.844 -0.405 1 97.88 63 HIS B CA 1
ATOM 3710 C C . HIS B 1 63 ? -11.812 27.641 1.088 1 97.88 63 HIS B C 1
ATOM 3712 O O . HIS B 1 63 ? -11.25 26.625 1.499 1 97.88 63 HIS B O 1
ATOM 3718 N N . THR B 1 64 ? -12.164 28.594 1.841 1 96.44 64 THR B N 1
ATOM 3719 C CA . THR B 1 64 ? -12.141 28.531 3.299 1 96.44 64 THR B CA 1
ATOM 3720 C C . THR B 1 64 ? -13.539 28.719 3.875 1 96.44 64 THR B C 1
ATOM 3722 O O . THR B 1 64 ? -14.195 29.719 3.611 1 96.44 64 THR B O 1
ATOM 3725 N N . VAL B 1 65 ? -13.945 27.75 4.609 1 93.94 65 VAL B N 1
ATOM 3726 C CA . VAL B 1 65 ? -15.211 27.844 5.332 1 93.94 65 VAL B CA 1
ATOM 3727 C C . VAL B 1 65 ? -14.969 28.422 6.723 1 93.94 65 VAL B C 1
ATOM 3729 O O . VAL B 1 65 ? -13.953 28.125 7.363 1 93.94 65 VAL B O 1
ATOM 3732 N N . ASP B 1 66 ? -15.859 29.141 7.164 1 88.06 66 ASP B N 1
ATOM 3733 C CA . ASP B 1 66 ? -15.742 29.797 8.469 1 88.06 66 ASP B CA 1
ATOM 3734 C C . ASP B 1 66 ? -15.516 28.766 9.57 1 88.06 66 ASP B C 1
ATOM 3736 O O . ASP B 1 66 ? -16.219 27.75 9.641 1 88.06 66 ASP B O 1
ATOM 3740 N N . SER B 1 67 ? -14.594 29.062 10.43 1 81.5 67 SER B N 1
ATOM 3741 C CA . SER B 1 67 ? -14.18 28.125 11.477 1 81.5 67 SER B CA 1
ATOM 3742 C C . SER B 1 67 ? -15.312 27.875 12.469 1 81.5 67 SER B C 1
ATOM 3744 O O . SER B 1 67 ? -15.391 26.812 13.078 1 81.5 67 SER B O 1
ATOM 3746 N N . GLY B 1 68 ? -16.125 28.859 12.711 1 75.56 68 GLY B N 1
ATOM 3747 C CA . GLY B 1 68 ? -17.266 28.703 13.602 1 75.56 68 GLY B CA 1
ATOM 3748 C C . GLY B 1 68 ? -18.219 27.609 13.156 1 75.56 68 GLY B C 1
ATOM 3749 O O . GLY B 1 68 ? -18.891 26.984 13.977 1 75.56 68 GLY B O 1
ATOM 3750 N N . ILE B 1 69 ? -18.219 27.359 11.906 1 77.88 69 ILE B N 1
ATOM 3751 C CA . ILE B 1 69 ? -19.062 26.312 11.32 1 77.88 69 ILE B CA 1
ATOM 3752 C C . ILE B 1 69 ? -18.375 24.953 11.492 1 77.88 69 ILE B C 1
ATOM 3754 O O . ILE B 1 69 ? -19.047 23.953 11.781 1 77.88 69 ILE B O 1
ATOM 3758 N N . LEU B 1 70 ? -17.078 24.969 11.5 1 77.38 70 LEU B N 1
ATOM 3759 C CA . LEU B 1 70 ? -16.344 23.703 11.398 1 77.38 70 LEU B CA 1
ATOM 3760 C C . LEU B 1 70 ? -15.945 23.203 12.781 1 77.38 70 LEU B C 1
ATOM 3762 O O . LEU B 1 70 ? -15.836 21.984 12.992 1 77.38 70 LEU B O 1
ATOM 3766 N N . PHE B 1 71 ? -15.664 24.047 13.781 1 67.06 71 PHE B N 1
ATOM 3767 C CA . PHE B 1 71 ? -14.914 23.594 14.945 1 67.06 71 PHE B CA 1
ATOM 3768 C C . PHE B 1 71 ? -15.688 23.875 16.234 1 67.06 71 PHE B C 1
ATOM 3770 O O . PHE B 1 71 ? -15.242 23.516 17.312 1 67.06 71 PHE B O 1
ATOM 3777 N N . THR B 1 72 ? -16.703 24.531 16.281 1 59.25 72 THR B N 1
ATOM 3778 C CA . THR B 1 72 ? -17.344 24.922 17.531 1 59.25 72 THR B CA 1
ATOM 3779 C C . THR B 1 72 ? -17.656 23.703 18.391 1 59.25 72 THR B C 1
ATOM 3781 O O . THR B 1 72 ? -17.344 23.688 19.594 1 59.25 72 THR B O 1
ATOM 3784 N N . ASP B 1 73 ? -18.141 22.719 17.984 1 60.88 73 ASP B N 1
ATOM 3785 C CA . ASP B 1 73 ? -18.344 21.484 18.734 1 60.88 73 ASP B CA 1
ATOM 3786 C C . ASP B 1 73 ? -17.484 20.344 18.172 1 60.88 73 ASP B C 1
ATOM 3788 O O . ASP B 1 73 ? -17.984 19.516 17.406 1 60.88 73 ASP B O 1
ATOM 3792 N N . TYR B 1 74 ? -16.141 20.516 18.891 1 62.28 74 TYR B N 1
ATOM 3793 C CA . TYR B 1 74 ? -15.211 19.594 18.281 1 62.28 74 TYR B CA 1
ATOM 3794 C C . TYR B 1 74 ? -15.305 18.219 18.922 1 62.28 74 TYR B C 1
ATOM 3796 O O . TYR B 1 74 ? -15.031 18.062 20.125 1 62.28 74 TYR B O 1
ATOM 3804 N N . PRO B 1 75 ? -15.602 17.312 18.219 1 60.72 75 PRO B N 1
ATOM 3805 C CA . PRO B 1 75 ? -15.945 16 18.797 1 60.72 75 PRO B CA 1
ATOM 3806 C C . PRO B 1 75 ? -14.734 15.094 18.953 1 60.72 75 PRO B C 1
ATOM 3808 O O . PRO B 1 75 ? -14.836 14.023 19.562 1 60.72 75 PRO B O 1
ATOM 3811 N N . TYR B 1 76 ? -13.539 15.523 18.609 1 63.41 76 TYR B N 1
ATOM 3812 C CA . TYR B 1 76 ? -12.414 14.609 18.562 1 63.41 76 TYR B CA 1
ATOM 3813 C C . TYR B 1 76 ? -11.539 14.75 19.797 1 63.41 76 TYR B C 1
ATOM 3815 O O . TYR B 1 76 ? -11.117 15.859 20.141 1 63.41 76 TYR B O 1
ATOM 3823 N N . PHE B 1 77 ? -11.398 13.672 20.453 1 66.81 77 PHE B N 1
ATOM 3824 C CA . PHE B 1 77 ? -10.477 13.578 21.594 1 66.81 77 PHE B CA 1
ATOM 3825 C C . PHE B 1 77 ? -9.336 12.617 21.281 1 66.81 77 PHE B C 1
ATOM 3827 O O . PHE B 1 77 ? -9.562 11.43 21.047 1 66.81 77 PHE B O 1
ATOM 3834 N N . SER B 1 78 ? -8.164 13.047 21.25 1 65.94 78 SER B N 1
ATOM 3835 C CA . SER B 1 78 ? -6.977 12.25 20.953 1 65.94 78 SER B CA 1
ATOM 3836 C C . SER B 1 78 ? -6.852 11.07 21.922 1 65.94 78 SER B C 1
ATOM 3838 O O . SER B 1 78 ? -6.371 10 21.531 1 65.94 78 SER B O 1
ATOM 3840 N N . SER B 1 79 ? -7.215 11.273 23.141 1 61.38 79 SER B N 1
ATOM 3841 C CA . SER B 1 79 ? -7.07 10.273 24.203 1 61.38 79 SER B CA 1
ATOM 3842 C C . SER B 1 79 ? -7.891 9.023 23.891 1 61.38 79 SER B C 1
ATOM 3844 O O . SER B 1 79 ? -7.66 7.961 24.469 1 61.38 79 SER B O 1
ATOM 3846 N N . ALA B 1 80 ? -8.578 9.18 22.984 1 58.47 80 ALA B N 1
ATOM 3847 C CA . ALA B 1 80 ? -9.492 8.07 22.672 1 58.47 80 ALA B CA 1
ATOM 3848 C C . ALA B 1 80 ? -8.805 7.02 21.812 1 58.47 80 ALA B C 1
ATOM 3850 O O . ALA B 1 80 ? -9.32 5.91 21.656 1 58.47 80 ALA B O 1
ATOM 3851 N N . SER B 1 81 ? -7.641 7.234 21.453 1 68.81 81 SER B N 1
ATOM 3852 C CA . SER B 1 81 ? -6.895 6.328 20.578 1 68.81 81 SER B CA 1
ATOM 3853 C C . SER B 1 81 ? -5.609 5.855 21.25 1 68.81 81 SER B C 1
ATOM 3855 O O . SER B 1 81 ? -4.688 6.641 21.469 1 68.81 81 SER B O 1
ATOM 3857 N N . ARG B 1 82 ? -5.484 4.559 21.656 1 71.62 82 ARG B N 1
ATOM 3858 C CA . ARG B 1 82 ? -4.293 4.004 22.281 1 71.62 82 ARG B CA 1
ATOM 3859 C C . ARG B 1 82 ? -3.076 4.152 21.375 1 71.62 82 ARG B C 1
ATOM 3861 O O . ARG B 1 82 ? -2.014 4.594 21.812 1 71.62 82 ARG B O 1
ATOM 3868 N N . PRO B 1 83 ? -3.273 3.854 20.062 1 74.5 83 PRO B N 1
ATOM 3869 C CA . PRO B 1 83 ? -2.115 4.035 19.188 1 74.5 83 PRO B CA 1
ATOM 3870 C C . PRO B 1 83 ? -1.609 5.477 19.172 1 74.5 83 PRO B C 1
ATOM 3872 O O . PRO B 1 83 ? -0.402 5.711 19.062 1 74.5 83 PRO B O 1
ATOM 3875 N N . LEU B 1 84 ? -2.428 6.355 19.422 1 79.62 84 LEU B N 1
ATOM 3876 C CA . LEU B 1 84 ? -2.043 7.766 19.406 1 79.62 84 LEU B CA 1
ATOM 3877 C C . LEU B 1 84 ? -1.328 8.141 20.703 1 79.62 84 LEU B C 1
ATOM 3879 O O . LEU B 1 84 ? -0.408 8.961 20.688 1 79.62 84 LEU B O 1
ATOM 3883 N N . PHE B 1 85 ? -1.725 7.52 21.781 1 83.75 85 PHE B N 1
ATOM 3884 C CA . PHE B 1 85 ? -1.068 7.754 23.062 1 83.75 85 PHE B CA 1
ATOM 3885 C C . PHE B 1 85 ? 0.395 7.332 23 1 83.75 85 PHE B C 1
ATOM 3887 O O . PHE B 1 85 ? 1.281 8.086 23.406 1 83.75 85 PHE B O 1
ATOM 3894 N N . ASP B 1 86 ? 0.593 6.121 22.438 1 86.44 86 ASP B N 1
ATOM 3895 C CA . ASP B 1 86 ? 1.956 5.621 22.297 1 86.44 86 ASP B CA 1
ATOM 3896 C C . ASP B 1 86 ? 2.768 6.504 21.344 1 86.44 86 ASP B C 1
ATOM 3898 O O . ASP B 1 86 ? 3.947 6.77 21.594 1 86.44 86 ASP B O 1
ATOM 3902 N N . HIS B 1 87 ? 2.148 6.969 20.375 1 89.56 87 HIS B N 1
ATOM 3903 C CA . HIS B 1 87 ? 2.789 7.848 19.391 1 89.56 87 HIS B CA 1
ATOM 3904 C C . HIS B 1 87 ? 3.258 9.141 20.047 1 89.56 87 HIS B C 1
ATOM 3906 O O . HIS B 1 87 ? 4.391 9.578 19.828 1 89.56 87 HIS B O 1
ATOM 3912 N N . PHE B 1 88 ? 2.457 9.703 20.875 1 92.06 88 PHE B N 1
ATOM 3913 C CA . PHE B 1 88 ? 2.771 10.984 21.5 1 92.06 88 PHE B CA 1
ATOM 3914 C C . PHE B 1 88 ? 3.832 10.82 22.578 1 92.06 88 PHE B C 1
ATOM 3916 O O . PHE B 1 88 ? 4.621 11.734 22.828 1 92.06 88 PHE B O 1
ATOM 3923 N N . GLY B 1 89 ? 3.814 9.602 23.188 1 93 89 GLY B N 1
ATOM 3924 C CA . GLY B 1 89 ? 4.906 9.32 24.109 1 93 89 GLY B CA 1
ATOM 3925 C C . GLY B 1 89 ? 6.266 9.328 23.438 1 93 89 GLY B C 1
ATOM 3926 O O . GLY B 1 89 ? 7.203 9.961 23.922 1 93 89 GLY B O 1
ATOM 3927 N N . ALA B 1 90 ? 6.305 8.633 22.328 1 92.38 90 ALA B N 1
ATOM 3928 C CA . ALA B 1 90 ? 7.547 8.594 21.562 1 92.38 90 ALA B CA 1
ATOM 3929 C C . ALA B 1 90 ? 7.922 9.984 21.047 1 92.38 90 ALA B C 1
ATOM 3931 O O . ALA B 1 90 ? 9.102 10.328 20.984 1 92.38 90 ALA B O 1
ATOM 3932 N N . TYR B 1 91 ? 6.922 10.75 20.719 1 94.25 91 TYR B N 1
ATOM 3933 C CA . TYR B 1 91 ? 7.105 12.125 20.281 1 94.25 91 TYR B CA 1
ATOM 3934 C C . TYR B 1 91 ? 7.738 12.984 21.359 1 94.25 91 TYR B C 1
ATOM 3936 O O . TYR B 1 91 ? 8.758 13.633 21.141 1 94.25 91 TYR B O 1
ATOM 3944 N N . ALA B 1 92 ? 7.188 12.961 22.531 1 96.5 92 ALA B N 1
ATOM 3945 C CA . ALA B 1 92 ? 7.68 13.75 23.656 1 96.5 92 ALA B CA 1
ATOM 3946 C C . ALA B 1 92 ? 9.102 13.344 24.031 1 96.5 92 ALA B C 1
ATOM 3948 O O . ALA B 1 92 ? 9.969 14.203 24.25 1 96.5 92 ALA B O 1
ATOM 3949 N N . ASP B 1 93 ? 9.336 12.031 24.016 1 95.75 93 ASP B N 1
ATOM 3950 C CA . ASP B 1 93 ? 10.664 11.516 24.344 1 95.75 93 ASP B CA 1
ATOM 3951 C C . ASP B 1 93 ? 11.711 12.039 23.359 1 95.75 93 ASP B C 1
ATOM 3953 O O . ASP B 1 93 ? 12.789 12.469 23.766 1 95.75 93 ASP B O 1
ATOM 3957 N N . ALA B 1 94 ? 11.359 12 22.141 1 94.5 94 ALA B N 1
ATOM 3958 C CA . ALA B 1 94 ? 12.297 12.414 21.094 1 94.5 94 ALA B CA 1
ATOM 3959 C C . ALA B 1 94 ? 12.617 13.898 21.203 1 94.5 94 ALA B C 1
ATOM 3961 O O . ALA B 1 94 ? 13.773 14.305 21.078 1 94.5 94 ALA B O 1
ATOM 3962 N N . VAL B 1 95 ? 11.641 14.727 21.453 1 97 95 VAL B N 1
ATOM 3963 C CA . VAL B 1 95 ? 11.82 16.172 21.547 1 97 95 VAL B CA 1
ATOM 3964 C C . VAL B 1 95 ? 12.609 16.5 22.812 1 97 95 VAL B C 1
ATOM 3966 O O . VAL B 1 95 ? 13.516 17.344 22.781 1 97 95 VAL B O 1
ATOM 3969 N N . GLU B 1 96 ? 12.312 15.852 23.922 1 96.81 96 GLU B N 1
ATOM 3970 C CA . GLU B 1 96 ? 13 16.078 25.188 1 96.81 96 GLU B CA 1
ATOM 3971 C C . GLU B 1 96 ? 14.492 15.758 25.062 1 96.81 96 GLU B C 1
ATOM 3973 O O . GLU B 1 96 ? 15.336 16.578 25.422 1 96.81 96 GLU B O 1
ATOM 3978 N N . GLN B 1 97 ? 14.719 14.609 24.578 1 95.12 97 GLN B N 1
ATOM 3979 C CA . GLN B 1 97 ? 16.094 14.125 24.516 1 95.12 97 GLN B CA 1
ATOM 3980 C C . GLN B 1 97 ? 16.938 15.008 23.609 1 95.12 97 GLN B C 1
ATOM 3982 O O . GLN B 1 97 ? 18.141 15.203 23.859 1 95.12 97 GLN B O 1
ATOM 3987 N N . ARG B 1 98 ? 16.375 15.625 22.656 1 95 98 ARG B N 1
ATOM 3988 C CA . ARG B 1 98 ? 17.141 16.297 21.625 1 95 98 ARG B CA 1
ATOM 3989 C C . ARG B 1 98 ? 17.266 17.797 21.922 1 95 98 ARG B C 1
ATOM 3991 O O . ARG B 1 98 ? 18.281 18.422 21.578 1 95 98 ARG B O 1
ATOM 3998 N N . TYR B 1 99 ? 16.125 18.281 22.562 1 97.62 99 TYR B N 1
ATOM 3999 C CA . TYR B 1 99 ? 16.062 19.734 22.469 1 97.62 99 TYR B CA 1
ATOM 4000 C C . TYR B 1 99 ? 15.883 20.359 23.859 1 97.62 99 TYR B C 1
ATOM 4002 O O . TYR B 1 99 ? 16.047 21.562 24.016 1 97.62 99 TYR B O 1
ATOM 4010 N N . LEU B 1 100 ? 15.594 19.547 24.891 1 97.81 100 LEU B N 1
ATOM 4011 C CA . LEU B 1 100 ? 15.125 20.172 26.125 1 97.81 100 LEU B CA 1
ATOM 4012 C C . LEU B 1 100 ? 15.984 19.75 27.312 1 97.81 100 LEU B C 1
ATOM 4014 O O . LEU B 1 100 ? 16.562 18.656 27.312 1 97.81 100 LEU B O 1
ATOM 4018 N N . GLU B 1 101 ? 16.094 20.625 28.219 1 96.5 101 GLU B N 1
ATOM 4019 C CA . GLU B 1 101 ? 16.656 20.375 29.547 1 96.5 101 GLU B CA 1
ATOM 4020 C C . GLU B 1 101 ? 15.648 20.75 30.641 1 96.5 101 GLU B C 1
ATOM 4022 O O . GLU B 1 101 ? 14.578 21.281 30.344 1 96.5 101 GLU B O 1
ATOM 4027 N N . ALA B 1 102 ? 16.062 20.453 31.812 1 96.44 102 ALA B N 1
ATOM 4028 C CA . ALA B 1 102 ? 15.188 20.766 32.938 1 96.44 102 ALA B CA 1
ATOM 4029 C C . ALA B 1 102 ? 14.859 22.266 32.969 1 96.44 102 ALA B C 1
ATOM 4031 O O . ALA B 1 102 ? 15.734 23.109 32.75 1 96.44 102 ALA B O 1
ATOM 4032 N N . ASP B 1 103 ? 13.547 22.547 33.219 1 96.38 103 ASP B N 1
ATOM 4033 C CA . ASP B 1 103 ? 13.008 23.891 33.406 1 96.38 103 ASP B CA 1
ATOM 4034 C C . ASP B 1 103 ? 12.781 24.609 32.094 1 96.38 103 ASP B C 1
ATOM 4036 O O . ASP B 1 103 ? 12.328 25.75 32.062 1 96.38 103 ASP B O 1
ATOM 4040 N N . ASP B 1 104 ? 13.07 23.922 30.969 1 98 104 ASP B N 1
ATOM 4041 C CA . ASP B 1 104 ? 12.727 24.5 29.672 1 98 104 ASP B CA 1
ATOM 4042 C C . ASP B 1 104 ? 11.211 24.609 29.484 1 98 104 ASP B C 1
ATOM 4044 O O . ASP B 1 104 ? 10.453 24 30.25 1 98 104 ASP B O 1
ATOM 4048 N N . PHE B 1 105 ? 10.828 25.391 28.516 1 98.5 105 PHE B N 1
ATOM 4049 C CA . PHE B 1 105 ? 9.422 25.734 28.312 1 98.5 105 PHE B CA 1
ATOM 4050 C C . PHE B 1 105 ? 8.93 25.234 26.969 1 98.5 105 PHE B C 1
ATOM 4052 O O . PHE B 1 105 ? 9.508 25.562 25.922 1 98.5 105 PHE B O 1
ATOM 4059 N N . VAL B 1 106 ? 7.855 24.391 26.969 1 98.69 106 VAL B N 1
ATOM 4060 C CA . VAL B 1 106 ? 7.258 23.844 25.75 1 98.69 106 VAL B CA 1
ATOM 4061 C C . VAL B 1 106 ? 5.828 24.359 25.594 1 98.69 106 VAL B C 1
ATOM 4063 O O . VAL B 1 106 ? 5.066 24.391 26.578 1 98.69 106 VAL B O 1
ATOM 4066 N N . VAL B 1 107 ? 5.461 24.766 24.438 1 98.69 107 VAL B N 1
ATOM 4067 C CA . VAL B 1 107 ? 4.105 25.203 24.109 1 98.69 107 VAL B CA 1
ATOM 4068 C C . VAL B 1 107 ? 3.541 24.328 22.984 1 98.69 107 VAL B C 1
ATOM 4070 O O . VAL B 1 107 ? 4.246 24 22.031 1 98.69 107 VAL B O 1
ATOM 4073 N N . GLU B 1 108 ? 2.299 23.875 23.109 1 98.5 108 GLU B N 1
ATOM 4074 C CA . GLU B 1 108 ? 1.632 23.156 22.047 1 98.5 108 GLU B CA 1
ATOM 4075 C C . GLU B 1 108 ? 0.462 23.953 21.469 1 98.5 108 GLU B C 1
ATOM 4077 O O . GLU B 1 108 ? -0.459 24.312 22.203 1 98.5 108 GLU B O 1
ATOM 4082 N N . ILE B 1 109 ? 0.536 24.25 20.219 1 97.56 109 ILE B N 1
ATOM 4083 C CA . ILE B 1 109 ? -0.559 24.875 19.484 1 97.56 109 ILE B CA 1
ATOM 4084 C C . ILE B 1 109 ? -1.552 23.797 19.031 1 97.56 109 ILE B C 1
ATOM 4086 O O . ILE B 1 109 ? -1.193 22.891 18.281 1 97.56 109 ILE B O 1
ATOM 4090 N N . GLY B 1 110 ? -2.807 23.938 19.359 1 94.31 110 GLY B N 1
ATOM 4091 C CA . GLY B 1 110 ? -3.775 22.875 19.141 1 94.31 110 GLY B CA 1
ATOM 4092 C C . GLY B 1 110 ? -3.559 21.656 20.031 1 94.31 110 GLY B C 1
ATOM 4093 O O . GLY B 1 110 ? -3.453 20.531 19.547 1 94.31 110 GLY B O 1
ATOM 4094 N N . CYS B 1 111 ? -3.619 21.859 21.375 1 94.62 111 CYS B N 1
ATOM 4095 C CA . CYS B 1 111 ? -3.186 20.828 22.312 1 94.62 111 CYS B CA 1
ATOM 4096 C C . CYS B 1 111 ? -4.305 19.828 22.594 1 94.62 111 CYS B C 1
ATOM 4098 O O . CYS B 1 111 ? -4.07 18.766 23.172 1 94.62 111 CYS B O 1
ATOM 4100 N N . ASN B 1 112 ? -5.5 20.141 22.094 1 91.5 112 ASN B N 1
ATOM 4101 C CA . ASN B 1 112 ? -6.641 19.266 22.344 1 91.5 112 ASN B CA 1
ATOM 4102 C C . ASN B 1 112 ? -6.758 18.922 23.828 1 91.5 112 ASN B C 1
ATOM 4104 O O . ASN B 1 112 ? -6.77 19.812 24.672 1 91.5 112 ASN B O 1
ATOM 4108 N N . ASP B 1 113 ? -6.812 17.625 24.203 1 90.5 113 ASP B N 1
ATOM 4109 C CA . ASP B 1 113 ? -7.023 17.25 25.609 1 90.5 113 ASP B CA 1
ATOM 4110 C C . ASP B 1 113 ? -5.695 17.062 26.328 1 90.5 113 ASP B C 1
ATOM 4112 O O . ASP B 1 113 ? -5.641 16.422 27.391 1 90.5 113 ASP B O 1
ATOM 4116 N N . GLY B 1 114 ? -4.629 17.484 25.75 1 93.31 114 GLY B N 1
ATOM 4117 C CA . GLY B 1 114 ? -3.361 17.641 26.453 1 93.31 114 GLY B CA 1
ATOM 4118 C C . GLY B 1 114 ? -2.549 16.359 26.484 1 93.31 114 GLY B C 1
ATOM 4119 O O . GLY B 1 114 ? -1.595 16.234 27.266 1 93.31 114 GLY B O 1
ATOM 4120 N N . VAL B 1 115 ? -2.805 15.398 25.641 1 93.19 115 VAL B N 1
ATOM 4121 C CA . VAL B 1 115 ? -2.17 14.086 25.703 1 93.19 115 VAL B CA 1
ATOM 4122 C C . VAL B 1 115 ? -0.673 14.227 25.438 1 93.19 115 VAL B C 1
ATOM 4124 O O . VAL B 1 115 ? 0.149 13.688 26.172 1 93.19 115 VAL B O 1
ATOM 4127 N N . LEU B 1 116 ? -0.286 14.922 24.406 1 95.06 116 LEU B N 1
ATOM 4128 C CA . LEU B 1 116 ? 1.13 15.078 24.094 1 95.06 116 LEU B CA 1
ATOM 4129 C C . LEU B 1 116 ? 1.87 15.773 25.234 1 95.06 116 LEU B C 1
ATOM 4131 O O . LEU B 1 116 ? 2.906 15.289 25.688 1 95.06 116 LEU B O 1
ATOM 4135 N N . LEU B 1 117 ? 1.355 16.844 25.734 1 96.5 117 LEU B N 1
ATOM 4136 C CA . LEU B 1 117 ? 2.014 17.641 26.766 1 96.5 117 LEU B CA 1
ATOM 4137 C C . LEU B 1 117 ? 2.158 16.859 28.062 1 96.5 117 LEU B C 1
ATOM 4139 O O . LEU B 1 117 ? 3.135 17.016 28.781 1 96.5 117 LEU B O 1
ATOM 4143 N N . SER B 1 118 ? 1.157 15.977 28.344 1 95.38 118 SER B N 1
ATOM 4144 C CA . SER B 1 118 ? 1.18 15.195 29.578 1 95.38 118 SER B CA 1
ATOM 4145 C C . SER B 1 118 ? 2.312 14.18 29.562 1 95.38 118 SER B C 1
ATOM 4147 O O . SER B 1 118 ? 2.676 13.633 30.609 1 95.38 118 SER B O 1
ATOM 4149 N N . GLN B 1 119 ? 2.895 13.953 28.391 1 95.56 119 GLN B N 1
ATOM 4150 C CA . GLN B 1 119 ? 3.916 12.922 28.25 1 95.56 119 GLN B CA 1
ATOM 4151 C C . GLN B 1 119 ? 5.312 13.492 28.484 1 95.56 119 GLN B C 1
ATOM 4153 O O . GLN B 1 119 ? 6.281 12.742 28.609 1 95.56 119 GLN B O 1
ATOM 4158 N N . PHE B 1 120 ? 5.488 14.812 28.547 1 96.88 120 PHE B N 1
ATOM 4159 C CA . PHE B 1 120 ? 6.785 15.422 28.828 1 96.88 120 PHE B CA 1
ATOM 4160 C C . PHE B 1 120 ? 7.156 15.258 30.297 1 96.88 120 PHE B C 1
ATOM 4162 O O . PHE B 1 120 ? 6.277 15.172 31.156 1 96.88 120 PHE B O 1
ATOM 4169 N N . ASP B 1 121 ? 8.406 15.219 30.562 1 95.81 121 ASP B N 1
ATOM 4170 C CA . ASP B 1 121 ? 8.898 15.109 31.938 1 95.81 121 ASP B CA 1
ATOM 4171 C C . ASP B 1 121 ? 8.367 16.25 32.781 1 95.81 121 ASP B C 1
ATOM 4173 O O . ASP B 1 121 ? 8.227 17.391 32.312 1 95.81 121 ASP B O 1
ATOM 4177 N N . GLU B 1 122 ? 8.18 16.031 34.062 1 94.06 122 GLU B N 1
ATOM 4178 C CA . GLU B 1 122 ? 7.602 17 34.969 1 94.06 122 GLU B CA 1
ATOM 4179 C C . GLU B 1 122 ? 8.508 18.219 35.156 1 94.06 122 GLU B C 1
ATOM 4181 O O . GLU B 1 122 ? 8.047 19.297 35.531 1 94.06 122 GLU B O 1
ATOM 4186 N N . SER B 1 123 ? 9.719 17.953 34.906 1 96.62 123 SER B N 1
ATOM 4187 C CA . SER B 1 123 ? 10.672 19.047 35.062 1 96.62 123 SER B CA 1
ATOM 4188 C C . SER B 1 123 ? 10.523 20.078 33.938 1 96.62 123 SER B C 1
ATOM 4190 O O . SER B 1 123 ? 11.047 21.188 34.062 1 96.62 123 SER B O 1
ATOM 4192 N N . ILE B 1 124 ? 9.828 19.75 32.844 1 97.62 124 ILE B N 1
ATOM 4193 C CA . ILE B 1 124 ? 9.617 20.656 31.719 1 97.62 124 ILE B CA 1
ATOM 4194 C C . ILE B 1 124 ? 8.359 21.484 31.953 1 97.62 124 ILE B C 1
ATOM 4196 O O . ILE B 1 124 ? 7.309 20.953 32.312 1 97.62 124 ILE B O 1
ATOM 4200 N N . ARG B 1 125 ? 8.453 22.766 31.812 1 97.69 125 ARG B N 1
ATOM 4201 C CA . ARG B 1 125 ? 7.277 23.641 31.859 1 97.69 125 ARG B CA 1
ATOM 4202 C C . ARG B 1 125 ? 6.453 23.5 30.578 1 97.69 125 ARG B C 1
ATOM 4204 O O . ARG B 1 125 ? 7.008 23.469 29.484 1 97.69 125 ARG B O 1
ATOM 4211 N N . ARG B 1 126 ? 5.137 23.375 30.719 1 97.69 126 ARG B N 1
ATOM 4212 C CA . ARG B 1 126 ? 4.281 23.062 29.578 1 97.69 126 ARG B CA 1
ATOM 4213 C C . ARG B 1 126 ? 3.064 23.984 29.547 1 97.69 126 ARG B C 1
ATOM 4215 O O . ARG B 1 126 ? 2.484 24.297 30.594 1 97.69 126 ARG B O 1
ATOM 4222 N N . LEU B 1 127 ? 2.672 24.375 28.375 1 98.44 127 LEU B N 1
ATOM 4223 C CA . LEU B 1 127 ? 1.468 25.172 28.156 1 98.44 127 LEU B CA 1
ATOM 4224 C C . LEU B 1 127 ? 0.773 24.766 26.859 1 98.44 127 LEU B C 1
ATOM 4226 O O . LEU B 1 127 ? 1.418 24.641 25.812 1 98.44 127 LEU B O 1
ATOM 4230 N N . GLY B 1 128 ? -0.513 24.5 26.938 1 98.06 128 GLY B N 1
ATOM 4231 C CA . GLY B 1 128 ? -1.31 24.188 25.766 1 98.06 128 GLY B CA 1
ATOM 4232 C C . GLY B 1 128 ? -2.193 25.344 25.328 1 98.06 128 GLY B C 1
ATOM 4233 O O . GLY B 1 128 ? -2.689 26.109 26.156 1 98.06 128 GLY B O 1
ATOM 4234 N N . VAL B 1 129 ? -2.391 25.516 24.078 1 96.38 129 VAL B N 1
ATOM 4235 C CA . VAL B 1 129 ? -3.309 26.5 23.5 1 96.38 129 VAL B CA 1
ATOM 4236 C C . VAL B 1 129 ? -4.32 25.781 22.609 1 96.38 129 VAL B C 1
ATOM 4238 O O . VAL B 1 129 ? -3.939 25.031 21.703 1 96.38 129 VAL B O 1
ATOM 4241 N N . ASP B 1 130 ? -5.516 25.984 22.781 1 92.69 130 ASP B N 1
ATOM 4242 C CA . ASP B 1 130 ? -6.586 25.438 21.953 1 92.69 130 ASP B CA 1
ATOM 4243 C C . ASP B 1 130 ? -7.848 26.297 22.062 1 92.69 130 ASP B C 1
ATOM 4245 O O . ASP B 1 130 ? -8.18 26.797 23.141 1 92.69 130 ASP B O 1
ATOM 4249 N N . PRO B 1 131 ? -8.594 26.422 20.906 1 86.69 131 PRO B N 1
ATOM 4250 C CA . PRO B 1 131 ? -9.75 27.312 20.938 1 86.69 131 PRO B CA 1
ATOM 4251 C C . PRO B 1 131 ? -10.984 26.656 21.547 1 86.69 131 PRO B C 1
ATOM 4253 O O . PRO B 1 131 ? -11.953 27.328 21.891 1 86.69 131 PRO B O 1
ATOM 4256 N N . ALA B 1 132 ? -11.016 25.391 21.609 1 81.5 132 ALA B N 1
ATOM 4257 C CA . ALA B 1 132 ? -12.211 24.688 22.047 1 81.5 132 ALA B CA 1
ATOM 4258 C C . ALA B 1 132 ? -12.219 24.531 23.562 1 81.5 132 ALA B C 1
ATOM 4260 O O . ALA B 1 132 ? -11.352 23.859 24.141 1 81.5 132 ALA B O 1
ATOM 4261 N N . ASP B 1 133 ? -13.273 24.953 24.172 1 82.38 133 ASP B N 1
ATOM 4262 C CA . ASP B 1 133 ? -13.375 24.953 25.625 1 82.38 133 ASP B CA 1
ATOM 4263 C C . ASP B 1 133 ? -13.445 23.531 26.172 1 82.38 133 ASP B C 1
ATOM 4265 O O . ASP B 1 133 ? -12.812 23.219 27.188 1 82.38 133 ASP B O 1
ATOM 4269 N N . ASN B 1 134 ? -14.203 22.75 25.516 1 81 134 ASN B N 1
ATOM 4270 C CA . ASN B 1 134 ? -14.422 21.406 26.016 1 81 134 ASN B CA 1
ATOM 4271 C C . ASN B 1 134 ? -13.125 20.609 26.062 1 81 134 ASN B C 1
ATOM 4273 O O . ASN B 1 134 ? -12.875 19.875 27.031 1 81 134 ASN B O 1
ATOM 4277 N N . VAL B 1 135 ? -12.25 20.797 25.125 1 84.88 135 VAL B N 1
ATOM 4278 C CA . VAL B 1 135 ? -11.031 20 25.094 1 84.88 135 VAL B CA 1
ATOM 4279 C C . VAL B 1 135 ? -10.008 20.578 26.078 1 84.88 135 VAL B C 1
ATOM 4281 O O . VAL B 1 135 ? -9.172 19.844 26.609 1 84.88 135 VAL B O 1
ATOM 4284 N N . THR B 1 136 ? -10.008 21.891 26.219 1 88.5 136 THR B N 1
ATOM 4285 C CA . THR B 1 136 ? -9.047 22.5 27.141 1 88.5 136 THR B CA 1
ATOM 4286 C C . THR B 1 136 ? -9.391 22.156 28.594 1 88.5 136 THR B C 1
ATOM 4288 O O . THR B 1 136 ? -8.5 22.016 29.422 1 88.5 136 THR B O 1
ATOM 4291 N N . GLU B 1 137 ? -10.656 22.062 28.891 1 90.06 137 GLU B N 1
ATOM 4292 C CA . GLU B 1 137 ? -11.062 21.609 30.219 1 90.06 137 GLU B CA 1
ATOM 4293 C C . GLU B 1 137 ? -10.539 20.203 30.516 1 90.06 137 GLU B C 1
ATOM 4295 O O . GLU B 1 137 ? -10.031 19.953 31.609 1 90.06 137 GLU B O 1
ATOM 4300 N N . ALA B 1 138 ? -10.648 19.391 29.531 1 89.12 138 ALA B N 1
ATOM 4301 C CA . ALA B 1 138 ? -10.133 18.016 29.672 1 89.12 138 ALA B CA 1
ATOM 4302 C C . ALA B 1 138 ? -8.625 18.016 29.875 1 89.12 138 ALA B C 1
ATOM 4304 O O . ALA B 1 138 ? -8.086 17.203 30.625 1 89.12 138 ALA B O 1
ATOM 4305 N N . ALA B 1 139 ? -7.945 18.891 29.219 1 92.5 139 ALA B N 1
ATOM 4306 C CA . ALA B 1 139 ? -6.496 19.016 29.344 1 92.5 139 ALA B CA 1
ATOM 4307 C C . ALA B 1 139 ? -6.109 19.453 30.75 1 92.5 139 ALA B C 1
ATOM 4309 O O . ALA B 1 139 ? -5.152 18.922 31.328 1 92.5 139 ALA B O 1
ATOM 4310 N N . ARG B 1 140 ? -6.84 20.359 31.328 1 94.06 140 ARG B N 1
ATOM 4311 C CA . ARG B 1 140 ? -6.578 20.828 32.688 1 94.06 140 ARG B CA 1
ATOM 4312 C 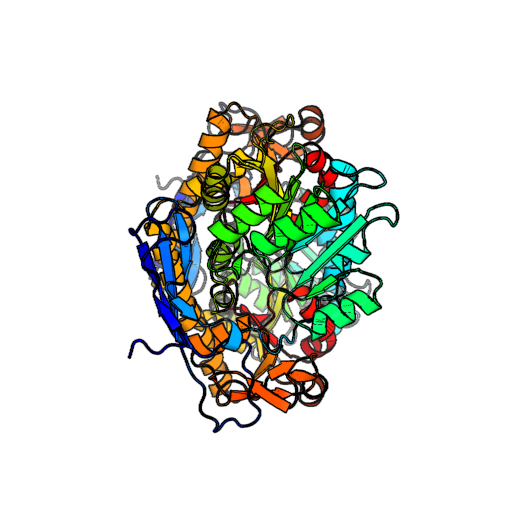C . ARG B 1 140 ? -6.812 19.719 33.688 1 94.06 140 ARG B C 1
ATOM 4314 O O . ARG B 1 140 ? -6.062 19.594 34.656 1 94.06 140 ARG B O 1
ATOM 4321 N N . GLU B 1 141 ? -7.797 18.969 33.438 1 92.75 141 GLU B N 1
ATOM 4322 C CA . GLU B 1 141 ? -8.07 17.828 34.281 1 92.75 141 GLU B CA 1
ATOM 4323 C C . GLU B 1 141 ? -6.914 16.828 34.25 1 92.75 141 GLU B C 1
ATOM 4325 O O . GLU B 1 141 ? -6.672 16.109 35.25 1 92.75 141 GLU B O 1
ATOM 4330 N N . ARG B 1 142 ? -6.199 16.812 33.188 1 91.44 142 ARG B N 1
ATOM 4331 C CA . ARG B 1 142 ? -5.051 15.93 33 1 91.44 142 ARG B CA 1
ATOM 4332 C C . ARG B 1 142 ? -3.791 16.562 33.594 1 91.44 142 ARG B C 1
ATOM 4334 O O . ARG B 1 142 ? -2.729 15.93 33.625 1 91.44 142 ARG B O 1
ATOM 4341 N N . GLY B 1 143 ? -3.92 17.781 34.125 1 92.5 143 GLY B N 1
ATOM 4342 C CA . GLY B 1 143 ? -2.795 18.438 34.781 1 92.5 143 GLY B CA 1
ATOM 4343 C C . GLY B 1 143 ? -1.981 19.297 33.844 1 92.5 143 GLY B C 1
ATOM 4344 O O . GLY B 1 143 ? -0.847 19.672 34.156 1 92.5 143 GLY B O 1
ATOM 4345 N N . VAL B 1 144 ? -2.521 19.609 32.688 1 94.94 144 VAL B N 1
ATOM 4346 C CA . VAL B 1 144 ? -1.808 20.438 31.719 1 94.94 144 VAL B CA 1
ATOM 4347 C C . VAL B 1 144 ? -2.381 21.844 31.719 1 94.94 144 VAL B C 1
ATOM 4349 O O . VAL B 1 144 ? -3.568 22.047 31.438 1 94.94 144 VAL B O 1
ATOM 4352 N N . GLU B 1 145 ? -1.575 22.75 32.094 1 96.44 145 GLU B N 1
ATOM 4353 C CA . GLU B 1 145 ? -1.998 24.141 31.984 1 96.44 145 GLU B CA 1
ATOM 4354 C C . GLU B 1 145 ? -2.344 24.516 30.547 1 96.44 145 GLU B C 1
ATOM 4356 O O . GLU B 1 145 ? -1.636 24.125 29.625 1 96.44 145 GLU B O 1
ATOM 4361 N N . THR B 1 146 ? -3.496 25.219 30.328 1 96.62 146 THR B N 1
ATOM 4362 C CA . THR B 1 146 ? -3.938 25.516 28.969 1 96.62 146 THR B CA 1
ATOM 4363 C C . THR B 1 146 ? -4.527 26.922 28.906 1 96.62 146 THR B C 1
ATOM 4365 O O . THR B 1 146 ? -5.023 27.453 29.906 1 96.62 146 THR B O 1
ATOM 4368 N N . VAL B 1 147 ? -4.395 27.531 27.812 1 95.81 147 VAL B N 1
ATOM 4369 C CA . VAL B 1 147 ? -5.078 28.766 27.453 1 95.81 147 VAL B CA 1
ATOM 4370 C C . VAL B 1 147 ? -6.121 28.484 26.375 1 95.81 147 VAL B C 1
ATOM 4372 O O . VAL B 1 147 ? -5.801 27.922 25.312 1 95.81 147 VAL B O 1
ATOM 4375 N N . THR B 1 148 ? -7.363 28.828 26.625 1 92.62 148 THR B N 1
ATOM 4376 C CA . THR B 1 148 ? -8.43 28.625 25.641 1 92.62 148 THR B CA 1
ATOM 4377 C C . THR B 1 148 ? -8.508 29.797 24.672 1 92.62 148 THR B C 1
ATOM 4379 O O . THR B 1 148 ? -9.164 30.797 24.953 1 92.62 148 THR B O 1
ATOM 4382 N N . SER B 1 149 ? -7.871 29.641 23.562 1 91 149 SER B N 1
ATOM 4383 C CA . SER B 1 149 ? -7.812 30.688 22.547 1 91 149 SER B CA 1
ATOM 4384 C C . SER B 1 149 ? -7.234 30.156 21.234 1 91 149 SER B C 1
ATOM 4386 O O . SER B 1 149 ? -6.57 29.125 21.219 1 91 149 SER B O 1
ATOM 4388 N N . LEU B 1 150 ? -7.574 30.844 20.188 1 90.38 150 LEU B N 1
ATOM 4389 C CA . LEU B 1 150 ? -6.82 30.641 18.953 1 90.38 150 LEU B CA 1
ATOM 4390 C C . LEU B 1 150 ? -5.41 31.203 19.078 1 90.38 150 LEU B C 1
ATOM 4392 O O . LEU B 1 150 ? -5.215 32.281 19.641 1 90.38 150 LEU B O 1
ATOM 4396 N N . PHE B 1 151 ? -4.48 30.5 18.672 1 94.81 151 PHE B N 1
ATOM 4397 C CA . PHE B 1 151 ? -3.111 31 18.656 1 94.81 151 PHE B CA 1
ATOM 4398 C C . PHE B 1 151 ? -2.973 32.188 17.719 1 94.81 151 PHE B C 1
ATOM 4400 O O . PHE B 1 151 ? -3.514 32.156 16.609 1 94.81 151 PHE B O 1
ATOM 4407 N N . SER B 1 152 ? -2.348 33.219 18.125 1 96 152 SER B N 1
ATOM 4408 C CA . SER B 1 152 ? -2.127 34.438 17.359 1 96 152 SER B CA 1
ATOM 4409 C C . SER B 1 152 ? -0.829 35.125 17.781 1 96 152 SER B C 1
ATOM 4411 O O . SER B 1 152 ? -0.258 34.812 18.828 1 96 152 SER B O 1
ATOM 4413 N N . PRO B 1 153 ? -0.344 36.031 16.953 1 97.75 153 PRO B N 1
ATOM 4414 C CA . PRO B 1 153 ? 0.844 36.781 17.344 1 97.75 153 PRO B CA 1
ATOM 4415 C C . PRO B 1 153 ? 0.656 37.531 18.672 1 97.75 153 PRO B C 1
ATOM 4417 O O . PRO B 1 153 ? 1.571 37.562 19.5 1 97.75 153 PRO B O 1
ATOM 4420 N N . ASP B 1 154 ? -0.532 38.062 18.891 1 98.06 154 ASP B N 1
ATOM 4421 C CA . ASP B 1 154 ? -0.807 38.75 20.156 1 98.06 154 ASP B CA 1
ATOM 4422 C C . ASP B 1 154 ? -0.749 37.781 21.344 1 98.06 154 ASP B C 1
ATOM 4424 O O . ASP B 1 154 ? -0.175 38.125 22.375 1 98.06 154 ASP B O 1
ATOM 4428 N N . LEU B 1 155 ? -1.391 36.688 21.156 1 97.75 155 LEU B N 1
ATOM 4429 C CA . LEU B 1 155 ? -1.339 35.688 22.219 1 97.75 155 LEU B CA 1
ATOM 4430 C C . LEU B 1 155 ? 0.094 35.219 22.469 1 97.75 155 LEU B C 1
ATOM 4432 O O . LEU B 1 155 ? 0.497 35.031 23.609 1 97.75 155 LEU B O 1
ATOM 4436 N N . ALA B 1 156 ? 0.866 35.031 21.438 1 98.56 156 ALA B N 1
ATOM 4437 C CA . ALA B 1 156 ? 2.264 34.625 21.562 1 98.56 156 ALA B CA 1
ATOM 4438 C C . ALA B 1 156 ? 3.059 35.625 22.391 1 98.56 156 ALA B C 1
ATOM 4440 O O . ALA B 1 156 ? 3.854 35.25 23.25 1 98.56 156 ALA B O 1
ATOM 4441 N N . ALA B 1 157 ? 2.836 36.906 22.125 1 98.44 157 ALA B N 1
ATOM 4442 C CA . ALA B 1 157 ? 3.514 37.969 22.875 1 98.44 157 ALA B CA 1
ATOM 4443 C C . ALA B 1 157 ? 3.143 37.906 24.344 1 98.44 157 ALA B C 1
ATOM 4445 O O . ALA B 1 157 ? 4.004 38.094 25.219 1 98.44 157 ALA B O 1
ATOM 4446 N N . SER B 1 158 ? 1.875 37.719 24.562 1 98.44 158 SER B N 1
ATOM 4447 C CA . SER B 1 158 ? 1.404 37.625 25.938 1 98.44 158 SER B CA 1
ATOM 4448 C C . SER B 1 158 ? 2.023 36.406 26.656 1 98.44 158 SER B C 1
ATOM 4450 O O . SER B 1 158 ? 2.416 36.531 27.812 1 98.44 158 SER B O 1
ATOM 4452 N N . ILE B 1 159 ? 2.055 35.312 25.969 1 98.5 159 ILE B N 1
ATOM 4453 C CA . ILE B 1 159 ? 2.643 34.094 26.547 1 98.5 159 ILE B CA 1
ATOM 4454 C C . ILE B 1 159 ? 4.121 34.344 26.844 1 98.5 159 ILE B C 1
ATOM 4456 O O . ILE B 1 159 ? 4.617 33.969 27.906 1 98.5 159 ILE B O 1
ATOM 4460 N N . ARG B 1 160 ? 4.809 34.906 25.906 1 98.44 160 ARG B N 1
ATOM 4461 C CA . ARG B 1 160 ? 6.223 35.219 26.109 1 98.44 160 ARG B CA 1
ATOM 4462 C C . ARG B 1 160 ? 6.438 36.094 27.328 1 98.44 160 ARG B C 1
ATOM 4464 O O . ARG B 1 160 ? 7.387 35.906 28.078 1 98.44 160 ARG B O 1
ATOM 4471 N N . GLU B 1 161 ? 5.613 37.094 27.516 1 98.19 161 GLU B N 1
ATOM 4472 C CA . GLU B 1 161 ? 5.703 38 28.656 1 98.19 161 GLU B CA 1
ATOM 4473 C C . GLU B 1 161 ? 5.461 37.281 29.969 1 98.19 161 GLU B C 1
ATOM 4475 O O . GLU B 1 161 ? 6.172 37.5 30.953 1 98.19 161 GLU B O 1
ATOM 4480 N N . ASP B 1 162 ? 4.508 36.406 29.969 1 97.94 162 ASP B N 1
ATOM 4481 C CA . ASP B 1 162 ? 4.066 35.781 31.203 1 97.94 162 ASP B CA 1
ATOM 4482 C C . ASP B 1 162 ? 4.949 34.562 31.547 1 97.94 162 ASP B C 1
ATOM 4484 O O . ASP B 1 162 ? 5.184 34.281 32.719 1 97.94 162 ASP B O 1
ATOM 4488 N N . TYR B 1 163 ? 5.426 33.844 30.453 1 97.56 163 TYR B N 1
ATOM 4489 C CA . TYR B 1 163 ? 6.043 32.531 30.703 1 97.56 163 TYR B CA 1
ATOM 4490 C C . TYR B 1 163 ? 7.48 32.5 30.188 1 97.56 163 TYR B C 1
ATOM 4492 O O . TYR B 1 163 ? 8.25 31.609 30.547 1 97.56 163 TYR B O 1
ATOM 4500 N N . GLY B 1 164 ? 7.91 33.5 29.391 1 97.94 164 GLY B N 1
ATOM 4501 C CA . GLY B 1 164 ? 9.227 33.5 28.766 1 97.94 164 GLY B CA 1
ATOM 4502 C C . GLY B 1 164 ? 9.227 32.906 27.375 1 97.94 164 GLY B C 1
ATOM 4503 O O . GLY B 1 164 ? 8.164 32.656 26.797 1 97.94 164 GLY B O 1
ATOM 4504 N N . GLU B 1 165 ? 10.398 32.719 26.844 1 98.12 165 GLU B N 1
ATOM 4505 C CA . GLU B 1 165 ? 10.57 32.156 25.516 1 98.12 165 GLU B CA 1
ATOM 4506 C C . GLU B 1 165 ? 10.422 30.641 25.531 1 98.12 165 GLU B C 1
ATOM 4508 O O . GLU B 1 165 ? 10.82 29.984 26.5 1 98.12 165 GLU B O 1
ATOM 4513 N N . ALA B 1 166 ? 9.922 30.109 24.5 1 98.75 166 ALA B N 1
ATOM 4514 C CA . ALA B 1 166 ? 9.719 28.656 24.406 1 98.75 166 ALA B CA 1
ATOM 4515 C C . ALA B 1 166 ? 10.953 27.984 23.812 1 98.75 166 ALA B C 1
ATOM 4517 O O . ALA B 1 166 ? 11.469 28.422 22.766 1 98.75 166 ALA B O 1
ATOM 4518 N N . SER B 1 167 ? 11.375 26.922 24.453 1 98.69 167 SER B N 1
ATOM 4519 C CA . SER B 1 167 ? 12.453 26.094 23.922 1 98.69 167 SER B CA 1
ATOM 4520 C C . SER B 1 167 ? 11.969 25.188 22.797 1 98.69 167 SER B C 1
ATOM 4522 O O . SER B 1 167 ? 12.742 24.797 21.922 1 98.69 167 SER B O 1
ATOM 4524 N N . ALA B 1 168 ? 10.727 24.828 22.891 1 98.75 168 ALA B N 1
ATOM 4525 C CA . ALA B 1 168 ? 10.078 24.047 21.828 1 98.75 168 ALA B CA 1
ATOM 4526 C C . ALA B 1 168 ? 8.617 24.453 21.672 1 98.75 168 ALA B C 1
ATOM 4528 O O . ALA B 1 168 ? 7.926 24.719 22.656 1 98.75 168 ALA B O 1
ATOM 4529 N N . ILE B 1 169 ? 8.164 24.562 20.5 1 98.81 169 ILE B N 1
ATOM 4530 C CA . ILE B 1 169 ? 6.758 24.719 20.156 1 98.81 169 ILE B CA 1
ATOM 4531 C C . ILE B 1 169 ? 6.297 23.531 19.312 1 98.81 169 ILE B C 1
ATOM 4533 O O . ILE B 1 169 ? 6.941 23.172 18.312 1 98.81 169 ILE B O 1
ATOM 4537 N N . CYS B 1 170 ? 5.238 22.875 19.719 1 98.56 170 CYS B N 1
ATOM 4538 C CA . CYS B 1 170 ? 4.699 21.719 19.016 1 98.56 170 CYS B CA 1
ATOM 4539 C C . CYS B 1 170 ? 3.348 22.047 18.391 1 98.56 170 CYS B C 1
ATOM 4541 O O . CYS B 1 170 ? 2.572 22.828 18.938 1 98.56 170 CYS B O 1
ATOM 4543 N N . ALA B 1 171 ? 3.078 21.562 17.266 1 97.62 171 ALA B N 1
ATOM 4544 C CA . ALA B 1 171 ? 1.793 21.641 16.578 1 97.62 171 ALA B CA 1
ATOM 4545 C C . ALA B 1 171 ? 1.51 20.344 15.805 1 97.62 171 ALA B C 1
ATOM 4547 O O . ALA B 1 171 ? 2.066 20.125 14.727 1 97.62 171 ALA B O 1
ATOM 4548 N N . ASN B 1 172 ? 0.614 19.547 16.297 1 94.62 172 ASN B N 1
ATOM 4549 C CA . ASN B 1 172 ? 0.358 18.234 15.703 1 94.62 172 ASN B CA 1
ATOM 4550 C C . ASN B 1 172 ? -1.024 18.172 15.062 1 94.62 172 ASN B C 1
ATOM 4552 O O . ASN B 1 172 ? -2.039 18.25 15.758 1 94.62 172 ASN B O 1
ATOM 4556 N N . ASN B 1 173 ? -0.969 18.047 13.766 1 92.94 173 ASN B N 1
ATOM 4557 C CA . ASN B 1 173 ? -2.178 17.875 12.969 1 92.94 173 ASN B CA 1
ATOM 4558 C C . ASN B 1 173 ? -3.117 19.062 13.109 1 92.94 173 ASN B C 1
ATOM 4560 O O . ASN B 1 173 ? -4.336 18.906 13.188 1 92.94 173 ASN B O 1
ATOM 4564 N N . VAL B 1 174 ? -2.557 20.266 13.203 1 93.44 174 VAL B N 1
ATOM 4565 C CA . VAL B 1 174 ? -3.355 21.469 13.375 1 93.44 174 VAL B CA 1
ATOM 4566 C C . VAL B 1 174 ? -2.977 22.484 12.305 1 93.44 174 VAL B C 1
ATOM 4568 O O . VAL B 1 174 ? -3.826 23.25 11.828 1 93.44 174 VAL B O 1
ATOM 4571 N N . VAL B 1 175 ? -1.732 22.469 11.875 1 96.5 175 VAL B N 1
ATOM 4572 C CA . VAL B 1 175 ? -1.229 23.5 10.969 1 96.5 175 VAL B CA 1
ATOM 4573 C C . VAL B 1 175 ? -1.981 23.438 9.641 1 96.5 175 VAL B C 1
ATOM 4575 O O . VAL B 1 175 ? -2.256 24.469 9.023 1 96.5 175 VAL B O 1
ATOM 4578 N N . GLY B 1 176 ? -2.34 22.281 9.242 1 96.19 176 GLY B N 1
ATOM 4579 C CA . GLY B 1 176 ? -3.084 22.109 8.008 1 96.19 176 GLY B CA 1
ATOM 4580 C C . GLY B 1 176 ? -4.48 22.688 8.062 1 96.19 176 GLY B C 1
ATOM 4581 O O . GLY B 1 176 ? -5.121 22.891 7.027 1 96.19 176 GLY B O 1
ATOM 4582 N N . HIS B 1 177 ? -4.941 23.062 9.234 1 93.88 177 HIS B N 1
ATOM 4583 C CA . HIS B 1 177 ? -6.281 23.594 9.445 1 93.88 177 HIS B CA 1
ATOM 4584 C C . HIS B 1 177 ? -6.27 25.125 9.516 1 93.88 177 HIS B C 1
ATOM 4586 O O . HIS B 1 177 ? -7.324 25.75 9.586 1 93.88 177 HIS B O 1
ATOM 4592 N N . ILE B 1 178 ? -5.117 25.703 9.477 1 94.31 178 ILE B N 1
ATOM 4593 C CA . ILE B 1 178 ? -4.98 27.125 9.727 1 94.31 178 ILE B CA 1
ATOM 4594 C C . ILE B 1 178 ? -4.961 27.875 8.391 1 94.31 178 ILE B C 1
ATOM 4596 O O . ILE B 1 178 ? -4.168 27.562 7.504 1 94.31 178 ILE B O 1
ATOM 4600 N N . ASP B 1 179 ? -5.812 28.828 8.289 1 94.56 179 ASP B N 1
ATOM 4601 C CA . ASP B 1 179 ? -5.918 29.609 7.07 1 94.56 179 ASP B CA 1
ATOM 4602 C C . ASP B 1 179 ? -4.785 30.641 6.977 1 94.56 179 ASP B C 1
ATOM 4604 O O . ASP B 1 179 ? -4.059 30.672 5.98 1 94.56 179 ASP B O 1
ATOM 4608 N N . ASP B 1 180 ? -4.582 31.391 8.039 1 95.31 180 ASP B N 1
ATOM 4609 C CA . ASP B 1 180 ? -3.549 32.438 8.039 1 95.31 180 ASP B CA 1
ATOM 4610 C C . ASP B 1 180 ? -2.225 31.875 8.555 1 95.31 180 ASP B C 1
ATOM 4612 O O . ASP B 1 180 ? -1.838 32.156 9.695 1 95.31 180 ASP B O 1
ATOM 4616 N N . LEU B 1 181 ? -1.459 31.297 7.691 1 97.56 181 LEU B N 1
ATOM 4617 C CA . LEU B 1 181 ? -0.197 30.656 8.047 1 97.56 181 LEU B CA 1
ATOM 4618 C C . LEU B 1 181 ? 0.86 31.703 8.391 1 97.56 181 LEU B C 1
ATOM 4620 O O . LEU B 1 181 ? 1.773 31.438 9.18 1 97.56 181 LEU B O 1
ATOM 4624 N N . HIS B 1 182 ? 0.749 32.875 7.863 1 97.06 182 HIS B N 1
ATOM 4625 C CA . HIS B 1 182 ? 1.715 33.938 8.156 1 97.06 182 HIS B CA 1
ATOM 4626 C C . HIS B 1 182 ? 1.574 34.406 9.594 1 97.06 182 HIS B C 1
ATOM 4628 O O . HIS B 1 182 ? 2.574 34.656 10.273 1 97.06 182 HIS B O 1
ATOM 4634 N N . ALA B 1 183 ? 0.31 34.562 9.984 1 97 183 ALA B N 1
ATOM 4635 C CA . ALA B 1 183 ? 0.082 34.938 11.383 1 97 183 ALA B CA 1
ATOM 4636 C C . ALA B 1 183 ? 0.61 33.844 12.312 1 97 183 ALA B C 1
ATOM 4638 O O . ALA B 1 183 ? 1.183 34.156 13.367 1 97 183 ALA B O 1
ATOM 4639 N N . LEU B 1 184 ? 0.376 32.594 11.961 1 97.56 184 LEU B N 1
ATOM 4640 C CA . LEU B 1 184 ? 0.905 31.484 12.75 1 97.56 184 LEU B CA 1
ATOM 4641 C C . LEU B 1 184 ? 2.42 31.594 12.891 1 97.56 184 LEU B C 1
ATOM 4643 O O . LEU B 1 184 ? 2.947 31.516 14.008 1 97.56 184 LEU B O 1
ATOM 4647 N N . MET B 1 185 ? 3.146 31.844 11.781 1 97.88 185 MET B N 1
ATOM 4648 C CA . MET B 1 185 ? 4.605 31.875 11.789 1 97.88 185 MET B CA 1
ATOM 4649 C C . MET B 1 185 ? 5.121 33.094 12.547 1 97.88 185 MET B C 1
ATOM 4651 O O . MET B 1 185 ? 6.145 33 13.234 1 97.88 185 MET B O 1
ATOM 4655 N N . THR B 1 186 ? 4.395 34.188 12.43 1 97.75 186 THR B N 1
ATOM 4656 C CA . THR B 1 186 ? 4.762 35.375 13.195 1 97.75 186 THR B CA 1
ATOM 4657 C C . THR B 1 186 ? 4.672 35.094 14.695 1 97.75 186 THR B C 1
ATOM 4659 O O . THR B 1 186 ? 5.547 35.5 15.453 1 97.75 186 THR B O 1
ATOM 4662 N N . GLY B 1 187 ? 3.568 34.438 15.055 1 98.44 187 GLY B N 1
ATOM 4663 C CA . GLY B 1 187 ? 3.43 34.062 16.453 1 98.44 187 GLY B CA 1
ATOM 4664 C C . GLY B 1 187 ? 4.535 33.156 16.938 1 98.44 187 GLY B C 1
ATOM 4665 O O . GLY B 1 187 ? 5.07 33.344 18.031 1 98.44 187 GLY B O 1
ATOM 4666 N N . ILE B 1 188 ? 4.887 32.188 16.156 1 98.44 188 ILE B N 1
ATOM 4667 C CA . ILE B 1 188 ? 5.938 31.234 16.5 1 98.44 188 ILE B CA 1
ATOM 4668 C C . ILE B 1 188 ? 7.273 31.969 16.641 1 98.44 188 ILE B C 1
ATOM 4670 O O . ILE B 1 188 ? 8.023 31.734 17.594 1 98.44 188 ILE B O 1
ATOM 4674 N N . ASP B 1 189 ? 7.566 32.812 15.664 1 98 189 ASP B N 1
ATOM 4675 C CA . ASP B 1 189 ? 8.797 33.625 15.688 1 98 189 ASP B CA 1
ATOM 4676 C C . ASP B 1 189 ? 8.883 34.438 16.969 1 98 189 ASP B C 1
ATOM 4678 O O . ASP B 1 189 ? 9.961 34.594 17.547 1 98 189 ASP B O 1
ATOM 4682 N N . THR B 1 190 ? 7.773 34.969 17.422 1 98.19 190 THR B N 1
ATOM 4683 C CA . THR B 1 190 ? 7.703 35.812 18.609 1 98.19 190 THR B CA 1
ATOM 4684 C C . THR B 1 190 ? 8.008 34.969 19.859 1 98.19 190 THR B C 1
ATOM 4686 O O . THR B 1 190 ? 8.711 35.438 20.766 1 98.19 190 THR B O 1
ATOM 4689 N N . LEU B 1 191 ? 7.578 33.812 19.859 1 98.56 191 LEU B N 1
ATOM 4690 C CA . LEU B 1 191 ? 7.562 33.031 21.094 1 98.56 191 LEU B CA 1
ATOM 4691 C C . LEU B 1 191 ? 8.805 32.156 21.188 1 98.56 191 LEU B C 1
ATOM 4693 O O . LEU B 1 191 ? 9.266 31.844 22.297 1 98.56 191 LEU B O 1
ATOM 4697 N N . LEU B 1 192 ? 9.352 31.75 20.078 1 98.56 192 LEU B N 1
ATOM 4698 C CA . LEU B 1 192 ? 10.422 30.75 20.016 1 98.56 192 LEU B CA 1
ATOM 4699 C C . LEU B 1 192 ? 11.742 31.344 20.5 1 98.56 192 LEU B C 1
ATOM 4701 O O . LEU B 1 192 ? 12.109 32.469 20.094 1 98.56 192 LEU B O 1
ATOM 4705 N N . ALA B 1 193 ? 12.469 30.656 21.344 1 98 193 ALA B N 1
ATOM 4706 C CA . ALA B 1 193 ? 13.805 31.047 21.797 1 98 193 ALA B CA 1
ATOM 4707 C C . ALA B 1 193 ? 14.805 31.047 20.641 1 98 193 ALA B C 1
ATOM 4709 O O . ALA B 1 193 ? 14.57 30.391 19.625 1 98 193 ALA B O 1
ATOM 4710 N N . PRO B 1 194 ? 15.914 31.719 20.781 1 97 194 PRO B N 1
ATOM 4711 C CA . PRO B 1 194 ? 16.922 31.766 19.719 1 97 194 PRO B CA 1
ATOM 4712 C C . PRO B 1 194 ? 17.406 30.391 19.281 1 97 194 PRO B C 1
ATOM 4714 O O . PRO B 1 194 ? 17.609 30.141 18.094 1 97 194 PRO B O 1
ATOM 4717 N N . ASP B 1 195 ? 17.469 29.484 20.234 1 96.19 195 ASP B N 1
ATOM 4718 C CA . ASP B 1 195 ? 17.938 28.141 19.906 1 96.19 195 ASP B CA 1
ATOM 4719 C C . ASP B 1 195 ? 16.781 27.141 20 1 96.19 195 ASP B C 1
ATOM 4721 O O . ASP B 1 195 ? 17.016 25.938 20.125 1 96.19 195 ASP B O 1
ATOM 4725 N N . GLY B 1 196 ? 15.602 27.656 20.016 1 98.31 196 GLY B N 1
ATOM 4726 C CA . GLY B 1 196 ? 14.43 26.812 20.141 1 98.31 196 GLY B CA 1
ATOM 4727 C C . GLY B 1 196 ? 14.094 26.078 18.859 1 98.31 196 GLY B C 1
ATOM 4728 O O . GLY B 1 196 ? 14.719 26.312 17.812 1 98.31 196 GLY B O 1
ATOM 4729 N N . VAL B 1 197 ? 13.148 25.094 18.969 1 98.69 197 VAL B N 1
ATOM 4730 C CA . VAL B 1 197 ? 12.734 24.312 17.812 1 98.69 197 VAL B CA 1
ATOM 4731 C C . VAL B 1 197 ? 11.211 24.328 17.703 1 98.69 197 VAL B C 1
ATOM 4733 O O . VAL B 1 197 ? 10.508 24.297 18.719 1 98.69 197 VAL B O 1
ATOM 4736 N N . PHE B 1 198 ? 10.727 24.516 16.531 1 98.75 198 PHE B N 1
ATOM 4737 C CA . PHE B 1 198 ? 9.32 24.297 16.203 1 98.75 198 PHE B CA 1
ATOM 4738 C C . PHE B 1 198 ? 9.117 22.938 15.547 1 98.75 198 PHE B C 1
ATOM 4740 O O . PHE B 1 198 ? 9.68 22.656 14.492 1 98.75 198 PHE B O 1
ATOM 4747 N N . VAL B 1 199 ? 8.32 22.031 16.172 1 98.62 199 VAL B N 1
ATOM 4748 C CA . VAL B 1 199 ? 8.102 20.672 15.703 1 98.62 199 VAL B CA 1
ATOM 4749 C C . VAL B 1 199 ? 6.652 20.516 15.234 1 98.62 199 VAL B C 1
ATOM 4751 O O . VAL B 1 199 ? 5.723 20.625 16.031 1 98.62 199 VAL B O 1
ATOM 4754 N N . VAL B 1 200 ? 6.469 20.219 13.961 1 97.88 200 VAL B N 1
ATOM 4755 C CA . VAL B 1 200 ? 5.125 20.141 13.398 1 97.88 200 VAL B CA 1
ATOM 4756 C C . VAL B 1 200 ? 4.914 18.766 12.766 1 97.88 200 VAL B C 1
ATOM 4758 O O . VAL B 1 200 ? 5.816 18.219 12.133 1 97.88 200 VAL B O 1
ATOM 4761 N N . GLU B 1 201 ? 3.799 18.172 13.039 1 96.75 201 GLU B N 1
ATOM 4762 C CA . GLU B 1 201 ? 3.385 16.922 12.414 1 96.75 201 GLU B CA 1
ATOM 4763 C C . GLU B 1 201 ? 2.154 17.125 11.531 1 96.75 201 GLU B C 1
ATOM 4765 O O . GLU B 1 201 ? 1.168 17.719 11.969 1 96.75 201 GLU B O 1
ATOM 4770 N N . VAL B 1 202 ? 2.252 16.688 10.289 1 97 202 VAL B N 1
ATOM 4771 C CA . VAL B 1 202 ? 1.145 16.812 9.344 1 97 202 VAL B CA 1
ATOM 4772 C C . VAL B 1 202 ? 1.133 15.602 8.406 1 97 202 VAL B C 1
ATOM 4774 O O . VAL B 1 202 ? 2.166 14.969 8.188 1 97 202 VAL B O 1
ATOM 4777 N N . PRO B 1 203 ? -0.044 15.258 7.867 1 96.69 203 PRO B N 1
ATOM 4778 C CA . PRO B 1 203 ? -0.02 14.312 6.75 1 96.69 203 PRO B CA 1
ATOM 4779 C C . PRO B 1 203 ? 0.876 14.773 5.602 1 96.69 203 PRO B C 1
ATOM 4781 O O . PRO B 1 203 ? 0.913 15.961 5.285 1 96.69 203 PRO B O 1
ATOM 4784 N N . TYR B 1 204 ? 1.648 13.883 5.047 1 97.69 204 TYR B N 1
ATOM 4785 C CA . TYR B 1 204 ? 2.598 14.203 3.986 1 97.69 204 TYR B CA 1
ATOM 4786 C C . TYR B 1 204 ? 1.924 14.156 2.619 1 97.69 204 TYR B C 1
ATOM 4788 O O . TYR B 1 204 ? 1.253 13.18 2.283 1 97.69 204 TYR B O 1
ATOM 4796 N N . LEU B 1 205 ? 2.07 15.195 1.84 1 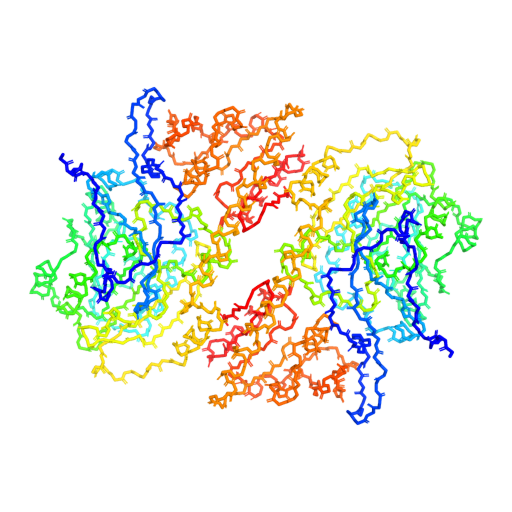98.25 205 LEU B N 1
ATOM 4797 C CA . LEU B 1 205 ? 1.459 15.305 0.521 1 98.25 205 LEU B CA 1
ATOM 4798 C C . LEU B 1 205 ? 1.785 14.086 -0.337 1 98.25 205 LEU B C 1
ATOM 4800 O O . LEU B 1 205 ? 0.924 13.586 -1.062 1 98.25 205 LEU B O 1
ATOM 4804 N N . VAL B 1 206 ? 2.994 13.602 -0.243 1 97.69 206 VAL B N 1
ATOM 4805 C CA . VAL B 1 206 ? 3.439 12.477 -1.062 1 97.69 206 VAL B CA 1
ATOM 4806 C C . VAL B 1 206 ? 2.576 11.258 -0.775 1 97.69 206 VAL B C 1
ATOM 4808 O O . VAL B 1 206 ? 2.191 10.531 -1.695 1 97.69 206 VAL B O 1
ATOM 4811 N N . ASP B 1 207 ? 2.256 11.023 0.478 1 96.94 207 ASP B N 1
ATOM 4812 C CA . ASP B 1 207 ? 1.415 9.883 0.83 1 96.94 207 ASP B CA 1
ATOM 4813 C C . ASP B 1 207 ? -0.005 10.062 0.298 1 96.94 207 ASP B C 1
ATOM 4815 O O . ASP B 1 207 ? -0.629 9.102 -0.158 1 96.94 207 ASP B O 1
ATOM 4819 N N . LEU B 1 208 ? -0.519 11.273 0.428 1 97.75 208 LEU B N 1
ATOM 4820 C CA . LEU B 1 208 ? -1.85 11.562 -0.092 1 97.75 208 LEU B CA 1
ATOM 4821 C C . LEU B 1 208 ? -1.942 11.227 -1.575 1 97.75 208 LEU B C 1
ATOM 4823 O O . LEU B 1 208 ? -2.857 10.516 -1.997 1 97.75 208 LEU B O 1
ATOM 4827 N N . LEU B 1 209 ? -0.943 11.672 -2.346 1 97.81 209 LEU B N 1
ATOM 4828 C CA . LEU B 1 209 ? -0.956 11.484 -3.793 1 97.81 209 LEU B CA 1
ATOM 4829 C C . LEU B 1 209 ? -0.667 10.039 -4.156 1 97.81 209 LEU B C 1
ATOM 4831 O O . LEU B 1 209 ? -1.388 9.438 -4.957 1 97.81 209 LEU B O 1
ATOM 4835 N N . SER B 1 210 ? 0.327 9.461 -3.508 1 95.94 210 SER B N 1
ATOM 4836 C CA . SER B 1 210 ? 0.814 8.141 -3.9 1 95.94 210 SER B CA 1
ATOM 4837 C C . SER B 1 210 ? -0.153 7.043 -3.469 1 95.94 210 SER B C 1
ATOM 4839 O O . SER B 1 210 ? -0.26 6.008 -4.129 1 95.94 210 SER B O 1
ATOM 4841 N N . ASN B 1 211 ? -0.894 7.273 -2.414 1 96.25 211 ASN B N 1
ATOM 4842 C CA . ASN B 1 211 ? -1.816 6.273 -1.893 1 96.25 211 ASN B CA 1
ATOM 4843 C C . ASN B 1 211 ? -3.268 6.633 -2.199 1 96.25 211 ASN B C 1
ATOM 4845 O O . ASN B 1 211 ? -4.191 6.047 -1.633 1 96.25 211 ASN B O 1
ATOM 4849 N N . ASN B 1 212 ? -3.459 7.598 -2.975 1 97.38 212 ASN B N 1
ATOM 4850 C CA . ASN B 1 212 ? -4.785 7.961 -3.463 1 97.38 212 ASN B CA 1
ATOM 4851 C C . ASN B 1 212 ? -5.73 8.305 -2.314 1 97.38 212 ASN B C 1
ATOM 4853 O O . ASN B 1 212 ? -6.883 7.875 -2.301 1 97.38 212 ASN B O 1
ATOM 4857 N N . GLN B 1 213 ? -5.234 9.047 -1.354 1 98.12 213 GLN B N 1
ATOM 4858 C CA . GLN B 1 213 ? -6.004 9.359 -0.155 1 98.12 213 GLN B CA 1
ATOM 4859 C C . GLN B 1 213 ? -6.832 10.625 -0.346 1 98.12 213 GLN B C 1
ATOM 4861 O O . GLN B 1 213 ? -6.781 11.539 0.484 1 98.12 213 GLN B O 1
ATOM 4866 N N . PHE B 1 214 ? -7.602 10.664 -1.43 1 98.56 214 PHE B N 1
ATOM 4867 C CA . PHE B 1 214 ? -8.398 11.844 -1.751 1 98.56 214 PHE B CA 1
ATOM 4868 C C . PHE B 1 214 ? -9.477 12.07 -0.7 1 98.56 214 PHE B C 1
ATOM 4870 O O . PHE B 1 214 ? -9.992 13.18 -0.558 1 98.56 214 PHE B O 1
ATOM 4877 N N . ASP B 1 215 ? -9.781 11.008 0.037 1 98.44 215 ASP B N 1
ATOM 4878 C CA . ASP B 1 215 ? -10.844 11.102 1.035 1 98.44 215 ASP B CA 1
ATOM 4879 C C . ASP B 1 215 ? -10.391 11.922 2.242 1 98.44 215 ASP B C 1
ATOM 4881 O O . ASP B 1 215 ? -11.211 12.32 3.07 1 98.44 215 ASP B O 1
ATOM 4885 N N . THR B 1 216 ? -9.086 12.242 2.379 1 97.69 216 THR B N 1
ATOM 4886 C CA . THR B 1 216 ? -8.594 13.047 3.488 1 97.69 216 THR B CA 1
ATOM 4887 C C . THR B 1 216 ? -8.703 14.539 3.164 1 97.69 216 THR B C 1
ATOM 4889 O O . THR B 1 216 ? -8.297 15.383 3.963 1 97.69 216 THR B O 1
ATOM 4892 N N . ILE B 1 217 ? -9.273 14.859 2.029 1 98.31 217 ILE B N 1
ATOM 4893 C CA . ILE B 1 217 ? -9.539 16.234 1.622 1 98.31 217 ILE B CA 1
ATOM 4894 C C . ILE B 1 217 ? -10.93 16.656 2.084 1 98.31 217 ILE B C 1
ATOM 4896 O O . ILE B 1 217 ? -11.938 16.141 1.578 1 98.31 217 ILE B O 1
ATOM 4900 N N . TYR B 1 218 ? -11.023 17.469 3.037 1 96.88 218 TYR B N 1
ATOM 4901 C CA . TYR B 1 218 ? -12.281 18.047 3.5 1 96.88 218 TYR B CA 1
ATOM 4902 C C . TYR B 1 218 ? -12.07 19.453 4.062 1 96.88 218 TYR B C 1
ATOM 4904 O O . TYR B 1 218 ? -10.945 19.938 4.117 1 96.88 218 TYR B O 1
ATOM 4912 N N . HIS B 1 219 ? -13.055 20.109 4.406 1 96.06 219 HIS B N 1
ATOM 4913 C CA . HIS B 1 219 ? -13.039 21.562 4.586 1 96.06 219 HIS B CA 1
ATOM 4914 C C . HIS B 1 219 ? -12.125 21.969 5.742 1 96.06 219 HIS B C 1
ATOM 4916 O O . HIS B 1 219 ? -11.531 23.047 5.719 1 96.06 219 HIS B O 1
ATOM 4922 N N . GLU B 1 220 ? -11.945 21.094 6.699 1 92.56 220 GLU B N 1
ATOM 4923 C CA . GLU B 1 220 ? -11.078 21.391 7.828 1 92.56 220 GLU B CA 1
ATOM 4924 C C . GLU B 1 220 ? -9.609 21.391 7.41 1 92.56 220 GLU B C 1
ATOM 4926 O O . GLU B 1 220 ? -8.789 22.094 8 1 92.56 220 GLU B O 1
ATOM 4931 N N . HIS B 1 221 ? -9.297 20.594 6.426 1 96.12 221 HIS B N 1
ATOM 4932 C CA . HIS B 1 221 ? -7.93 20.453 5.93 1 96.12 221 HIS B CA 1
ATOM 4933 C C . HIS B 1 221 ? -7.637 21.484 4.832 1 96.12 221 HIS B C 1
ATOM 4935 O O . HIS B 1 221 ? -7.797 21.188 3.646 1 96.12 221 HIS B O 1
ATOM 4941 N N . LEU B 1 222 ? -7.043 22.562 5.164 1 97.75 222 LEU B N 1
ATOM 4942 C CA . LEU B 1 222 ? -6.859 23.656 4.223 1 97.75 222 LEU B CA 1
ATOM 4943 C C . LEU B 1 222 ? -5.57 23.484 3.426 1 97.75 222 LEU B C 1
ATOM 4945 O O . LEU B 1 222 ? -5.477 23.938 2.281 1 97.75 222 LEU B O 1
ATOM 4949 N N . SER B 1 223 ? -4.586 22.875 4.086 1 98.56 223 SER B N 1
ATOM 4950 C CA . SER B 1 223 ? -3.266 22.781 3.475 1 98.56 223 SER B CA 1
ATOM 4951 C C . SER B 1 223 ? -2.76 21.344 3.463 1 98.56 223 SER B C 1
ATOM 4953 O O . SER B 1 223 ? -2.951 20.594 4.434 1 98.56 223 SER B O 1
ATOM 4955 N N . TYR B 1 224 ? -2.145 20.969 2.406 1 98.5 224 TYR B N 1
ATOM 4956 C CA . TYR B 1 224 ? -1.465 19.688 2.232 1 98.5 224 TYR B CA 1
ATOM 4957 C C . TYR B 1 224 ? 0.018 19.891 1.944 1 98.5 224 TYR B C 1
ATOM 4959 O O . TYR B 1 224 ? 0.392 20.297 0.84 1 98.5 224 TYR B O 1
ATOM 4967 N N . PHE B 1 225 ? 0.872 19.5 2.885 1 98.31 225 PHE B N 1
ATOM 4968 C CA . PHE B 1 225 ? 2.215 20.062 2.9 1 98.31 225 PHE B CA 1
ATOM 4969 C C . PHE B 1 225 ? 3.219 19.094 2.277 1 98.31 225 PHE B C 1
ATOM 4971 O O . PHE B 1 225 ? 3.156 17.891 2.512 1 98.31 225 PHE B O 1
ATOM 4978 N N . SER B 1 226 ? 4.047 19.625 1.415 1 98.19 226 SER B N 1
ATOM 4979 C CA . SER B 1 226 ? 5.336 19.062 1.026 1 98.19 226 SER B CA 1
ATOM 4980 C C . SER B 1 226 ? 6.477 19.719 1.797 1 98.19 226 SER B C 1
ATOM 4982 O O . SER B 1 226 ? 6.262 20.688 2.531 1 98.19 226 SER B O 1
ATOM 4984 N N . ILE B 1 227 ? 7.672 19.188 1.686 1 98.12 227 ILE B N 1
ATOM 4985 C CA . ILE B 1 227 ? 8.836 19.812 2.316 1 98.12 227 ILE B CA 1
ATOM 4986 C C . ILE B 1 227 ? 9.148 21.141 1.64 1 98.12 227 ILE B C 1
ATOM 4988 O O . ILE B 1 227 ? 9.492 22.109 2.309 1 98.12 227 ILE B O 1
ATOM 4992 N N . ARG B 1 228 ? 8.938 21.203 0.342 1 98 228 ARG B N 1
ATOM 4993 C CA . ARG B 1 228 ? 9.133 22.438 -0.406 1 98 228 ARG B CA 1
ATOM 4994 C C . ARG B 1 228 ? 8.227 23.547 0.122 1 98 228 ARG B C 1
ATOM 4996 O O . ARG B 1 228 ? 8.672 24.688 0.309 1 98 228 ARG B O 1
ATOM 5003 N N . ALA B 1 229 ? 7.008 23.234 0.364 1 97.12 229 ALA B N 1
ATOM 5004 C CA . ALA B 1 229 ? 6.059 24.203 0.889 1 97.12 229 ALA B CA 1
ATOM 5005 C C . ALA B 1 229 ? 6.473 24.688 2.277 1 97.12 229 ALA B C 1
ATOM 5007 O O . ALA B 1 229 ? 6.402 25.875 2.576 1 97.12 229 ALA B O 1
ATOM 5008 N N . PHE B 1 230 ? 6.918 23.781 3.146 1 97 230 PHE B N 1
ATOM 5009 C CA . PHE B 1 230 ? 7.383 24.156 4.477 1 97 230 PHE B CA 1
ATOM 5010 C C . PHE B 1 230 ? 8.586 25.094 4.391 1 97 230 PHE B C 1
ATOM 5012 O O . PHE B 1 230 ? 8.664 26.078 5.109 1 97 230 PHE B O 1
ATOM 5019 N N . GLN B 1 231 ? 9.508 24.672 3.551 1 98.19 231 GLN B N 1
ATOM 5020 C CA . GLN B 1 231 ? 10.703 25.5 3.402 1 98.19 231 GLN B CA 1
ATOM 5021 C C . GLN B 1 231 ? 10.328 26.922 2.975 1 98.19 231 GLN B C 1
ATOM 5023 O O . GLN B 1 231 ? 10.828 27.891 3.539 1 98.19 231 GLN B O 1
ATOM 5028 N N . THR B 1 232 ? 9.43 27.031 2.012 1 98.25 232 THR B N 1
ATOM 5029 C CA . THR B 1 232 ? 8.984 28.328 1.524 1 98.25 232 THR B CA 1
ATOM 5030 C C . THR B 1 232 ? 8.328 29.125 2.645 1 98.25 232 THR B C 1
ATOM 5032 O O . THR B 1 232 ? 8.578 30.328 2.789 1 98.25 232 THR B O 1
ATOM 5035 N N . LEU B 1 233 ? 7.508 28.484 3.426 1 98 233 LEU B N 1
ATOM 5036 C CA . LEU B 1 233 ? 6.762 29.125 4.5 1 98 233 LEU B CA 1
ATOM 5037 C C . LEU B 1 233 ? 7.703 29.641 5.578 1 98 233 LEU B C 1
ATOM 5039 O O . LEU B 1 233 ? 7.609 30.812 5.98 1 98 233 LEU B O 1
ATOM 5043 N N . VAL B 1 234 ? 8.656 28.828 6.012 1 97.75 234 VAL B N 1
ATOM 5044 C CA . VAL B 1 234 ? 9.422 29.172 7.203 1 97.75 234 VAL B CA 1
ATOM 5045 C C . VAL B 1 234 ? 10.531 30.172 6.832 1 97.75 234 VAL B C 1
ATOM 5047 O O . VAL B 1 234 ? 10.992 30.938 7.68 1 97.75 234 VAL B O 1
ATOM 5050 N N . GLU B 1 235 ? 10.969 30.125 5.605 1 96.62 235 GLU B N 1
ATOM 5051 C CA . GLU B 1 235 ? 11.992 31.062 5.148 1 96.62 235 GLU B CA 1
ATOM 5052 C C . GLU B 1 235 ? 11.516 32.5 5.238 1 96.62 235 GLU B C 1
ATOM 5054 O O . GLU B 1 235 ? 12.328 33.438 5.355 1 96.62 235 GLU B O 1
ATOM 5059 N N . GLN B 1 236 ? 10.25 32.688 5.254 1 94.88 236 GLN B N 1
ATOM 5060 C CA . GLN B 1 236 ? 9.672 34.031 5.312 1 94.88 236 GLN B CA 1
ATOM 5061 C C . GLN B 1 236 ? 9.906 34.656 6.68 1 94.88 236 GLN B C 1
ATOM 5063 O O . GLN B 1 236 ? 9.75 35.875 6.836 1 94.88 236 GLN B O 1
ATOM 5068 N N . VAL B 1 237 ? 10.195 33.938 7.695 1 96.12 237 VAL B N 1
ATOM 5069 C CA . VAL B 1 237 ? 10.453 34.438 9.039 1 96.12 237 VAL B CA 1
ATOM 5070 C C . VAL B 1 237 ? 11.852 34.031 9.484 1 96.12 237 VAL B C 1
ATOM 5072 O O . VAL B 1 237 ? 12.086 33.781 10.672 1 96.12 237 VAL B O 1
ATOM 5075 N N . ASP B 1 238 ? 12.781 33.812 8.547 1 97.12 238 ASP B N 1
ATOM 5076 C CA . ASP B 1 238 ? 14.195 33.531 8.766 1 97.12 238 ASP B CA 1
ATOM 5077 C C . ASP B 1 238 ? 14.375 32.219 9.562 1 97.12 238 ASP B C 1
ATOM 5079 O O . ASP B 1 238 ? 15.164 32.188 10.508 1 97.12 238 ASP B O 1
ATOM 5083 N N . MET B 1 239 ? 13.602 31.25 9.266 1 98.25 239 MET B N 1
ATOM 5084 C CA . MET B 1 239 ? 13.742 29.906 9.82 1 98.25 239 MET B CA 1
ATOM 5085 C C . MET B 1 239 ? 14.086 28.906 8.727 1 98.25 239 MET B C 1
ATOM 5087 O O . MET B 1 239 ? 14.133 29.25 7.543 1 98.25 239 MET B O 1
ATOM 5091 N N . GLN B 1 240 ? 14.438 27.641 9.148 1 98.25 240 GLN B N 1
ATOM 5092 C CA . GLN B 1 240 ? 14.789 26.594 8.195 1 98.25 240 GLN B CA 1
ATOM 5093 C C . GLN B 1 240 ? 14.422 25.219 8.734 1 98.25 240 GLN B C 1
ATOM 5095 O O . GLN B 1 240 ? 14.336 25.016 9.945 1 98.25 240 GLN B O 1
ATOM 5100 N N . VAL B 1 241 ? 14.164 24.344 7.84 1 98.56 241 VAL B N 1
ATOM 5101 C CA . VAL B 1 241 ? 13.898 22.953 8.211 1 98.56 241 VAL B CA 1
ATOM 5102 C C . VAL B 1 241 ? 15.195 22.281 8.656 1 98.56 241 VAL B C 1
ATOM 5104 O O . VAL B 1 241 ? 16.203 22.344 7.953 1 98.56 241 VAL B O 1
ATOM 5107 N N . LEU B 1 242 ? 15.164 21.672 9.844 1 98.19 242 LEU B N 1
ATOM 5108 C CA . LEU B 1 242 ? 16.328 21.062 10.469 1 98.19 242 LEU B CA 1
ATOM 5109 C C . LEU B 1 242 ? 16.344 19.547 10.227 1 98.19 242 LEU B C 1
ATOM 5111 O O . LEU B 1 242 ? 17.406 18.969 9.992 1 98.19 242 LEU B O 1
ATOM 5115 N N . ASP B 1 243 ? 15.211 18.969 10.312 1 97.19 243 ASP B N 1
ATOM 5116 C CA . ASP B 1 243 ? 15.102 17.516 10.289 1 97.19 243 ASP B CA 1
ATOM 5117 C C . ASP B 1 243 ? 13.688 17.062 9.922 1 97.19 243 ASP B C 1
ATOM 5119 O O . ASP B 1 243 ? 12.742 17.859 10.016 1 97.19 243 ASP B O 1
ATOM 5123 N N . ILE B 1 244 ? 13.602 15.859 9.414 1 96.75 244 ILE B N 1
ATOM 5124 C CA . ILE B 1 244 ? 12.32 15.273 9.031 1 96.75 244 ILE B CA 1
ATOM 5125 C C . ILE B 1 244 ? 12.258 13.82 9.508 1 96.75 244 ILE B C 1
ATOM 5127 O O . ILE B 1 244 ? 13.195 13.047 9.297 1 96.75 244 ILE B O 1
ATOM 5131 N N . ASN B 1 245 ? 11.172 13.461 10.195 1 93.62 245 ASN B N 1
ATOM 5132 C CA . ASN B 1 245 ? 10.852 12.078 10.523 1 93.62 245 ASN B CA 1
ATOM 5133 C C . ASN B 1 245 ? 9.586 11.609 9.82 1 93.62 245 ASN B C 1
ATOM 5135 O O . ASN B 1 245 ? 8.586 12.328 9.789 1 93.62 245 ASN B O 1
ATOM 5139 N N . ARG B 1 246 ? 9.672 10.484 9.266 1 91.62 246 ARG B N 1
ATOM 5140 C CA . ARG B 1 246 ? 8.508 9.898 8.609 1 91.62 246 ARG B CA 1
ATOM 5141 C C . ARG B 1 246 ? 7.844 8.859 9.5 1 91.62 246 ARG B C 1
ATOM 5143 O O . ARG B 1 246 ? 8.523 8.062 10.148 1 91.62 246 ARG B O 1
ATOM 5150 N N . MET B 1 247 ? 6.516 8.914 9.547 1 88.31 247 MET B N 1
ATOM 5151 C CA . MET B 1 247 ? 5.746 7.957 10.336 1 88.31 247 MET B CA 1
ATOM 5152 C C . MET B 1 247 ? 4.559 7.426 9.539 1 88.31 247 MET B C 1
ATOM 5154 O O . MET B 1 247 ? 4.086 8.078 8.602 1 88.31 247 MET B O 1
ATOM 5158 N N . SER B 1 248 ? 4.07 6.27 9.922 1 84.69 248 SER B N 1
ATOM 5159 C CA . SER B 1 248 ? 2.971 5.629 9.211 1 84.69 248 SER B CA 1
ATOM 5160 C C . SER B 1 248 ? 1.619 6.074 9.758 1 84.69 248 SER B C 1
ATOM 5162 O O . SER B 1 248 ? 0.581 5.82 9.141 1 84.69 248 SER B O 1
ATOM 5164 N N . VAL B 1 249 ? 1.654 6.816 10.789 1 80.62 249 VAL B N 1
ATOM 5165 C CA . VAL B 1 249 ? 0.407 7.207 11.438 1 80.62 249 VAL B CA 1
ATOM 5166 C C . VAL B 1 249 ? -0.448 8.016 10.461 1 80.62 249 VAL B C 1
ATOM 5168 O O . VAL B 1 249 ? 0.082 8.734 9.609 1 80.62 249 VAL B O 1
ATOM 5171 N N . HIS B 1 250 ? -1.801 7.773 10.461 1 81.5 250 HIS B N 1
ATOM 5172 C CA . HIS B 1 250 ? -2.793 8.516 9.688 1 81.5 250 HIS B CA 1
ATOM 5173 C C . HIS B 1 250 ? -2.574 8.336 8.195 1 81.5 250 HIS B C 1
ATOM 5175 O O . HIS B 1 250 ? -2.791 9.266 7.41 1 81.5 250 HIS B O 1
ATOM 5181 N N . GLY B 1 251 ? -1.99 7.273 7.781 1 84.5 251 GLY B N 1
ATOM 5182 C CA . GLY B 1 251 ? -1.794 7.016 6.363 1 84.5 251 GLY B CA 1
ATOM 5183 C C . GLY B 1 251 ? -0.508 7.605 5.82 1 84.5 251 GLY B C 1
ATOM 5184 O O . GLY B 1 251 ? -0.326 7.699 4.605 1 84.5 251 GLY B O 1
ATOM 5185 N N . GLY B 1 252 ? 0.377 8.133 6.664 1 91.06 252 GLY B N 1
ATOM 5186 C CA . GLY B 1 252 ? 1.646 8.742 6.305 1 91.06 252 GLY B CA 1
ATOM 5187 C C . GLY B 1 252 ? 1.785 10.172 6.809 1 91.06 252 GLY B C 1
ATOM 5188 O O . GLY B 1 252 ? 1.006 11.047 6.43 1 91.06 252 GLY B O 1
ATOM 5189 N N . THR B 1 253 ? 2.658 10.383 7.695 1 93.94 253 THR B N 1
ATOM 5190 C CA . THR B 1 253 ? 2.857 11.656 8.375 1 93.94 253 THR B CA 1
ATOM 5191 C C . THR B 1 253 ? 4.336 12.031 8.406 1 93.94 253 THR B C 1
ATOM 5193 O O . THR B 1 253 ? 5.203 11.156 8.453 1 93.94 253 THR B O 1
ATOM 5196 N N . ILE B 1 254 ? 4.613 13.281 8.289 1 96.12 254 ILE B N 1
ATOM 5197 C CA . ILE B 1 254 ? 5.969 13.781 8.5 1 96.12 254 ILE B CA 1
ATOM 5198 C C . ILE B 1 254 ? 6 14.664 9.742 1 96.12 254 ILE B C 1
ATOM 5200 O O . ILE B 1 254 ? 5.062 15.422 10 1 96.12 254 ILE B O 1
ATOM 5204 N N . ARG B 1 255 ? 6.953 14.477 10.531 1 97.06 255 ARG B N 1
ATOM 5205 C CA . ARG B 1 255 ? 7.316 15.406 11.594 1 97.06 255 ARG B CA 1
ATOM 5206 C C . ARG B 1 255 ? 8.484 16.297 11.164 1 97.06 255 ARG B C 1
ATOM 5208 O O . ARG B 1 255 ? 9.594 15.805 10.945 1 97.06 255 ARG B O 1
ATOM 5215 N N . VAL B 1 256 ? 8.273 17.516 11.062 1 98.31 256 VAL B N 1
ATOM 5216 C CA . VAL B 1 256 ? 9.258 18.469 10.578 1 98.31 256 VAL B CA 1
ATOM 5217 C C . VAL B 1 256 ? 9.781 19.312 11.734 1 98.31 256 VAL B C 1
ATOM 5219 O O . VAL B 1 256 ? 9.008 19.891 12.492 1 98.31 256 VAL B O 1
ATOM 5222 N N . HIS B 1 257 ? 11.078 19.281 11.914 1 98.56 257 HIS B N 1
ATOM 5223 C CA . HIS B 1 257 ? 11.75 20.125 12.898 1 98.56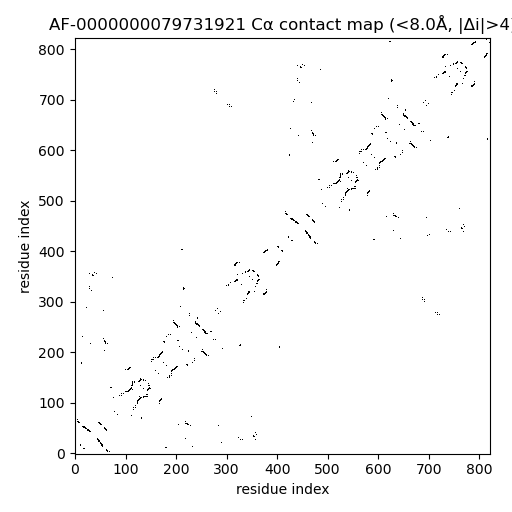 257 HIS B CA 1
ATOM 5224 C C . HIS B 1 257 ? 12.273 21.406 12.258 1 98.56 257 HIS B C 1
ATOM 5226 O O . HIS B 1 257 ? 13 21.344 11.266 1 98.56 257 HIS B O 1
ATOM 5232 N N . ILE B 1 258 ? 11.898 22.484 12.797 1 98.69 258 ILE B N 1
ATOM 5233 C CA . ILE B 1 258 ? 12.234 23.781 12.242 1 98.69 258 ILE B CA 1
ATOM 5234 C C . ILE B 1 258 ? 12.977 24.625 13.281 1 98.69 258 ILE B C 1
ATOM 5236 O O . ILE B 1 258 ? 12.648 24.578 14.469 1 98.69 258 ILE B O 1
ATOM 5240 N N . GLN B 1 259 ? 13.961 25.328 12.883 1 98.5 259 GLN B N 1
ATOM 5241 C CA . GLN B 1 259 ? 14.758 26.203 13.742 1 98.5 259 GLN B CA 1
ATOM 5242 C C . GLN B 1 259 ? 15.008 27.547 13.086 1 98.5 259 GLN B C 1
ATOM 5244 O O . GLN B 1 259 ? 14.734 27.719 11.891 1 98.5 259 GLN B O 1
ATOM 5249 N N . ARG B 1 260 ? 15.438 28.5 13.906 1 98.25 260 ARG B N 1
ATOM 5250 C CA . ARG B 1 260 ? 15.891 29.75 13.328 1 98.25 260 ARG B CA 1
ATOM 5251 C C . ARG B 1 260 ? 17.109 29.547 12.445 1 98.25 260 ARG B C 1
ATOM 5253 O O . ARG B 1 260 ? 17.953 28.703 12.742 1 98.25 260 ARG B O 1
ATOM 5260 N N . GLU B 1 261 ? 17.234 30.297 11.391 1 96.62 261 GLU B N 1
ATOM 5261 C CA . GLU B 1 261 ? 18.406 30.234 10.531 1 96.62 261 GLU B CA 1
ATOM 5262 C C . GLU B 1 261 ? 19.672 30.547 11.32 1 96.62 261 GLU B C 1
ATOM 5264 O O . GLU B 1 261 ? 20.75 30.047 10.992 1 96.62 261 GLU B O 1
ATOM 5269 N N . SER B 1 262 ? 19.547 31.328 12.344 1 95.81 262 SER B N 1
ATOM 5270 C CA . SER B 1 262 ? 20.672 31.766 13.148 1 95.81 262 SER B CA 1
ATOM 5271 C C . SER B 1 262 ? 21.109 30.688 14.133 1 95.81 262 SER B C 1
ATOM 5273 O O . SER B 1 262 ? 22.172 30.797 14.758 1 95.81 262 SER B O 1
ATOM 5275 N N . ALA B 1 263 ? 20.234 29.688 14.289 1 94.94 263 ALA B N 1
ATOM 5276 C CA . ALA B 1 263 ? 20.594 28.625 15.234 1 94.94 263 ALA B CA 1
ATOM 5277 C C . ALA B 1 263 ? 21.828 27.875 14.773 1 94.94 263 ALA B C 1
ATOM 5279 O O . ALA B 1 263 ? 22.141 27.859 13.578 1 94.94 263 ALA B O 1
ATOM 5280 N N . ASP B 1 264 ? 22.5 27.047 15.633 1 91.81 264 ASP B N 1
ATOM 5281 C CA . ASP B 1 264 ? 23.828 26.469 15.383 1 91.81 264 ASP B CA 1
ATOM 5282 C C . ASP B 1 264 ? 23.703 25.078 14.773 1 91.81 264 ASP B C 1
ATOM 5284 O O . ASP B 1 264 ? 24.625 24.594 14.125 1 91.81 264 ASP B O 1
ATOM 5288 N N . ARG B 1 265 ? 22.625 24.422 14.914 1 94.75 265 ARG B N 1
ATOM 5289 C CA . ARG B 1 265 ? 22.484 23.062 14.422 1 94.75 265 ARG B CA 1
ATOM 5290 C C . ARG B 1 265 ? 22.453 23.031 12.898 1 94.75 265 ARG B C 1
ATOM 5292 O O . ARG B 1 265 ? 21.719 23.797 12.273 1 94.75 265 ARG B O 1
ATOM 5299 N N . ALA B 1 266 ? 23.188 22.156 12.312 1 95 266 ALA B N 1
ATOM 5300 C CA . ALA B 1 266 ? 23.188 22 10.859 1 95 266 ALA B CA 1
ATOM 5301 C C . ALA B 1 266 ? 21.984 21.172 10.406 1 95 266 ALA B C 1
ATOM 5303 O O . ALA B 1 266 ? 21.656 20.141 11.016 1 95 266 ALA B O 1
ATOM 5304 N N . PRO B 1 267 ? 21.266 21.609 9.328 1 95.81 267 PRO B N 1
ATOM 5305 C CA . PRO B 1 267 ? 20.203 20.75 8.781 1 95.81 267 PRO B CA 1
ATOM 5306 C C . PRO B 1 267 ? 20.703 19.359 8.398 1 95.81 267 PRO B C 1
ATOM 5308 O O . PRO B 1 267 ? 21.828 19.219 7.895 1 95.81 267 PRO B O 1
ATOM 5311 N N . LYS B 1 268 ? 19.922 18.469 8.633 1 94.75 268 LYS B N 1
ATOM 5312 C CA . LYS B 1 268 ? 20.281 17.078 8.32 1 94.75 268 LYS B CA 1
ATOM 5313 C C . LYS B 1 268 ? 20.094 16.797 6.832 1 94.75 268 LYS B C 1
ATOM 5315 O O . LYS B 1 268 ? 19.328 17.469 6.152 1 94.75 268 LYS B O 1
ATOM 5320 N N . ARG B 1 269 ? 20.719 15.758 6.32 1 92.38 269 ARG B N 1
ATOM 5321 C CA . ARG B 1 269 ? 20.719 15.367 4.914 1 92.38 269 ARG B CA 1
ATOM 5322 C C . ARG B 1 269 ? 19.312 14.977 4.461 1 92.38 269 ARG B C 1
ATOM 5324 O O . ARG B 1 269 ? 18.938 15.219 3.311 1 92.38 269 ARG B O 1
ATOM 5331 N N . VAL B 1 270 ? 18.531 14.5 5.375 1 94.06 270 VAL B N 1
ATOM 5332 C CA . VAL B 1 270 ? 17.188 14 5.07 1 94.06 270 VAL B CA 1
ATOM 5333 C C . VAL B 1 270 ? 16.344 15.117 4.469 1 94.06 270 VAL B C 1
ATOM 5335 O O . VAL B 1 270 ? 15.445 14.852 3.66 1 94.06 270 VAL B O 1
ATOM 5338 N N . VAL B 1 271 ? 16.609 16.344 4.812 1 96.19 271 VAL B N 1
ATOM 5339 C CA . VAL B 1 271 ? 15.852 17.469 4.273 1 96.19 271 VAL B CA 1
ATOM 5340 C C . VAL B 1 271 ? 16.016 17.531 2.758 1 96.19 271 VAL B C 1
ATOM 5342 O O . VAL B 1 271 ? 15.039 17.609 2.02 1 96.19 271 VAL B O 1
ATOM 5345 N N . ASP B 1 272 ? 17.266 17.391 2.309 1 95.06 272 ASP B N 1
ATOM 5346 C CA . ASP B 1 272 ? 17.547 17.391 0.876 1 95.06 272 ASP B CA 1
ATOM 5347 C C . ASP B 1 272 ? 17 16.125 0.208 1 95.06 272 ASP B C 1
ATOM 5349 O O . ASP B 1 272 ? 16.562 16.172 -0.943 1 95.06 272 ASP B O 1
ATOM 5353 N N . ASP B 1 273 ? 17.078 15.047 0.936 1 94.75 273 ASP B N 1
ATOM 5354 C CA . ASP B 1 273 ? 16.594 13.781 0.396 1 94.75 273 ASP B CA 1
ATOM 5355 C C . ASP B 1 273 ? 15.109 13.875 0.035 1 94.75 273 ASP B C 1
ATOM 5357 O O . ASP B 1 273 ? 14.703 13.438 -1.041 1 94.75 273 ASP B O 1
ATOM 5361 N N . TYR B 1 274 ? 14.344 14.461 0.899 1 96.56 274 TYR B N 1
ATOM 5362 C CA . TYR B 1 274 ? 12.906 14.547 0.659 1 96.56 274 TYR B CA 1
ATOM 5363 C C . TYR B 1 274 ? 12.594 15.57 -0.421 1 96.56 274 TYR B C 1
ATOM 5365 O O . TYR B 1 274 ? 11.641 15.414 -1.18 1 96.56 274 TYR B O 1
ATOM 5373 N N . ARG B 1 275 ? 13.414 16.578 -0.533 1 97.25 275 ARG B N 1
ATOM 5374 C CA . ARG B 1 275 ? 13.273 17.5 -1.653 1 97.25 275 ARG B CA 1
ATOM 5375 C C . ARG B 1 275 ? 13.516 16.797 -2.982 1 97.25 275 ARG B C 1
ATOM 5377 O O . ARG B 1 275 ? 12.789 17.016 -3.953 1 97.25 275 ARG B O 1
ATOM 5384 N N . ARG B 1 276 ? 14.523 15.961 -3.033 1 96.81 276 ARG B N 1
ATOM 5385 C CA . ARG B 1 276 ? 14.828 15.188 -4.234 1 96.81 276 ARG B CA 1
ATOM 5386 C C . ARG B 1 276 ? 13.711 14.211 -4.562 1 96.81 276 ARG B C 1
ATOM 5388 O O . ARG B 1 276 ? 13.359 14.031 -5.73 1 96.81 276 ARG B O 1
ATOM 5395 N N . LEU B 1 277 ? 13.172 13.586 -3.521 1 97.5 277 LEU B N 1
ATOM 5396 C CA . LEU B 1 277 ? 12.039 12.695 -3.717 1 97.5 277 LEU B CA 1
ATOM 5397 C C . LEU B 1 277 ? 10.867 13.438 -4.355 1 97.5 277 LEU B C 1
ATOM 5399 O O . LEU B 1 277 ? 10.273 12.953 -5.32 1 97.5 277 LEU B O 1
ATOM 5403 N N . GLU B 1 278 ? 10.562 14.609 -3.781 1 98.25 278 GLU B N 1
ATOM 5404 C CA . GLU B 1 278 ? 9.445 15.406 -4.289 1 98.25 278 GLU B CA 1
ATOM 5405 C C . GLU B 1 278 ? 9.672 15.797 -5.75 1 98.25 278 GLU B C 1
ATOM 5407 O O . GLU B 1 278 ? 8.734 15.781 -6.551 1 98.25 278 GLU B O 1
ATOM 5412 N N . LEU B 1 279 ? 10.906 16.078 -6.094 1 97.69 279 LEU B N 1
ATOM 5413 C CA . LEU B 1 279 ? 11.234 16.406 -7.473 1 97.69 279 LEU B CA 1
ATOM 5414 C C . LEU B 1 279 ? 11.117 15.18 -8.375 1 97.69 279 LEU B C 1
ATOM 5416 O O . LEU B 1 279 ? 10.609 15.273 -9.492 1 97.69 279 LEU B O 1
ATOM 5420 N N . ALA B 1 280 ? 11.586 14.062 -7.91 1 97.19 280 ALA B N 1
ATOM 5421 C CA . ALA B 1 280 ? 11.5 12.82 -8.672 1 97.19 280 ALA B CA 1
ATOM 5422 C C . ALA B 1 280 ? 10.047 12.453 -8.961 1 97.19 280 ALA B C 1
ATOM 5424 O O . ALA B 1 280 ? 9.742 11.867 -10 1 97.19 280 ALA B O 1
ATOM 5425 N N . LEU B 1 281 ? 9.156 12.836 -8.039 1 97.5 281 LEU B N 1
ATOM 5426 C CA . LEU B 1 281 ? 7.734 12.562 -8.188 1 97.5 281 LEU B CA 1
ATOM 5427 C C . LEU B 1 281 ? 7.055 13.664 -9 1 97.5 281 LEU B C 1
ATOM 5429 O O . LEU B 1 281 ? 5.832 13.656 -9.156 1 97.5 281 LEU B O 1
ATOM 5433 N N . SER B 1 282 ? 7.773 14.664 -9.438 1 97.06 282 SER B N 1
ATOM 5434 C CA . SER B 1 282 ? 7.328 15.742 -10.312 1 97.06 282 SER B CA 1
ATOM 5435 C C . SER B 1 282 ? 6.293 16.625 -9.617 1 97.06 282 SER B C 1
ATOM 5437 O O . SER B 1 282 ? 5.309 17.031 -10.234 1 97.06 282 SER B O 1
ATOM 5439 N N . LEU B 1 283 ? 6.543 16.922 -8.305 1 97.5 283 LEU B N 1
ATOM 5440 C CA . LEU B 1 283 ? 5.586 17.75 -7.574 1 97.5 283 LEU B CA 1
ATOM 5441 C C . LEU B 1 283 ? 5.703 19.219 -7.98 1 97.5 283 LEU B C 1
ATOM 5443 O O . LEU B 1 283 ? 4.883 20.047 -7.574 1 97.5 283 LEU B O 1
ATOM 5447 N N . ASP B 1 284 ? 6.648 19.484 -8.867 1 97 284 ASP B N 1
ATOM 5448 C CA . ASP B 1 284 ? 6.805 20.844 -9.406 1 97 284 ASP B CA 1
ATOM 5449 C C . ASP B 1 284 ? 6.148 20.953 -10.781 1 97 284 ASP B C 1
ATOM 5451 O O . ASP B 1 284 ? 6.32 21.969 -11.469 1 97 284 ASP B O 1
ATOM 5455 N N . ASP B 1 285 ? 5.426 19.906 -11.156 1 96.19 285 ASP B N 1
ATOM 5456 C CA . ASP B 1 285 ? 4.777 19.828 -12.461 1 96.19 285 ASP B CA 1
ATOM 5457 C C . ASP B 1 285 ? 3.285 19.547 -12.312 1 96.19 285 ASP B C 1
ATOM 5459 O O . ASP B 1 285 ? 2.891 18.672 -11.531 1 96.19 285 ASP B O 1
ATOM 5463 N N . ARG B 1 286 ? 2.453 20.219 -13.164 1 96.62 286 ARG B N 1
ATOM 5464 C CA . ARG B 1 286 ? 1.004 20.047 -13.148 1 96.62 286 ARG B CA 1
ATOM 5465 C C . ARG B 1 286 ? 0.623 18.609 -13.453 1 96.62 286 ARG B C 1
ATOM 5467 O O . ARG B 1 286 ? -0.409 18.109 -12.984 1 96.62 286 ARG B O 1
ATOM 5474 N N . ARG B 1 287 ? 1.475 18.047 -14.227 1 94.38 287 ARG B N 1
ATOM 5475 C CA . ARG B 1 287 ? 1.166 16.719 -14.727 1 94.38 287 ARG B CA 1
ATOM 5476 C C . ARG B 1 287 ? 0.948 15.734 -13.578 1 94.38 287 ARG B C 1
ATOM 5478 O O . ARG B 1 287 ? 0.094 14.852 -13.664 1 94.38 287 ARG B O 1
ATOM 5485 N N . ALA B 1 288 ? 1.757 15.789 -12.516 1 96.06 288 ALA B N 1
ATOM 5486 C CA . ALA B 1 288 ? 1.614 14.891 -11.375 1 96.06 288 ALA B CA 1
ATOM 5487 C C . ALA B 1 288 ? 0.238 15.039 -10.727 1 96.06 288 ALA B C 1
ATOM 5489 O O . ALA B 1 288 ? -0.368 14.047 -10.312 1 96.06 288 ALA B O 1
ATOM 5490 N N . TYR B 1 289 ? -0.277 16.234 -10.664 1 98.44 289 TYR B N 1
ATOM 5491 C CA . TYR B 1 289 ? -1.56 16.516 -10.023 1 98.44 289 TYR B CA 1
ATOM 5492 C C . TYR B 1 289 ? -2.717 16.109 -10.922 1 98.44 289 TYR B C 1
ATOM 5494 O O . TYR B 1 289 ? -3.727 15.578 -10.445 1 98.44 289 TYR B O 1
ATOM 5502 N N . ASP B 1 290 ? -2.566 16.281 -12.242 1 98 290 ASP B N 1
ATOM 5503 C CA . ASP B 1 290 ? -3.568 15.812 -13.188 1 98 290 ASP B CA 1
ATOM 5504 C C . ASP B 1 290 ? -3.701 14.289 -13.141 1 98 290 ASP B C 1
ATOM 5506 O O . ASP B 1 290 ? -4.805 13.75 -13.227 1 98 290 ASP B O 1
ATOM 5510 N N . GLU B 1 291 ? -2.582 13.633 -13.047 1 95.94 291 GLU B N 1
ATOM 5511 C CA . GLU B 1 291 ? -2.592 12.172 -12.93 1 95.94 291 GLU B CA 1
ATOM 5512 C C . GLU B 1 291 ? -3.33 11.727 -11.672 1 95.94 291 GLU B C 1
ATOM 5514 O O . GLU B 1 291 ? -4.082 10.75 -11.703 1 95.94 291 GLU B O 1
ATOM 5519 N N . PHE B 1 292 ? -3.051 12.461 -10.586 1 97.81 292 PHE B N 1
ATOM 5520 C CA . PHE B 1 292 ? -3.752 12.164 -9.344 1 97.81 292 PHE B CA 1
ATOM 5521 C C . PHE B 1 292 ? -5.258 12.336 -9.516 1 97.81 292 PHE B C 1
ATOM 5523 O O . PHE B 1 292 ? -6.035 11.477 -9.109 1 97.81 292 PHE B O 1
ATOM 5530 N N . ALA B 1 293 ? -5.68 13.43 -10.102 1 98.62 293 ALA B N 1
ATOM 5531 C CA . ALA B 1 293 ? -7.098 13.695 -10.328 1 98.62 293 ALA B CA 1
ATOM 5532 C C . ALA B 1 293 ? -7.738 12.586 -11.156 1 98.62 293 ALA B C 1
ATOM 5534 O O . ALA B 1 293 ? -8.852 12.148 -10.859 1 98.62 293 ALA B O 1
ATOM 5535 N N . HIS B 1 294 ? -7.07 12.133 -12.133 1 97 294 HIS B N 1
ATOM 5536 C CA . HIS B 1 294 ? -7.555 11.031 -12.953 1 97 294 HIS B CA 1
ATOM 5537 C C . HIS B 1 294 ? -7.715 9.75 -12.141 1 97 294 HIS B C 1
ATOM 5539 O O . HIS B 1 294 ? -8.688 9.016 -12.32 1 97 294 HIS B O 1
ATOM 5545 N N . GLN B 1 295 ? -6.73 9.484 -11.344 1 96.56 295 GLN B N 1
ATOM 5546 C CA . GLN B 1 295 ? -6.793 8.305 -10.484 1 96.56 295 GLN B CA 1
ATOM 5547 C C . GLN B 1 295 ? -7.988 8.367 -9.547 1 96.56 295 GLN B C 1
ATOM 5549 O O . GLN B 1 295 ? -8.641 7.359 -9.281 1 96.56 295 GLN B O 1
ATOM 5554 N N . VAL B 1 296 ? -8.234 9.555 -9.008 1 98.5 296 VAL B N 1
ATOM 5555 C CA . VAL B 1 296 ? -9.367 9.758 -8.109 1 98.5 296 VAL B CA 1
ATOM 5556 C C . VAL B 1 296 ? -10.664 9.422 -8.828 1 98.5 296 VAL B C 1
ATOM 5558 O O . VAL B 1 296 ? -11.516 8.711 -8.289 1 98.5 296 VAL B O 1
ATOM 5561 N N . GLU B 1 297 ? -10.836 9.891 -10.031 1 97.94 297 GLU B N 1
ATOM 5562 C CA . GLU B 1 297 ? -12.031 9.617 -10.828 1 97.94 297 GLU B CA 1
ATOM 5563 C C . GLU B 1 297 ? -12.188 8.125 -11.094 1 97.94 297 GLU B C 1
ATOM 5565 O O . GLU B 1 297 ? -13.289 7.586 -10.992 1 97.94 297 GLU B O 1
ATOM 5570 N N . ARG B 1 298 ? -11.117 7.488 -11.43 1 96.38 298 ARG B N 1
ATOM 5571 C CA . ARG B 1 298 ? -11.148 6.059 -11.703 1 96.38 298 ARG B CA 1
ATOM 5572 C C . ARG B 1 298 ? -11.539 5.27 -10.461 1 96.38 298 ARG B C 1
ATOM 5574 O O . ARG B 1 298 ? -12.281 4.289 -10.547 1 96.38 298 ARG B O 1
ATOM 5581 N N . THR B 1 299 ? -11 5.688 -9.383 1 97.81 299 THR B N 1
ATOM 5582 C CA . THR B 1 299 ? -11.312 5.023 -8.125 1 97.81 299 THR B CA 1
ATOM 5583 C C . THR B 1 299 ? -12.797 5.148 -7.797 1 97.81 299 THR B C 1
ATOM 5585 O O . THR B 1 299 ? -13.422 4.188 -7.34 1 97.81 299 THR B O 1
ATOM 5588 N N . ARG B 1 300 ? -13.359 6.324 -8.008 1 98.44 300 ARG B N 1
ATOM 5589 C CA . ARG B 1 300 ? -14.797 6.5 -7.812 1 98.44 300 ARG B CA 1
ATOM 5590 C C . ARG B 1 300 ? -15.586 5.516 -8.664 1 98.44 300 ARG B C 1
ATOM 5592 O O . ARG B 1 300 ? -16.516 4.867 -8.172 1 98.44 300 ARG B O 1
ATOM 5599 N N . GLU B 1 301 ? -15.203 5.379 -9.914 1 97.88 301 GLU B N 1
ATOM 5600 C CA . GLU B 1 301 ? -15.883 4.465 -10.828 1 97.88 301 GLU B CA 1
ATOM 5601 C C . GLU B 1 301 ? -15.797 3.023 -10.344 1 97.88 301 GLU B C 1
ATOM 5603 O O . GLU B 1 301 ? -16.781 2.289 -10.375 1 97.88 301 GLU B O 1
ATOM 5608 N N . ARG B 1 302 ? -14.68 2.631 -9.914 1 98.12 302 ARG B N 1
ATOM 5609 C CA . ARG B 1 302 ? -14.445 1.263 -9.461 1 98.12 302 ARG B CA 1
ATOM 5610 C C . ARG B 1 302 ? -15.234 0.965 -8.188 1 98.12 302 ARG B C 1
ATOM 5612 O O . ARG B 1 302 ? -15.82 -0.109 -8.047 1 98.12 302 ARG B O 1
ATOM 5619 N N . ILE B 1 303 ? -15.227 1.96 -7.258 1 98.56 303 ILE B N 1
ATOM 5620 C CA . ILE B 1 303 ? -15.961 1.802 -6.008 1 98.56 303 ILE B CA 1
ATOM 5621 C C . ILE B 1 303 ? -17.453 1.617 -6.301 1 98.56 303 ILE B C 1
ATOM 5623 O O . ILE B 1 303 ? -18.062 0.656 -5.836 1 98.56 303 ILE B O 1
ATOM 5627 N N . THR B 1 304 ? -17.984 2.504 -7.078 1 98.31 304 THR B N 1
ATOM 5628 C CA . THR B 1 304 ? -19.422 2.502 -7.34 1 98.31 304 THR B CA 1
ATOM 5629 C C . THR B 1 304 ? -19.828 1.258 -8.125 1 98.31 304 THR B C 1
ATOM 5631 O O . THR B 1 304 ? -20.859 0.64 -7.832 1 98.31 304 THR B O 1
ATOM 5634 N N . SER B 1 305 ? -19 0.875 -9.094 1 97.81 305 SER B N 1
ATOM 5635 C CA . SER B 1 305 ? -19.281 -0.328 -9.875 1 97.81 305 SER B CA 1
ATOM 5636 C C . SER B 1 305 ? -19.312 -1.565 -8.984 1 97.81 305 SER B C 1
ATOM 5638 O O . SER B 1 305 ? -20.234 -2.389 -9.102 1 97.81 305 SER B O 1
ATOM 5640 N N . LEU B 1 306 ? -18.375 -1.711 -8.125 1 98.31 306 LEU B N 1
ATOM 5641 C CA . LEU B 1 306 ? -18.297 -2.877 -7.25 1 98.31 306 LEU B CA 1
ATOM 5642 C C . LEU B 1 306 ? -19.5 -2.904 -6.297 1 98.31 306 LEU B C 1
ATOM 5644 O O . LEU B 1 306 ? -20.188 -3.922 -6.188 1 98.31 306 LEU B O 1
ATOM 5648 N N . LEU B 1 307 ? -19.75 -1.805 -5.621 1 98.44 307 LEU B N 1
ATOM 5649 C CA . LEU B 1 307 ? -20.828 -1.762 -4.633 1 98.44 307 LEU B CA 1
ATOM 5650 C C . LEU B 1 307 ? -22.188 -1.996 -5.289 1 98.44 307 LEU B C 1
ATOM 5652 O O . LEU B 1 307 ? -23.031 -2.699 -4.734 1 98.44 307 LEU B O 1
ATOM 5656 N N . ASP B 1 308 ? -22.375 -1.41 -6.473 1 97.44 308 ASP B N 1
ATOM 5657 C CA . ASP B 1 308 ? -23.609 -1.621 -7.203 1 97.44 308 ASP B CA 1
ATOM 5658 C C . ASP B 1 308 ? -23.812 -3.098 -7.547 1 97.44 308 ASP B C 1
ATOM 5660 O O . ASP B 1 308 ? -24.906 -3.639 -7.387 1 97.44 308 ASP B O 1
ATOM 5664 N N . SER B 1 309 ? -22.766 -3.68 -7.965 1 96.62 309 SER B N 1
ATOM 5665 C CA . SER B 1 309 ? -22.828 -5.09 -8.336 1 96.62 309 SER B CA 1
ATOM 5666 C C . SER B 1 309 ? -23.156 -5.961 -7.129 1 96.62 309 SER B C 1
ATOM 5668 O O . SER B 1 309 ? -23.938 -6.918 -7.23 1 96.62 309 SER B O 1
ATOM 5670 N N . LEU B 1 310 ? -22.578 -5.66 -5.992 1 96.31 310 LEU B N 1
ATOM 5671 C CA . LEU B 1 310 ? -22.844 -6.414 -4.77 1 96.31 310 LEU B CA 1
ATOM 5672 C C . LEU B 1 310 ? -24.281 -6.227 -4.312 1 96.31 310 LEU B C 1
ATOM 5674 O O . LEU B 1 310 ? -24.938 -7.18 -3.877 1 96.31 310 LEU B O 1
ATOM 5678 N N . ARG B 1 311 ? -24.75 -5.051 -4.434 1 95.31 311 ARG B N 1
ATOM 5679 C CA . ARG B 1 311 ? -26.125 -4.754 -4.016 1 95.31 311 ARG B CA 1
ATOM 5680 C C . ARG B 1 311 ? -27.141 -5.43 -4.934 1 95.31 311 ARG B C 1
ATOM 5682 O O . ARG B 1 311 ? -28.188 -5.887 -4.477 1 95.31 311 ARG B O 1
ATOM 5689 N N . GLU B 1 312 ? -26.844 -5.438 -6.141 1 93.44 312 GLU B N 1
ATOM 5690 C CA . GLU B 1 312 ? -27.734 -6.051 -7.121 1 93.44 312 GLU B CA 1
ATOM 5691 C C . GLU B 1 312 ? -27.938 -7.535 -6.84 1 93.44 312 GLU B C 1
ATOM 5693 O O . GLU B 1 312 ? -28.969 -8.102 -7.172 1 93.44 312 GLU B O 1
ATOM 5698 N N . ASP B 1 313 ? -27.031 -8.109 -6.23 1 90.69 313 ASP B N 1
ATOM 5699 C CA . ASP B 1 313 ? -27.125 -9.531 -5.898 1 90.69 313 ASP B CA 1
ATOM 5700 C C . ASP B 1 313 ? -27.891 -9.75 -4.598 1 90.69 313 ASP B C 1
ATOM 5702 O O . ASP B 1 313 ? -28.047 -10.883 -4.141 1 90.69 313 ASP B O 1
ATOM 5706 N N . GLY B 1 314 ? -28.281 -8.609 -3.951 1 91.56 314 GLY B N 1
ATOM 5707 C CA . GLY B 1 314 ? -29.109 -8.695 -2.764 1 91.56 314 GLY B CA 1
ATOM 5708 C C . GLY B 1 314 ? -28.312 -8.734 -1.475 1 91.56 314 GLY B C 1
ATOM 5709 O O . GLY B 1 314 ? -28.859 -9.039 -0.411 1 91.56 314 GLY B O 1
ATOM 5710 N N . SER B 1 315 ? -27.062 -8.445 -1.568 1 94.38 315 SER B N 1
ATOM 5711 C CA . SER B 1 315 ? -26.188 -8.523 -0.394 1 94.38 315 SER B CA 1
ATOM 5712 C C . SER B 1 315 ? -26.406 -7.332 0.53 1 94.38 315 SER B C 1
ATOM 5714 O O . SER B 1 315 ? -26.688 -6.223 0.068 1 94.38 315 SER B O 1
ATOM 5716 N N . ALA B 1 316 ? -26.266 -7.594 1.784 1 97.25 316 ALA B N 1
ATOM 5717 C CA . ALA B 1 316 ? -26.234 -6.523 2.775 1 97.25 316 ALA B CA 1
ATOM 5718 C C . ALA B 1 316 ? -24.828 -5.922 2.875 1 97.25 316 ALA B C 1
ATOM 5720 O O . ALA B 1 316 ? -23.844 -6.648 2.996 1 97.25 316 ALA B O 1
ATOM 5721 N N . ILE B 1 317 ? -24.781 -4.621 2.721 1 98.44 317 ILE B N 1
ATOM 5722 C CA . ILE B 1 317 ? -23.516 -3.898 2.842 1 98.44 317 ILE B CA 1
ATOM 5723 C C . ILE B 1 317 ? -23.641 -2.816 3.912 1 98.44 317 ILE B C 1
ATOM 5725 O O . ILE B 1 317 ? -24.609 -2.057 3.924 1 98.44 317 ILE B O 1
ATOM 5729 N N . VAL B 1 318 ? -22.672 -2.715 4.812 1 98.75 318 VAL B N 1
ATOM 5730 C CA . VAL B 1 318 ? -22.672 -1.676 5.84 1 98.75 318 VAL B CA 1
ATOM 5731 C C . VAL B 1 318 ? -21.344 -0.939 5.824 1 98.75 318 VAL B C 1
ATOM 5733 O O . VAL B 1 318 ? -20.344 -1.445 5.293 1 98.75 318 VAL B O 1
ATOM 5736 N N . GLY B 1 319 ? -21.344 0.297 6.297 1 98.69 319 GLY B N 1
ATOM 5737 C CA . GLY B 1 319 ? -20.094 1.028 6.457 1 98.69 319 GLY B CA 1
ATOM 5738 C C . GLY B 1 319 ? -19.422 0.766 7.793 1 98.69 319 GLY B C 1
ATOM 5739 O O . GLY B 1 319 ? -20.078 0.77 8.836 1 98.69 319 GLY B O 1
ATOM 5740 N N . TYR B 1 320 ? -18.172 0.431 7.691 1 98.25 320 TYR B N 1
ATOM 5741 C CA . TYR B 1 320 ? -17.406 0.19 8.914 1 98.25 320 TYR B CA 1
ATOM 5742 C C . TYR B 1 320 ? -16.656 1.439 9.344 1 98.25 320 TYR B C 1
ATOM 5744 O O . TYR B 1 320 ? -15.672 1.828 8.695 1 98.25 320 TYR B O 1
ATOM 5752 N N . ALA B 1 321 ? -17.094 2.133 10.422 1 95.81 321 ALA B N 1
ATOM 5753 C CA . ALA B 1 321 ? -16.672 3.42 10.961 1 95.81 321 ALA B CA 1
ATOM 5754 C C . ALA B 1 321 ? -17.312 4.574 10.203 1 95.81 321 ALA B C 1
ATOM 5756 O O . ALA B 1 321 ? -17.906 4.371 9.148 1 95.81 321 ALA B O 1
ATOM 5757 N N . ALA B 1 322 ? -17.281 5.727 10.828 1 95.88 322 ALA B N 1
ATOM 5758 C CA . ALA B 1 322 ? -17.844 6.934 10.227 1 95.88 322 ALA B CA 1
ATOM 5759 C C . ALA B 1 322 ? -16.906 8.125 10.406 1 95.88 322 ALA B C 1
ATOM 5761 O O . ALA B 1 322 ? -17.312 9.18 10.883 1 95.88 322 ALA B O 1
ATOM 5762 N N . PRO B 1 323 ? -15.664 7.949 9.945 1 94.06 323 PRO B N 1
ATOM 5763 C CA . PRO B 1 323 ? -14.727 9.062 10.094 1 94.06 323 PRO B CA 1
ATOM 5764 C C . PRO B 1 323 ? -15.016 10.211 9.133 1 94.06 323 PRO B C 1
ATOM 5766 O O . PRO B 1 323 ? -15.742 10.031 8.156 1 94.06 323 PRO B O 1
ATOM 5769 N N . ALA B 1 324 ? -14.391 11.383 9.359 1 94.12 324 ALA B N 1
ATOM 5770 C CA . ALA B 1 324 ? -14.539 12.539 8.477 1 94.12 324 ALA B CA 1
ATOM 5771 C C . ALA B 1 324 ? -14.156 12.188 7.043 1 94.12 324 ALA B C 1
ATOM 5773 O O . ALA B 1 324 ? -14.883 12.516 6.105 1 94.12 324 ALA B O 1
ATOM 5774 N N . LYS B 1 325 ? -13.031 11.477 6.844 1 96.19 325 LYS B N 1
ATOM 5775 C CA . LYS B 1 325 ? -12.586 11.102 5.504 1 96.19 325 LYS B CA 1
ATOM 5776 C C . LYS B 1 325 ? -13.609 10.195 4.816 1 96.19 325 LYS B C 1
ATOM 5778 O O . LYS B 1 325 ? -13.797 10.273 3.602 1 96.19 325 LYS B O 1
ATOM 5783 N N . GLY B 1 326 ? -14.234 9.344 5.613 1 97.75 326 GLY B N 1
ATOM 5784 C CA . GLY B 1 326 ? -15.281 8.5 5.051 1 97.75 326 GLY B CA 1
ATOM 5785 C C . GLY B 1 326 ? -16.422 9.297 4.449 1 97.75 326 GLY B C 1
ATOM 5786 O O . GLY B 1 326 ? -16.953 8.945 3.391 1 97.75 326 GLY B O 1
ATOM 5787 N N . ASN B 1 327 ? -16.781 10.367 5.121 1 97.56 327 ASN B N 1
ATOM 5788 C CA . ASN B 1 327 ? -17.891 11.18 4.652 1 97.56 327 ASN B CA 1
ATOM 5789 C C . ASN B 1 327 ? -17.547 11.914 3.355 1 97.56 327 ASN B C 1
ATOM 5791 O O . ASN B 1 327 ? -18.406 12.102 2.496 1 97.56 327 ASN B O 1
ATOM 5795 N N . THR B 1 328 ? -16.281 12.344 3.248 1 98.44 328 THR B N 1
ATOM 5796 C CA . THR B 1 328 ? -15.844 12.914 1.979 1 98.44 328 THR B CA 1
ATOM 5797 C C . THR B 1 328 ? -16 11.898 0.848 1 98.44 328 THR B C 1
ATOM 5799 O O . THR B 1 328 ? -16.547 12.227 -0.213 1 98.44 328 THR B O 1
ATOM 5802 N N . LEU B 1 329 ? -15.555 10.68 1.078 1 98.75 329 LEU B N 1
ATOM 5803 C CA . LEU B 1 329 ? -15.617 9.617 0.076 1 98.75 329 LEU B CA 1
ATOM 5804 C C . LEU B 1 329 ? -17.062 9.305 -0.286 1 98.75 329 LEU B C 1
ATOM 5806 O O . LEU B 1 329 ? -17.406 9.195 -1.467 1 98.75 329 LEU B O 1
ATOM 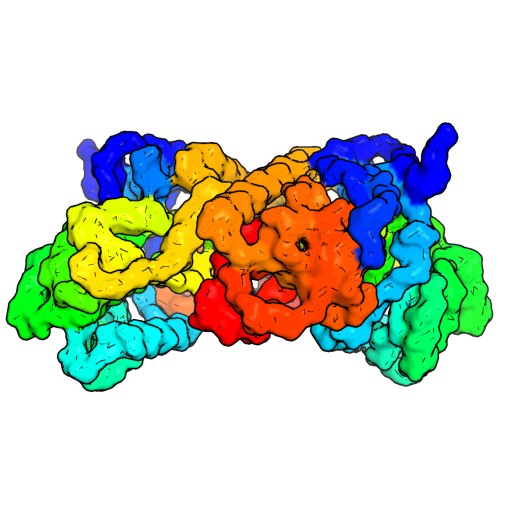5810 N N . LEU B 1 330 ? -17.953 9.125 0.734 1 98.81 330 LEU B N 1
ATOM 5811 C CA . LEU B 1 330 ? -19.359 8.781 0.517 1 98.81 330 LEU B CA 1
ATOM 5812 C C . LEU B 1 330 ? -20.047 9.844 -0.328 1 98.81 330 LEU B C 1
ATOM 5814 O O . LEU B 1 330 ? -20.797 9.523 -1.249 1 98.81 330 LEU B O 1
ATOM 5818 N N . ASN B 1 331 ? -19.797 11.117 -0.025 1 98.75 331 ASN B N 1
ATOM 5819 C CA . ASN B 1 331 ? -20.406 12.203 -0.782 1 98.75 331 ASN B CA 1
ATOM 5820 C C . ASN B 1 331 ? -19.875 12.258 -2.213 1 98.75 331 ASN B C 1
ATOM 5822 O O . ASN B 1 331 ? -20.656 12.383 -3.162 1 98.75 331 ASN B O 1
ATOM 5826 N N . TYR B 1 332 ? -18.578 12.18 -2.354 1 98.81 332 TYR B N 1
ATOM 5827 C CA . TYR B 1 332 ? -17.984 12.266 -3.684 1 98.81 332 TYR B CA 1
ATOM 5828 C C . TYR B 1 332 ? -18.484 11.133 -4.574 1 98.81 332 TYR B C 1
ATOM 5830 O O . TYR B 1 332 ? -18.719 11.336 -5.77 1 98.81 332 TYR B O 1
ATOM 5838 N N . CYS B 1 333 ? -18.672 9.93 -4.008 1 98.69 333 CYS B N 1
ATOM 5839 C CA . CYS B 1 333 ? -19.062 8.75 -4.77 1 98.69 333 CYS B CA 1
ATOM 5840 C C . CYS B 1 333 ? -20.578 8.602 -4.793 1 98.69 333 CYS B C 1
ATOM 5842 O O . CYS B 1 333 ? -21.109 7.66 -5.383 1 98.69 333 CYS B O 1
ATOM 5844 N N . ASP B 1 334 ? -21.328 9.469 -4.121 1 98.19 334 ASP B N 1
ATOM 5845 C CA . ASP B 1 334 ? -22.781 9.43 -4.055 1 98.19 334 ASP B CA 1
ATOM 5846 C C . ASP B 1 334 ? -23.266 8.094 -3.494 1 98.19 334 ASP B C 1
ATOM 5848 O O . ASP B 1 334 ? -24.109 7.426 -4.109 1 98.19 334 ASP B O 1
ATOM 5852 N N . ILE B 1 335 ? -22.719 7.695 -2.402 1 98.62 335 ILE B N 1
ATOM 5853 C CA . ILE B 1 335 ? -23.078 6.461 -1.721 1 98.62 335 ILE B CA 1
ATOM 5854 C C . ILE B 1 335 ? -23.984 6.777 -0.524 1 98.62 335 ILE B C 1
ATOM 5856 O O . ILE B 1 335 ? -23.531 7.387 0.45 1 98.62 335 ILE B O 1
ATOM 5860 N N . GLY B 1 336 ? -25.219 6.379 -0.568 1 98.12 336 GLY B N 1
ATOM 5861 C CA . GLY B 1 336 ? -26.203 6.664 0.471 1 98.12 336 GLY B CA 1
ATOM 5862 C C . GLY B 1 336 ? -26.797 5.414 1.086 1 98.12 336 GLY B C 1
ATOM 5863 O O . GLY B 1 336 ? -26.203 4.336 1.014 1 98.12 336 GLY B O 1
ATOM 5864 N N . PRO B 1 337 ? -27.938 5.566 1.723 1 97.69 337 PRO B N 1
ATOM 5865 C CA . PRO B 1 337 ? -28.578 4.457 2.436 1 97.69 337 PRO B CA 1
ATOM 5866 C C . PRO B 1 337 ? -29.078 3.365 1.495 1 97.69 337 PRO B C 1
ATOM 5868 O O . PRO B 1 337 ? -29.359 2.248 1.937 1 97.69 337 PRO B O 1
ATOM 5871 N N . GLU B 1 338 ? -29.219 3.672 0.213 1 97.06 338 GLU B N 1
ATOM 5872 C CA . GLU B 1 338 ? -29.625 2.656 -0.757 1 97.06 338 GLU B CA 1
ATOM 5873 C C . GLU B 1 338 ? -28.5 1.657 -1.009 1 97.06 338 GLU B C 1
ATOM 5875 O O . GLU B 1 338 ? -28.75 0.534 -1.453 1 97.06 338 GLU B O 1
ATOM 5880 N N . THR B 1 339 ? -27.281 2.088 -0.722 1 98.12 339 THR B N 1
ATOM 5881 C CA . THR B 1 339 ? -26.109 1.234 -0.925 1 98.12 339 THR B CA 1
ATOM 5882 C C . THR B 1 339 ? -25.609 0.67 0.404 1 98.12 339 THR B C 1
ATOM 5884 O O . THR B 1 339 ? -25.359 -0.531 0.52 1 98.12 339 THR B O 1
ATOM 5887 N N . LEU B 1 340 ? -25.422 1.531 1.394 1 98.62 340 LEU B N 1
ATOM 5888 C CA . LEU B 1 340 ? -25.016 1.117 2.732 1 98.62 340 LEU B CA 1
ATOM 5889 C C . LEU B 1 340 ? -26.188 1.191 3.703 1 98.62 340 LEU B C 1
ATOM 5891 O O . LEU B 1 340 ? -26.75 2.268 3.934 1 98.62 340 LEU B O 1
ATOM 5895 N N . ASP B 1 341 ? -26.469 0.112 4.328 1 98.56 341 ASP B N 1
ATOM 5896 C CA . ASP B 1 341 ? -27.625 0.049 5.215 1 98.56 341 ASP B CA 1
ATOM 5897 C C . ASP B 1 341 ? -27.453 0.969 6.422 1 98.56 341 ASP B C 1
ATOM 5899 O O . ASP B 1 341 ? -28.406 1.604 6.875 1 98.56 341 ASP B O 1
ATOM 5903 N N . TYR B 1 342 ? -26.281 1.026 6.973 1 98.75 342 TYR B N 1
ATOM 5904 C CA . TYR B 1 342 ? -25.906 1.892 8.086 1 98.75 342 TYR B CA 1
ATOM 5905 C C . TYR B 1 342 ? -24.391 1.963 8.219 1 98.75 342 TYR B C 1
ATOM 5907 O O . TYR B 1 342 ? -23.656 1.236 7.531 1 98.75 342 TYR B O 1
ATOM 5915 N N . LEU B 1 343 ? -23.953 2.881 8.977 1 98.75 343 LEU B N 1
ATOM 5916 C CA . LEU B 1 343 ? -22.578 2.932 9.461 1 98.75 343 LEU B CA 1
ATOM 5917 C C . LEU B 1 343 ? -22.5 2.514 10.922 1 98.75 343 LEU B C 1
ATOM 5919 O O . LEU B 1 343 ? -23.5 2.561 11.641 1 98.75 343 LEU B O 1
ATOM 5923 N N . ILE B 1 344 ? -21.328 2.088 11.32 1 97.94 344 ILE B N 1
ATOM 5924 C CA . ILE B 1 344 ? -21.109 1.889 12.75 1 97.94 344 ILE B CA 1
ATOM 5925 C C . ILE B 1 344 ? -19.938 2.744 13.219 1 97.94 344 ILE B C 1
ATOM 5927 O O . ILE B 1 344 ? -19 3 12.461 1 97.94 344 ILE B O 1
ATOM 5931 N N . ASP B 1 345 ? -19.984 3.205 14.414 1 95 345 ASP B N 1
ATOM 5932 C CA . ASP B 1 345 ? -18.875 3.967 14.992 1 95 345 ASP B CA 1
ATOM 5933 C C . ASP B 1 345 ? -18.844 3.83 16.516 1 95 345 ASP B C 1
ATOM 5935 O O . ASP B 1 345 ? -19.906 3.75 17.156 1 95 345 ASP B O 1
ATOM 5939 N N . THR B 1 346 ? -17.625 3.82 17.031 1 90.75 346 THR B N 1
ATOM 5940 C CA . THR B 1 346 ? -17.469 3.641 18.469 1 90.75 346 THR B CA 1
ATOM 5941 C C . THR B 1 346 ? -17.719 4.953 19.203 1 90.75 346 THR B C 1
ATOM 5943 O O . THR B 1 346 ? -17.922 4.961 20.422 1 90.75 346 THR B O 1
ATOM 5946 N N . THR B 1 347 ? -17.656 6.086 18.531 1 87.25 347 THR B N 1
ATOM 5947 C CA . THR B 1 347 ? -17.844 7.391 19.156 1 87.25 347 THR B CA 1
ATOM 5948 C C . THR B 1 347 ? -19.297 7.609 19.531 1 87.25 347 THR B C 1
ATOM 5950 O O . THR B 1 347 ? -20.156 7.723 18.656 1 87.25 347 THR B O 1
ATOM 5953 N N . PRO B 1 348 ? -19.578 7.758 20.812 1 88.94 348 PRO B N 1
ATOM 5954 C CA . PRO B 1 348 ? -20.969 7.875 21.25 1 88.94 348 PRO B CA 1
ATOM 5955 C C . PRO B 1 348 ? -21.688 9.062 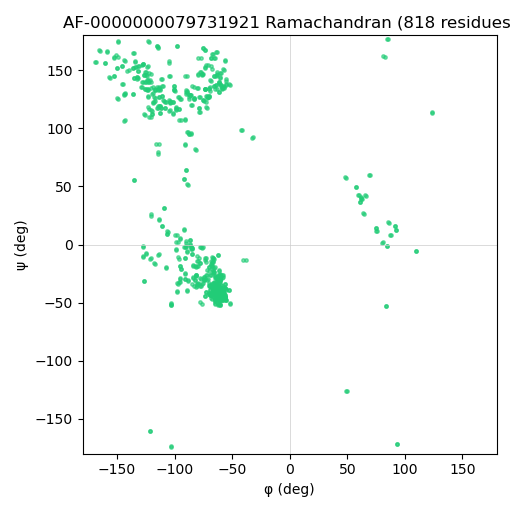20.625 1 88.94 348 PRO B C 1
ATOM 5957 O O . PRO B 1 348 ? -22.859 8.953 20.25 1 88.94 348 PRO B O 1
ATOM 5960 N N . ALA B 1 349 ? -21.031 10.164 20.391 1 85.19 349 ALA B N 1
ATOM 5961 C CA . ALA B 1 349 ? -21.641 11.398 19.891 1 85.19 349 ALA B CA 1
ATOM 5962 C C . ALA B 1 349 ? -22.141 11.211 18.453 1 85.19 349 ALA B C 1
ATOM 5964 O O . ALA B 1 349 ? -22.969 11.984 17.984 1 85.19 349 ALA B O 1
ATOM 5965 N N . LYS B 1 350 ? -21.641 10.25 17.734 1 92.69 350 LYS B N 1
ATOM 5966 C CA . LYS B 1 350 ? -22.031 10 16.344 1 92.69 350 LYS B CA 1
ATOM 5967 C C . LYS B 1 350 ? -23.203 9.016 16.281 1 92.69 350 LYS B C 1
ATOM 5969 O O . LYS B 1 350 ? -23.922 8.953 15.281 1 92.69 350 LYS B O 1
ATOM 5974 N N . GLN B 1 351 ? -23.312 8.18 17.344 1 94.94 351 GLN B N 1
ATOM 5975 C CA . GLN B 1 351 ? -24.344 7.145 17.359 1 94.94 351 GLN B CA 1
ATOM 5976 C C . GLN B 1 351 ? -25.75 7.758 17.406 1 94.94 351 GLN B C 1
ATOM 5978 O O . GLN B 1 351 ? -25.969 8.719 18.141 1 94.94 351 GLN B O 1
ATOM 5983 N N . GLY B 1 352 ? -26.609 7.176 16.594 1 96.62 352 GLY B N 1
ATOM 5984 C CA . GLY B 1 352 ? -27.969 7.68 16.562 1 96.62 352 GLY B CA 1
ATOM 5985 C C . GLY B 1 352 ? -28.156 8.867 15.641 1 96.62 352 GLY B C 1
ATOM 5986 O O . GLY B 1 352 ? -29.266 9.367 15.469 1 96.62 352 GLY B O 1
ATOM 5987 N N . THR B 1 353 ? -27.094 9.305 15.008 1 96.5 353 THR B N 1
ATOM 5988 C CA . THR B 1 353 ? -27.141 10.406 14.055 1 96.5 353 THR B CA 1
ATOM 5989 C C . THR B 1 353 ? -27.078 9.883 12.625 1 96.5 353 THR B C 1
ATOM 5991 O O . THR B 1 353 ? -27.203 8.68 12.391 1 96.5 353 THR B O 1
ATOM 5994 N N . TYR B 1 354 ? -26.984 10.805 11.648 1 97.69 354 TYR B N 1
ATOM 5995 C CA . TYR B 1 354 ? -26.844 10.492 10.227 1 97.69 354 TYR B CA 1
ATOM 5996 C C . TYR B 1 354 ? -25.594 11.148 9.648 1 97.69 354 TYR B C 1
ATOM 5998 O O . TYR B 1 354 ? -25.25 12.273 10.008 1 97.69 354 TYR B O 1
ATOM 6006 N N . SER B 1 355 ? -24.938 10.398 8.75 1 97.44 355 SER B N 1
ATOM 6007 C CA . SER B 1 355 ? -23.719 10.93 8.141 1 97.44 355 SER B CA 1
ATOM 6008 C C . SER B 1 355 ? -24 12.219 7.375 1 97.44 355 SER B C 1
ATOM 6010 O O . SER B 1 355 ? -25.078 12.375 6.789 1 97.44 355 SER B O 1
ATOM 6012 N N . PRO B 1 356 ? -23.078 13.133 7.324 1 96.44 356 PRO B N 1
ATOM 6013 C CA . PRO B 1 356 ? -23.266 14.391 6.598 1 96.44 356 PRO B CA 1
ATOM 6014 C C . PRO B 1 356 ? -23.5 14.18 5.105 1 96.44 356 PRO B C 1
ATOM 6016 O O . PRO B 1 356 ? -22.734 13.461 4.449 1 96.44 356 PRO B O 1
ATOM 6019 N N . GLY B 1 357 ? -24.531 14.82 4.551 1 97.12 357 GLY B N 1
ATOM 6020 C CA . GLY B 1 357 ? -24.781 14.82 3.117 1 97.12 357 GLY B CA 1
ATOM 6021 C C . GLY B 1 357 ? -25.531 13.594 2.645 1 97.12 357 GLY B C 1
ATOM 6022 O 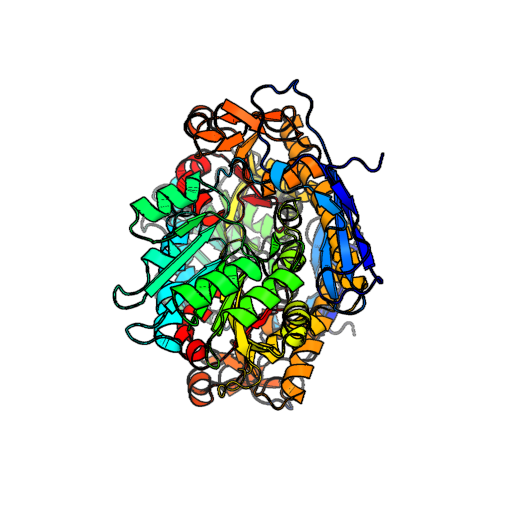O . GLY B 1 357 ? -26.656 13.703 2.143 1 97.12 357 GLY B O 1
ATOM 6023 N N . MET B 1 358 ? -25.047 12.414 2.982 1 97.81 358 MET B N 1
ATOM 6024 C CA . MET B 1 358 ? -25.609 11.18 2.441 1 97.81 358 MET B CA 1
ATOM 6025 C C . MET B 1 358 ? -26.641 10.586 3.396 1 97.81 358 MET B C 1
ATOM 6027 O O . MET B 1 358 ? -27.406 9.703 3.016 1 97.81 358 MET B O 1
ATOM 6031 N N . ASN B 1 359 ? -26.609 10.992 4.629 1 97.94 359 ASN B N 1
ATOM 6032 C CA . ASN B 1 359 ? -27.641 10.695 5.613 1 97.94 359 ASN B CA 1
ATOM 6033 C C . ASN B 1 359 ? -27.766 9.195 5.863 1 97.94 359 ASN B C 1
ATOM 6035 O O . ASN B 1 359 ? -28.875 8.656 5.91 1 97.94 359 ASN B O 1
ATOM 6039 N N . ILE B 1 360 ? -26.672 8.484 5.914 1 98.69 360 ILE B N 1
ATOM 6040 C CA . ILE B 1 360 ? -26.656 7.094 6.34 1 98.69 360 ILE B CA 1
ATOM 6041 C C . ILE B 1 360 ? -26.734 7.016 7.863 1 98.69 360 ILE B C 1
ATOM 6043 O O . ILE B 1 360 ? -25.984 7.695 8.562 1 98.69 360 ILE B O 1
ATOM 6047 N N . PRO B 1 361 ? -27.672 6.262 8.406 1 98.69 361 PRO B N 1
ATOM 6048 C CA . PRO B 1 361 ? -27.75 6.18 9.867 1 98.69 361 PRO B CA 1
ATOM 6049 C C . PRO B 1 361 ? -26.469 5.609 10.492 1 98.69 361 PRO B C 1
ATOM 6051 O O . PRO B 1 361 ? -25.891 4.668 9.953 1 98.69 361 PRO B O 1
ATOM 6054 N N . VAL B 1 362 ? -26 6.18 11.617 1 98.38 362 VAL B N 1
ATOM 6055 C CA . VAL B 1 362 ? -24.844 5.699 12.359 1 98.38 362 VAL B CA 1
ATOM 6056 C C . VAL B 1 362 ? -25.297 4.945 13.609 1 98.38 362 VAL B C 1
ATOM 6058 O O . VAL B 1 362 ? -26 5.504 14.453 1 98.38 362 VAL B O 1
ATOM 6061 N N . LYS B 1 363 ? -24.891 3.713 13.719 1 98.38 363 LYS B N 1
ATOM 6062 C CA . LYS B 1 363 ? -25.312 2.861 14.82 1 98.38 363 LYS B CA 1
ATOM 6063 C C . LYS B 1 363 ? -24.125 2.49 15.719 1 98.38 363 LYS B C 1
ATOM 6065 O O . LYS B 1 363 ? -22.984 2.791 15.391 1 98.38 363 LYS B O 1
ATOM 6070 N N . GLU B 1 364 ? -24.422 1.906 16.828 1 96.69 364 GLU B N 1
ATOM 6071 C CA . GLU B 1 364 ? -23.391 1.391 17.734 1 96.69 364 GLU B CA 1
ATOM 6072 C C . GLU B 1 364 ? -22.75 0.136 17.156 1 96.69 364 GLU B C 1
ATOM 6074 O O . GLU B 1 364 ? -23.375 -0.613 16.406 1 96.69 364 GLU B O 1
ATOM 6079 N N . PRO B 1 365 ? -21.594 -0.183 17.484 1 95.19 365 PRO B N 1
ATOM 6080 C CA . PRO B 1 365 ? -20.812 -1.261 16.875 1 95.19 365 PRO B CA 1
ATOM 6081 C C . PRO B 1 365 ? -21.438 -2.637 17.078 1 95.19 365 PRO B C 1
ATOM 6083 O O . PRO B 1 365 ? -21.281 -3.523 16.234 1 95.19 365 PRO B O 1
ATOM 6086 N N . ASP B 1 366 ? -22.156 -2.883 18.094 1 95.94 366 ASP B N 1
ATOM 6087 C CA . ASP B 1 366 ? -22.719 -4.195 18.406 1 95.94 366 ASP B CA 1
ATOM 6088 C C . ASP B 1 366 ? -23.688 -4.66 17.312 1 95.94 366 ASP B C 1
ATOM 6090 O O . ASP B 1 366 ? -23.812 -5.859 17.078 1 95.94 366 ASP B O 1
ATOM 6094 N N . VAL B 1 367 ? -24.328 -3.768 16.672 1 97.5 367 VAL B N 1
ATOM 6095 C CA . VAL B 1 367 ? -25.281 -4.082 15.625 1 97.5 367 VAL B CA 1
ATOM 6096 C C . VAL B 1 367 ? -24.594 -4.816 14.484 1 97.5 367 VAL B C 1
ATOM 6098 O O . VAL B 1 367 ? -25.172 -5.691 13.852 1 97.5 367 VAL B O 1
ATOM 6101 N N . PHE B 1 368 ? -23.328 -4.551 14.25 1 97.44 368 PHE B N 1
ATOM 6102 C CA . PHE B 1 368 ? -22.531 -5.16 13.195 1 97.44 368 PHE B CA 1
ATOM 6103 C C . PHE B 1 368 ? -22.438 -6.668 13.383 1 97.44 368 PHE B C 1
ATOM 6105 O O . PHE B 1 368 ? -22.641 -7.434 12.438 1 97.44 368 PHE B O 1
ATOM 6112 N N . HIS B 1 369 ? -22.203 -7.055 14.578 1 95.94 369 HIS B N 1
ATOM 6113 C CA . HIS B 1 369 ? -22.031 -8.477 14.875 1 95.94 369 HIS B CA 1
ATOM 6114 C C . HIS B 1 369 ? -23.375 -9.195 14.883 1 95.94 369 HIS B C 1
ATOM 6116 O O . HIS B 1 369 ? -23.469 -10.359 14.508 1 95.94 369 HIS B O 1
ATOM 6122 N N . GLU B 1 370 ? -24.375 -8.492 15.32 1 96.25 370 GLU B N 1
ATOM 6123 C CA . GLU B 1 370 ? -25.719 -9.062 15.328 1 96.25 370 GLU B CA 1
ATOM 6124 C C . GLU B 1 370 ? -26.219 -9.305 13.906 1 96.25 370 GLU B C 1
ATOM 6126 O O . GLU B 1 370 ? -26.766 -10.367 13.609 1 96.25 370 GLU B O 1
ATOM 6131 N N . ASP B 1 371 ? -25.969 -8.359 13.055 1 96.88 371 ASP B N 1
ATOM 6132 C CA . ASP B 1 371 ? -26.469 -8.414 11.688 1 96.88 371 ASP B CA 1
ATOM 6133 C C . ASP B 1 371 ? -25.594 -9.297 10.805 1 96.88 371 ASP B C 1
ATOM 6135 O O . ASP B 1 371 ? -26.078 -9.938 9.867 1 96.88 371 ASP B O 1
ATOM 6139 N N . ALA B 1 372 ? -24.25 -9.266 11.055 1 96.19 372 ALA B N 1
ATOM 6140 C CA . ALA B 1 372 ? -23.25 -10.023 10.297 1 96.19 372 ALA B CA 1
ATOM 6141 C C . ALA B 1 372 ? -23.469 -9.844 8.797 1 96.19 372 ALA B C 1
ATOM 6143 O O . ALA B 1 372 ? -23.672 -10.828 8.07 1 96.19 372 ALA B O 1
ATOM 6144 N N . PRO B 1 373 ? -23.438 -8.586 8.312 1 97.81 373 PRO B N 1
ATOM 6145 C CA . PRO B 1 373 ? -23.625 -8.359 6.879 1 97.81 373 PRO B CA 1
ATOM 6146 C C . PRO B 1 373 ? -22.625 -9.117 6.016 1 97.81 373 PRO B C 1
ATOM 6148 O O . PRO B 1 373 ? -21.562 -9.5 6.5 1 97.81 373 PRO B O 1
ATOM 6151 N N . GLU B 1 374 ? -23 -9.312 4.793 1 97.12 374 GLU B N 1
ATOM 6152 C CA . GLU B 1 374 ? -22.094 -10 3.879 1 97.12 374 GLU B CA 1
ATOM 6153 C C . GLU B 1 374 ? -20.844 -9.148 3.605 1 97.12 374 GLU B C 1
ATOM 6155 O O . GLU B 1 374 ? -19.75 -9.688 3.43 1 97.12 374 GLU B O 1
ATOM 6160 N N . TYR B 1 375 ? -21.047 -7.789 3.594 1 98.06 375 TYR B N 1
ATOM 6161 C CA . TYR B 1 375 ? -19.938 -6.914 3.283 1 98.06 375 TYR B CA 1
ATOM 6162 C C . TYR B 1 375 ? -19.875 -5.734 4.246 1 98.06 375 TYR B C 1
ATOM 6164 O O . TYR B 1 375 ? -20.906 -5.191 4.633 1 98.06 375 TYR B O 1
ATOM 6172 N N . ALA B 1 376 ? -18.703 -5.355 4.578 1 98.62 376 ALA B N 1
ATOM 6173 C CA . ALA B 1 376 ? -18.406 -4.137 5.328 1 98.62 376 ALA B CA 1
ATOM 6174 C C . ALA B 1 376 ? -17.5 -3.203 4.527 1 98.62 376 ALA B C 1
ATOM 6176 O O . ALA B 1 376 ? -16.375 -3.566 4.184 1 98.62 376 ALA B O 1
ATOM 6177 N N . PHE B 1 377 ? -18.016 -2.045 4.164 1 98.75 377 PHE B N 1
ATOM 6178 C CA . PHE B 1 377 ? -17.234 -1.028 3.459 1 98.75 377 PHE B CA 1
ATOM 6179 C C . PHE B 1 377 ? -16.328 -0.268 4.422 1 98.75 377 PHE B C 1
ATOM 6181 O O . PHE B 1 377 ? -16.812 0.461 5.293 1 98.75 377 PHE B O 1
ATOM 6188 N N . LEU B 1 378 ? -15.039 -0.411 4.281 1 98.44 378 LEU B N 1
ATOM 6189 C CA . LEU B 1 378 ? -14.078 0.009 5.289 1 98.44 378 LEU B CA 1
ATOM 6190 C C . LEU B 1 378 ? -13.688 1.471 5.098 1 98.44 378 LEU B C 1
ATOM 6192 O O . LEU B 1 378 ? -12.695 1.771 4.43 1 98.44 378 LEU B O 1
ATOM 6196 N N . LEU B 1 379 ? -14.367 2.299 5.82 1 98.19 379 LEU B N 1
ATOM 6197 C CA . LEU B 1 379 ? -14.125 3.73 5.68 1 98.19 379 LEU B CA 1
ATOM 6198 C C . LEU B 1 379 ? -12.906 4.156 6.492 1 98.19 379 LEU B C 1
ATOM 6200 O O . LEU B 1 379 ? -12.242 5.137 6.156 1 98.19 379 LEU B O 1
ATOM 6204 N N . ALA B 1 380 ? -12.57 3.436 7.566 1 94.88 380 ALA B N 1
ATOM 6205 C CA . ALA B 1 380 ? -11.367 3.67 8.352 1 94.88 380 ALA B CA 1
ATOM 6206 C C . ALA B 1 380 ? -10.203 2.816 7.844 1 94.88 380 ALA B C 1
ATOM 6208 O O . ALA B 1 380 ? -9.562 2.105 8.617 1 94.88 380 ALA B O 1
ATOM 6209 N N . TRP B 1 381 ? -9.852 2.918 6.594 1 95.12 381 TRP B N 1
ATOM 6210 C CA . TRP B 1 381 ? -8.883 2.064 5.906 1 95.12 381 TRP B CA 1
ATOM 6211 C C . TRP B 1 381 ? -7.508 2.162 6.559 1 95.12 381 TRP B C 1
ATOM 6213 O O . TRP B 1 381 ? -6.707 1.231 6.473 1 95.12 381 TRP B O 1
ATOM 6223 N N . ASN B 1 382 ? -7.156 3.322 7.18 1 90.44 382 ASN B N 1
ATOM 6224 C CA . ASN B 1 382 ? -5.852 3.502 7.809 1 90.44 382 ASN B CA 1
ATOM 6225 C C . ASN B 1 382 ? -5.676 2.582 9.008 1 90.44 382 ASN B C 1
ATOM 6227 O O . ASN B 1 382 ? -4.562 2.4 9.5 1 90.44 382 ASN B O 1
ATOM 6231 N N . TYR B 1 383 ? -6.758 1.964 9.461 1 90 383 TYR B N 1
ATOM 6232 C CA . TYR B 1 383 ? -6.711 0.998 10.555 1 90 383 TYR B CA 1
ATOM 6233 C C . TYR B 1 383 ? -7.059 -0.401 10.055 1 90 383 TYR B C 1
ATOM 6235 O O . TYR B 1 383 ? -7.5 -1.249 10.836 1 90 383 TYR B O 1
ATOM 6243 N N . LYS B 1 384 ? -6.922 -0.633 8.844 1 93.19 384 LYS B N 1
ATOM 6244 C CA . LYS B 1 384 ? -7.371 -1.859 8.188 1 93.19 384 LYS B CA 1
ATOM 6245 C C . LYS B 1 384 ? -6.84 -3.094 8.906 1 93.19 384 LYS B C 1
ATOM 6247 O O . LYS B 1 384 ? -7.609 -3.984 9.273 1 93.19 384 LYS B O 1
ATOM 6252 N N . ASP B 1 385 ? -5.496 -3.141 9.18 1 89.25 385 ASP B N 1
ATOM 6253 C CA . ASP B 1 385 ? -4.898 -4.348 9.742 1 89.25 385 ASP B CA 1
ATOM 6254 C C . ASP B 1 385 ? -5.457 -4.637 11.133 1 89.25 385 ASP B C 1
ATOM 6256 O O . ASP B 1 385 ? -5.797 -5.781 11.445 1 89.25 385 ASP B O 1
ATOM 6260 N N . ALA B 1 386 ? -5.562 -3.6 11.938 1 89.44 386 ALA B N 1
ATOM 6261 C CA . ALA B 1 386 ? -6.121 -3.76 13.273 1 89.44 386 ALA B CA 1
ATOM 6262 C C . ALA B 1 386 ? -7.578 -4.203 13.211 1 89.44 386 ALA B C 1
ATOM 6264 O O . ALA B 1 386 ? -8 -5.082 13.969 1 89.44 386 ALA B O 1
ATOM 6265 N N . ILE B 1 387 ? -8.344 -3.635 12.281 1 94 387 ILE B N 1
ATOM 6266 C CA . ILE B 1 387 ? -9.766 -3.926 12.148 1 94 387 ILE B CA 1
ATOM 6267 C C . ILE B 1 387 ? -9.961 -5.363 11.672 1 94 387 ILE B C 1
ATOM 6269 O O . ILE B 1 387 ? -10.797 -6.098 12.211 1 94 387 ILE B O 1
ATOM 6273 N N . LEU B 1 388 ? -9.164 -5.773 10.703 1 94.06 388 LEU B N 1
ATOM 6274 C CA . LEU B 1 388 ? -9.266 -7.141 10.203 1 94.06 388 LEU B CA 1
ATOM 6275 C C . LEU B 1 388 ? -8.93 -8.148 11.305 1 94.06 388 LEU B C 1
ATOM 6277 O O . LEU B 1 388 ? -9.539 -9.211 11.383 1 94.06 388 LEU B O 1
ATOM 6281 N N . GLY B 1 389 ? -7.914 -7.805 12.117 1 92.5 389 GLY B N 1
ATOM 6282 C CA . GLY B 1 389 ? -7.566 -8.648 13.25 1 92.5 389 GLY B CA 1
ATOM 6283 C C . GLY B 1 389 ? -8.68 -8.766 14.266 1 92.5 389 GLY B C 1
ATOM 6284 O O . GLY B 1 389 ? -9.008 -9.867 14.719 1 92.5 389 GLY B O 1
ATOM 6285 N N . ASN B 1 390 ? -9.289 -7.637 14.57 1 93.38 390 ASN B N 1
ATOM 6286 C CA . ASN B 1 390 ? -10.367 -7.586 15.555 1 93.38 390 ASN B CA 1
ATOM 6287 C C . ASN B 1 390 ? -11.617 -8.297 15.055 1 93.38 390 ASN B C 1
ATOM 6289 O O . ASN B 1 390 ? -12.406 -8.812 15.852 1 93.38 390 ASN B O 1
ATOM 6293 N N . GLU B 1 391 ? -11.766 -8.359 13.734 1 96.69 391 GLU B N 1
ATOM 6294 C CA . GLU B 1 391 ? -12.977 -8.922 13.148 1 96.69 391 GLU B CA 1
ATOM 6295 C C . GLU B 1 391 ? -12.695 -10.266 12.492 1 96.69 391 GLU B C 1
ATOM 6297 O O . GLU B 1 391 ? -13.281 -10.594 11.453 1 96.69 391 GLU B O 1
ATOM 6302 N N . ALA B 1 392 ? -11.758 -10.977 13.039 1 93.25 392 ALA B N 1
ATOM 6303 C CA . ALA B 1 392 ? -11.383 -12.289 12.5 1 93.25 392 ALA B CA 1
ATOM 6304 C C . ALA B 1 392 ? -12.586 -13.234 12.484 1 93.25 392 ALA B C 1
ATOM 6306 O O . ALA B 1 392 ? -12.766 -13.992 11.531 1 93.25 392 ALA B O 1
ATOM 6307 N N . ASP B 1 393 ? -13.445 -13.203 13.562 1 94.5 393 ASP B N 1
ATOM 6308 C CA . ASP B 1 393 ? -14.625 -14.055 13.641 1 94.5 393 ASP B CA 1
ATOM 6309 C C . ASP B 1 393 ? -15.617 -13.719 12.523 1 94.5 393 ASP B C 1
ATOM 6311 O O . ASP B 1 393 ? -16.203 -14.617 11.922 1 94.5 393 ASP B O 1
ATOM 6315 N N . TYR B 1 394 ? -15.812 -12.438 12.281 1 96.44 394 TYR B N 1
ATOM 6316 C CA . TYR B 1 394 ? -16.672 -11.984 11.195 1 96.44 394 TYR B CA 1
ATOM 6317 C C . TYR B 1 394 ? -16.188 -12.523 9.852 1 96.44 394 TYR B C 1
ATOM 6319 O O . TYR B 1 394 ? -16.984 -13.039 9.062 1 96.44 394 TYR B O 1
ATOM 6327 N N . ARG B 1 395 ? -14.938 -12.516 9.633 1 93.31 395 ARG B N 1
ATOM 6328 C CA . ARG B 1 395 ? -14.344 -12.969 8.375 1 93.31 395 ARG B CA 1
ATOM 6329 C C . ARG B 1 395 ? -14.414 -14.484 8.242 1 93.31 395 ARG B C 1
ATOM 6331 O O . ARG B 1 395 ? -14.672 -15.008 7.156 1 93.31 395 ARG B O 1
ATOM 6338 N N . GLU B 1 396 ? -14.164 -15.125 9.289 1 88.62 396 GLU B N 1
ATOM 6339 C CA . GLU B 1 396 ? -14.266 -16.578 9.297 1 88.62 396 GLU B CA 1
ATOM 6340 C C . GLU B 1 396 ? -15.688 -17.031 8.984 1 88.62 396 GLU B C 1
ATOM 6342 O O . GLU B 1 396 ? -15.891 -18.109 8.414 1 88.62 396 GLU B O 1
ATOM 6347 N N . GLY B 1 397 ? -16.609 -16.188 9.422 1 90 397 GLY B N 1
ATOM 6348 C CA . GLY B 1 397 ? -18.016 -16.484 9.172 1 90 397 GLY B CA 1
ATOM 6349 C C . GLY B 1 397 ? -18.438 -16.188 7.746 1 90 397 GLY B C 1
ATOM 6350 O O . GLY B 1 397 ? -19.578 -16.438 7.367 1 90 397 GLY B O 1
ATOM 6351 N N . GLY B 1 398 ? -17.5 -15.664 6.965 1 90.62 398 GLY B N 1
ATOM 6352 C CA . GLY B 1 398 ? -17.797 -15.422 5.559 1 90.62 398 GLY B CA 1
ATOM 6353 C C . GLY B 1 398 ? -17.922 -13.945 5.219 1 90.62 398 GLY B C 1
ATOM 6354 O O . GLY B 1 398 ? -18.078 -13.586 4.051 1 90.62 398 GLY B O 1
ATOM 6355 N N . GLY B 1 399 ? -17.859 -13.078 6.254 1 94.69 399 GLY B N 1
ATOM 6356 C CA . GLY B 1 399 ? -17.906 -11.641 6.016 1 94.69 399 GLY B CA 1
ATOM 6357 C C . GLY B 1 399 ? -16.688 -11.125 5.262 1 94.69 399 GLY B C 1
ATOM 6358 O O . GLY B 1 399 ? -15.586 -11.648 5.422 1 94.69 399 GLY B O 1
ATOM 6359 N N . GLN B 1 400 ? -16.953 -10.141 4.422 1 95.94 400 GLN B N 1
ATOM 6360 C CA . GLN B 1 400 ? -15.875 -9.578 3.617 1 95.94 400 GLN B CA 1
ATOM 6361 C C . GLN B 1 400 ? -15.797 -8.062 3.791 1 95.94 400 GLN B C 1
ATOM 6363 O O . GLN B 1 400 ? -16.812 -7.398 3.984 1 95.94 400 GLN B O 1
ATOM 6368 N N . PHE B 1 401 ? -14.609 -7.562 3.738 1 97.25 401 PHE B N 1
ATOM 6369 C CA . PHE B 1 401 ? -14.398 -6.121 3.744 1 97.25 401 PHE B CA 1
ATOM 6370 C C . PHE B 1 401 ? -14.133 -5.605 2.334 1 97.25 401 PHE B C 1
ATOM 6372 O O . PHE B 1 401 ? -13.422 -6.246 1.559 1 97.25 401 PHE B O 1
ATOM 6379 N N . VAL B 1 402 ? -14.781 -4.562 1.966 1 98.06 402 VAL B N 1
ATOM 6380 C CA . VAL B 1 402 ? -14.461 -3.799 0.765 1 98.06 402 VAL B CA 1
ATOM 6381 C C . VAL B 1 402 ? -13.578 -2.605 1.133 1 98.06 402 VAL B C 1
ATOM 6383 O O . VAL B 1 402 ? -14 -1.731 1.896 1 98.06 402 VAL B O 1
ATOM 6386 N N . VAL B 1 403 ? -12.391 -2.551 0.656 1 97.62 403 VAL B N 1
ATOM 6387 C CA . VAL B 1 403 ? -11.422 -1.507 0.971 1 97.62 403 VAL B CA 1
ATOM 6388 C C . VAL B 1 403 ? -11.305 -0.539 -0.204 1 97.62 403 VAL B C 1
ATOM 6390 O O . VAL B 1 403 ? -10.938 -0.938 -1.312 1 97.62 403 VAL B O 1
ATOM 6393 N N . PRO B 1 404 ? -11.547 0.685 0.008 1 97.88 404 PRO B N 1
ATOM 6394 C CA . PRO B 1 404 ? -11.586 1.618 -1.12 1 97.88 404 PRO B CA 1
ATOM 6395 C C . PRO B 1 404 ? -10.227 2.26 -1.402 1 97.88 404 PRO B C 1
ATOM 6397 O O . PRO B 1 404 ? -9.969 2.686 -2.531 1 97.88 404 PRO B O 1
ATOM 6400 N N . ILE B 1 405 ? -9.359 2.447 -0.4 1 97.12 405 ILE B N 1
ATOM 6401 C CA . ILE B 1 405 ? -8.102 3.172 -0.473 1 97.12 405 ILE B CA 1
ATOM 6402 C C . ILE B 1 405 ? -6.961 2.277 0.013 1 97.12 405 ILE B C 1
ATOM 6404 O O . ILE B 1 405 ? -7.105 1.559 1.004 1 97.12 405 ILE B O 1
ATOM 6408 N N . PRO B 1 406 ? -5.887 2.234 -0.702 1 95.19 406 PRO B N 1
ATOM 6409 C CA . PRO B 1 406 ? -5.441 3.078 -1.814 1 95.19 406 PRO B CA 1
ATOM 6410 C C . PRO B 1 406 ? -6.027 2.641 -3.156 1 95.19 406 PRO B C 1
ATOM 6412 O O . PRO B 1 406 ? -5.977 3.393 -4.133 1 95.19 406 PRO B O 1
ATOM 6415 N N . TYR B 1 407 ? -6.523 1.383 -3.211 1 94.62 407 TYR B N 1
ATOM 6416 C CA . TYR B 1 407 ? -7.242 0.874 -4.371 1 94.62 407 TYR B CA 1
ATOM 6417 C C . TYR B 1 407 ? -8.383 -0.042 -3.949 1 94.62 407 TYR B C 1
ATOM 6419 O O . TYR B 1 407 ? -8.352 -0.622 -2.861 1 94.62 407 TYR B O 1
ATOM 6427 N N . VAL B 1 408 ? -9.312 -0.186 -4.809 1 96.88 408 VAL B N 1
ATOM 6428 C CA . VAL B 1 408 ? -10.516 -0.958 -4.5 1 96.88 408 VAL B CA 1
ATOM 6429 C C . VAL B 1 408 ? -10.164 -2.441 -4.414 1 96.88 408 VAL B C 1
ATOM 6431 O O . VAL B 1 408 ? -9.492 -2.98 -5.297 1 96.88 408 VAL B O 1
ATOM 6434 N N . ASN B 1 409 ? -10.547 -3.055 -3.291 1 95.62 409 ASN B N 1
ATOM 6435 C CA . ASN B 1 409 ? -10.234 -4.461 -3.061 1 95.62 409 ASN B CA 1
ATOM 6436 C C . ASN B 1 409 ? -11.258 -5.117 -2.135 1 95.62 409 ASN B C 1
ATOM 6438 O O . ASN B 1 409 ? -12.023 -4.422 -1.467 1 95.62 409 ASN B O 1
ATOM 6442 N N . ILE B 1 410 ? -11.297 -6.43 -2.182 1 95.69 410 ILE B N 1
ATOM 6443 C CA . ILE B 1 410 ? -12.055 -7.238 -1.239 1 95.69 410 ILE B CA 1
ATOM 6444 C C . ILE B 1 410 ? -11.109 -8.125 -0.43 1 95.69 410 ILE B C 1
ATOM 6446 O O . ILE B 1 410 ? -10.188 -8.719 -0.984 1 95.69 410 ILE B O 1
ATOM 6450 N N . VAL B 1 411 ? -11.281 -8.156 0.853 1 91.69 411 VAL B N 1
ATOM 6451 C CA . VAL B 1 411 ? -10.406 -8.977 1.685 1 91.69 411 VAL B CA 1
ATOM 6452 C C . VAL B 1 411 ? -11.227 -9.656 2.781 1 91.69 411 VAL B C 1
ATOM 6454 O O . VAL B 1 411 ? -12.273 -9.148 3.189 1 91.69 411 VAL B O 1
#

Sequence (822 aa):
MPDEACREIEHCRVCESDALYSFLDLGDQPPANAFVDDPDEDEPAYPLEVVVCEACDHVQLAHTVDSGILFTDYPYFSSASRPLFDHFGAYADAVEQRYLEADDFVVEIGCNDGVLLSQFDESIRRLGVDPADNVTEAARERGVETVTSLFSPDLAASIREDYGEASAICANNVVGHIDDLHALMTGIDTLLAPDGVFVVEVPYLVDLLSNNQFDTIYHEHLSYFSIRAFQTLVEQVDMQVLDINRMSVHGGTIRVHIQRESADRAPKRVVDDYRRLELALSLDDRRAYDEFAHQVERTRERITSLLDSLREDGSAIVGYAAPAKGNTLLNYCDIGPETLDYLIDTTPAKQGTYSPGMNIPVKEPDVFHEDAPEYAFLLAWNYKDAILGNEADYREGGGQFVVPIPYVNIVMPDEACREIEHCRVCESDALYSFLDLGDQPPANAFVDDPDEDEPAYPLEVVVCEACDHVQLAHTVDSGILFTDYPYFSSASRPLFDHFGAYADAVEQRYLEADDFVVEIGCNDGVLLSQFDESIRRLGVDPADNVTEAARERGVETVTSLFSPDLAASIREDYGEASAICANNVVGHIDDLHALMTGIDTLLAPDGVFVVEVPYLVDLLSNNQFDTIYHEHLSYFSIRAFQTLVEQVDMQVLDINRMSVHGGTIRVHIQRESADRAPKRVVDDYRRLELALSLDDRRAYDEFAHQVERTRERITSLLDSLREDGSAIVGYAAPAKGNTLLNYCDIGPETLDYLIDTTPAKQGTYSPGMNIPVKEPDVFHEDAPEYAFLLAWNYKDAILGNEADYREGGGQFVVPIPYVNIV

Nearest PDB structures (foldseek):
  4rvd-assembly1_A  TM=9.736E-01  e=1.573E-56  Streptomyces argillaceus
  5t6b-assembly2_B  TM=9.714E-01  e=3.570E-54  Actinomadura kijaniata
  5t64-assembly1_B  TM=9.754E-01  e=1.018E-53  Actinomadura kijaniata
  5t67-assembly1_B  TM=9.734E-01  e=5.378E-53  Actinomadura kijaniata
  5t6b-assembly3_C  TM=9.628E-01  e=1.248E-51  Actinomadura kijaniata

Organism: NCBI:txid1457250

Foldseek 3Di:
DCPPFKDFDQADLFQGHNQKAWQAWLAWFAFLPPFFLDPPDDGGTDTQIWIAHLVQLWIFGRMAGDVCRHPADPQDAQVVDPVSLVVLLVVQVVCCVPFHDFAAEEEEQQCFQPSNVLNHDPRYHYEYEEQHPVRVVNNVVSVHHYDNDHQFLVVLLVCCVVPNAHQEYEYEAQCQQDRNLLRVLNSNLSRHDQQHKYKYKHAALCQCQVWLLCLVRGNSGGTHDALSSVQSRNVVSQKGWADWDWDPPPRIMIITIMHHNPHDHHRDCVSVVSVVVCVVCVSSDVVSSNVSNVLNVVLLVVVLVVLVVCVVVVFAEAEEASDSSLLSSCQSSVPACSRHVAYEHCRPVQASTAGTPRGGHYHHPVVCVVVLTQEYEYSVLSCVVVVCVVCVVSVVVNHWYFYSISHTDID/DCPVFKDFDQADLFQGHNQKAWQAWLAWFAFLPPFFLDLPDDGGTDTQIWIAHLVQLWIFGRMAGHVCRHPADPQDAQVVDPVSLVVLLVVQVVCCVPFHDFAAEEEEQQCFQPSNVLNHDPRYHYEYEEQYPVRQVNNVVSVHHYDNDHQFLVVLLVCCVVPNAHQEYEYEAQCQQDRNLLRVLNSNLSRHDQQHKYKYKHAALCQCQVWLLCLVRGNSGGTHDALSSVQSRNVVSQKGWADWDWDPPPRIMIITIMHHNSHDHHRDCVSVVSVVVCVVCVSSDVVSSNVSNVLNVVLLVVVLVVLVVCVVVVFAEAEEASDSSLLSSCQSSVPACSRHVAYEHCRPVQASTAGTPRGGHYHHPVVCVVVLTQEYEYSVVSCVVVVCVVCVVSVVVNHWYFYSISHTDID

Radius of gyration: 28.91 Å; Cα contacts (8 Å, |Δi|>4): 1726; chains: 2; bounding box: 67×86×72 Å

InterPro domains:
  IPR013630 Methyltransferase putative zinc binding domain [PF08421] (12-71)
  IPR013691 C-methyltransferase [PF08484] (249-406)
  IPR029063 S-adenosyl-L-methionine-dependent methyltransferase superfamily [G3DSA:3.40.50.150] (62-260)
  IPR029063 S-adenosyl-L-methionine-dependent methyltransferase superfamily [SSF53335] (71-255)
  IPR038576 Methyltransferase putative zinc binding domain superfamily [G3DSA:6.20.50.110] (2-61)

Solvent-accessible surface area (backbone atoms only — not comparable to full-atom values): 42366 Å² total; per-residue (Å²): 119,82,60,90,57,53,45,71,63,72,45,38,63,64,82,55,47,67,53,65,46,77,52,42,73,60,46,67,40,38,54,40,76,54,60,34,80,49,76,84,56,88,71,72,59,42,71,44,35,36,23,32,24,76,84,58,48,40,33,31,43,40,48,47,59,45,58,75,78,74,45,69,80,65,82,79,57,64,84,74,34,67,74,51,52,56,49,29,40,55,49,28,48,53,49,38,75,74,66,52,56,83,68,33,31,38,35,26,48,53,31,49,44,26,63,48,68,62,48,41,59,86,56,39,43,63,40,27,28,21,61,45,60,74,34,36,53,48,7,42,74,67,70,31,52,61,46,75,34,71,87,32,44,67,53,24,50,52,44,27,73,76,73,41,57,22,39,30,39,37,28,59,71,36,66,32,52,49,72,63,45,59,49,51,50,50,11,46,60,64,20,43,33,74,81,17,37,42,40,36,32,37,60,29,36,65,36,37,59,76,38,51,42,65,33,69,55,44,74,65,46,35,44,42,44,47,67,60,31,49,45,58,41,36,46,74,71,53,25,39,66,36,38,67,44,80,44,70,60,89,60,24,24,33,38,38,32,29,29,41,62,84,31,85,76,74,59,42,69,58,49,56,52,52,48,44,48,42,52,32,62,31,58,86,39,69,63,47,47,46,51,43,35,50,49,53,55,51,48,41,51,28,47,49,46,34,54,49,56,45,44,73,73,67,48,47,32,28,31,40,40,73,46,44,38,28,34,36,42,31,52,58,55,68,49,30,47,93,62,26,68,29,27,23,31,86,52,69,90,51,38,72,21,16,41,32,82,43,41,26,42,22,33,53,55,67,55,53,70,73,64,56,44,51,28,31,38,37,45,52,46,81,45,41,70,61,49,52,62,74,38,42,70,49,40,73,70,62,30,32,36,38,33,62,59,62,52,73,45,76,90,122,81,58,89,55,52,46,70,63,72,45,38,65,63,81,57,48,65,54,65,44,79,52,41,70,61,46,70,39,38,54,40,78,52,60,34,81,50,78,83,55,87,71,71,60,41,72,43,35,35,25,32,24,75,84,58,48,39,33,30,44,41,48,48,60,44,58,76,77,72,46,68,81,66,84,78,56,66,82,76,34,67,73,51,52,55,49,29,39,55,48,29,50,54,49,38,76,74,67,52,55,82,68,33,30,37,36,27,47,54,32,51,44,25,63,50,69,64,48,42,60,85,56,41,43,63,40,27,28,24,63,43,61,74,35,35,53,47,7,43,73,67,70,33,51,64,47,74,34,71,86,33,43,68,54,24,50,52,44,26,72,76,74,41,56,21,39,30,38,36,26,58,71,36,67,34,52,48,71,62,47,62,48,50,50,51,12,47,62,65,20,43,33,73,78,15,39,41,40,36,32,38,59,29,36,64,36,37,59,77,39,51,42,66,32,68,54,44,72,64,47,34,46,42,44,46,69,60,30,49,45,58,41,37,46,74,72,55,25,39,69,35,40,69,42,80,42,68,60,89,62,23,24,33,37,39,33,28,30,40,60,84,32,84,76,75,57,42,69,57,52,58,51,51,46,44,47,42,52,32,61,31,58,84,38,71,63,49,47,47,52,42,37,52,50,52,54,50,48,43,52,27,48,49,46,34,52,49,55,46,45,73,73,67,50,48,31,28,31,39,39,72,47,44,36,29,34,35,41,30,50,59,56,68,50,30,47,92,62,26,68,29,25,22,32,86,52,69,89,50,38,72,21,18,42,32,84,41,42,25,42,24,33,54,55,68,55,53,70,74,64,56,46,52,28,31,38,37,46,52,47,80,43,41,70,61,50,50,61,74,39,44,67,51,39,74,72,62,30,33,36,38,33,60,60,60,53,74,45,77,90